Protein AF-A0A098EB00-F1 (afdb_monomer_lite)

Radius of gyration: 40.98 Å; chains: 1; bounding box: 110×112×112 Å

Foldseek 3Di:
DLLVLLVVQVPDDDPDPDPDDLDAQDPVLLVVLVVLLVVQFDPCSVVVNVVSLCVRSVSHHSVRSSVSVCVVVVNNPPVQDPLNLLLVLCLVQPLVVLVVVLLVVVQPDDDWDFQFFLQQCVHDGVVSVLCCCCVVVVPPVQPQWDWDADPVSQKIWTGPPVFIKIWGDDVVVQWIWIAGPVGDIDIWGWDQDPNTITTIRDDCLVVVVVVVVVVVVQDDDDDPVVVVVVVDDRGRPPVVVVCVVPDDPPDWDWDWQFWLVCPPVDCPSVLCCCCPVVVNVVQVPWDWDADPVSFWIWTDDPPWIWIWGQDPVVQWIWIDGVVDDIDIWHWDADPHTITTTDTDDDDPPVSVVSSCVCVDPDPSSVVSSVVSSVLLVLLCQQAVDSVVSSVQCNPPNSVSSVPDDHDFVGDGQAADADADDWDWQFLQQLFDDKDFLVPCDPPCVQVVLVVCCQFVVDPVSNPWDWDAPDPFWIWTDDPPFIKIWGHDPVVQWIWIDRPPPDTDIWGKDKDWAFQWWQPPPVSVQCCCCVPVVNPCQVVFDWDQDPVSQWIWTDDDPWIKIWGDDPVVQKIWIDTPPDDIDIWGWDDDPPIITTTDITMITTDRGPSSQVVLVVCCLPVVPVVSNVWDWDDPDSFKIWTGDPPFIKMWGDDPVVQWIFIDGPRHTDDIFGWDQAPNTTIGTDDSLLVLCSVQPWWKKFQQAPAWKWKWKAAALDIWIATSVGDTLCVLAVVVSVQCNVWFQANTWIWMWGKFFFQADDDDDLLNGLQGDDHVLVVVSRPDSPPSVVSCVVGPIAIATQFTQDGHHDGCQQAFSLVRRVVVVVRGDDDRRYHHTDMDTDSDSVVQVVVQVVSVSSLGFGIKIARRRDGGRRPDHDSRIYDHGDQQAWFWWWFFKFFQDDDPRNVFGQKTFTFFAAPVVRDTWTAEIERAADDPVRRVVVRVVFVVQFPDDDDGMTTGHTWWIFTWGADAWAQDPVIRLSIYGHHIHTSDTPPVDGSVPGHHSVNSVVSNVSSRD

Sequence (1013 aa):
MGNVAGKILSKRIQHSLFSSETENLTLKEVSECFQKISECAGGGSQDKKMQLMYKILSKATETEAKFFIRLLLGEMRIGIGEGVIKDAIAGAFFAEILWKDLLWQKVEEGEDKYLFSWDNVLGNDNRELLGFLRNNLKIEWVENAEIKKNNNNQIITITNGENSLRLKLNEEENKVMLELIDGKTYSYILKRDGGILNIYRKDDRILIQELLEKIKSKKILIDSELENTIKKDEKLFDYYTDFSKNNYIKIKKLEYLFNWEDIPENNAELIKFLKGDLKIEWIENAKIEKSDDGKVITITKGEKLLIFKLDEEEKKIILEVRGGEKQEYILKKDRVDLKIYKIEKIHTEDIESFNKILLSDTSLGKKLKTSITTNIEVAYNLTSDMGKIAKIAKLKGIKGLENIVPEIGIPIRVMLAQKLGPELFNWEDIPEHLFIWNEIREKDSKRFITFLEKNLELEWIKNAEIKRIDENTMVVKDNENSLTLILNKEKNIVDIDLGENKKYKYLLKENAEYLFSWGDVSGLLKHLKDDLKINWAENAEIKKGDNDETITFTKESNSLLFKINKLKNTANLEIGFGDTYEYILKEEGSNLNIYKYNWYVCILGKDGKKFLTFLEKNLELEWIKNAEIKRIYENKLLIKDNENSLAILLNEEKNIVDVELGGEKIYEYNLEKENGNLNISINPIENAIDEFGRCAFEVKYDGMRIQIQKNKDKIYLFTRRLENVTTQFPEIVRAVKENVQADSVIMEGETVAIQGIGQGDECERRKPRVFQELSRRIKRKYDIEEIANKIPIEINLFDILYLNGKSLMNEKFENRRKILENTVRTTDVFRLAEQTITDSVEEAEKFYNYALKLGHEGVMAKKLDSVYQAGSRVGHMYKIKQIMETLDVVIVGGTWGEGKRAQWLASFLLAVRDPVSNKFLTIGRLGTGFTDEQFKEMTEKLKELITQEEGKEVEIKPNIVVEVAYEEIQKSPSYTSGYALRFPRLVRFRDDKSTEEADTVERVVELSEQAVG

InterPro domains:
  IPR000977 DNA ligase, ATP-dependent [TIGR00574] (682-1007)
  IPR012308 DNA ligase, ATP-dependent, N-terminal [PF04675] (2-90)
  IPR012309 DNA ligase, ATP-dependent, C-terminal [PF04679] (901-993)
  IPR012310 DNA ligase, ATP-dependent, central [PF01068] (682-881)
  IPR012310 DNA ligase, ATP-dependent, central [PS50160] (786-914)
  IPR012340 Nucleic acid-binding, OB-fold [G3DSA:2.40.50.140] (882-1012)
  IPR012340 Nucleic acid-binding, OB-fold [SSF50249] (884-1009)
  IPR016059 DNA ligase, ATP-dependent, conserved site [PS00333] (857-881)
  IPR016059 DNA ligase, ATP-dependent, conserved site [PS00697] (698-706)
  IPR036599 DNA ligase, ATP-dependent, N-terminal domain superfamily [G3DSA:1.10.3260.10] (1-113)
  IPR036599 DNA ligase, ATP-dependent, N-terminal domain superfamily [SSF117018] (2-101)
  IPR050191 ATP-dependent DNA ligase [PTHR45674] (681-1010)

Secondary structure (DSSP, 8-state):
-HHHHHHHHTT-----S------PPPHHHHHHHHHHHHH--STTHHHHHHHHHHHHHHH--HHHHHHHHHHHTT-------HHHHHHHHHHHHHHHHHHHHHHHHHTT-----EEEESTTTTTTTHHHHHHHHHHTT--GGGGGPEEEE-TTSSEEEEE-SS-EEEEEEETTTTEEEEEETTS-EEEEEEEEETTEEEEEPPPTHHHHHHHHHHHHTT-----HHHHHHHTT-----HHHHHHHHHS------EEEEEESTTTTT--HHHHHHHHHTS--GGGTT-EEEE-TTS-EEEEEETTEEEEEEEETTTTEEEEEETTS--EEEEEEEETTEEEEEEEPPPPTHHHHHHHHHHTS--HHHHHHHHHHHHHHHHHHHHH--HHHHHHHHHHHHHHHHHT----TTSPPPPPEEEEE--EEEETTTTT-EEEEGGGTTSSSHHHHHHHHHHHH--GGGGGPEEEE-SSSEEEEE-SS-EEEEEEETTTTEEEEE-SSS-EEEEEEEEEEEEEEETT-HHHHHHHHHHTT--GGGGGSEEEE-TTSSEEEEEETTEEEEEEEEGGGTEEEEEETTTEEEEEEEEEETTEEEEEEEEEEEEE--HHHHHHHHHHHHHHT-GGGGGPEEEEEETTEEEEE-SS-EEEEEEETTTTEEEEEETTEEEEEEEEEEETTEEEEEEPHHHHHHHHHSSEEEEE--SSEEEEEEEETTEEEEEETT--B-GGG-HHHHHHHHHHB--SEEEEEEEEEEBS--SSS-HHHHHSBPPHHHHHHHHT--S-HHHHHHHS-EEEEEEEEEEETTEE-TTS-HHHHHHHHHHHB---SSEEEPPEEEES-HHHHHHHHHHHHHTT--EEEEEETTPPP-TT-EEEEEEEEE--PPPEEEEEEEEEE--GGGTTSEEEEEEEEE-TTT--EEEEEEE-SS--HHHHHHHHHHHHTTEEEEETTEEEE-S--EEEEE-SEEEE-TTSTTSEEEES-EEEEE-TT--GGGSPBHHHHHHHHHHTT-

pLDDT: mean 73.25, std 17.92, range [27.3, 98.5]

Organism: NCBI:txid717931

Structure (mmCIF, N/CA/C/O backbone):
data_AF-A0A098EB00-F1
#
_entry.id   AF-A0A098EB00-F1
#
loop_
_atom_site.group_PDB
_atom_site.id
_atom_site.type_symbol
_atom_site.label_atom_id
_atom_site.label_alt_id
_atom_site.label_comp_id
_atom_site.label_asym_id
_atom_site.label_entity_id
_atom_site.label_seq_id
_atom_site.pdbx_PDB_ins_code
_atom_site.Cartn_x
_atom_site.Cartn_y
_atom_site.Cartn_z
_atom_site.occupancy
_atom_site.B_iso_or_equiv
_atom_site.auth_seq_id
_atom_site.auth_comp_id
_atom_site.auth_asym_id
_atom_site.auth_atom_id
_atom_site.pdbx_PDB_model_num
ATOM 1 N N . MET A 1 1 ? 1.274 35.416 5.443 1.00 76.31 1 MET A N 1
ATOM 2 C CA . MET A 1 1 ? -0.010 36.018 5.004 1.00 76.31 1 MET A CA 1
ATOM 3 C C . MET A 1 1 ? -1.103 36.043 6.075 1.00 76.31 1 MET A C 1
ATOM 5 O O . MET A 1 1 ? -1.596 37.124 6.358 1.00 76.31 1 MET A O 1
ATOM 9 N N . GLY A 1 2 ? -1.468 34.935 6.739 1.00 81.94 2 GLY A N 1
ATOM 10 C CA . GLY A 1 2 ? -2.554 34.964 7.748 1.00 81.94 2 GLY A CA 1
ATOM 11 C C . GLY A 1 2 ? -2.360 35.976 8.892 1.00 81.94 2 GLY A C 1
ATOM 12 O O . GLY A 1 2 ? -3.276 36.715 9.228 1.00 81.94 2 GLY A O 1
ATOM 13 N N . ASN A 1 3 ? -1.140 36.100 9.431 1.00 83.94 3 ASN A N 1
ATOM 14 C CA . ASN A 1 3 ? -0.838 37.122 10.448 1.00 83.94 3 ASN A CA 1
ATOM 15 C C . ASN A 1 3 ? -0.997 38.559 9.911 1.00 83.94 3 ASN A C 1
ATOM 17 O O . ASN A 1 3 ? -1.300 39.465 10.677 1.00 83.94 3 ASN A O 1
ATOM 21 N N . VAL A 1 4 ? -0.778 38.769 8.609 1.00 86.31 4 VAL A N 1
ATOM 22 C CA . VAL A 1 4 ? -0.947 40.077 7.958 1.00 86.31 4 VAL A CA 1
ATOM 23 C C . VAL A 1 4 ? -2.433 40.415 7.866 1.00 86.31 4 VAL A C 1
ATOM 25 O O . VAL A 1 4 ? -2.821 41.512 8.246 1.00 86.31 4 VAL A O 1
ATOM 28 N N . ALA A 1 5 ? -3.270 39.459 7.451 1.00 84.50 5 ALA A N 1
ATOM 29 C CA . ALA A 1 5 ? -4.719 39.643 7.384 1.00 84.50 5 ALA A CA 1
ATOM 30 C C . ALA A 1 5 ? -5.332 39.978 8.753 1.00 84.50 5 ALA A C 1
ATOM 32 O O . ALA A 1 5 ? -6.091 40.939 8.856 1.00 84.50 5 ALA A O 1
ATOM 33 N N . GLY A 1 6 ? -4.934 39.254 9.807 1.00 82.12 6 GLY A N 1
ATOM 34 C CA . GLY A 1 6 ? -5.357 39.555 11.178 1.00 82.12 6 GLY A CA 1
ATOM 35 C C . GLY A 1 6 ? -4.975 40.975 11.613 1.00 82.12 6 GLY A C 1
ATOM 36 O O . GLY A 1 6 ? -5.837 41.739 12.036 1.00 82.12 6 GLY A O 1
ATOM 37 N N . LYS A 1 7 ? -3.714 41.378 11.393 1.00 84.50 7 LYS A N 1
ATOM 38 C CA . LYS A 1 7 ? -3.220 42.731 11.716 1.00 84.50 7 LYS A CA 1
ATOM 39 C C . LYS A 1 7 ? -3.901 43.856 10.931 1.00 84.50 7 LYS A C 1
ATOM 41 O O . LYS A 1 7 ? -3.959 44.984 11.410 1.00 84.50 7 LYS A O 1
ATOM 46 N N . ILE A 1 8 ? -4.345 43.595 9.702 1.00 83.50 8 ILE A N 1
ATOM 47 C CA . ILE A 1 8 ? -5.087 44.581 8.904 1.00 83.50 8 ILE A CA 1
ATOM 48 C C . ILE A 1 8 ? -6.494 44.757 9.481 1.00 83.50 8 ILE A C 1
ATOM 50 O O . ILE A 1 8 ? -6.964 45.885 9.612 1.00 83.50 8 ILE A O 1
ATOM 54 N N . LEU A 1 9 ? -7.149 43.660 9.865 1.00 79.56 9 LEU A N 1
ATOM 55 C CA . LEU A 1 9 ? -8.504 43.692 10.415 1.00 79.56 9 LEU A CA 1
ATOM 56 C C . LEU A 1 9 ? -8.559 44.202 11.859 1.00 79.56 9 LEU A C 1
ATOM 58 O O . LEU A 1 9 ? -9.547 44.832 12.222 1.00 79.56 9 LEU A O 1
ATOM 62 N N . SER A 1 10 ? -7.498 44.039 12.652 1.00 73.12 10 SER A N 1
ATOM 63 C CA . SER A 1 10 ? -7.424 44.616 14.003 1.00 73.12 10 SER A CA 1
ATOM 64 C C . SER A 1 10 ? -7.288 46.141 14.017 1.00 73.12 10 SER A C 1
ATOM 66 O O . SER A 1 10 ? -7.620 46.785 15.007 1.00 73.12 10 SER A O 1
ATOM 68 N N . LYS A 1 11 ? -6.869 46.747 12.898 1.00 73.25 11 LYS A N 1
ATOM 69 C CA . LYS A 1 11 ? -6.827 48.208 12.707 1.00 73.25 11 LYS A CA 1
ATOM 70 C C . LYS A 1 11 ? -8.151 48.801 12.219 1.00 73.25 11 LYS A C 1
ATOM 72 O O . LYS A 1 11 ? -8.230 50.003 11.967 1.00 73.25 11 LYS A O 1
ATOM 77 N N . ARG A 1 12 ? -9.183 47.976 12.035 1.00 66.75 12 ARG A N 1
ATOM 78 C CA . ARG A 1 12 ? -10.486 48.421 11.548 1.00 66.75 12 ARG A CA 1
ATOM 79 C C . ARG A 1 12 ? -11.216 49.123 12.693 1.00 66.75 12 ARG A C 1
ATOM 81 O O . ARG A 1 12 ? -11.673 48.482 13.631 1.00 66.75 12 ARG A O 1
ATOM 88 N N . ILE A 1 13 ? -11.314 50.448 12.621 1.00 52.44 13 ILE A N 1
ATOM 89 C CA . ILE A 1 13 ? -12.158 51.229 13.529 1.00 52.44 13 ILE A CA 1
ATOM 90 C C . ILE A 1 13 ? -13.605 50.803 13.253 1.00 52.44 13 ILE A C 1
ATOM 92 O O . ILE A 1 13 ? -14.104 50.995 12.142 1.00 52.44 13 ILE A O 1
ATOM 96 N N . GLN A 1 14 ? -14.260 50.166 14.225 1.00 48.41 14 GLN A N 1
ATOM 97 C CA . GLN A 1 14 ? -15.683 49.841 14.148 1.00 48.41 14 GLN A CA 1
ATOM 98 C C . GLN A 1 14 ? -16.480 51.147 14.027 1.00 48.41 14 GLN A C 1
ATOM 100 O O . GLN A 1 14 ? -16.741 51.824 15.014 1.00 48.41 14 GLN A O 1
ATOM 105 N N . HIS A 1 15 ? -16.892 51.500 12.812 1.00 44.84 15 HIS A N 1
ATOM 106 C CA . HIS A 1 15 ? -18.006 52.416 12.604 1.00 44.84 15 HIS A CA 1
ATOM 107 C C . HIS A 1 15 ? -19.227 51.591 12.202 1.00 44.84 15 HIS A C 1
ATOM 109 O O . HIS A 1 15 ? -19.459 51.328 11.026 1.00 44.84 15 HIS A O 1
ATOM 115 N N . SER A 1 16 ? -20.009 51.175 13.197 1.00 43.75 16 SER A N 1
ATOM 116 C CA . SER A 1 16 ? -21.417 50.827 13.012 1.00 43.75 16 SER A CA 1
ATOM 117 C C . SER A 1 16 ? -22.206 51.456 14.154 1.00 43.75 16 SER A C 1
ATOM 119 O O . SER A 1 16 ? -22.070 51.051 15.303 1.00 43.75 16 SER A O 1
ATOM 121 N N . LEU A 1 17 ? -23.025 52.457 13.828 1.00 41.09 17 LEU A N 1
ATOM 122 C CA . LEU A 1 17 ? -23.986 53.107 14.731 1.00 41.09 17 LEU A CA 1
ATOM 123 C C . LEU A 1 17 ? -25.215 52.226 15.035 1.00 41.09 17 LEU A C 1
ATOM 125 O O . LEU A 1 17 ? -26.168 52.690 15.650 1.00 41.09 17 LEU A O 1
ATOM 129 N N . PHE A 1 18 ? -25.181 50.952 14.642 1.00 42.84 18 PHE A N 1
ATOM 130 C CA . PHE A 1 18 ? -26.157 49.943 15.023 1.00 42.84 18 PHE A CA 1
ATOM 131 C C . PHE A 1 18 ? -25.404 48.714 15.525 1.00 42.84 18 PHE A C 1
ATOM 133 O O . PHE A 1 18 ? -24.914 47.885 14.758 1.00 42.84 18 PHE A O 1
ATOM 140 N N . SER A 1 19 ? -25.294 48.617 16.845 1.00 41.75 19 SER A N 1
ATOM 141 C CA . SER A 1 19 ? -24.998 47.380 17.556 1.00 41.75 19 SER A CA 1
ATOM 142 C C . SER A 1 19 ? -26.233 46.475 17.501 1.00 41.75 19 SER A C 1
ATOM 144 O O . SER A 1 19 ? -26.929 46.299 18.496 1.00 41.75 19 SER A O 1
ATOM 146 N N . SER A 1 20 ? -26.549 45.946 16.322 1.00 38.41 20 SER A N 1
ATOM 147 C CA . SER A 1 20 ? -27.352 44.732 16.210 1.00 38.41 20 SER A CA 1
ATOM 148 C C . SER A 1 20 ? -26.365 43.588 16.038 1.00 38.41 20 SER A C 1
ATOM 150 O O . SER A 1 20 ? -25.670 43.553 15.023 1.00 38.41 20 SER A O 1
ATOM 152 N N . GLU A 1 21 ? -26.251 42.749 17.068 1.00 46.69 21 GLU A N 1
ATOM 153 C CA . GLU A 1 21 ? -25.699 41.388 17.056 1.00 46.69 21 GLU A CA 1
ATOM 154 C C . GLU A 1 21 ? -25.055 40.981 15.720 1.00 46.69 21 GLU A C 1
ATOM 156 O O . GLU A 1 21 ? -25.698 40.417 14.836 1.00 46.69 21 GLU A O 1
ATOM 161 N N . THR A 1 22 ? -23.770 41.285 15.530 1.00 47.22 22 THR A N 1
ATOM 162 C CA . THR A 1 22 ? -23.012 40.644 14.455 1.00 47.22 22 THR A CA 1
ATOM 163 C C . THR A 1 22 ? -22.861 39.182 14.846 1.00 47.22 22 THR A C 1
ATOM 165 O O . THR A 1 22 ? -22.019 38.864 15.683 1.00 47.22 22 THR A O 1
ATOM 168 N N . GLU A 1 23 ? -23.713 38.316 14.293 1.00 58.53 23 GLU A N 1
ATOM 169 C CA . GLU A 1 23 ? -23.574 36.864 14.396 1.00 58.53 23 GLU A CA 1
ATOM 170 C C . GLU A 1 23 ? -22.111 36.480 14.140 1.00 58.53 23 GLU A C 1
ATOM 172 O O . GLU A 1 23 ? -21.532 36.843 13.109 1.00 58.53 23 GLU A O 1
ATOM 177 N N . ASN A 1 24 ? -21.503 35.788 15.106 1.00 66.88 24 ASN A N 1
ATOM 178 C CA . ASN A 1 24 ? -20.141 35.282 14.976 1.00 66.88 24 ASN A CA 1
ATOM 179 C C . ASN A 1 24 ? -20.032 34.416 13.716 1.00 66.88 24 ASN A C 1
ATOM 181 O O . ASN A 1 24 ? -20.943 33.644 13.408 1.00 66.88 24 ASN A O 1
ATOM 185 N N . LEU A 1 25 ? -18.906 34.524 13.007 1.00 81.69 25 LEU A N 1
ATOM 186 C CA . LEU A 1 25 ? -18.661 33.754 11.793 1.00 81.69 25 LEU A CA 1
ATOM 187 C C . LEU A 1 25 ? -18.769 32.254 12.096 1.00 81.69 25 LEU A C 1
ATOM 189 O O . LEU A 1 25 ? -18.004 31.702 12.887 1.00 81.69 25 LEU A O 1
ATOM 193 N N . THR A 1 26 ? -19.706 31.568 11.447 1.00 84.12 26 THR A N 1
ATOM 194 C CA . THR A 1 26 ? -19.915 30.140 11.709 1.00 84.12 26 THR A CA 1
ATOM 195 C C . THR A 1 26 ? -19.013 29.268 10.833 1.00 84.12 26 THR A C 1
ATOM 197 O O . THR A 1 26 ? -18.705 29.596 9.684 1.00 84.12 26 THR A O 1
ATOM 200 N N . LEU A 1 27 ? -18.645 28.078 11.326 1.00 81.06 27 LEU A N 1
ATOM 201 C CA . LEU A 1 27 ? -17.923 27.079 10.519 1.00 81.06 27 LEU A CA 1
ATOM 202 C C . LEU A 1 27 ? -18.696 26.687 9.249 1.00 81.06 27 LEU A C 1
ATOM 204 O O . LEU A 1 27 ? -18.088 26.399 8.218 1.00 81.06 27 LEU A O 1
ATOM 208 N N . LYS A 1 28 ? -20.034 26.710 9.313 1.00 80.38 28 LYS A N 1
ATOM 209 C CA . LYS A 1 28 ? -20.910 26.443 8.171 1.00 80.38 28 LYS A CA 1
ATOM 210 C C . LYS A 1 28 ? -20.741 27.503 7.079 1.00 80.38 28 LYS A C 1
ATOM 212 O O . LYS A 1 28 ? -20.510 27.138 5.933 1.00 80.38 28 LYS A O 1
ATOM 217 N N . GLU A 1 29 ? -20.778 28.793 7.422 1.00 83.44 29 GLU A N 1
ATOM 218 C CA . GLU A 1 29 ? -20.562 29.880 6.451 1.00 83.44 29 GLU A CA 1
ATOM 219 C C . GLU A 1 29 ? -19.176 29.804 5.795 1.00 83.44 29 GLU A C 1
ATOM 221 O O . GLU A 1 29 ? -19.043 30.021 4.588 1.00 83.44 29 GLU A O 1
ATOM 226 N N . VAL A 1 30 ? -18.142 29.470 6.576 1.00 87.00 30 VAL A N 1
ATOM 227 C CA . VAL A 1 30 ? -16.777 29.284 6.064 1.00 87.00 30 VAL A CA 1
ATOM 228 C C . VAL A 1 30 ? -16.719 28.111 5.082 1.00 87.00 30 VAL A C 1
ATOM 230 O O . VAL A 1 30 ? -16.195 28.267 3.978 1.00 87.00 30 VAL A O 1
ATOM 233 N N . SER A 1 31 ? -17.293 26.962 5.449 1.00 81.56 31 SER A N 1
ATOM 234 C CA . SER A 1 31 ? -17.354 25.765 4.600 1.00 81.56 31 SER A CA 1
ATOM 235 C C . SER A 1 31 ? -18.102 26.026 3.287 1.00 81.56 31 SER A C 1
ATOM 237 O O . SER A 1 31 ? -17.567 25.755 2.212 1.00 81.56 31 SER A O 1
ATOM 239 N N . GLU A 1 32 ? -19.284 26.645 3.348 1.00 84.00 32 GLU A N 1
ATOM 240 C CA . GLU A 1 32 ? -20.066 27.007 2.159 1.00 84.00 32 GLU A CA 1
ATOM 241 C C . GLU A 1 32 ? -19.331 28.005 1.255 1.00 84.00 32 GLU A C 1
ATOM 243 O O . GLU A 1 32 ? -19.455 27.953 0.030 1.00 84.00 32 GLU A O 1
ATOM 248 N N . CYS A 1 33 ? -18.558 28.928 1.837 1.00 88.00 33 CYS A N 1
ATOM 249 C CA . CYS A 1 33 ? -17.736 29.854 1.068 1.00 88.00 33 CYS A CA 1
ATOM 250 C C . CYS A 1 33 ? -16.637 29.116 0.294 1.00 88.00 33 CYS A C 1
ATOM 252 O O . CYS A 1 33 ? -16.501 29.326 -0.912 1.00 88.00 33 CYS A O 1
ATOM 254 N N . PHE A 1 34 ? -15.899 28.213 0.949 1.00 86.56 34 PHE A N 1
ATOM 255 C CA . PHE A 1 34 ? -14.884 27.392 0.286 1.00 86.56 34 PHE A CA 1
ATOM 256 C C . PHE A 1 34 ? -15.474 26.532 -0.831 1.00 86.56 34 PHE A C 1
ATOM 258 O O . PHE A 1 34 ? -14.901 26.480 -1.922 1.00 86.56 34 PHE A O 1
ATOM 265 N N . GLN A 1 35 ? -16.642 25.930 -0.599 1.00 80.00 35 GLN A N 1
ATOM 266 C CA . GLN A 1 35 ? -17.347 25.161 -1.618 1.00 80.00 35 GLN A CA 1
ATOM 267 C C . GLN A 1 35 ? -17.670 26.031 -2.844 1.00 80.00 35 GLN A C 1
ATOM 269 O O . GLN A 1 35 ? -17.263 25.701 -3.957 1.00 80.00 35 GLN A O 1
ATOM 274 N N . LYS A 1 36 ? -18.281 27.205 -2.649 1.00 84.88 36 LYS A N 1
ATOM 275 C CA . LYS A 1 36 ? -18.587 28.142 -3.747 1.00 84.88 36 LYS A CA 1
ATOM 276 C C . LYS A 1 36 ? -17.331 28.634 -4.472 1.00 84.88 36 LYS A C 1
ATOM 278 O O . LYS A 1 36 ? -17.340 28.779 -5.693 1.00 84.88 36 LYS A O 1
ATOM 283 N N . ILE A 1 37 ? -16.235 28.876 -3.746 1.00 84.81 37 ILE A N 1
ATOM 284 C CA . ILE A 1 37 ? -14.935 29.233 -4.338 1.00 84.81 37 ILE A CA 1
ATOM 285 C C . ILE A 1 37 ? -14.411 28.091 -5.220 1.00 84.81 37 ILE A C 1
ATOM 287 O O . ILE A 1 37 ? -13.876 28.361 -6.299 1.00 84.81 37 ILE A O 1
ATOM 291 N N . SER A 1 38 ? -14.564 26.836 -4.786 1.00 76.56 38 SER A N 1
ATOM 292 C CA . SER A 1 38 ? -14.121 25.656 -5.539 1.00 76.56 38 SER A CA 1
ATOM 293 C C . SER A 1 38 ? -14.922 25.439 -6.829 1.00 76.56 38 SER A C 1
ATOM 295 O O . SER A 1 38 ? -14.343 25.074 -7.848 1.00 76.56 38 SER A O 1
ATOM 297 N N . GLU A 1 39 ? -16.217 25.766 -6.819 1.00 77.12 39 GLU A N 1
ATOM 298 C CA . GLU A 1 39 ? -17.130 25.634 -7.964 1.00 77.12 39 GLU A CA 1
ATOM 299 C C . GLU A 1 39 ? -16.968 26.765 -9.000 1.00 77.12 39 GLU A C 1
ATOM 301 O O . GLU A 1 39 ? -17.376 26.634 -10.155 1.00 77.12 39 GLU A O 1
ATOM 306 N N . CYS A 1 40 ? -16.361 27.894 -8.619 1.00 80.62 40 CYS A N 1
ATOM 307 C CA . CYS A 1 40 ? -16.147 29.023 -9.522 1.00 80.62 40 CYS A CA 1
ATOM 308 C C . CYS A 1 40 ? -15.102 28.694 -10.612 1.00 80.62 40 CYS A C 1
ATOM 310 O O . CYS A 1 40 ? -13.900 28.590 -10.335 1.00 80.62 40 CYS A O 1
ATOM 312 N N . ALA A 1 41 ? -15.550 28.645 -11.870 1.00 67.44 41 ALA A N 1
ATOM 313 C CA . ALA A 1 41 ? -14.735 28.444 -13.072 1.00 67.44 41 ALA A CA 1
ATOM 314 C C . ALA A 1 41 ? -15.144 29.404 -14.212 1.00 67.44 41 ALA A C 1
ATOM 316 O O . ALA A 1 41 ? -16.187 30.054 -14.139 1.00 67.44 41 ALA A O 1
ATOM 317 N N . GLY A 1 42 ? -14.310 29.509 -15.255 1.00 69.44 42 GLY A N 1
ATOM 318 C CA . GLY A 1 42 ? -14.563 30.337 -16.445 1.00 69.44 42 GLY A CA 1
ATOM 319 C C . GLY A 1 42 ? -14.182 31.820 -16.318 1.00 69.44 42 GLY A C 1
ATOM 320 O O . GLY A 1 42 ? -13.543 32.240 -15.348 1.00 69.44 42 GLY A O 1
ATOM 321 N N . GLY A 1 43 ? -14.561 32.613 -17.327 1.00 64.12 43 GLY A N 1
ATOM 322 C CA . GLY A 1 43 ? -14.351 34.067 -17.369 1.00 64.12 43 GLY A CA 1
ATOM 323 C C . GLY A 1 43 ? -15.046 34.788 -16.205 1.00 64.12 43 GLY A C 1
ATOM 324 O O . GLY A 1 43 ? -16.184 34.470 -15.866 1.00 64.12 43 GLY A O 1
ATOM 325 N N . GLY A 1 44 ? -14.350 35.722 -15.548 1.00 77.06 44 GLY A N 1
ATOM 326 C CA . GLY A 1 44 ? -14.854 36.449 -14.367 1.00 77.06 44 GLY A CA 1
ATOM 327 C C . GLY A 1 44 ? -14.883 35.632 -13.062 1.00 77.06 44 GLY A C 1
ATOM 328 O O . GLY A 1 44 ? -15.352 36.108 -12.027 1.00 77.06 44 GLY A O 1
ATOM 329 N N . SER A 1 45 ? -14.376 34.392 -13.074 1.00 77.38 45 SER A N 1
ATOM 330 C CA . SER A 1 45 ? -14.292 33.539 -11.877 1.00 77.38 45 SER A CA 1
ATOM 331 C C . SER A 1 45 ? -13.387 34.114 -10.783 1.00 77.38 45 SER A C 1
ATOM 333 O O . SER A 1 45 ? -13.664 33.911 -9.602 1.00 77.38 45 SER A O 1
ATOM 335 N N . GLN A 1 46 ? -12.340 34.861 -11.151 1.00 78.81 46 GLN A N 1
ATOM 336 C CA . GLN A 1 46 ? -11.442 35.518 -10.196 1.00 78.81 46 GLN A CA 1
ATOM 337 C C . GLN A 1 46 ? -12.174 36.574 -9.362 1.00 78.81 46 GLN A C 1
ATOM 339 O O . GLN A 1 46 ? -12.087 36.530 -8.134 1.00 78.81 46 GLN A O 1
ATOM 344 N N . ASP A 1 47 ? -12.975 37.429 -9.998 1.00 85.12 47 ASP A N 1
ATOM 345 C CA . ASP A 1 47 ? -13.763 38.458 -9.312 1.00 85.12 47 ASP A CA 1
ATOM 346 C C . ASP A 1 47 ? -14.793 37.834 -8.365 1.00 85.12 47 ASP A C 1
ATOM 348 O O . ASP A 1 47 ? -14.918 38.247 -7.212 1.00 85.12 47 ASP A O 1
ATOM 352 N N . LYS A 1 48 ? -15.475 36.766 -8.801 1.00 86.50 48 LYS A N 1
ATOM 353 C CA . LYS A 1 48 ? -16.419 36.023 -7.948 1.00 86.50 48 LYS A CA 1
ATOM 354 C C . LYS A 1 48 ? -15.733 35.417 -6.723 1.00 86.50 48 LYS A C 1
ATOM 356 O O . LYS A 1 48 ? -16.245 35.539 -5.610 1.00 86.50 48 LYS A O 1
ATOM 361 N N . LYS A 1 49 ? -14.557 34.800 -6.896 1.00 88.81 49 LYS A N 1
ATOM 362 C CA . LYS A 1 49 ? -13.764 34.259 -5.776 1.00 88.81 49 LYS A CA 1
ATOM 363 C C . LYS A 1 49 ? -13.338 35.369 -4.819 1.00 88.81 49 LYS A C 1
ATOM 365 O O . LYS A 1 49 ? -13.456 35.199 -3.607 1.00 88.81 49 LYS A O 1
ATOM 370 N N . MET A 1 50 ? -12.899 36.512 -5.345 1.00 88.50 50 MET A N 1
ATOM 371 C CA . MET A 1 50 ? -12.553 37.683 -4.537 1.00 88.50 50 MET A CA 1
ATOM 372 C C . MET A 1 50 ? -13.741 38.206 -3.727 1.00 88.50 50 MET A C 1
ATOM 374 O O . MET A 1 50 ? -13.586 38.463 -2.535 1.00 88.50 50 MET A O 1
ATOM 378 N N . GLN A 1 51 ? -14.930 38.302 -4.324 1.00 88.81 51 GLN A N 1
ATOM 379 C CA . GLN A 1 51 ? -16.146 38.731 -3.624 1.00 88.81 51 GLN A CA 1
ATOM 380 C C . GLN A 1 51 ? -16.539 37.770 -2.492 1.00 88.81 51 GLN A C 1
ATOM 382 O O . GLN A 1 51 ? -16.877 38.216 -1.394 1.00 88.81 51 GLN A O 1
ATOM 387 N N . LEU A 1 52 ? -16.455 36.456 -2.727 1.00 90.44 52 LEU A N 1
ATOM 388 C CA . LEU A 1 52 ? -16.726 35.435 -1.709 1.00 90.44 52 LEU A CA 1
ATOM 389 C C . LEU A 1 52 ? -15.742 35.528 -0.531 1.00 90.44 52 LEU A C 1
ATOM 391 O O . LEU A 1 52 ? -16.162 35.518 0.628 1.00 90.44 52 LEU A O 1
ATOM 395 N N . MET A 1 53 ? -14.446 35.695 -0.817 1.00 89.50 53 MET A N 1
ATOM 396 C CA . MET A 1 53 ? -13.421 35.891 0.215 1.00 89.50 53 MET A CA 1
ATOM 397 C C . MET A 1 53 ? -13.632 37.194 0.992 1.00 89.50 53 MET A C 1
ATOM 399 O O . MET A 1 53 ? -13.564 37.189 2.222 1.00 89.50 53 MET A O 1
ATOM 403 N N . TYR A 1 54 ? -13.935 38.296 0.298 1.00 87.81 54 TYR A N 1
ATOM 404 C CA . TYR A 1 54 ? -14.224 39.586 0.923 1.00 87.81 54 TYR A CA 1
ATOM 405 C C . TYR A 1 54 ? -15.415 39.490 1.878 1.00 87.81 54 TYR A C 1
ATOM 407 O O . TYR A 1 54 ? -15.336 39.979 3.002 1.00 87.81 54 TYR A O 1
ATOM 415 N N . LYS A 1 55 ? -16.489 38.800 1.475 1.00 86.56 55 LYS A N 1
ATOM 416 C CA . LYS A 1 55 ? -17.680 38.606 2.311 1.00 86.56 55 LYS A CA 1
ATOM 417 C C . LYS A 1 55 ? -17.333 37.964 3.659 1.00 86.56 55 LYS A C 1
ATOM 419 O O . LYS A 1 55 ? -17.765 38.477 4.688 1.00 86.56 55 LYS A O 1
ATOM 424 N N . ILE A 1 56 ? -16.524 36.902 3.668 1.00 89.38 56 ILE A N 1
ATOM 425 C CA . ILE A 1 56 ? -16.089 36.242 4.912 1.00 89.38 56 ILE A CA 1
ATOM 426 C C . ILE A 1 56 ? -15.169 37.148 5.734 1.00 89.38 56 ILE A C 1
ATOM 428 O O . ILE A 1 56 ? -15.431 37.383 6.910 1.00 89.38 56 ILE A O 1
ATOM 432 N N . LEU A 1 57 ? -14.131 37.718 5.113 1.00 86.69 57 LEU A N 1
ATOM 433 C CA . LEU A 1 57 ? -13.174 38.591 5.804 1.00 86.69 57 LEU A CA 1
ATOM 434 C C . LEU A 1 57 ? -13.830 39.851 6.376 1.00 86.69 57 LEU A C 1
ATOM 436 O O . LEU A 1 57 ? -13.355 40.395 7.366 1.00 86.69 57 LEU A O 1
ATOM 440 N N . SER A 1 58 ? -14.926 40.314 5.769 1.00 83.44 58 SER A N 1
ATOM 441 C CA . SER A 1 58 ? -15.648 41.494 6.237 1.00 83.44 58 SER A CA 1
ATOM 442 C C . SER A 1 58 ? -16.348 41.279 7.581 1.00 83.44 58 SER A C 1
ATOM 444 O O . SER A 1 58 ? -16.497 42.260 8.310 1.00 83.44 58 SER A O 1
ATOM 446 N N . LYS A 1 59 ? -16.719 40.028 7.898 1.00 83.88 59 LYS A N 1
ATOM 447 C CA . LYS A 1 59 ? -17.355 39.598 9.153 1.00 83.88 59 LYS A CA 1
ATOM 448 C C . LYS A 1 59 ? -16.371 39.019 10.179 1.00 83.88 59 LYS A C 1
ATOM 450 O O . LYS A 1 59 ? -16.697 38.964 11.357 1.00 83.88 59 LYS A O 1
ATOM 455 N N . ALA A 1 60 ? -15.207 38.550 9.734 1.00 84.81 60 ALA A N 1
ATOM 456 C CA . ALA A 1 60 ? -14.251 37.839 10.576 1.00 84.81 60 ALA A CA 1
ATOM 457 C C . ALA A 1 60 ? -13.552 38.755 11.598 1.00 84.81 60 ALA A C 1
ATOM 459 O O . ALA A 1 60 ? -13.126 39.867 11.277 1.00 84.81 60 ALA A O 1
ATOM 460 N N . THR A 1 61 ? -13.345 38.239 12.807 1.00 85.38 61 THR A N 1
ATOM 461 C CA . THR A 1 61 ? -12.417 38.798 13.801 1.00 85.38 61 THR A CA 1
ATOM 462 C C . THR A 1 61 ? -10.955 38.661 13.347 1.00 85.38 61 THR A C 1
ATOM 464 O O . THR A 1 61 ? -10.637 37.930 12.404 1.00 85.38 61 THR A O 1
ATOM 467 N N . GLU A 1 62 ? -10.023 39.327 14.043 1.00 84.56 62 GLU A N 1
ATOM 468 C CA . GLU A 1 62 ? -8.576 39.211 13.780 1.00 84.56 62 GLU A CA 1
ATOM 469 C C . GLU A 1 62 ? -8.108 37.745 13.732 1.00 84.56 62 GLU A C 1
ATOM 471 O O . GLU A 1 62 ? -7.393 37.330 12.811 1.00 84.56 62 GLU A O 1
ATOM 476 N N . THR A 1 63 ? -8.533 36.952 14.718 1.00 83.81 63 THR A N 1
ATOM 477 C CA . THR A 1 63 ? -8.133 35.549 14.857 1.00 83.81 63 THR A CA 1
ATOM 478 C C . THR A 1 63 ? -8.753 34.685 13.764 1.00 83.81 63 THR A C 1
ATOM 480 O O . THR A 1 63 ? -8.045 33.902 13.126 1.00 83.81 63 THR A O 1
ATOM 483 N N . GLU A 1 64 ? -10.046 34.853 13.488 1.00 87.75 64 GLU A N 1
ATOM 484 C CA . GLU A 1 64 ? -10.748 34.102 12.442 1.00 87.75 64 GLU A CA 1
ATOM 485 C C . GLU A 1 64 ? -10.169 34.389 11.057 1.00 87.75 64 GLU A C 1
ATOM 487 O O . GLU A 1 64 ? -9.908 33.461 10.296 1.00 87.75 64 GLU A O 1
ATOM 492 N N . ALA A 1 65 ? -9.873 35.651 10.740 1.00 88.06 65 ALA A N 1
ATOM 493 C CA . ALA A 1 65 ? -9.286 36.020 9.457 1.00 88.06 65 ALA A CA 1
ATOM 494 C C . ALA A 1 65 ? -7.879 35.446 9.264 1.00 88.06 65 ALA A C 1
ATOM 496 O O . ALA A 1 65 ? -7.527 34.995 8.168 1.00 88.06 65 ALA A O 1
ATOM 497 N N . LYS A 1 66 ? -7.075 35.406 10.335 1.00 86.31 66 LYS A N 1
ATOM 498 C CA . LYS A 1 66 ? -5.767 34.743 10.322 1.00 86.31 66 LYS A CA 1
ATOM 499 C C . LYS A 1 66 ? -5.897 33.272 9.932 1.00 86.31 66 LYS A C 1
ATOM 501 O O . LYS A 1 66 ? -5.108 32.809 9.105 1.00 86.31 66 LYS A O 1
ATOM 506 N N . PHE A 1 67 ? -6.855 32.549 10.510 1.00 85.56 67 PHE A N 1
ATOM 507 C CA . PHE A 1 67 ? -7.066 31.131 10.212 1.00 85.56 67 PHE A CA 1
ATOM 508 C C . PHE A 1 67 ? -7.736 30.903 8.855 1.00 85.56 67 PHE A C 1
ATOM 510 O O . PHE A 1 67 ? -7.279 30.042 8.110 1.00 85.56 67 PHE A O 1
ATOM 517 N N . PHE A 1 68 ? -8.719 31.716 8.469 1.00 87.38 68 PHE A N 1
ATOM 518 C CA . PHE A 1 68 ? -9.366 31.641 7.157 1.00 87.38 68 PHE A CA 1
ATOM 519 C C . PHE A 1 68 ? -8.362 31.800 6.005 1.00 87.38 68 PHE A C 1
ATOM 521 O O . PHE A 1 68 ? -8.345 30.991 5.080 1.00 87.38 68 PHE A O 1
ATOM 528 N N . ILE A 1 69 ? -7.451 32.779 6.089 1.00 87.69 69 ILE A N 1
ATOM 529 C CA . ILE A 1 69 ? -6.397 32.965 5.079 1.00 87.69 69 ILE A CA 1
ATOM 530 C C . ILE A 1 69 ? -5.389 31.810 5.083 1.00 87.69 69 ILE A C 1
ATOM 532 O O . ILE A 1 69 ? -4.934 31.393 4.022 1.00 87.69 69 ILE A O 1
ATOM 536 N N . ARG A 1 70 ? -5.033 31.265 6.251 1.00 83.50 70 ARG A N 1
ATOM 537 C CA . ARG A 1 70 ? -4.151 30.086 6.322 1.00 83.50 70 ARG A CA 1
ATOM 538 C C . ARG A 1 70 ? -4.804 28.845 5.713 1.00 83.50 70 ARG A C 1
ATOM 540 O O . ARG A 1 70 ? -4.109 28.088 5.046 1.00 83.50 70 ARG A O 1
ATOM 547 N N . LEU A 1 71 ? -6.112 28.667 5.907 1.00 84.00 71 LEU A N 1
ATOM 548 C CA . LEU A 1 71 ? -6.898 27.607 5.273 1.00 84.00 71 LEU A CA 1
ATOM 549 C C . LEU A 1 71 ? -6.936 27.781 3.749 1.00 84.00 71 LEU A C 1
ATOM 551 O O . LEU A 1 71 ? -6.632 26.833 3.035 1.00 84.00 71 LEU A O 1
ATOM 555 N N . LEU A 1 72 ? -7.204 28.995 3.252 1.00 82.75 72 LEU A N 1
ATOM 556 C CA . LEU A 1 72 ? -7.175 29.317 1.815 1.00 82.75 72 LEU A CA 1
ATOM 557 C C . LEU A 1 72 ? -5.829 29.016 1.150 1.00 82.75 72 LEU A C 1
ATOM 559 O O . LEU A 1 72 ? -5.796 28.598 -0.003 1.00 82.75 72 LEU A O 1
ATOM 563 N N . LEU A 1 73 ? -4.729 29.241 1.866 1.00 79.81 73 LEU A N 1
ATOM 564 C CA . LEU A 1 73 ? -3.375 29.008 1.363 1.00 79.81 73 LEU A CA 1
ATOM 565 C C . LEU A 1 73 ? -2.879 27.571 1.596 1.00 79.81 73 LEU A C 1
ATOM 567 O O . LEU A 1 73 ? -1.801 27.225 1.125 1.00 79.81 73 LEU A O 1
ATOM 571 N N . GLY A 1 74 ? -3.625 26.740 2.335 1.00 68.56 74 GLY A N 1
ATOM 572 C CA . GLY A 1 74 ? -3.186 25.395 2.723 1.00 68.56 74 GLY A CA 1
ATOM 573 C C . GLY A 1 74 ? -2.014 25.377 3.719 1.00 68.56 74 GLY A C 1
ATOM 574 O O . GLY A 1 74 ? -1.373 24.349 3.911 1.00 68.56 74 GLY A O 1
ATOM 575 N N . GLU A 1 75 ? -1.719 26.498 4.381 1.00 65.25 75 GLU A N 1
ATOM 576 C CA . GLU A 1 75 ? -0.525 26.693 5.221 1.00 65.25 75 GLU A CA 1
ATOM 577 C C . GLU A 1 75 ? -0.792 26.503 6.721 1.00 65.25 75 GLU A C 1
ATOM 579 O O . GLU A 1 75 ? -0.048 27.015 7.559 1.00 65.25 75 GLU A O 1
ATOM 584 N N . MET A 1 76 ? -1.860 25.795 7.102 1.00 61.56 76 MET A N 1
ATOM 585 C CA . MET A 1 76 ? -2.252 25.680 8.512 1.00 61.56 76 MET A CA 1
ATOM 586 C C . MET A 1 76 ? -1.116 25.156 9.403 1.00 61.56 76 MET A C 1
ATOM 588 O O . MET A 1 76 ? -1.026 25.613 10.539 1.00 61.56 76 MET A O 1
ATOM 592 N N . ARG A 1 77 ? -0.235 24.278 8.877 1.00 54.50 77 ARG A N 1
ATOM 593 C CA . ARG A 1 77 ? 0.985 23.733 9.524 1.00 54.50 77 ARG A CA 1
ATOM 594 C C . ARG A 1 77 ? 0.827 23.509 11.040 1.00 54.50 77 ARG A C 1
ATOM 596 O O . ARG A 1 77 ? 1.746 23.759 11.809 1.00 54.50 77 ARG A O 1
ATOM 603 N N . ILE A 1 78 ? -0.341 23.027 11.472 1.00 52.19 78 ILE A N 1
ATOM 604 C CA . ILE A 1 78 ? -0.658 22.763 12.885 1.00 52.19 78 ILE A CA 1
ATOM 605 C C . ILE A 1 78 ? -0.020 21.461 13.393 1.00 52.19 78 ILE A C 1
ATOM 607 O O . ILE A 1 78 ? -0.239 21.084 14.535 1.00 52.19 78 ILE A O 1
ATOM 611 N N . GLY A 1 79 ? 0.750 20.757 12.553 1.00 44.09 79 GLY A N 1
ATOM 612 C CA . GLY A 1 79 ? 1.444 19.517 12.921 1.00 44.09 79 GLY A CA 1
ATOM 613 C C . GLY A 1 79 ? 0.527 18.310 13.148 1.00 44.09 79 GLY A C 1
ATOM 614 O O . GLY A 1 79 ? 1.016 17.234 13.467 1.00 44.09 79 GLY A O 1
ATOM 615 N N . ILE A 1 80 ? -0.788 18.465 12.967 1.00 53.75 80 ILE A N 1
ATOM 616 C CA . ILE A 1 80 ? -1.768 17.389 13.127 1.00 53.75 80 ILE A CA 1
ATOM 617 C C . ILE A 1 80 ? -1.832 16.595 11.816 1.00 53.75 80 ILE A C 1
ATOM 619 O O . ILE A 1 80 ? -2.313 17.099 10.802 1.00 53.75 80 ILE A O 1
ATOM 623 N N . GLY A 1 81 ? -1.313 15.366 11.834 1.00 60.94 81 GLY A N 1
ATOM 624 C CA . GLY A 1 81 ? -1.433 14.415 10.724 1.00 60.94 81 GLY A CA 1
ATOM 625 C C . GLY A 1 81 ? -2.800 13.720 10.688 1.00 60.94 81 GLY A C 1
ATOM 626 O O . GLY A 1 81 ? -3.510 13.691 11.692 1.00 60.94 81 GLY A O 1
ATOM 627 N N . GLU A 1 82 ? -3.153 13.111 9.548 1.00 67.88 82 GLU A N 1
ATOM 628 C CA . GLU A 1 82 ? -4.419 12.368 9.370 1.00 67.88 82 GLU A CA 1
ATOM 629 C C . GLU A 1 82 ? -4.638 11.319 10.474 1.00 67.88 82 GLU A C 1
ATOM 631 O O . GLU A 1 82 ? -5.748 11.190 10.983 1.00 67.88 82 GLU A O 1
ATOM 636 N N . GLY A 1 83 ? -3.576 10.621 10.898 1.00 67.88 83 GLY A N 1
ATOM 637 C CA . GLY A 1 83 ? -3.628 9.644 11.993 1.00 67.88 83 GLY A CA 1
ATOM 638 C C . GLY A 1 83 ? -4.120 10.235 13.316 1.00 67.88 83 GLY A C 1
ATOM 639 O O . GLY A 1 83 ? -4.986 9.655 13.956 1.00 67.88 83 GLY A O 1
ATOM 640 N N . VAL A 1 84 ? -3.667 11.442 13.666 1.00 71.31 84 VAL A N 1
ATOM 641 C CA . VAL A 1 84 ? -4.075 12.127 14.903 1.00 71.31 84 VAL A CA 1
ATOM 642 C C . VAL A 1 84 ? -5.558 12.511 14.859 1.00 71.31 84 VAL A C 1
ATOM 644 O O . VAL A 1 84 ? -6.245 12.442 15.873 1.00 71.31 84 VAL A O 1
ATOM 647 N N . ILE A 1 85 ? -6.080 12.883 13.685 1.00 77.81 85 ILE A N 1
ATOM 648 C CA . ILE A 1 85 ? -7.511 13.182 13.516 1.00 77.81 85 ILE A CA 1
ATOM 649 C C . ILE A 1 85 ? -8.347 11.907 13.644 1.00 77.81 85 ILE A C 1
ATOM 651 O O . ILE A 1 85 ? -9.377 11.934 14.315 1.00 77.81 85 ILE A O 1
ATOM 655 N N . LYS A 1 86 ? -7.906 10.790 13.047 1.00 78.38 86 LYS A N 1
ATOM 656 C CA . LYS A 1 86 ? -8.583 9.491 13.203 1.00 78.38 86 LYS A CA 1
ATOM 657 C C . LYS A 1 86 ? -8.651 9.085 14.675 1.00 78.38 86 LYS A C 1
ATOM 659 O O . LYS A 1 86 ? -9.729 8.759 15.164 1.00 78.38 86 LYS A O 1
ATOM 664 N N . ASP A 1 87 ? -7.532 9.211 15.383 1.00 72.19 87 ASP A N 1
ATOM 665 C CA . ASP A 1 87 ? -7.439 8.924 16.815 1.00 72.19 87 ASP A CA 1
ATOM 666 C C . ASP A 1 87 ? -8.364 9.824 17.646 1.00 72.19 87 ASP A C 1
ATOM 668 O O . ASP A 1 87 ? -9.038 9.353 18.559 1.00 72.19 87 ASP A O 1
ATOM 672 N N . ALA A 1 88 ? -8.446 11.113 17.305 1.00 76.12 88 ALA A N 1
ATOM 673 C CA . ALA A 1 88 ? -9.338 12.052 17.977 1.00 76.12 88 ALA A CA 1
ATOM 674 C C . ALA A 1 88 ? -10.819 11.712 17.748 1.00 76.12 88 ALA A C 1
ATOM 676 O O . ALA A 1 88 ? -11.607 11.778 18.687 1.00 76.12 88 ALA A O 1
ATOM 677 N N . ILE A 1 89 ? -11.208 11.319 16.529 1.00 79.06 89 ILE A N 1
ATOM 678 C CA . ILE A 1 89 ? -12.572 10.852 16.225 1.00 79.06 89 ILE A CA 1
ATOM 679 C C . ILE A 1 89 ? -12.873 9.568 17.012 1.00 79.06 89 ILE A C 1
ATOM 681 O O . ILE A 1 89 ? -13.951 9.458 17.599 1.00 79.06 89 ILE A O 1
ATOM 685 N N . ALA A 1 90 ? -11.918 8.632 17.067 1.00 72.31 90 ALA A N 1
ATOM 686 C CA . ALA A 1 90 ? -12.051 7.390 17.821 1.00 72.31 90 ALA A CA 1
ATOM 687 C C . ALA A 1 90 ? -12.275 7.649 19.317 1.00 72.31 90 ALA A C 1
ATOM 689 O O . ALA A 1 90 ? -13.254 7.170 19.888 1.00 72.31 90 ALA A O 1
ATOM 690 N N . GLY A 1 91 ? -11.420 8.471 19.930 1.00 63.34 91 GLY A N 1
ATOM 691 C CA . GLY A 1 91 ? -11.552 8.854 21.334 1.00 63.34 91 GLY A CA 1
ATOM 692 C C . GLY A 1 91 ? -12.829 9.648 21.620 1.00 63.34 91 GLY A C 1
ATOM 693 O O . GLY A 1 91 ? -13.492 9.405 22.621 1.00 63.34 91 GLY A O 1
ATOM 694 N N . ALA A 1 92 ? -13.229 10.557 20.727 1.00 70.62 92 ALA A N 1
ATOM 695 C CA . ALA A 1 92 ? -14.390 11.417 20.953 1.00 70.62 92 ALA A CA 1
ATOM 696 C C . ALA A 1 92 ? -15.737 10.680 20.878 1.00 70.62 92 ALA A C 1
ATOM 698 O O . ALA A 1 92 ? -16.655 11.036 21.615 1.00 70.62 92 ALA A O 1
ATOM 699 N N . PHE A 1 93 ? -15.885 9.702 19.977 1.00 72.69 93 PHE A N 1
ATOM 700 C CA . PHE A 1 93 ? -17.192 9.089 19.690 1.00 72.69 93 PHE A CA 1
ATOM 701 C C . PHE A 1 93 ? -17.294 7.608 20.041 1.00 72.69 93 PHE A C 1
ATOM 703 O O . PHE A 1 93 ? -18.406 7.092 20.128 1.00 72.69 93 PHE A O 1
ATOM 710 N N . PHE A 1 94 ? -16.171 6.922 20.253 1.00 62.59 94 PHE A N 1
ATOM 711 C CA . PHE A 1 94 ? -16.164 5.477 20.478 1.00 62.59 94 PHE A CA 1
ATOM 712 C C . PHE A 1 94 ? -15.510 5.056 21.792 1.00 62.59 94 PHE A C 1
ATOM 714 O O . PHE A 1 94 ? -15.452 3.861 22.064 1.00 62.59 94 PHE A O 1
ATOM 721 N N . ALA A 1 95 ? -15.099 6.000 22.646 1.00 54.53 95 ALA A N 1
ATOM 722 C CA . ALA A 1 95 ? -14.526 5.705 23.961 1.00 54.53 95 ALA A CA 1
ATOM 723 C C . ALA A 1 95 ? -15.395 4.757 24.811 1.00 54.53 95 ALA A C 1
ATOM 725 O O . ALA A 1 95 ? -14.875 3.820 25.407 1.00 54.53 95 ALA A O 1
ATOM 726 N N . GLU A 1 96 ? -16.721 4.932 24.811 1.00 46.34 96 GLU A N 1
ATOM 727 C CA . GLU A 1 96 ? -17.645 4.060 25.556 1.00 46.34 96 GLU A CA 1
ATOM 728 C C . GLU A 1 96 ? -17.778 2.643 24.961 1.00 46.34 96 GLU A C 1
ATOM 730 O O . GLU A 1 96 ? -18.016 1.686 25.696 1.00 46.34 96 GLU A O 1
ATOM 735 N N . ILE A 1 97 ? -17.628 2.489 23.639 1.00 47.56 97 ILE A N 1
ATOM 736 C CA . ILE A 1 97 ? -17.656 1.182 22.952 1.00 47.56 97 ILE A CA 1
ATOM 737 C C . ILE A 1 97 ? -16.324 0.455 23.170 1.00 47.56 97 ILE A C 1
ATOM 739 O O . ILE A 1 97 ? -16.318 -0.720 23.518 1.00 47.56 97 ILE A O 1
ATOM 743 N N . LEU A 1 98 ? -15.210 1.188 23.090 1.00 45.66 98 LEU A N 1
ATOM 744 C CA . LEU A 1 98 ? -13.865 0.713 23.427 1.00 45.66 98 LEU A CA 1
ATOM 745 C C . LEU A 1 98 ? -13.786 0.210 24.869 1.00 45.66 98 LEU A C 1
ATOM 747 O O . LEU A 1 98 ? -13.097 -0.769 25.136 1.00 45.66 98 LEU A O 1
ATOM 751 N N . TRP A 1 99 ? -14.511 0.852 25.789 1.00 43.88 99 TRP A N 1
ATOM 752 C CA . TRP A 1 99 ? -14.613 0.417 27.182 1.00 43.88 99 TRP A CA 1
ATOM 753 C C . TRP A 1 99 ? -15.311 -0.942 27.323 1.00 43.88 99 TRP A C 1
ATOM 755 O O . TRP A 1 99 ? -14.910 -1.748 28.158 1.00 43.88 99 TRP A O 1
ATOM 765 N N . LYS A 1 100 ? -16.310 -1.227 26.473 1.00 40.97 100 LYS A N 1
ATOM 766 C CA . LYS A 1 100 ? -16.950 -2.546 26.397 1.00 40.97 100 LYS A CA 1
ATOM 767 C C . LYS A 1 100 ? -15.972 -3.566 25.820 1.00 40.97 100 LYS A C 1
ATOM 769 O O . LYS A 1 100 ? -15.690 -4.530 26.511 1.00 40.97 100 LYS A O 1
ATOM 774 N N . ASP A 1 101 ? -15.395 -3.321 24.642 1.00 37.81 101 ASP A N 1
ATOM 775 C CA . ASP A 1 101 ? -14.447 -4.215 23.939 1.00 37.81 101 ASP A CA 1
ATOM 776 C C . ASP A 1 101 ? -13.209 -4.600 24.783 1.00 37.81 101 ASP A C 1
ATOM 778 O O . ASP A 1 101 ? -12.787 -5.758 24.780 1.00 37.81 101 ASP A O 1
ATOM 782 N N . LEU A 1 102 ? -12.686 -3.662 25.586 1.00 38.31 102 LEU A N 1
ATOM 783 C CA . LEU A 1 102 ? -11.601 -3.866 26.562 1.00 38.31 102 LEU A CA 1
ATOM 784 C C . LEU A 1 102 ? -11.955 -4.878 27.668 1.00 38.31 102 LEU A C 1
ATOM 786 O O . LEU A 1 102 ? -11.072 -5.601 28.133 1.00 38.31 102 LEU A O 1
ATOM 790 N N . LEU A 1 103 ? -13.222 -4.936 28.094 1.00 37.22 103 LEU A N 1
ATOM 791 C CA . LEU A 1 103 ? -13.683 -5.887 29.108 1.00 37.22 103 LEU A CA 1
ATOM 792 C C . LEU A 1 103 ? -13.705 -7.319 28.554 1.00 37.22 103 LEU A C 1
ATOM 794 O O . LEU A 1 103 ? -13.296 -8.227 29.261 1.00 37.22 103 LEU A O 1
ATOM 798 N N . TRP A 1 104 ? -14.094 -7.537 27.294 1.00 37.00 104 TRP A N 1
ATOM 799 C CA . TRP A 1 104 ? -14.290 -8.889 26.738 1.00 37.00 104 TRP A CA 1
ATOM 800 C C . TRP A 1 104 ? -12.998 -9.685 26.511 1.00 37.00 104 TRP A C 1
ATOM 802 O O . TRP A 1 104 ? -13.020 -10.903 26.638 1.00 37.00 104 TRP A O 1
ATOM 812 N N . GLN A 1 105 ? -11.863 -9.036 26.219 1.00 32.91 105 GLN A N 1
ATOM 813 C CA . GLN A 1 105 ? -10.603 -9.758 25.957 1.00 32.91 105 GLN A CA 1
ATOM 814 C C . GLN A 1 105 ? -9.873 -10.239 27.220 1.00 32.91 105 GLN A C 1
ATOM 816 O O . GLN A 1 105 ? -9.163 -11.234 27.164 1.00 32.91 105 GLN A O 1
ATOM 821 N N . LYS A 1 106 ? -10.032 -9.571 28.370 1.00 33.06 106 LYS A N 1
ATOM 822 C CA . LYS A 1 106 ? -9.438 -10.032 29.649 1.00 33.06 106 LYS A CA 1
ATOM 823 C C . LYS A 1 106 ? -10.252 -11.114 30.349 1.00 33.06 106 LYS A C 1
ATOM 825 O O . LYS A 1 106 ? -9.822 -11.694 31.337 1.00 33.06 106 LYS A O 1
ATOM 830 N N . VAL A 1 107 ? -11.447 -11.333 29.841 1.00 36.59 107 VAL A N 1
ATOM 831 C CA . VAL A 1 107 ? -12.448 -12.213 30.403 1.00 36.59 107 VAL A CA 1
ATOM 832 C C . VAL A 1 107 ? -12.183 -13.672 30.005 1.00 36.59 107 VAL A C 1
ATOM 834 O O . VAL A 1 107 ? -12.608 -14.582 30.698 1.00 36.59 107 VAL A O 1
ATOM 837 N N . GLU A 1 108 ? -11.380 -13.946 28.979 1.00 33.94 108 GLU A N 1
ATOM 838 C CA . GLU A 1 108 ? -11.169 -15.309 28.483 1.00 33.94 108 GLU A CA 1
ATOM 839 C C . GLU A 1 108 ? -10.323 -16.247 29.390 1.00 33.94 108 GLU A C 1
ATOM 841 O O . GLU A 1 108 ? -10.322 -17.448 29.122 1.00 33.94 108 GLU A O 1
ATOM 846 N N . GLU A 1 109 ? -9.743 -15.807 30.520 1.00 33.62 109 GLU A N 1
ATOM 847 C CA . GLU A 1 109 ? -8.710 -16.570 31.269 1.00 33.62 109 GLU A CA 1
ATOM 848 C C . GLU A 1 109 ? -8.940 -16.771 32.804 1.00 33.62 109 GLU A C 1
ATOM 850 O O . GLU A 1 109 ? -8.150 -16.280 33.606 1.00 33.62 109 GLU A O 1
ATOM 855 N N . GLY A 1 110 ? -9.945 -17.531 33.286 1.00 34.97 110 GLY A N 1
ATOM 856 C CA . GLY A 1 110 ? -10.058 -17.805 34.744 1.00 34.97 110 GLY A CA 1
ATOM 857 C C . GLY A 1 110 ? -10.798 -19.084 35.181 1.00 34.97 110 GLY A C 1
ATOM 858 O O . GLY A 1 110 ? -11.884 -19.370 34.681 1.00 34.97 110 GLY A O 1
ATOM 859 N N . GLU A 1 111 ? -10.217 -19.819 36.145 1.00 45.44 111 GLU A N 1
ATOM 860 C CA . GLU A 1 111 ? -10.773 -20.982 36.877 1.00 45.44 111 GLU A CA 1
ATOM 861 C C . GLU A 1 111 ? -10.892 -20.687 38.395 1.00 45.44 111 GLU A C 1
ATOM 863 O O . GLU A 1 111 ? -10.187 -19.824 38.925 1.00 45.44 111 GLU A O 1
ATOM 868 N N . ASP A 1 112 ? -11.752 -21.427 39.116 1.00 51.22 112 ASP A N 1
ATOM 869 C CA . ASP A 1 112 ? -11.954 -21.294 40.572 1.00 51.22 112 ASP A CA 1
ATOM 870 C C . ASP A 1 112 ? -10.651 -21.511 41.365 1.00 51.22 112 ASP A C 1
ATOM 872 O O . ASP A 1 112 ? -10.056 -22.590 41.341 1.00 51.22 112 ASP A O 1
ATOM 876 N N . LYS A 1 113 ? -10.233 -20.514 42.154 1.00 58.62 113 LYS A N 1
ATOM 877 C CA . LYS A 1 113 ? -8.978 -20.584 42.917 1.00 58.62 113 LYS A CA 1
ATOM 878 C C . LYS A 1 113 ? -9.174 -21.246 44.284 1.00 58.62 113 LYS A C 1
ATOM 880 O O . LYS A 1 113 ? -9.859 -20.708 45.161 1.00 58.62 113 LYS A O 1
ATOM 885 N N . TYR A 1 114 ? -8.533 -22.400 44.464 1.00 72.62 114 TYR A N 1
ATOM 886 C CA . TYR A 1 114 ? -8.388 -23.079 45.754 1.00 72.62 114 TYR A CA 1
ATOM 887 C C . TYR A 1 114 ? -7.757 -22.144 46.797 1.00 72.62 114 TYR A C 1
ATOM 889 O O . TYR A 1 114 ? -6.801 -21.430 46.483 1.00 72.62 114 TYR A O 1
ATOM 897 N N . LEU A 1 115 ? -8.294 -22.136 48.023 1.00 71.25 115 LEU A N 1
ATOM 898 C CA . LEU A 1 115 ? -7.718 -21.390 49.146 1.00 71.25 115 LEU A CA 1
ATOM 899 C C . LEU A 1 115 ? -7.028 -22.329 50.142 1.00 71.25 115 LEU A C 1
ATOM 901 O O . LEU A 1 115 ? -5.829 -22.204 50.345 1.00 71.25 115 LEU A O 1
ATOM 905 N N . PHE A 1 116 ? -7.774 -23.235 50.776 1.00 79.00 116 PHE A N 1
ATOM 906 C CA . PHE A 1 116 ? -7.249 -24.226 51.727 1.00 79.00 116 PHE A CA 1
ATOM 907 C C . PHE A 1 116 ? -8.312 -25.291 52.040 1.00 79.00 116 PHE A C 1
ATOM 909 O O . PHE A 1 116 ? -9.508 -25.066 51.838 1.00 79.00 116 PHE A O 1
ATOM 916 N N . SER A 1 117 ? -7.904 -26.441 52.575 1.00 81.75 117 SER A N 1
ATOM 917 C CA . SER A 1 117 ? -8.818 -27.523 52.937 1.00 81.75 117 SER A CA 1
ATOM 918 C C . SER A 1 117 ? -9.441 -27.301 54.314 1.00 81.75 117 SER A C 1
ATOM 920 O O . SER A 1 117 ? -8.717 -27.184 55.298 1.00 81.75 117 SER A O 1
ATOM 922 N N . TRP A 1 118 ? -10.775 -27.290 54.425 1.00 82.62 118 TRP A N 1
ATOM 923 C CA . TRP A 1 118 ? -11.462 -27.178 55.720 1.00 82.62 118 TRP A CA 1
ATOM 924 C C . TRP A 1 118 ? -11.166 -28.377 56.622 1.00 82.62 118 TRP A C 1
ATOM 926 O O . TRP A 1 118 ? -10.936 -28.214 57.826 1.00 82.62 118 TRP A O 1
ATOM 936 N N . ASP A 1 119 ? -11.178 -29.582 56.052 1.00 80.06 119 ASP A N 1
ATOM 937 C CA . ASP A 1 119 ? -10.996 -30.828 56.800 1.00 80.06 119 ASP A CA 1
ATOM 938 C C . ASP A 1 119 ? -9.567 -30.979 57.336 1.00 80.06 119 ASP A C 1
ATOM 940 O O . ASP A 1 119 ? -9.393 -31.513 58.430 1.00 80.06 119 ASP A O 1
ATOM 944 N N . ASN A 1 120 ? -8.570 -30.422 56.638 1.00 79.38 120 ASN A N 1
ATOM 945 C CA . ASN A 1 120 ? -7.156 -30.530 57.012 1.00 79.38 120 ASN A CA 1
ATOM 946 C C . ASN A 1 120 ? -6.622 -29.354 57.856 1.00 79.38 120 ASN A C 1
ATOM 948 O O . ASN A 1 120 ? -5.421 -29.310 58.148 1.00 79.38 120 ASN A O 1
ATOM 952 N N . VAL A 1 121 ? -7.469 -28.405 58.281 1.00 73.81 121 VAL A N 1
ATOM 953 C CA . VAL A 1 121 ? -7.073 -27.387 59.274 1.00 73.81 121 VAL A CA 1
ATOM 954 C C . VAL A 1 121 ? -6.852 -28.060 60.634 1.00 73.81 121 VAL A C 1
ATOM 956 O O . VAL A 1 121 ? -7.722 -28.789 61.106 1.00 73.81 121 VAL A O 1
ATOM 959 N N . LEU A 1 122 ? -5.709 -27.760 61.270 1.00 66.94 122 LEU A N 1
ATOM 960 C CA . LEU A 1 122 ? -5.016 -28.509 62.342 1.00 66.94 122 LEU A CA 1
ATOM 961 C C . LEU A 1 122 ? -4.120 -29.671 61.871 1.00 66.94 122 LEU A C 1
ATOM 963 O O . LEU A 1 122 ? -3.564 -30.383 62.704 1.00 66.94 122 LEU A O 1
ATOM 967 N N . GLY A 1 123 ? -3.925 -29.815 60.557 1.00 62.44 123 GLY A N 1
ATOM 968 C CA . GLY A 1 123 ? -2.987 -30.742 59.921 1.00 62.44 123 GLY A CA 1
ATOM 969 C C . GLY A 1 123 ? -2.075 -30.034 58.909 1.00 62.44 123 GLY A C 1
ATOM 970 O O . GLY A 1 123 ? -1.471 -29.005 59.215 1.00 62.44 123 GLY A O 1
ATOM 971 N N . ASN A 1 124 ? -1.970 -30.580 57.695 1.00 62.97 124 ASN A N 1
ATOM 972 C CA . ASN A 1 124 ? -1.007 -30.130 56.678 1.00 62.97 124 ASN A CA 1
ATOM 973 C C . ASN A 1 124 ? -1.312 -28.744 56.069 1.00 62.97 124 ASN A C 1
ATOM 975 O O . ASN A 1 124 ? -0.395 -28.101 55.562 1.00 62.97 124 ASN A O 1
ATOM 979 N N . ASP A 1 125 ? -2.547 -28.246 56.191 1.00 66.81 125 ASP A N 1
ATOM 980 C CA . ASP A 1 125 ? -3.015 -27.024 55.511 1.00 66.81 125 ASP A CA 1
ATOM 981 C C . ASP A 1 125 ? -3.033 -25.771 56.403 1.00 66.81 125 ASP A C 1
ATOM 983 O O . ASP A 1 125 ? -3.471 -24.698 55.985 1.00 66.81 125 ASP A O 1
ATOM 987 N N . ASN A 1 126 ? -2.508 -25.854 57.630 1.00 74.25 126 ASN A N 1
ATOM 988 C CA . ASN A 1 126 ? -2.412 -24.689 58.518 1.00 74.25 126 ASN A CA 1
ATOM 989 C C . ASN A 1 126 ? -1.614 -23.533 57.892 1.00 74.25 126 ASN A C 1
ATOM 991 O O . ASN A 1 126 ? -1.959 -22.371 58.097 1.00 74.25 126 ASN A O 1
ATOM 995 N N . ARG A 1 127 ? -0.568 -23.837 57.111 1.00 75.81 127 ARG A N 1
ATOM 996 C CA . ARG A 1 127 ? 0.223 -22.815 56.408 1.00 75.81 127 ARG A CA 1
ATOM 997 C C . ARG A 1 127 ? -0.591 -22.080 55.342 1.00 75.81 127 ARG A C 1
ATOM 999 O O . ARG A 1 127 ? -0.443 -20.868 55.227 1.00 75.81 127 ARG A O 1
ATOM 1006 N N . GLU A 1 128 ? -1.474 -22.777 54.632 1.00 76.50 128 GLU A N 1
ATOM 1007 C CA . GLU A 1 128 ? -2.323 -22.187 53.590 1.00 76.50 128 GLU A CA 1
ATOM 1008 C C . GLU A 1 128 ? -3.427 -21.308 54.188 1.00 76.50 128 GLU A C 1
ATOM 1010 O O . GLU A 1 128 ? -3.632 -20.180 53.742 1.00 76.50 128 GLU A O 1
ATOM 1015 N N . LEU A 1 129 ? -4.069 -21.752 55.277 1.00 80.69 129 LEU A N 1
ATOM 1016 C CA . LEU A 1 129 ? -5.027 -20.932 56.029 1.00 80.69 129 LEU A CA 1
ATOM 1017 C C . LEU A 1 129 ? -4.383 -19.633 56.546 1.00 80.69 129 LEU A C 1
ATOM 1019 O O . LEU A 1 129 ? -4.940 -18.548 56.370 1.00 80.69 129 LEU A O 1
ATOM 1023 N N . LEU A 1 130 ? -3.202 -19.720 57.167 1.00 80.56 130 LEU A N 1
ATOM 1024 C CA . LEU A 1 130 ? -2.487 -18.542 57.671 1.00 80.56 130 LEU A CA 1
ATOM 1025 C C . LEU A 1 130 ? -1.994 -17.638 56.531 1.00 80.56 130 LEU A C 1
ATOM 1027 O O . LEU A 1 130 ? -2.120 -16.415 56.616 1.00 80.56 130 LEU A O 1
ATOM 1031 N N . GLY A 1 131 ? -1.498 -18.233 55.442 1.00 73.75 131 GLY A N 1
ATOM 1032 C CA . GLY A 1 131 ? -1.101 -17.529 54.226 1.00 73.75 131 GLY A CA 1
ATOM 1033 C C . GLY A 1 131 ? -2.257 -16.747 53.607 1.00 73.75 131 GLY A C 1
ATOM 1034 O O . GLY A 1 131 ? -2.093 -15.571 53.288 1.00 73.75 131 GLY A O 1
ATOM 1035 N N . PHE A 1 132 ? -3.445 -17.347 53.522 1.00 78.75 132 PHE A N 1
ATOM 1036 C CA . PHE A 1 132 ? -4.668 -16.689 53.067 1.00 78.75 132 PHE A CA 1
ATOM 1037 C C . PHE A 1 132 ? -5.036 -15.478 53.942 1.00 78.75 132 PHE A C 1
ATOM 1039 O O . PHE A 1 132 ? -5.252 -14.375 53.434 1.00 78.75 132 PHE A O 1
ATOM 1046 N N . LEU A 1 133 ? -5.067 -15.642 55.267 1.00 76.19 133 LEU A N 1
ATOM 1047 C CA . LEU A 1 133 ? -5.439 -14.561 56.188 1.00 76.19 133 LEU A CA 1
ATOM 1048 C C . LEU A 1 133 ? -4.445 -13.389 56.139 1.00 76.19 133 LEU A C 1
ATOM 1050 O O . LEU A 1 133 ? -4.859 -12.226 56.152 1.00 76.19 133 LEU A O 1
ATOM 1054 N N . ARG A 1 134 ? -3.145 -13.678 56.011 1.00 75.94 134 ARG A N 1
ATOM 1055 C CA . ARG A 1 134 ? -2.096 -12.657 55.896 1.00 75.94 134 ARG A CA 1
ATOM 1056 C C . ARG A 1 134 ? -2.089 -11.989 54.524 1.00 75.94 134 ARG A C 1
ATOM 1058 O O . ARG A 1 134 ? -2.166 -10.768 54.423 1.00 75.94 134 ARG A O 1
ATOM 1065 N N . ASN A 1 135 ? -1.972 -12.767 53.455 1.00 61.66 135 ASN A N 1
ATOM 1066 C CA . ASN A 1 135 ? -1.695 -12.227 52.127 1.00 61.66 135 ASN A CA 1
ATOM 1067 C C . ASN A 1 135 ? -2.947 -11.623 51.489 1.00 61.66 135 ASN A C 1
ATOM 1069 O O . ASN A 1 135 ? -2.849 -10.554 50.875 1.00 61.66 135 ASN A O 1
ATOM 1073 N N . ASN A 1 136 ? -4.106 -12.270 51.673 1.00 63.16 136 ASN A N 1
ATOM 1074 C CA . ASN A 1 136 ? -5.361 -11.888 51.028 1.00 63.16 136 ASN A CA 1
ATOM 1075 C C . ASN A 1 136 ? -6.186 -10.929 51.888 1.00 63.16 136 ASN A C 1
ATOM 1077 O O . ASN A 1 136 ? -6.715 -9.957 51.357 1.00 63.16 136 ASN A O 1
ATOM 1081 N N . LEU A 1 137 ? -6.295 -11.182 53.197 1.00 62.78 137 LEU A N 1
ATOM 1082 C CA . LEU A 1 137 ? -7.091 -10.342 54.104 1.00 62.78 137 LEU A CA 1
ATOM 1083 C C . LEU A 1 137 ? -6.262 -9.322 54.896 1.00 62.78 137 LEU A C 1
ATOM 1085 O O . LEU A 1 137 ? -6.840 -8.523 55.630 1.00 62.78 137 LEU A O 1
ATOM 1089 N N . LYS A 1 138 ? -4.931 -9.307 54.715 1.00 69.19 138 LYS A N 1
ATOM 1090 C CA . LYS A 1 138 ? -3.999 -8.366 55.365 1.00 69.19 138 LYS A CA 1
ATOM 1091 C C . LYS A 1 138 ? -4.079 -8.392 56.896 1.00 69.19 138 LYS A C 1
ATOM 1093 O O . LYS A 1 138 ? -3.901 -7.370 57.552 1.00 69.19 138 LYS A O 1
ATOM 1098 N N . ILE A 1 139 ? -4.339 -9.566 57.474 1.00 72.19 139 ILE A N 1
ATOM 1099 C CA . ILE A 1 139 ? -4.422 -9.755 58.925 1.00 72.19 139 ILE A CA 1
ATOM 1100 C C . ILE A 1 139 ? -3.062 -10.246 59.430 1.00 72.19 139 ILE A C 1
ATOM 1102 O O . ILE A 1 139 ? -2.810 -11.442 59.496 1.00 72.19 139 ILE A O 1
ATOM 1106 N N . GLU A 1 140 ? -2.160 -9.322 59.753 1.00 73.62 140 GLU A N 1
ATOM 1107 C CA . GLU A 1 140 ? -0.750 -9.645 60.037 1.00 73.62 140 GLU A CA 1
ATOM 1108 C C . GLU A 1 140 ? -0.529 -10.409 61.353 1.00 73.62 140 GLU A C 1
ATOM 1110 O O . GLU A 1 140 ? 0.405 -11.196 61.463 1.00 73.62 140 GLU A O 1
ATOM 1115 N N . TRP A 1 141 ? -1.411 -10.244 62.343 1.00 80.56 141 TRP A N 1
ATOM 1116 C CA . TRP A 1 141 ? -1.236 -10.848 63.671 1.00 80.56 141 TRP A CA 1
ATOM 1117 C C . TRP A 1 141 ? -1.431 -12.376 63.710 1.00 80.56 141 TRP A C 1
ATOM 1119 O O . TRP A 1 141 ? -1.139 -13.001 64.730 1.00 80.56 141 TRP A O 1
ATOM 1129 N N . VAL A 1 142 ? -1.910 -12.990 62.622 1.00 80.00 142 VAL A N 1
ATOM 1130 C CA . VAL A 1 142 ? -2.225 -14.430 62.561 1.00 80.00 142 VAL A CA 1
ATOM 1131 C C . VAL A 1 142 ? -0.991 -15.334 62.514 1.00 80.00 142 VAL A C 1
ATOM 1133 O O . VAL A 1 142 ? -1.117 -16.518 62.805 1.00 80.00 142 VAL A O 1
ATOM 1136 N N . GLU A 1 143 ? 0.199 -14.807 62.200 1.00 72.44 143 GLU A N 1
ATOM 1137 C CA . GLU A 1 143 ? 1.430 -15.613 62.071 1.00 72.44 143 GLU A CA 1
ATOM 1138 C C . GLU A 1 143 ? 1.825 -16.347 63.358 1.00 72.44 143 GLU A C 1
ATOM 1140 O O . GLU A 1 143 ? 2.415 -17.421 63.296 1.00 72.44 143 GLU A O 1
ATOM 1145 N N . ASN A 1 144 ? 1.453 -15.787 64.511 1.00 73.00 144 ASN A N 1
ATOM 1146 C CA . ASN A 1 144 ? 1.723 -16.352 65.833 1.00 73.00 144 ASN A CA 1
ATOM 1147 C C . ASN A 1 144 ? 0.434 -16.775 66.562 1.00 73.00 144 ASN A C 1
ATOM 1149 O O . ASN A 1 144 ? 0.423 -16.880 67.788 1.00 73.00 144 ASN A O 1
ATOM 1153 N N . ALA A 1 145 ? -0.677 -16.949 65.840 1.00 78.31 145 ALA A N 1
ATOM 1154 C CA . ALA A 1 145 ? -1.974 -17.246 66.438 1.00 78.31 145 ALA A CA 1
ATOM 1155 C C . ALA A 1 145 ? -2.203 -18.755 66.634 1.00 78.31 145 ALA A C 1
ATOM 1157 O O . ALA A 1 145 ? -1.882 -19.578 65.777 1.00 78.31 145 ALA A O 1
ATOM 1158 N N . GLU A 1 146 ? -2.835 -19.120 67.748 1.00 80.56 146 GLU A N 1
ATOM 1159 C CA . GLU A 1 146 ? -3.349 -20.466 67.976 1.00 80.56 146 GLU A CA 1
ATOM 1160 C C . GLU A 1 146 ? -4.610 -20.702 67.139 1.00 80.56 146 GLU A C 1
ATOM 1162 O O . GLU A 1 146 ? -5.577 -19.940 67.219 1.00 80.56 146 GLU A O 1
ATOM 1167 N N . ILE A 1 147 ? -4.622 -21.802 66.386 1.00 86.19 147 ILE A N 1
ATOM 1168 C CA . ILE A 1 147 ? -5.783 -22.287 65.634 1.00 86.19 147 ILE A CA 1
ATOM 1169 C C . ILE A 1 147 ? -6.452 -23.385 66.464 1.00 86.19 147 ILE A C 1
ATOM 1171 O O . ILE A 1 147 ? -5.787 -24.300 66.947 1.00 86.19 147 ILE A O 1
ATOM 1175 N N . LYS A 1 148 ? -7.772 -23.313 66.640 1.00 82.62 148 LYS A N 1
ATOM 1176 C CA . LYS A 1 148 ? -8.587 -24.317 67.339 1.00 82.62 148 LYS A CA 1
ATOM 1177 C C . LYS A 1 148 ? -9.829 -24.620 66.520 1.00 82.62 148 LYS A C 1
ATOM 1179 O O . LYS A 1 148 ? -10.490 -23.703 66.047 1.00 82.62 148 LYS A O 1
ATOM 1184 N N . LYS A 1 149 ? -10.187 -25.892 66.389 1.00 83.62 149 LYS A N 1
ATOM 1185 C CA . LYS A 1 149 ? -11.433 -26.334 65.754 1.00 83.62 149 LYS A CA 1
ATOM 1186 C C . LYS A 1 149 ? -12.355 -26.873 66.847 1.00 83.62 149 LYS A C 1
ATOM 1188 O O . LYS A 1 149 ? -11.884 -27.534 67.770 1.00 83.62 149 LYS A O 1
ATOM 1193 N N . ASN A 1 150 ? -13.635 -26.511 66.826 1.00 82.38 150 ASN A N 1
ATOM 1194 C CA . ASN A 1 150 ? -14.583 -26.951 67.853 1.00 82.38 150 ASN A CA 1
ATOM 1195 C C . ASN A 1 150 ? -14.934 -28.446 67.697 1.00 82.38 150 ASN A C 1
ATOM 1197 O O . ASN A 1 150 ? -14.749 -29.017 66.628 1.00 82.38 150 ASN A O 1
ATOM 1201 N N . ASN A 1 151 ? -15.496 -29.070 68.741 1.00 69.62 151 ASN A N 1
ATOM 1202 C CA . ASN A 1 151 ? -15.761 -30.522 68.786 1.00 69.62 151 ASN A CA 1
ATOM 1203 C C . ASN A 1 151 ? -16.658 -31.057 67.654 1.00 69.62 151 ASN A C 1
ATOM 1205 O O . ASN A 1 151 ? -16.599 -32.241 67.341 1.00 69.62 151 ASN A O 1
ATOM 1209 N N . ASN A 1 152 ? -17.469 -30.196 67.034 1.00 71.31 152 ASN A N 1
ATOM 1210 C CA . ASN A 1 152 ? -18.351 -30.572 65.928 1.00 71.31 152 ASN A CA 1
ATOM 1211 C C . ASN A 1 152 ? -17.727 -30.274 64.552 1.00 71.31 152 ASN A C 1
ATOM 1213 O O . ASN A 1 152 ? -18.416 -30.374 63.546 1.00 71.31 152 ASN A O 1
ATOM 1217 N N . ASN A 1 153 ? -16.458 -29.851 64.494 1.00 71.75 153 ASN A N 1
ATOM 1218 C CA . ASN A 1 153 ? -15.730 -29.453 63.283 1.00 71.75 153 ASN A CA 1
ATOM 1219 C C . ASN A 1 153 ? -16.389 -28.355 62.428 1.00 71.75 153 ASN A C 1
ATOM 1221 O O . ASN A 1 153 ? -15.977 -28.119 61.292 1.00 71.75 153 ASN A O 1
ATOM 1225 N N . GLN A 1 154 ? -17.359 -27.638 62.990 1.00 77.56 154 GLN A N 1
ATOM 1226 C CA . GLN A 1 154 ? -18.126 -26.592 62.319 1.00 77.56 154 GLN A CA 1
ATOM 1227 C C . GLN A 1 154 ? -17.571 -25.188 62.561 1.00 77.56 154 GLN A C 1
ATOM 1229 O O . GLN A 1 154 ? -17.979 -24.257 61.881 1.00 77.56 154 GLN A O 1
ATOM 1234 N N . ILE A 1 155 ? -16.671 -24.992 63.527 1.00 82.19 155 ILE A N 1
ATOM 1235 C CA . ILE A 1 155 ? -16.092 -23.676 63.819 1.00 82.19 155 ILE A CA 1
ATOM 1236 C C . ILE A 1 155 ? -14.580 -23.797 63.964 1.00 82.19 155 ILE A C 1
ATOM 1238 O O . ILE A 1 155 ? -14.105 -24.578 64.785 1.00 82.19 155 ILE A O 1
ATOM 1242 N N . ILE A 1 156 ? -13.838 -22.977 63.221 1.00 85.69 156 ILE A N 1
ATOM 1243 C CA . ILE A 1 156 ? -12.400 -22.755 63.402 1.00 85.69 156 ILE A CA 1
ATOM 1244 C C . ILE A 1 156 ? -12.228 -21.387 64.057 1.00 85.69 156 ILE A C 1
ATOM 1246 O O . ILE A 1 156 ? -12.727 -20.387 63.558 1.00 85.69 156 ILE A O 1
ATOM 1250 N N . THR A 1 157 ? -11.538 -21.329 65.187 1.00 83.31 157 THR A N 1
ATOM 1251 C CA . THR A 1 157 ? -11.190 -20.100 65.903 1.00 83.31 157 THR A CA 1
ATOM 1252 C C . THR A 1 157 ? -9.688 -19.895 65.817 1.00 83.31 157 THR A C 1
ATOM 1254 O O . THR A 1 157 ? -8.934 -20.829 66.074 1.00 83.31 157 THR A O 1
ATOM 1257 N N . ILE A 1 158 ? -9.252 -18.685 65.479 1.00 86.88 158 ILE A N 1
ATOM 1258 C CA . ILE A 1 158 ? -7.833 -18.319 65.411 1.00 86.88 158 ILE A CA 1
ATOM 1259 C C . ILE A 1 158 ? -7.633 -17.128 66.338 1.00 86.88 158 ILE A C 1
ATOM 1261 O O . ILE A 1 158 ? -8.368 -16.148 66.233 1.00 86.88 158 ILE A O 1
ATOM 1265 N N . THR A 1 159 ? -6.707 -17.229 67.287 1.00 81.81 159 THR A N 1
ATOM 1266 C CA . THR A 1 159 ? -6.512 -16.212 68.328 1.00 81.81 159 THR A CA 1
ATOM 1267 C C . THR A 1 159 ? -5.052 -16.092 68.734 1.00 81.81 159 THR A C 1
ATOM 1269 O O . THR A 1 159 ? -4.358 -17.096 68.827 1.00 81.81 159 THR A O 1
ATOM 1272 N N . ASN A 1 160 ? -4.580 -14.879 69.007 1.00 81.00 160 ASN A N 1
ATOM 1273 C CA . ASN A 1 160 ? -3.253 -14.638 69.589 1.00 81.00 160 ASN A CA 1
ATOM 1274 C C . ASN A 1 160 ? -3.331 -14.142 71.049 1.00 81.00 160 ASN A C 1
ATOM 1276 O O . ASN A 1 160 ? -2.343 -13.657 71.591 1.00 81.00 160 ASN A O 1
ATOM 1280 N N . GLY A 1 161 ? -4.513 -14.228 71.670 1.00 74.06 161 GLY A N 1
ATOM 1281 C CA . GLY A 1 161 ? -4.788 -13.728 73.020 1.00 74.06 161 GLY A CA 1
ATOM 1282 C C . GLY A 1 161 ? -5.449 -12.346 73.042 1.00 74.06 161 GLY A C 1
ATOM 1283 O O . GLY A 1 161 ? -6.414 -12.167 73.779 1.00 74.06 161 GLY A O 1
ATOM 1284 N N . GLU A 1 162 ? -4.998 -11.405 72.206 1.00 71.81 162 GLU A N 1
ATOM 1285 C CA . GLU A 1 162 ? -5.565 -10.045 72.111 1.00 71.81 162 GLU A CA 1
ATOM 1286 C C . GLU A 1 162 ? -6.629 -9.927 71.010 1.00 71.81 162 GLU A C 1
ATOM 1288 O O . GLU A 1 162 ? -7.647 -9.258 71.184 1.00 71.81 162 GLU A O 1
ATOM 1293 N N . ASN A 1 163 ? -6.423 -10.623 69.891 1.00 76.50 163 ASN A N 1
ATOM 1294 C CA . ASN A 1 163 ? -7.320 -10.660 68.743 1.00 76.50 163 ASN A CA 1
ATOM 1295 C C . ASN A 1 163 ? -7.810 -12.089 68.497 1.00 76.50 163 ASN A C 1
ATOM 1297 O O . ASN A 1 163 ? -7.075 -13.056 68.689 1.00 76.50 163 ASN A O 1
ATOM 1301 N N . SER A 1 164 ? -9.052 -12.225 68.033 1.00 78.12 164 SER A N 1
ATOM 1302 C CA . SER A 1 164 ? -9.643 -13.501 67.629 1.00 78.12 164 SER A CA 1
ATOM 1303 C C . SER A 1 164 ? -10.461 -13.359 66.346 1.00 78.12 164 SER A C 1
ATOM 1305 O O . SER A 1 164 ? -11.055 -12.317 66.088 1.00 78.12 164 SER A O 1
ATOM 1307 N N . LEU A 1 165 ? -10.507 -14.406 65.533 1.00 81.19 165 LEU A N 1
ATOM 1308 C CA . LEU A 1 165 ? -11.388 -14.519 64.368 1.00 81.19 165 LEU A CA 1
ATOM 1309 C C . LEU A 1 165 ? -12.026 -15.909 64.366 1.00 81.19 165 LEU A C 1
ATOM 1311 O O . LEU A 1 165 ? -11.441 -16.867 64.884 1.00 81.19 165 LEU A O 1
ATOM 1315 N N . ARG A 1 166 ? -13.230 -16.026 63.799 1.00 81.06 166 ARG A N 1
ATOM 1316 C CA . ARG A 1 166 ? -13.947 -17.305 63.717 1.00 81.06 166 ARG A CA 1
ATOM 1317 C C . ARG A 1 166 ? -14.391 -17.579 62.290 1.00 81.06 166 ARG A C 1
ATOM 1319 O O . ARG A 1 166 ? -15.001 -16.725 61.662 1.00 81.06 166 ARG A O 1
ATOM 1326 N N . LEU A 1 167 ? -14.135 -18.784 61.800 1.00 78.50 167 LEU A N 1
ATOM 1327 C CA . LEU A 1 167 ? -14.781 -19.329 60.614 1.00 78.50 167 LEU A CA 1
ATOM 1328 C C . LEU A 1 167 ? -15.865 -20.302 61.053 1.00 78.50 167 LEU A C 1
ATOM 1330 O O . LEU A 1 167 ? -15.598 -21.173 61.877 1.00 78.50 167 LEU A O 1
ATOM 1334 N N . LYS A 1 168 ? -17.063 -20.180 60.493 1.00 79.88 168 LYS A N 1
ATOM 1335 C CA . LYS A 1 168 ? -18.212 -21.040 60.764 1.00 79.88 168 LYS A CA 1
ATOM 1336 C C . LYS A 1 168 ? -18.669 -21.725 59.480 1.00 79.88 168 LYS A C 1
ATOM 1338 O O . LYS A 1 168 ? -18.970 -21.066 58.487 1.00 79.88 168 LYS A O 1
ATOM 1343 N N . LEU A 1 169 ? -18.721 -23.047 59.526 1.00 76.50 169 LEU A N 1
ATOM 1344 C CA . LEU A 1 169 ? -19.209 -23.924 58.475 1.00 76.50 169 LEU A CA 1
ATOM 1345 C C . LEU A 1 169 ? -20.737 -23.918 58.453 1.00 76.50 169 LEU A C 1
ATOM 1347 O O . LEU A 1 169 ? -21.372 -24.128 59.489 1.00 76.50 169 LEU A O 1
ATOM 1351 N N . ASN A 1 170 ? -21.311 -23.719 57.271 1.00 71.75 170 ASN A N 1
ATOM 1352 C CA . ASN A 1 170 ? -22.717 -23.967 56.992 1.00 71.75 170 ASN A CA 1
ATOM 1353 C C . ASN A 1 170 ? -22.814 -24.967 55.830 1.00 71.75 170 ASN A C 1
ATOM 1355 O O . ASN A 1 170 ? -22.728 -24.589 54.659 1.00 71.75 170 ASN A O 1
ATOM 1359 N N . GLU A 1 171 ? -22.947 -26.251 56.169 1.00 62.09 171 GLU A N 1
ATOM 1360 C CA . GLU A 1 171 ? -23.004 -27.336 55.182 1.00 62.09 171 GLU A CA 1
ATOM 1361 C C . GLU A 1 171 ? -24.287 -27.294 54.337 1.00 62.09 171 GLU A C 1
ATOM 1363 O O . GLU A 1 171 ? -24.230 -27.608 53.154 1.00 62.09 171 GLU A O 1
ATOM 1368 N N . GLU A 1 172 ? -25.418 -26.837 54.890 1.00 57.03 172 GLU A N 1
ATOM 1369 C CA . GLU A 1 172 ? -26.695 -26.754 54.159 1.00 57.03 172 GLU A CA 1
ATOM 1370 C C . GLU A 1 172 ? -26.657 -25.714 53.026 1.00 57.03 172 GLU A C 1
ATOM 1372 O O . GLU A 1 172 ? -27.308 -25.885 51.997 1.00 57.03 172 GLU A O 1
ATOM 1377 N N . GLU A 1 173 ? -25.854 -24.656 53.178 1.00 50.69 173 GLU A N 1
ATOM 1378 C CA . GLU A 1 173 ? -25.693 -23.598 52.171 1.00 50.69 173 GLU A CA 1
ATOM 1379 C C . GLU A 1 173 ? -24.421 -23.738 51.313 1.00 50.69 173 GLU A C 1
ATOM 1381 O O . GLU A 1 173 ? -24.145 -22.858 50.490 1.00 50.69 173 GLU A O 1
ATOM 1386 N N . ASN A 1 174 ? -23.632 -24.808 51.498 1.00 64.69 174 ASN A N 1
ATOM 1387 C CA . ASN A 1 174 ? -22.308 -24.998 50.886 1.00 64.69 174 ASN A CA 1
ATOM 1388 C C . ASN A 1 174 ? -21.373 -23.781 51.055 1.00 64.69 174 ASN A C 1
ATOM 1390 O O . ASN A 1 174 ? -20.649 -23.396 50.128 1.00 64.69 174 ASN A O 1
ATOM 1394 N N . LYS A 1 175 ? -21.389 -23.155 52.240 1.00 66.94 175 LYS A N 1
ATOM 1395 C CA . LYS A 1 175 ? -20.619 -21.937 52.524 1.00 66.94 175 LYS A CA 1
ATOM 1396 C C . LYS A 1 175 ? -19.869 -21.981 53.848 1.00 66.94 175 LYS A C 1
ATOM 1398 O O . LYS A 1 175 ? -20.309 -22.584 54.824 1.00 66.94 175 LYS A O 1
ATOM 1403 N N . VAL A 1 176 ? -18.768 -21.235 53.903 1.00 69.56 176 VAL A N 1
ATOM 1404 C CA . VAL A 1 176 ? -18.084 -20.869 55.152 1.00 69.56 176 VAL A CA 1
ATOM 1405 C C . VAL A 1 176 ? -18.192 -19.372 55.362 1.00 69.56 176 VAL A C 1
ATOM 1407 O O . VAL A 1 176 ? -17.883 -18.592 54.463 1.00 69.56 176 VAL A O 1
ATOM 1410 N N . MET A 1 177 ? -18.602 -18.979 56.563 1.00 63.97 177 MET A N 1
ATOM 1411 C CA . MET A 1 177 ? -18.660 -17.590 57.000 1.00 63.97 177 MET A CA 1
ATOM 1412 C C . MET A 1 177 ? -17.464 -17.286 57.898 1.00 63.97 177 MET A C 1
ATOM 1414 O O . MET A 1 177 ? -17.311 -17.893 58.953 1.00 63.97 177 MET A O 1
ATOM 1418 N N . LEU A 1 178 ? -16.613 -16.353 57.488 1.00 63.78 178 LEU A N 1
ATOM 1419 C CA . LEU A 1 178 ? -15.560 -15.774 58.317 1.00 63.78 178 LEU A CA 1
ATOM 1420 C C . LEU A 1 178 ? -16.115 -14.529 59.009 1.00 63.78 178 LEU A C 1
ATOM 1422 O O . LEU A 1 178 ? -16.516 -13.591 58.328 1.00 63.78 178 LEU A O 1
ATOM 1426 N N . GLU A 1 179 ? -16.091 -14.504 60.335 1.00 65.88 179 GLU A N 1
ATOM 1427 C CA . GLU A 1 179 ? -16.504 -13.373 61.166 1.00 65.88 179 GLU A CA 1
ATOM 1428 C C . GLU A 1 179 ? -15.286 -12.782 61.895 1.00 65.88 179 GLU A C 1
ATOM 1430 O O . GLU A 1 179 ? -14.550 -13.490 62.596 1.00 65.88 179 GLU A O 1
ATOM 1435 N N . LEU A 1 180 ? -15.073 -11.474 61.720 1.00 59.41 180 LEU A N 1
ATOM 1436 C CA . LEU A 1 180 ? -14.040 -10.692 62.405 1.00 59.41 180 LEU A CA 1
ATOM 1437 C C . LEU A 1 180 ? -14.621 -9.953 63.625 1.00 59.41 180 LEU A C 1
ATOM 1439 O O . LEU A 1 180 ? -15.811 -9.641 63.668 1.00 59.41 180 LEU A O 1
ATOM 1443 N N . ILE A 1 181 ? -13.771 -9.621 64.607 1.00 52.44 181 ILE A N 1
ATOM 1444 C CA . ILE A 1 181 ? -14.170 -8.871 65.821 1.00 52.44 181 ILE A CA 1
ATOM 1445 C C . ILE A 1 181 ? -14.761 -7.489 65.501 1.00 52.44 181 ILE A C 1
ATOM 1447 O O . ILE A 1 181 ? -15.617 -7.013 66.241 1.00 52.44 181 ILE A O 1
ATOM 1451 N N . ASP A 1 182 ? -14.348 -6.852 64.402 1.00 50.53 182 ASP A N 1
ATOM 1452 C CA . ASP A 1 182 ? -14.854 -5.537 63.977 1.00 50.53 182 ASP A CA 1
ATOM 1453 C C . ASP A 1 182 ? -16.253 -5.594 63.328 1.00 50.53 182 ASP A C 1
ATOM 1455 O O . ASP A 1 182 ? -16.756 -4.581 62.841 1.00 50.53 182 ASP A O 1
ATOM 1459 N N . GLY A 1 183 ? -16.890 -6.772 63.318 1.00 50.69 183 GLY A N 1
ATOM 1460 C CA . GLY A 1 183 ? -18.220 -7.001 62.758 1.00 50.69 183 GLY A CA 1
ATOM 1461 C C . GLY A 1 183 ? -18.237 -7.268 61.251 1.00 50.69 183 GLY A C 1
ATOM 1462 O O . GLY A 1 183 ? -19.315 -7.471 60.691 1.00 50.69 183 GLY A O 1
ATOM 1463 N N . LYS A 1 184 ? -17.081 -7.296 60.569 1.00 47.38 184 LYS A N 1
ATOM 1464 C CA . LYS A 1 184 ? -17.014 -7.675 59.149 1.00 47.38 184 LYS A CA 1
ATOM 1465 C C . LYS A 1 184 ? -17.175 -9.181 58.978 1.00 47.38 184 LYS A C 1
ATOM 1467 O O . LYS A 1 184 ? -16.538 -9.972 59.674 1.00 47.38 184 LYS A O 1
ATOM 1472 N N . THR A 1 185 ? -17.987 -9.567 57.997 1.00 54.09 185 THR A N 1
ATOM 1473 C CA . THR A 1 185 ? -18.220 -10.967 57.639 1.00 54.09 185 THR A CA 1
ATOM 1474 C C . THR A 1 185 ? -17.903 -11.222 56.165 1.00 54.09 185 THR A C 1
ATOM 1476 O O . THR A 1 185 ? -18.167 -10.378 55.310 1.00 54.09 185 THR A O 1
ATOM 1479 N N . TYR A 1 186 ? -17.313 -12.379 55.861 1.00 55.34 186 TYR A N 1
ATOM 1480 C CA . TYR A 1 186 ? -16.961 -12.809 54.503 1.00 55.34 186 TYR A CA 1
ATOM 1481 C C . TYR A 1 186 ? -17.481 -14.226 54.251 1.00 55.34 186 TYR A C 1
ATOM 1483 O O . TYR A 1 186 ? -17.442 -15.055 55.155 1.00 55.34 186 TYR A O 1
ATOM 1491 N N . SER A 1 187 ? -17.944 -14.517 53.033 1.00 56.19 187 SER A N 1
ATOM 1492 C CA . SER A 1 187 ? -18.518 -15.818 52.662 1.00 56.19 187 SER A CA 1
ATOM 1493 C C . SER A 1 187 ? -17.691 -16.503 51.571 1.00 56.19 187 SER A C 1
ATOM 1495 O O . SER A 1 187 ? -17.314 -15.854 50.596 1.00 56.19 187 SER A O 1
ATOM 1497 N N . TYR A 1 188 ? -17.436 -17.805 51.714 1.00 68.81 188 TYR A N 1
ATOM 1498 C CA . TYR A 1 188 ? -16.605 -18.611 50.806 1.00 68.81 188 TYR A CA 1
ATOM 1499 C C . TYR A 1 188 ? -17.309 -19.914 50.404 1.00 68.81 188 TYR A C 1
ATOM 1501 O O . TYR A 1 188 ? -18.172 -20.384 51.143 1.00 68.81 188 TYR A O 1
ATOM 1509 N N . ILE A 1 189 ? -16.963 -20.485 49.241 1.00 72.19 189 ILE A N 1
ATOM 1510 C CA . ILE A 1 189 ? -17.566 -21.727 48.721 1.00 72.19 189 ILE A CA 1
ATOM 1511 C C . ILE A 1 189 ? -16.907 -22.945 49.359 1.00 72.19 189 ILE A C 1
ATOM 1513 O O . ILE A 1 189 ? -15.688 -22.990 49.513 1.00 72.19 189 ILE A O 1
ATOM 1517 N N . LEU A 1 190 ? -17.718 -23.965 49.627 1.00 67.06 190 LEU A N 1
ATOM 1518 C CA . LEU A 1 190 ? -17.271 -25.316 49.939 1.00 67.06 190 LEU A CA 1
ATOM 1519 C C . LEU A 1 190 ? -17.403 -26.242 48.723 1.00 67.06 190 LEU A C 1
ATOM 1521 O O . LEU A 1 190 ? -18.464 -26.292 48.100 1.00 67.06 190 LEU A O 1
ATOM 1525 N N . LYS A 1 191 ? -16.356 -27.016 48.420 1.00 74.31 191 LYS A N 1
ATOM 1526 C CA . LYS A 1 191 ? -16.412 -28.140 47.468 1.00 74.31 191 LYS A CA 1
ATOM 1527 C C . LYS A 1 191 ? -15.788 -29.386 48.084 1.00 74.31 191 LYS A C 1
ATOM 1529 O O . LYS A 1 191 ? -14.897 -29.280 48.921 1.00 74.31 191 LYS A O 1
ATOM 1534 N N . ARG A 1 192 ? -16.272 -30.567 47.693 1.00 73.25 192 ARG A N 1
ATOM 1535 C CA . ARG A 1 192 ? -15.651 -31.847 48.058 1.00 73.25 192 ARG A CA 1
ATOM 1536 C C . ARG A 1 192 ? -14.855 -32.379 46.877 1.00 73.25 192 ARG A C 1
ATOM 1538 O O . ARG A 1 192 ? -15.458 -32.870 45.927 1.00 73.25 192 ARG A O 1
ATOM 1545 N N . ASP A 1 193 ? -13.533 -32.365 46.985 1.00 68.62 193 ASP A N 1
ATOM 1546 C CA . ASP A 1 193 ? -12.635 -32.928 45.974 1.00 68.62 193 ASP A CA 1
ATOM 1547 C C . ASP A 1 193 ? -11.963 -34.168 46.556 1.00 68.62 193 ASP A C 1
ATOM 1549 O O . ASP A 1 193 ? -11.348 -34.122 47.622 1.00 68.62 193 ASP A O 1
ATOM 1553 N N . GLY A 1 194 ? -12.152 -35.321 45.909 1.00 64.25 194 GLY A N 1
ATOM 1554 C CA . GLY A 1 194 ? -11.619 -36.591 46.414 1.00 64.25 194 GLY A CA 1
ATOM 1555 C C . GLY A 1 194 ? -12.134 -36.990 47.809 1.00 64.25 194 GLY A C 1
ATOM 1556 O O . GLY A 1 194 ? -11.467 -37.741 48.511 1.00 64.25 194 GLY A O 1
ATOM 1557 N N . GLY A 1 195 ? -13.301 -36.484 48.230 1.00 69.00 195 GLY A N 1
ATOM 1558 C CA . GLY A 1 195 ? -13.904 -36.754 49.544 1.00 69.00 195 GLY A CA 1
ATOM 1559 C C . GLY A 1 195 ? -13.529 -35.761 50.650 1.00 69.00 195 GLY A C 1
ATOM 1560 O O . GLY A 1 195 ? -14.195 -35.750 51.686 1.00 69.00 195 GLY A O 1
ATOM 1561 N N . ILE A 1 196 ? -12.547 -34.888 50.412 1.00 72.62 196 ILE A N 1
ATOM 1562 C CA . ILE A 1 196 ? -12.060 -33.877 51.360 1.00 72.62 196 ILE A CA 1
ATOM 1563 C C . ILE A 1 196 ? -12.799 -32.558 51.126 1.00 72.62 196 ILE A C 1
ATOM 1565 O O . ILE A 1 196 ? -12.943 -32.119 49.985 1.00 72.62 196 ILE A O 1
ATOM 1569 N N . LEU A 1 197 ? -13.281 -31.925 52.196 1.00 77.00 197 LEU A N 1
ATOM 1570 C CA . LEU A 1 197 ? -13.960 -30.639 52.121 1.00 77.00 197 LEU A CA 1
ATOM 1571 C C . LEU A 1 197 ? -12.949 -29.487 52.015 1.00 77.00 197 LEU A C 1
ATOM 1573 O O . LEU A 1 197 ? -12.163 -29.238 52.931 1.00 77.00 197 LEU A O 1
ATOM 1577 N N . ASN A 1 198 ? -13.005 -28.762 50.903 1.00 78.19 198 ASN A N 1
ATOM 1578 C CA . ASN A 1 198 ? -12.098 -27.684 50.533 1.00 78.19 198 ASN A CA 1
ATOM 1579 C C . ASN A 1 198 ? -12.823 -26.343 50.434 1.00 78.19 198 ASN A C 1
ATOM 1581 O O . ASN A 1 198 ? -13.992 -26.280 50.042 1.00 78.19 198 ASN A O 1
ATOM 1585 N N . ILE A 1 199 ? -12.116 -25.265 50.775 1.00 71.50 199 ILE A N 1
ATOM 1586 C CA . ILE A 1 199 ? -12.616 -23.901 50.649 1.00 71.50 199 ILE A CA 1
ATOM 1587 C C . ILE A 1 199 ? -12.049 -23.263 49.392 1.00 71.50 199 ILE A C 1
ATOM 1589 O O . ILE A 1 199 ? -10.837 -23.177 49.181 1.00 71.50 199 ILE A O 1
ATOM 1593 N N . TYR A 1 200 ? -12.971 -22.740 48.602 1.00 65.81 200 TYR A N 1
ATOM 1594 C CA . TYR A 1 200 ? -12.709 -21.970 47.406 1.00 65.81 200 TYR A CA 1
ATOM 1595 C C . TYR A 1 200 ? -13.203 -20.549 47.618 1.00 65.81 200 TYR A C 1
ATOM 1597 O O . TYR A 1 200 ? -14.215 -20.298 48.287 1.00 65.81 200 TYR A O 1
ATOM 1605 N N . ARG A 1 201 ? -12.518 -19.586 47.008 1.00 62.00 201 ARG A N 1
ATOM 1606 C CA . ARG A 1 201 ? -13.117 -18.265 46.859 1.00 62.00 201 ARG A CA 1
ATOM 1607 C C . ARG A 1 201 ? -14.267 -18.382 45.863 1.00 62.00 201 ARG A C 1
ATOM 1609 O O . ARG A 1 201 ? -14.095 -18.980 44.807 1.00 62.00 201 ARG A O 1
ATOM 1616 N N . LYS A 1 202 ? -15.436 -17.842 46.226 1.00 45.72 202 LYS A N 1
ATOM 1617 C CA . LYS A 1 202 ? -16.578 -17.759 45.316 1.00 45.72 202 LYS A CA 1
ATOM 1618 C C . LYS A 1 202 ? -16.181 -16.908 44.124 1.00 45.72 202 LYS A C 1
ATOM 1620 O O . LYS A 1 202 ? -15.771 -15.769 44.321 1.00 45.72 202 LYS A O 1
ATOM 1625 N N . ASP A 1 203 ? -16.308 -17.482 42.942 1.00 44.56 203 ASP A N 1
ATOM 1626 C CA . ASP A 1 203 ? -16.281 -16.738 41.698 1.00 44.56 203 ASP A CA 1
ATOM 1627 C C . ASP A 1 203 ? -17.383 -15.667 41.724 1.00 44.56 203 ASP A C 1
ATOM 1629 O O . ASP A 1 203 ? -18.523 -15.955 42.131 1.00 44.56 203 ASP A O 1
ATOM 1633 N N . ASP A 1 204 ? -17.048 -14.425 41.364 1.00 37.69 204 ASP A N 1
ATOM 1634 C CA . ASP A 1 204 ? -17.968 -13.307 41.543 1.00 37.69 204 ASP A CA 1
ATOM 1635 C C . ASP A 1 204 ? -19.230 -13.483 40.652 1.00 37.69 204 ASP A C 1
ATOM 1637 O O . ASP A 1 204 ? -20.285 -12.915 40.966 1.00 37.69 204 ASP A O 1
ATOM 1641 N N . ARG A 1 205 ? -19.205 -14.357 39.6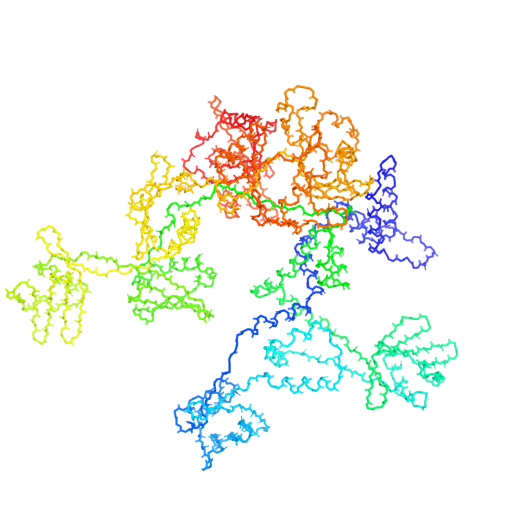24 1.00 36.59 205 ARG A N 1
ATOM 1642 C CA . ARG A 1 205 ? -20.305 -14.695 38.684 1.00 36.59 205 ARG A CA 1
ATOM 1643 C C . ARG A 1 205 ? -21.717 -14.854 39.295 1.00 36.59 205 ARG A C 1
ATOM 1645 O O . ARG A 1 205 ? -22.696 -14.424 38.684 1.00 36.59 205 ARG A O 1
ATOM 1652 N N . ILE A 1 206 ? -21.878 -15.422 40.498 1.00 33.72 206 ILE A N 1
ATOM 1653 C CA . ILE A 1 206 ? -23.210 -15.718 41.097 1.00 33.72 206 ILE A CA 1
ATOM 1654 C C . ILE A 1 206 ? -23.876 -14.483 41.745 1.00 33.72 206 ILE A C 1
ATOM 1656 O O . ILE A 1 206 ? -25.102 -14.383 41.784 1.00 33.72 206 ILE A O 1
ATOM 1660 N N . LEU A 1 207 ? -23.100 -13.505 42.223 1.00 33.34 207 LEU A N 1
ATOM 1661 C CA . LEU A 1 207 ? -23.640 -12.286 42.848 1.00 33.34 207 LEU A CA 1
ATOM 1662 C C . LEU A 1 207 ? -24.275 -11.350 41.800 1.00 33.34 207 LEU A C 1
ATOM 1664 O O . LEU A 1 207 ? -25.228 -10.620 42.091 1.00 33.34 207 LEU A O 1
ATOM 1668 N N . ILE A 1 208 ? -23.787 -11.411 40.555 1.00 32.66 208 ILE A N 1
ATOM 1669 C CA . ILE A 1 208 ? -24.361 -10.670 39.433 1.00 32.66 208 ILE A CA 1
ATOM 1670 C C . ILE A 1 208 ? -25.708 -11.237 38.986 1.00 32.66 208 ILE A C 1
ATOM 1672 O O . ILE A 1 208 ? -26.573 -10.474 38.562 1.00 32.66 208 ILE A O 1
ATOM 1676 N N . GLN A 1 209 ? -25.922 -12.549 39.118 1.00 34.59 209 GLN A N 1
ATOM 1677 C CA . GLN A 1 209 ? -27.175 -13.209 38.744 1.00 34.59 209 GLN A CA 1
ATOM 1678 C C . GLN A 1 209 ? -28.353 -12.683 39.582 1.00 34.59 209 GLN A C 1
ATOM 1680 O O . GLN A 1 209 ? -29.381 -12.297 39.026 1.00 34.59 209 GLN A O 1
ATOM 1685 N N . GLU A 1 210 ? -28.172 -12.530 40.897 1.00 36.38 210 GLU A N 1
ATOM 1686 C CA . GLU A 1 210 ? -29.178 -11.952 41.804 1.00 36.38 210 GLU A CA 1
ATOM 1687 C C . GLU A 1 210 ? -29.420 -10.449 41.549 1.00 36.38 210 GLU A C 1
ATOM 1689 O O . GLU A 1 210 ? -30.534 -9.934 41.707 1.00 36.38 210 GLU A O 1
ATOM 1694 N N . LEU A 1 211 ? -28.384 -9.717 41.125 1.00 35.31 211 LEU A N 1
ATOM 1695 C CA . LEU A 1 211 ? -28.474 -8.295 40.779 1.00 35.31 211 LEU A CA 1
ATOM 1696 C C . LEU A 1 211 ? -29.170 -8.081 39.425 1.00 35.31 211 LEU A C 1
ATOM 1698 O O . LEU A 1 211 ? -29.984 -7.166 39.285 1.00 35.31 211 LEU A O 1
ATOM 1702 N N . LEU A 1 212 ? -28.923 -8.962 38.455 1.00 34.56 212 LEU A N 1
ATOM 1703 C CA . LEU A 1 212 ? -29.601 -8.997 37.163 1.00 34.56 212 LEU A CA 1
ATOM 1704 C C . LEU A 1 212 ? -31.069 -9.413 37.298 1.00 34.56 212 LEU A C 1
ATOM 1706 O O . LEU A 1 212 ? -31.902 -8.870 36.580 1.00 34.56 212 LEU A O 1
ATOM 1710 N N . GLU A 1 213 ? -31.441 -10.276 38.247 1.00 37.91 213 GLU A N 1
ATOM 1711 C CA . GLU A 1 213 ? -32.854 -10.531 38.574 1.00 37.91 213 GLU A CA 1
ATOM 1712 C C . GLU A 1 213 ? -33.548 -9.306 39.202 1.00 37.91 213 GLU A C 1
ATOM 1714 O O . GLU A 1 213 ? -34.697 -8.977 38.872 1.00 37.91 213 GLU A O 1
ATOM 1719 N N . LYS A 1 214 ? -32.825 -8.529 40.019 1.00 35.81 214 LYS A N 1
ATOM 1720 C CA . LYS A 1 214 ? -33.284 -7.220 40.528 1.00 35.81 214 LYS A CA 1
ATOM 1721 C C . LYS A 1 214 ? -33.369 -6.129 39.447 1.00 35.81 214 LYS A C 1
ATOM 1723 O O . LYS A 1 214 ? -34.129 -5.172 39.608 1.00 35.81 214 LYS A O 1
ATOM 1728 N N . ILE A 1 215 ? -32.621 -6.258 38.348 1.00 33.97 215 ILE A N 1
ATOM 1729 C CA . ILE A 1 215 ? -32.701 -5.374 37.171 1.00 33.97 215 ILE A CA 1
ATOM 1730 C C . ILE A 1 215 ? -33.816 -5.832 36.212 1.00 33.97 215 ILE A C 1
ATOM 1732 O O . ILE A 1 215 ? -34.598 -4.997 35.755 1.00 33.97 215 ILE A O 1
ATOM 1736 N N . LYS A 1 216 ? -33.977 -7.145 35.983 1.00 32.25 216 LYS A N 1
ATOM 1737 C CA . LYS A 1 216 ? -35.099 -7.758 35.240 1.00 32.25 216 LYS A CA 1
ATOM 1738 C C . LYS A 1 216 ? -36.449 -7.357 35.837 1.00 32.25 216 LYS A C 1
ATOM 1740 O O . LYS A 1 216 ? -37.350 -6.956 35.102 1.00 32.25 216 LYS A O 1
ATOM 1745 N N . SER A 1 217 ? -36.565 -7.360 37.167 1.00 35.44 217 SER A N 1
ATOM 1746 C CA . SER A 1 217 ? -37.767 -6.893 37.882 1.00 35.44 217 SER A CA 1
ATOM 1747 C C . SER A 1 217 ? -38.036 -5.382 37.752 1.00 35.44 217 SER A C 1
ATOM 1749 O O . SER A 1 217 ? -39.106 -4.920 38.144 1.00 35.44 217 SER A O 1
ATOM 1751 N N . LYS A 1 218 ? -37.119 -4.608 37.147 1.00 32.00 218 LYS A N 1
ATOM 1752 C CA . LYS A 1 218 ? -37.252 -3.163 36.889 1.00 32.00 218 LYS A CA 1
ATOM 1753 C C . LYS A 1 218 ? -37.404 -2.781 35.399 1.00 32.00 218 LYS A C 1
ATOM 1755 O O . LYS A 1 218 ? -37.415 -1.585 35.122 1.00 32.00 218 LYS A O 1
ATOM 1760 N N . LYS A 1 219 ? -37.570 -3.750 34.474 1.00 30.02 219 LYS A N 1
ATOM 1761 C CA . LYS A 1 219 ? -37.898 -3.588 33.028 1.00 30.02 219 LYS A CA 1
ATOM 1762 C C . LYS A 1 219 ? -37.234 -2.374 32.339 1.00 30.02 219 LYS A C 1
ATOM 1764 O O . LYS A 1 219 ? -37.900 -1.396 32.001 1.00 30.02 219 LYS A O 1
ATOM 1769 N N . ILE A 1 220 ? -35.931 -2.466 32.075 1.00 31.95 220 ILE A N 1
ATOM 1770 C CA . ILE A 1 220 ? -35.212 -1.558 31.163 1.00 31.95 220 ILE A CA 1
ATOM 1771 C C . ILE A 1 220 ? -35.058 -2.277 29.816 1.00 31.95 220 ILE A C 1
ATOM 1773 O O . ILE A 1 220 ? -34.604 -3.419 29.794 1.00 31.95 220 ILE A O 1
ATOM 1777 N N . LEU A 1 221 ? -35.480 -1.638 28.716 1.00 28.09 221 LEU A N 1
ATOM 1778 C CA . LEU A 1 221 ? -35.330 -2.178 27.361 1.00 28.09 221 LEU A CA 1
ATOM 1779 C C . LEU A 1 221 ? -33.850 -2.221 26.975 1.00 28.09 221 LEU A C 1
ATOM 1781 O O . LEU A 1 221 ? -33.143 -1.219 27.066 1.00 28.09 221 LEU A O 1
ATOM 1785 N N . ILE A 1 222 ? -33.422 -3.384 26.507 1.00 31.70 222 ILE A N 1
ATOM 1786 C CA . ILE A 1 222 ? -32.138 -3.619 25.864 1.00 31.70 222 ILE A CA 1
ATOM 1787 C C . ILE A 1 222 ? -32.443 -4.132 24.452 1.00 31.70 222 ILE A C 1
ATOM 1789 O O . ILE A 1 222 ? -33.389 -4.893 24.261 1.00 31.70 222 ILE A O 1
ATOM 1793 N N . ASP A 1 223 ? -31.659 -3.661 23.486 1.00 31.27 223 ASP A N 1
ATOM 1794 C CA . ASP A 1 223 ? -31.718 -3.998 22.064 1.00 31.27 223 ASP A CA 1
ATOM 1795 C C . ASP A 1 223 ? -31.607 -5.519 21.816 1.00 31.27 223 ASP A C 1
ATOM 1797 O O . ASP A 1 223 ? -30.763 -6.203 22.402 1.00 31.27 223 ASP A O 1
ATOM 1801 N N . SER A 1 224 ? -32.466 -6.038 20.937 1.00 32.56 224 SER A N 1
ATOM 1802 C CA . SER A 1 224 ? -32.667 -7.465 20.621 1.00 32.56 224 SER A CA 1
ATOM 1803 C C . SER A 1 224 ? -31.420 -8.203 20.107 1.00 32.56 224 SER A C 1
ATOM 1805 O O . SER A 1 224 ? -31.319 -9.424 20.226 1.00 32.56 224 SER A O 1
ATOM 1807 N N . GLU A 1 225 ? -30.425 -7.480 19.591 1.00 33.03 225 GLU A N 1
ATOM 1808 C CA . GLU A 1 225 ? -29.135 -8.052 19.177 1.00 33.03 225 GLU A CA 1
ATOM 1809 C C . GLU A 1 225 ? -28.243 -8.413 20.378 1.00 33.03 225 GLU A C 1
ATOM 1811 O O . GLU A 1 225 ? -27.498 -9.393 20.333 1.00 33.03 225 GLU A O 1
ATOM 1816 N N . LEU A 1 226 ? -28.369 -7.681 21.493 1.00 35.53 226 LEU A N 1
ATOM 1817 C CA . LEU A 1 226 ? -27.675 -7.997 22.743 1.00 35.53 226 LEU A CA 1
ATOM 1818 C C . LEU A 1 226 ? -28.258 -9.270 23.375 1.00 35.53 226 LEU A C 1
ATOM 1820 O O . LEU A 1 226 ? -27.523 -10.056 23.960 1.00 35.53 226 LEU A O 1
ATOM 1824 N N . GLU A 1 227 ? -29.558 -9.520 23.208 1.00 32.66 227 GLU A N 1
ATOM 1825 C CA . GLU A 1 227 ? -30.275 -10.680 23.757 1.00 32.66 227 GLU A CA 1
ATOM 1826 C C . GLU A 1 227 ? -29.776 -12.027 23.193 1.00 32.66 227 GLU A C 1
ATOM 1828 O O . GLU A 1 227 ? -29.772 -13.039 23.899 1.00 32.66 227 GLU A O 1
ATOM 1833 N N . ASN A 1 228 ? -29.297 -12.036 21.946 1.00 34.50 228 ASN A N 1
ATOM 1834 C CA . ASN A 1 228 ? -28.727 -13.225 21.304 1.00 34.50 228 ASN A CA 1
ATOM 1835 C C . ASN A 1 228 ? -27.248 -13.445 21.647 1.00 34.50 228 ASN A C 1
ATOM 1837 O O . ASN A 1 228 ? -26.805 -14.592 21.721 1.00 34.50 228 ASN A O 1
ATOM 1841 N N . THR A 1 229 ? -26.507 -12.370 21.915 1.00 33.31 229 THR A N 1
ATOM 1842 C CA . THR A 1 229 ? -25.096 -12.427 22.326 1.00 33.31 229 THR A CA 1
ATOM 1843 C C . THR A 1 229 ? -24.956 -12.745 23.823 1.00 33.31 229 THR A C 1
ATOM 1845 O O . THR A 1 229 ? -24.079 -13.507 24.214 1.00 33.31 229 THR A O 1
ATOM 1848 N N . ILE A 1 230 ? -25.888 -12.266 24.660 1.00 34.09 230 ILE A N 1
ATOM 1849 C CA . ILE A 1 230 ? -25.939 -12.496 26.120 1.00 34.09 230 ILE A CA 1
ATOM 1850 C C . ILE A 1 230 ? -26.160 -13.970 26.489 1.00 34.09 230 ILE A C 1
ATOM 1852 O O . ILE A 1 230 ? -25.739 -14.408 27.555 1.00 34.09 230 ILE A O 1
ATOM 1856 N N . LYS A 1 231 ? -26.802 -14.766 25.628 1.00 34.66 231 LYS A N 1
ATOM 1857 C CA . LYS A 1 231 ? -27.081 -16.185 25.910 1.00 34.66 231 LYS A CA 1
ATOM 1858 C C . LYS A 1 231 ? -25.841 -17.091 25.890 1.00 34.66 231 LYS A C 1
ATOM 1860 O O . LYS A 1 231 ? -26.001 -18.286 26.123 1.00 34.66 231 LYS A O 1
ATOM 1865 N N . LYS A 1 232 ? -24.649 -16.568 25.576 1.00 32.72 232 LYS A N 1
ATOM 1866 C CA . LYS A 1 232 ? -23.483 -17.395 25.242 1.00 32.72 232 LYS A CA 1
ATOM 1867 C C . LYS A 1 232 ? -22.257 -17.287 26.148 1.00 32.72 232 LYS A C 1
ATOM 1869 O O . LYS A 1 232 ? -21.414 -18.160 25.988 1.00 32.72 232 LYS A O 1
ATOM 1874 N N . ASP A 1 233 ? -22.123 -16.323 27.067 1.00 32.88 233 ASP A N 1
ATOM 1875 C CA . ASP A 1 233 ? -20.837 -16.211 27.782 1.00 32.88 233 ASP A CA 1
ATOM 1876 C C . ASP A 1 233 ? -20.883 -15.589 29.191 1.00 32.88 233 ASP A C 1
ATOM 1878 O O . ASP A 1 233 ? -21.498 -14.549 29.425 1.00 32.88 233 ASP A O 1
ATOM 1882 N N . GLU A 1 234 ? -20.213 -16.259 30.134 1.00 33.06 234 GLU A N 1
ATOM 1883 C CA . GLU A 1 234 ? -20.406 -16.226 31.598 1.00 33.06 234 GLU A CA 1
ATOM 1884 C C . GLU A 1 234 ? -19.529 -15.212 32.349 1.00 33.06 234 GLU A C 1
ATOM 1886 O O . GLU A 1 234 ? -19.532 -15.142 33.574 1.00 33.06 234 GLU A O 1
ATOM 1891 N N . LYS A 1 235 ? -18.730 -14.434 31.636 1.00 35.38 235 LYS A N 1
ATOM 1892 C CA . LYS A 1 235 ? -17.357 -14.202 32.086 1.00 35.38 235 LYS A CA 1
ATOM 1893 C C . LYS A 1 235 ? -17.094 -12.704 32.425 1.00 35.38 235 LYS A C 1
ATOM 1895 O O . LYS A 1 235 ? -16.003 -12.291 32.780 1.00 35.38 235 LYS A O 1
ATOM 1900 N N . LEU A 1 236 ? -18.156 -11.887 32.425 1.00 32.78 236 LEU A N 1
ATOM 1901 C CA . LEU A 1 236 ? -18.154 -10.411 32.405 1.00 32.78 236 LEU A CA 1
ATOM 1902 C C . LEU A 1 236 ? -18.027 -9.648 33.749 1.00 32.78 236 LEU A C 1
ATOM 1904 O O . LEU A 1 236 ? -18.131 -8.420 33.731 1.00 32.78 236 LEU A O 1
ATOM 1908 N N . PHE A 1 237 ? -17.904 -10.293 34.915 1.00 33.78 237 PHE A N 1
ATOM 1909 C CA . PHE A 1 237 ? -18.226 -9.614 36.186 1.00 33.78 237 PHE A CA 1
ATOM 1910 C C . PHE A 1 237 ? -17.053 -9.189 37.085 1.00 33.78 237 PHE A C 1
ATOM 1912 O O . PHE A 1 237 ? -17.126 -8.114 37.682 1.00 33.78 237 PHE A O 1
ATOM 1919 N N . ASP A 1 238 ? -15.966 -9.952 37.160 1.00 32.31 238 ASP A N 1
ATOM 1920 C CA . ASP A 1 238 ? -14.964 -9.806 38.233 1.00 32.31 238 ASP A CA 1
ATOM 1921 C C . ASP A 1 238 ? -14.166 -8.486 38.176 1.00 32.31 238 ASP A C 1
ATOM 1923 O O . ASP A 1 238 ? -13.636 -8.011 39.181 1.00 32.31 238 ASP A O 1
ATOM 1927 N N . TYR A 1 239 ? -14.138 -7.809 37.023 1.00 33.53 239 TYR A N 1
ATOM 1928 C CA . TYR A 1 239 ? -13.470 -6.509 36.878 1.00 33.53 239 TYR A CA 1
ATOM 1929 C C . TYR A 1 239 ? -14.286 -5.326 37.440 1.00 33.53 239 TYR A C 1
ATOM 1931 O O . TYR A 1 239 ? -13.724 -4.290 37.805 1.00 33.53 239 TYR A O 1
ATOM 1939 N N . TYR A 1 240 ? -15.614 -5.452 37.547 1.00 32.19 240 TYR A N 1
ATOM 1940 C CA . TYR A 1 240 ? -16.473 -4.338 37.974 1.00 32.19 240 TYR A CA 1
ATOM 1941 C C . TYR A 1 240 ? -16.323 -4.030 39.478 1.00 32.19 240 TYR A C 1
ATOM 1943 O O . TYR A 1 240 ? -16.490 -2.890 39.920 1.00 32.19 240 TYR A O 1
ATOM 1951 N N . THR A 1 241 ? -15.958 -5.036 40.272 1.00 30.44 241 THR A N 1
ATOM 1952 C CA . THR A 1 241 ? -15.825 -4.962 41.732 1.00 30.44 241 THR A CA 1
ATOM 1953 C C . THR A 1 241 ? -14.521 -4.294 42.175 1.00 30.44 241 THR A C 1
ATOM 1955 O O . THR A 1 241 ? -14.557 -3.466 43.090 1.00 30.44 241 THR A O 1
ATOM 1958 N N . ASP A 1 242 ? -13.397 -4.557 41.502 1.00 30.41 242 ASP A N 1
ATOM 1959 C CA . ASP A 1 242 ? -12.093 -3.967 41.853 1.00 30.41 242 ASP A CA 1
ATOM 1960 C C . ASP A 1 242 ? -11.950 -2.503 41.406 1.00 30.41 242 ASP A C 1
ATOM 1962 O O . ASP A 1 242 ? -11.351 -1.695 42.120 1.00 30.41 242 ASP A O 1
ATOM 1966 N N . PHE A 1 243 ? -12.583 -2.103 40.296 1.00 31.25 243 PHE A N 1
ATOM 1967 C CA . PHE A 1 243 ? -12.592 -0.698 39.867 1.00 31.25 243 PHE A CA 1
ATOM 1968 C C . PHE A 1 243 ? -13.441 0.184 40.804 1.00 31.25 243 PHE A C 1
ATOM 1970 O O . PHE A 1 243 ? -13.040 1.297 41.141 1.00 31.25 243 PHE A O 1
ATOM 1977 N N . SER A 1 244 ? -14.566 -0.339 41.314 1.00 33.03 244 SER A N 1
ATOM 1978 C CA . SER A 1 244 ? -15.454 0.381 42.246 1.00 33.03 244 SER A CA 1
ATOM 1979 C C . SER A 1 244 ? -14.830 0.662 43.621 1.00 33.03 244 SER A C 1
ATOM 1981 O O . SER A 1 244 ? -15.253 1.590 44.310 1.00 33.03 244 SER A O 1
ATOM 1983 N N . LYS A 1 245 ? -13.820 -0.126 44.020 1.00 31.20 245 LYS A N 1
ATOM 1984 C CA . LYS A 1 245 ? -13.099 0.048 45.289 1.00 31.20 245 LYS A CA 1
ATOM 1985 C C . LYS A 1 245 ? -12.013 1.119 45.224 1.00 31.20 245 LYS A C 1
ATOM 1987 O O . LYS A 1 245 ? -11.700 1.687 46.265 1.00 31.20 245 LYS A O 1
ATOM 1992 N N . ASN A 1 246 ? -11.463 1.400 44.039 1.00 30.73 246 ASN A N 1
ATOM 1993 C CA . ASN A 1 246 ? -10.292 2.269 43.893 1.00 30.73 246 ASN A CA 1
ATOM 1994 C C . ASN A 1 246 ? -10.509 3.530 43.046 1.00 30.73 246 ASN A C 1
ATOM 1996 O O . ASN A 1 246 ? -9.609 4.360 43.041 1.00 30.73 246 ASN A O 1
ATOM 2000 N N . ASN A 1 247 ? -11.660 3.733 42.389 1.00 27.30 247 ASN A N 1
ATOM 2001 C CA . ASN A 1 247 ? -12.063 5.038 41.846 1.00 27.30 247 ASN A CA 1
ATOM 2002 C C . ASN A 1 247 ? -13.590 5.156 41.667 1.00 27.30 247 ASN A C 1
ATOM 2004 O O . ASN A 1 247 ? -14.299 4.184 41.414 1.00 27.30 247 ASN A O 1
ATOM 2008 N N . TYR A 1 248 ? -14.090 6.382 41.831 1.00 28.70 248 TYR A N 1
ATOM 2009 C CA . TYR A 1 248 ? -15.500 6.773 41.877 1.00 28.70 248 TYR A CA 1
ATOM 2010 C C . TYR A 1 248 ? -16.317 6.351 40.638 1.00 28.70 248 TYR A C 1
ATOM 2012 O O . TYR A 1 248 ? -16.453 7.118 39.694 1.00 28.70 248 TYR A O 1
ATOM 2020 N N . ILE A 1 249 ? -17.005 5.205 40.678 1.00 27.73 249 ILE A N 1
ATOM 2021 C CA . ILE A 1 249 ? -18.192 4.995 39.832 1.00 27.73 249 ILE A CA 1
ATOM 2022 C C . ILE A 1 249 ? -19.420 5.460 40.622 1.00 27.73 249 ILE A C 1
ATOM 2024 O O . ILE A 1 249 ? -20.037 4.697 41.369 1.00 27.73 249 ILE A O 1
ATOM 2028 N N . LYS A 1 250 ? -19.815 6.729 40.456 1.00 28.59 250 LYS A N 1
ATOM 2029 C CA . LYS A 1 250 ? -21.172 7.161 40.823 1.00 28.59 250 LYS A CA 1
ATOM 2030 C C . LYS A 1 250 ? -22.151 6.539 39.829 1.00 28.59 250 LYS A C 1
ATOM 2032 O O . LYS A 1 250 ? -22.309 7.003 38.704 1.00 28.59 250 LYS A O 1
ATOM 2037 N N . ILE A 1 251 ? -22.833 5.481 40.259 1.00 30.45 251 ILE A N 1
ATOM 2038 C CA . ILE A 1 251 ? -24.032 4.967 39.590 1.00 30.45 251 ILE A CA 1
ATOM 2039 C C . ILE A 1 251 ? -25.006 6.140 39.413 1.00 30.45 251 ILE A C 1
ATOM 2041 O O . ILE A 1 251 ? -25.269 6.851 40.384 1.00 30.45 251 ILE A O 1
ATOM 2045 N N . LYS A 1 252 ? -25.534 6.334 38.191 1.00 36.56 252 LYS A N 1
ATOM 2046 C CA . LYS A 1 252 ? -26.553 7.349 37.864 1.00 36.56 252 LYS A CA 1
ATOM 2047 C C . LYS A 1 252 ? -27.604 7.409 38.973 1.00 36.56 252 LYS A C 1
ATOM 2049 O O . LYS A 1 252 ? -28.424 6.497 39.105 1.00 36.56 252 LYS A O 1
ATOM 2054 N N . LYS A 1 253 ? -27.588 8.476 39.769 1.00 37.50 253 LYS A N 1
ATOM 2055 C CA . LYS A 1 253 ? -28.620 8.712 40.770 1.00 37.50 253 LYS A CA 1
ATOM 2056 C C . LYS A 1 253 ? -29.803 9.324 40.029 1.00 37.50 253 LYS A C 1
ATOM 2058 O O . LYS A 1 253 ? -29.722 10.443 39.539 1.00 37.50 253 LYS A O 1
ATOM 2063 N N . LEU A 1 254 ? -30.877 8.552 39.866 1.00 44.22 254 LEU A N 1
ATOM 2064 C CA . LEU A 1 254 ? -32.155 9.112 39.437 1.00 44.22 254 LEU A CA 1
ATOM 2065 C C . LEU A 1 254 ? -32.686 9.932 40.608 1.00 44.22 254 LEU A C 1
ATOM 2067 O O . LEU A 1 254 ? -33.077 9.369 41.632 1.00 44.22 254 LEU A O 1
ATOM 2071 N N . GLU A 1 255 ? -32.655 11.250 40.472 1.00 60.34 255 GLU A N 1
ATOM 2072 C CA . GLU A 1 255 ? -33.266 12.137 41.449 1.00 60.34 255 GLU A CA 1
ATOM 2073 C C . GLU A 1 255 ? -34.761 12.221 41.153 1.00 60.34 255 GLU A C 1
ATOM 2075 O O . GLU A 1 255 ? -35.164 12.576 40.043 1.00 60.34 255 GLU A O 1
ATOM 2080 N N . TYR A 1 256 ? -35.574 11.811 42.126 1.00 73.81 256 TYR A N 1
ATOM 2081 C CA . TYR A 1 256 ? -37.022 11.958 42.063 1.00 73.81 256 TYR A CA 1
ATOM 2082 C C . TYR A 1 256 ? -37.380 13.443 42.115 1.00 73.81 256 TYR A C 1
ATOM 2084 O O . TYR A 1 256 ? -36.902 14.153 42.998 1.00 73.81 256 TYR A O 1
ATOM 2092 N N . LEU A 1 257 ? -38.213 13.887 41.176 1.00 76.62 257 LEU A N 1
ATOM 2093 C CA . LEU A 1 257 ? -38.655 15.273 41.083 1.00 76.62 257 LEU A CA 1
ATOM 2094 C C . LEU A 1 257 ? -40.035 15.459 41.719 1.00 76.62 257 LEU A C 1
ATOM 2096 O O . LEU A 1 257 ? -40.154 16.184 42.700 1.00 76.62 257 LEU A O 1
ATOM 2100 N N . PHE A 1 258 ? -41.065 14.820 41.160 1.00 80.38 258 PHE A N 1
ATOM 2101 C CA . PHE A 1 258 ? -42.443 14.870 41.658 1.00 80.38 258 PHE A CA 1
ATOM 2102 C C . PHE A 1 258 ? -43.294 13.742 41.048 1.00 80.38 258 PHE A C 1
ATOM 2104 O O . PHE A 1 258 ? -42.896 13.097 40.069 1.00 80.38 258 PHE A O 1
ATOM 2111 N N . ASN A 1 259 ? -44.469 13.505 41.626 1.00 83.00 259 ASN A N 1
ATOM 2112 C CA . ASN A 1 259 ? -45.471 12.562 41.141 1.00 83.00 259 ASN A CA 1
ATOM 2113 C C . ASN A 1 259 ? -46.428 13.272 40.172 1.00 83.00 259 ASN A C 1
ATOM 2115 O O . ASN A 1 259 ? -46.977 14.324 40.487 1.00 83.00 259 ASN A O 1
ATOM 2119 N N . TRP A 1 260 ? -46.609 12.709 38.982 1.00 83.38 260 TRP A N 1
ATOM 2120 C CA . TRP A 1 260 ? -47.463 13.248 37.925 1.00 83.38 260 TRP A CA 1
ATOM 2121 C C . TRP A 1 260 ? -48.947 13.190 38.287 1.00 83.38 260 TRP A C 1
ATOM 2123 O O . TRP A 1 260 ? -49.705 14.079 37.895 1.00 83.38 260 TRP A O 1
ATOM 2133 N N . GLU A 1 261 ? -49.370 12.158 39.021 1.00 81.44 261 GLU A N 1
ATOM 2134 C CA . GLU A 1 261 ? -50.782 11.971 39.381 1.00 81.44 261 GLU A CA 1
ATOM 2135 C C . GLU A 1 261 ? -51.253 12.911 40.483 1.00 81.44 261 GLU A C 1
ATOM 2137 O O . GLU A 1 261 ? -52.437 13.209 40.560 1.00 81.44 261 GLU A O 1
ATOM 2142 N N . ASP A 1 262 ? -50.320 13.452 41.261 1.00 82.81 262 ASP A N 1
ATOM 2143 C CA . ASP A 1 262 ? -50.626 14.375 42.348 1.00 82.81 262 ASP A CA 1
ATOM 2144 C C . ASP A 1 262 ? -50.970 15.788 41.846 1.00 82.81 262 ASP A C 1
ATOM 2146 O O . ASP A 1 262 ? -51.359 16.639 42.636 1.00 82.81 262 ASP A O 1
ATOM 2150 N N . ILE A 1 263 ? -50.819 16.085 40.553 1.00 84.69 263 ILE A N 1
ATOM 2151 C CA . ILE A 1 263 ? -51.069 17.420 39.992 1.00 84.69 263 ILE A CA 1
ATOM 2152 C C . ILE A 1 263 ? -52.476 17.467 39.371 1.00 84.69 263 ILE A C 1
ATOM 2154 O O . ILE A 1 263 ? -52.777 16.583 38.567 1.00 84.69 263 ILE A O 1
ATOM 2158 N N . PRO A 1 264 ? -53.292 18.518 39.613 1.00 75.56 264 PRO A N 1
ATOM 2159 C CA . PRO A 1 264 ? -52.966 19.788 40.281 1.00 75.56 264 PRO A CA 1
ATOM 2160 C C . PRO A 1 264 ? -53.079 19.824 41.814 1.00 75.56 264 PRO A C 1
ATOM 2162 O O . PRO A 1 264 ? -52.598 20.792 42.411 1.00 75.56 264 PRO A O 1
ATOM 2165 N N . GLU A 1 265 ? -53.696 18.826 42.445 1.00 79.94 265 GLU A N 1
ATOM 2166 C CA . GLU A 1 265 ? -54.171 18.861 43.837 1.00 79.94 265 GLU A CA 1
ATOM 2167 C C . GLU A 1 265 ? -53.048 18.996 44.883 1.00 79.94 265 GLU A C 1
ATOM 2169 O O . GLU A 1 265 ? -53.204 19.708 45.876 1.00 79.94 265 GLU A O 1
ATOM 2174 N N . ASN A 1 266 ? -51.903 18.357 44.656 1.00 81.75 266 ASN A N 1
ATOM 2175 C CA . ASN A 1 266 ? -50.708 18.388 45.491 1.00 81.75 266 ASN A CA 1
ATOM 2176 C C . ASN A 1 266 ? -49.456 18.687 44.647 1.00 81.75 266 ASN A C 1
ATOM 2178 O O . ASN A 1 266 ? -48.770 17.813 44.126 1.00 81.75 266 ASN A O 1
ATOM 2182 N N . ASN A 1 267 ? -49.131 19.975 44.548 1.00 84.62 267 ASN A N 1
ATOM 2183 C CA . ASN A 1 267 ? -48.090 20.503 43.662 1.00 84.62 267 ASN A CA 1
ATOM 2184 C C . ASN A 1 267 ? -46.824 21.000 44.387 1.00 84.62 267 ASN A C 1
ATOM 2186 O O . ASN A 1 267 ? -45.970 21.636 43.767 1.00 84.62 267 ASN A O 1
ATOM 2190 N N . ALA A 1 268 ? -46.662 20.702 45.680 1.00 84.00 268 ALA A N 1
ATOM 2191 C CA . ALA A 1 268 ? -45.541 21.203 46.481 1.00 84.00 268 ALA A CA 1
ATOM 2192 C C . ALA A 1 268 ? -44.169 20.760 45.935 1.00 84.00 268 ALA A C 1
ATOM 2194 O O . ALA A 1 268 ? -43.233 21.560 45.863 1.00 84.00 268 ALA A O 1
ATOM 2195 N N . GLU A 1 269 ? -44.056 19.502 45.506 1.00 81.56 269 GLU A N 1
ATOM 2196 C CA . GLU A 1 269 ? -42.825 18.953 44.924 1.00 81.56 269 GLU A CA 1
ATOM 2197 C C . GLU A 1 269 ? -42.542 19.528 43.531 1.00 81.56 269 GLU A C 1
ATOM 2199 O O . GLU A 1 269 ? -41.406 19.903 43.241 1.00 81.56 269 GLU A O 1
ATOM 2204 N N . LEU A 1 270 ? -43.584 19.716 42.711 1.00 84.00 270 LEU A N 1
ATOM 2205 C CA . LEU A 1 270 ? -43.488 20.399 41.419 1.00 84.00 270 LEU A CA 1
ATOM 2206 C C . LEU A 1 270 ? -42.993 21.843 41.596 1.00 84.00 270 LEU A C 1
ATOM 2208 O O . LEU A 1 270 ? -42.066 22.268 40.911 1.00 84.00 270 LEU A O 1
ATOM 2212 N N . ILE A 1 271 ? -43.549 22.592 42.551 1.00 82.88 271 ILE A N 1
ATOM 2213 C CA . ILE A 1 271 ? -43.113 23.960 42.869 1.00 82.88 271 ILE A CA 1
ATOM 2214 C C . ILE A 1 271 ? -41.658 23.976 43.354 1.00 82.88 271 ILE A C 1
ATOM 2216 O O . ILE A 1 271 ? -40.881 24.841 42.940 1.00 82.88 271 ILE A O 1
ATOM 2220 N N . LYS A 1 272 ? -41.267 23.018 44.204 1.00 83.19 272 LYS A N 1
ATOM 2221 C CA . LYS A 1 272 ? -39.890 22.885 44.698 1.00 83.19 272 LYS A CA 1
ATOM 2222 C C . LYS A 1 272 ? -38.907 22.626 43.557 1.00 83.19 272 LYS A C 1
ATOM 2224 O O . LYS A 1 272 ? -37.882 23.301 43.499 1.00 83.19 272 LYS A O 1
ATOM 2229 N N . PHE A 1 273 ? -39.237 21.716 42.645 1.00 83.25 273 PHE A N 1
ATOM 2230 C CA . PHE A 1 273 ? -38.453 21.437 41.441 1.00 83.25 273 PHE A CA 1
ATOM 2231 C C . PHE A 1 273 ? -38.333 22.681 40.545 1.00 83.25 273 PHE A C 1
ATOM 2233 O O . PHE A 1 273 ? -37.231 23.097 40.188 1.00 83.25 273 PHE A O 1
ATOM 2240 N N . LEU A 1 274 ? -39.453 23.338 40.233 1.00 81.56 274 LEU A N 1
ATOM 2241 C CA . LEU A 1 274 ? -39.467 24.501 39.344 1.00 81.56 274 LEU A CA 1
ATOM 2242 C C . LEU A 1 274 ? -38.638 25.674 39.895 1.00 81.56 274 LEU A C 1
ATOM 2244 O O . LEU A 1 274 ? -37.947 26.342 39.126 1.00 81.56 274 LEU A O 1
ATOM 2248 N N . LYS A 1 275 ? -38.645 25.906 41.213 1.00 80.00 275 LYS A N 1
ATOM 2249 C CA . LYS A 1 275 ? -37.788 26.924 41.845 1.00 80.00 275 LYS A CA 1
ATOM 2250 C C . LYS A 1 275 ? -36.338 26.487 41.999 1.00 80.00 275 LYS A C 1
ATOM 2252 O O . LYS A 1 275 ? -35.431 27.260 41.712 1.00 80.00 275 LYS A O 1
ATOM 2257 N N . GLY A 1 276 ? -36.116 25.278 42.502 1.00 76.94 276 GLY A N 1
ATOM 2258 C CA . GLY A 1 276 ? -34.785 24.787 42.840 1.00 76.94 276 GLY A CA 1
ATOM 2259 C C . GLY A 1 276 ? -33.953 24.519 41.594 1.00 76.94 276 GLY A C 1
ATOM 2260 O O . GLY A 1 276 ? -32.917 25.154 41.386 1.00 76.94 276 GLY A O 1
ATOM 2261 N N . ASP A 1 277 ? -34.437 23.604 40.758 1.00 71.25 277 ASP A N 1
ATOM 2262 C CA . ASP A 1 277 ? -33.722 23.098 39.590 1.00 71.25 277 ASP A CA 1
ATOM 2263 C C . ASP A 1 277 ? -33.812 24.031 38.389 1.00 71.25 277 ASP A C 1
ATOM 2265 O O . ASP A 1 277 ? -32.812 24.240 37.703 1.00 71.25 277 ASP A O 1
ATOM 2269 N N . LEU A 1 278 ? -34.999 24.586 38.128 1.00 73.56 278 LEU A N 1
ATOM 2270 C CA . LEU A 1 278 ? -35.235 25.429 36.951 1.00 73.56 278 LEU A CA 1
ATOM 2271 C C . LEU A 1 278 ? -35.174 26.930 37.242 1.00 73.56 278 LEU A C 1
ATOM 2273 O O . LEU A 1 278 ? -35.281 27.726 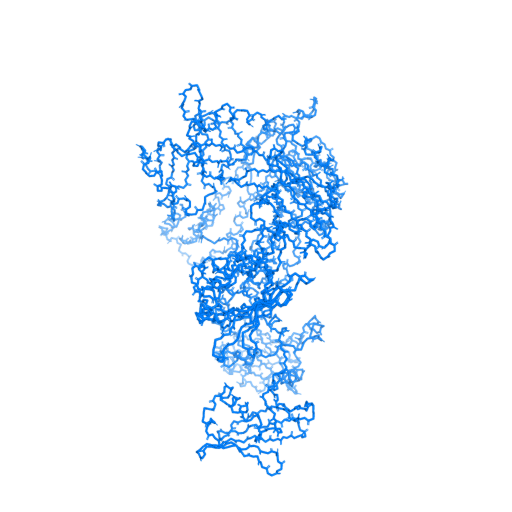36.309 1.00 73.56 278 LEU A O 1
ATOM 2277 N N . LYS A 1 279 ? -34.966 27.330 38.506 1.00 76.19 279 LYS A N 1
ATOM 2278 C CA . LYS A 1 279 ? -34.828 28.740 38.922 1.00 76.19 279 LYS A CA 1
ATOM 2279 C C . LYS A 1 279 ? -36.033 29.613 38.527 1.00 76.19 279 LYS A C 1
ATOM 2281 O O . LYS A 1 279 ? -35.898 30.808 38.267 1.00 76.19 279 LYS A O 1
ATOM 2286 N N . ILE A 1 280 ? -37.234 29.031 38.477 1.00 77.31 280 ILE A N 1
ATOM 2287 C CA . ILE A 1 280 ? -38.476 29.712 38.091 1.00 77.31 280 ILE A CA 1
ATOM 2288 C C . ILE A 1 280 ? -39.168 30.290 39.333 1.00 77.31 280 ILE A C 1
ATOM 2290 O O . ILE A 1 280 ? -40.107 29.721 39.884 1.00 77.31 280 ILE A O 1
ATOM 2294 N N . GLU A 1 281 ? -38.722 31.472 39.757 1.00 77.38 281 GLU A N 1
ATOM 2295 C CA . GLU A 1 281 ? -39.179 32.127 40.998 1.00 77.38 281 GLU A CA 1
ATOM 2296 C C . GLU A 1 281 ? -40.659 32.549 40.984 1.00 77.38 281 GLU A C 1
ATOM 2298 O O . GLU A 1 281 ? -41.320 32.609 42.019 1.00 77.38 281 GLU A O 1
ATOM 2303 N N . TRP A 1 282 ? -41.229 32.826 39.806 1.00 82.69 282 TRP A N 1
ATOM 2304 C CA . TRP A 1 282 ? -42.596 33.350 39.711 1.00 82.69 282 TRP A CA 1
ATOM 2305 C C . TRP A 1 282 ? -43.686 32.311 39.994 1.00 82.69 282 TRP A C 1
ATOM 2307 O O . TRP A 1 282 ? -44.854 32.691 40.049 1.00 82.69 282 TRP A O 1
ATOM 2317 N N . ILE A 1 283 ? -43.327 31.043 40.194 1.00 82.75 283 ILE A N 1
ATOM 2318 C CA . ILE A 1 283 ? -44.260 29.923 40.329 1.00 82.75 283 ILE A CA 1
ATOM 2319 C C . ILE A 1 283 ? -45.124 29.976 41.602 1.00 82.75 283 ILE A C 1
ATOM 2321 O O . ILE A 1 283 ? -46.175 29.343 41.660 1.00 82.75 283 ILE A O 1
ATOM 2325 N N . GLU A 1 284 ? -44.725 30.751 42.618 1.00 77.06 284 GLU A N 1
ATOM 2326 C CA . GLU A 1 284 ? -45.538 30.947 43.826 1.00 77.06 284 GLU A CA 1
ATOM 2327 C C . GLU A 1 284 ? -46.898 31.546 43.472 1.00 77.06 284 GLU A C 1
ATOM 2329 O O . GLU A 1 284 ? -46.963 32.612 42.860 1.00 77.06 284 GLU A O 1
ATOM 2334 N N . ASN A 1 285 ? -47.991 30.896 43.870 1.00 77.00 285 ASN A N 1
ATOM 2335 C CA . ASN A 1 285 ? -49.362 31.314 43.547 1.00 77.00 285 ASN A CA 1
ATOM 2336 C C . ASN A 1 285 ? -49.682 31.318 42.036 1.00 77.00 285 ASN A C 1
ATOM 2338 O O . ASN A 1 285 ? -50.595 32.023 41.604 1.00 77.00 285 ASN A O 1
ATOM 2342 N N . ALA A 1 286 ? -48.923 30.584 41.214 1.00 84.12 286 ALA A N 1
ATOM 2343 C CA . ALA A 1 286 ? -49.300 30.336 39.826 1.00 84.12 286 ALA A CA 1
ATOM 2344 C C . ALA A 1 286 ? -50.491 29.367 39.763 1.00 84.12 286 ALA A C 1
ATOM 2346 O O . ALA A 1 286 ? -50.611 28.455 40.581 1.00 84.12 286 ALA A O 1
ATOM 2347 N N . LYS A 1 287 ? -51.368 29.559 38.778 1.00 86.44 287 LYS A N 1
ATOM 2348 C CA . LYS A 1 287 ? -52.489 28.656 38.520 1.00 86.44 287 LYS A CA 1
ATOM 2349 C C . LYS A 1 287 ? -51.955 27.417 37.803 1.00 86.44 287 LYS A C 1
ATOM 2351 O O . LYS A 1 287 ? -51.383 27.552 36.721 1.00 86.44 287 LYS A O 1
ATOM 2356 N N . ILE A 1 288 ? -52.115 26.244 38.412 1.00 91.12 288 ILE A N 1
ATOM 2357 C CA . ILE A 1 288 ? -51.690 24.949 37.866 1.00 91.12 288 ILE A CA 1
ATOM 2358 C C . ILE A 1 288 ? -52.944 24.160 37.497 1.00 91.12 288 ILE A C 1
ATOM 2360 O O . ILE A 1 288 ? -53.811 23.955 38.341 1.00 91.12 288 ILE A O 1
ATOM 2364 N N . GLU A 1 289 ? -53.040 23.736 36.243 1.00 86.94 289 GLU A N 1
ATOM 2365 C CA . GLU A 1 289 ? -54.164 22.967 35.707 1.00 86.94 289 GLU A CA 1
ATOM 2366 C C . GLU A 1 289 ? -53.629 21.737 34.976 1.00 86.94 289 GLU A C 1
ATOM 2368 O O . GLU A 1 289 ? -52.599 21.816 34.307 1.00 86.94 289 GLU A O 1
ATOM 2373 N N . LYS A 1 290 ? -54.324 20.605 35.087 1.00 91.12 290 LYS A N 1
ATOM 2374 C CA . LYS A 1 290 ? -54.058 19.399 34.295 1.00 91.12 290 LYS A CA 1
ATOM 2375 C C . LYS A 1 290 ? -55.225 19.202 33.327 1.00 91.12 290 LYS A C 1
ATOM 2377 O O . LYS A 1 290 ? -56.364 19.479 33.690 1.00 91.12 290 LYS A O 1
ATOM 2382 N N . SER A 1 291 ? -54.937 18.819 32.087 1.00 89.94 291 SER A N 1
ATOM 2383 C CA . SER A 1 291 ? -55.951 18.584 31.055 1.00 89.94 291 SER A CA 1
ATOM 2384 C C . SER A 1 291 ? -56.863 17.409 31.412 1.00 89.94 291 SER A C 1
ATOM 2386 O O . SER A 1 291 ? -56.463 16.518 32.158 1.00 89.94 291 SER A O 1
ATOM 2388 N N . ASP A 1 292 ? -58.065 17.378 30.826 1.00 78.38 292 ASP A N 1
ATOM 2389 C CA . ASP A 1 292 ? -59.076 16.335 31.075 1.00 78.38 292 ASP A CA 1
ATOM 2390 C C . ASP A 1 292 ? -58.585 14.915 30.734 1.00 78.38 292 ASP A C 1
ATOM 2392 O O . ASP A 1 292 ? -59.032 13.936 31.326 1.00 78.38 292 ASP A O 1
ATOM 2396 N N . ASP A 1 293 ? -57.647 14.792 29.790 1.00 79.44 293 ASP A N 1
ATOM 2397 C CA . ASP A 1 293 ? -56.998 13.527 29.425 1.00 79.44 293 ASP A CA 1
ATOM 2398 C C . ASP A 1 293 ? -55.802 13.164 30.326 1.00 79.44 293 ASP A C 1
ATOM 2400 O O . ASP A 1 293 ? -55.194 12.109 30.152 1.00 79.44 293 ASP A O 1
ATOM 2404 N N . GLY A 1 294 ? -55.438 14.033 31.273 1.00 80.19 294 GLY A N 1
ATOM 2405 C CA . GLY A 1 294 ? -54.321 13.853 32.198 1.00 80.19 294 GLY A CA 1
ATOM 2406 C C . GLY A 1 294 ? -52.929 14.010 31.574 1.00 80.19 294 GLY A C 1
ATOM 2407 O O . GLY A 1 294 ? -51.929 13.819 32.273 1.00 80.19 294 GLY A O 1
ATOM 2408 N N . LYS A 1 295 ? -52.833 14.352 30.282 1.00 84.00 295 LYS A N 1
ATOM 2409 C CA . LYS A 1 295 ? -51.571 14.332 29.522 1.00 84.00 295 LYS A CA 1
ATOM 2410 C C . LYS A 1 295 ? -50.818 15.652 29.528 1.00 84.00 295 LYS A C 1
ATOM 2412 O O . LYS A 1 295 ? -49.635 15.674 29.192 1.00 84.00 295 LYS A O 1
ATOM 2417 N N . VAL A 1 296 ? -51.461 16.752 29.901 1.00 85.25 296 VAL A N 1
ATOM 2418 C CA . VAL A 1 296 ? -50.863 18.085 29.843 1.00 85.25 296 VAL A CA 1
ATOM 2419 C C . VAL A 1 296 ? -51.039 18.802 31.172 1.00 85.25 296 VAL A C 1
ATOM 2421 O O . VAL A 1 296 ? -52.161 18.992 31.624 1.00 85.25 296 VAL A O 1
ATOM 2424 N N . ILE A 1 297 ? -49.941 19.260 31.773 1.00 88.31 297 ILE A N 1
ATOM 2425 C CA . ILE A 1 297 ? -49.978 20.179 32.917 1.00 88.31 297 ILE A CA 1
ATOM 2426 C C . ILE A 1 297 ? -49.611 21.568 32.419 1.00 88.31 297 ILE A C 1
ATOM 2428 O O . ILE A 1 297 ? -48.545 21.772 31.840 1.00 88.31 297 ILE A O 1
ATOM 2432 N N . THR A 1 298 ? -50.485 22.531 32.674 1.00 87.25 298 THR A N 1
ATOM 2433 C CA . THR A 1 298 ? -50.317 23.930 32.300 1.00 87.25 298 THR A CA 1
ATOM 2434 C C . THR A 1 298 ? -50.172 24.781 33.551 1.00 87.25 298 THR A C 1
ATOM 2436 O O . THR A 1 298 ? -51.000 24.707 34.457 1.00 87.25 298 THR A O 1
ATOM 2439 N N . ILE A 1 299 ? -49.133 25.616 33.601 1.00 89.38 299 ILE A N 1
ATOM 2440 C CA . ILE A 1 299 ? -48.898 26.537 34.713 1.00 89.38 299 ILE A CA 1
ATOM 2441 C C . ILE A 1 299 ? -48.869 27.972 34.205 1.00 89.38 299 ILE A C 1
ATOM 2443 O O . ILE A 1 299 ? -48.075 28.311 33.323 1.00 89.38 299 ILE A O 1
ATOM 2447 N N . THR A 1 300 ? -49.728 28.818 34.772 1.00 86.75 300 THR A N 1
ATOM 2448 C CA . THR A 1 300 ? -49.935 30.198 34.320 1.00 86.75 300 THR A CA 1
ATOM 2449 C C . THR A 1 300 ? -49.860 31.209 35.454 1.00 86.75 300 THR A C 1
ATOM 2451 O O . THR A 1 300 ? -50.356 30.991 36.559 1.00 86.75 300 THR A O 1
ATOM 2454 N N . LYS A 1 301 ? -49.241 32.360 35.174 1.00 83.31 301 LYS A N 1
ATOM 2455 C CA . LYS A 1 301 ? -49.278 33.538 36.052 1.00 83.31 301 LYS A CA 1
ATOM 2456 C C . LYS A 1 301 ? -49.096 34.809 35.224 1.00 83.31 301 LYS A C 1
ATOM 2458 O O . LYS A 1 301 ? -47.993 35.098 34.756 1.00 83.31 301 LYS A O 1
ATOM 2463 N N . GLY A 1 302 ? -50.175 35.569 35.034 1.00 83.62 302 GLY A N 1
ATOM 2464 C CA . GLY A 1 302 ? -50.192 36.686 34.082 1.00 83.62 302 GLY A CA 1
ATOM 2465 C C . GLY A 1 302 ? -49.956 36.186 32.651 1.00 83.62 302 GLY A C 1
ATOM 2466 O O . GLY A 1 302 ? -50.626 35.260 32.210 1.00 83.62 302 GLY A O 1
ATOM 2467 N N . GLU A 1 303 ? -48.976 36.754 31.944 1.00 78.12 303 GLU A N 1
ATOM 2468 C CA . GLU A 1 303 ? -48.615 36.353 30.568 1.00 78.12 303 GLU A CA 1
ATOM 2469 C C . GLU A 1 303 ? -47.668 35.137 30.486 1.00 78.12 303 GLU A C 1
ATOM 2471 O O . GLU A 1 303 ? -47.377 34.637 29.391 1.00 78.12 303 GLU A O 1
ATOM 2476 N N . LYS A 1 304 ? -47.166 34.658 31.633 1.00 81.06 304 LYS A N 1
ATOM 2477 C CA . LYS A 1 304 ? -46.194 33.560 31.711 1.00 81.06 304 LYS A CA 1
ATOM 2478 C C . LYS A 1 304 ? -46.894 32.206 31.650 1.00 81.06 304 LYS A C 1
ATOM 2480 O O . LYS A 1 304 ? -47.905 32.005 32.322 1.00 81.06 304 LYS A O 1
ATOM 2485 N N . LEU A 1 305 ? -46.322 31.289 30.868 1.00 82.44 305 LEU A N 1
ATOM 2486 C CA . LEU A 1 305 ? -46.891 29.978 30.558 1.00 82.44 305 LEU A CA 1
ATOM 2487 C C . LEU A 1 305 ? -45.797 28.902 30.538 1.00 82.44 305 LEU A C 1
ATOM 2489 O O . LEU A 1 305 ? -44.796 29.046 29.829 1.00 82.44 305 LEU A O 1
ATOM 2493 N N . LEU A 1 306 ? -46.026 27.823 31.285 1.00 83.38 306 LEU A N 1
ATOM 2494 C CA . LEU A 1 306 ? -45.259 26.577 31.246 1.00 83.38 306 LEU A CA 1
ATOM 2495 C C . LEU A 1 306 ? -46.197 25.427 30.910 1.00 83.38 306 LEU A C 1
ATOM 2497 O O . LEU A 1 306 ? -47.300 25.363 31.452 1.00 83.38 306 LEU A O 1
ATOM 2501 N N . ILE A 1 307 ? -45.749 24.520 30.047 1.00 81.25 307 ILE A N 1
ATOM 2502 C CA . ILE A 1 307 ? -46.525 23.347 29.655 1.00 81.25 307 ILE A CA 1
ATOM 2503 C C . ILE A 1 307 ? -45.651 22.104 29.809 1.00 81.25 307 ILE A C 1
ATOM 2505 O O . ILE A 1 307 ? -44.606 22.008 29.176 1.00 81.25 307 ILE A O 1
ATOM 2509 N N . PHE A 1 308 ? -46.091 21.137 30.608 1.00 83.69 308 PHE A N 1
ATOM 2510 C CA . PHE A 1 308 ? -45.556 19.779 30.590 1.00 83.69 308 PHE A CA 1
ATOM 2511 C C . PHE A 1 308 ? -46.478 18.894 29.759 1.00 83.69 308 PHE A C 1
ATOM 2513 O O . PHE A 1 308 ? -47.683 18.881 29.998 1.00 83.69 308 PHE A O 1
ATOM 2520 N N . LYS A 1 309 ? -45.921 18.144 28.810 1.00 81.56 309 LYS A N 1
ATOM 2521 C CA . LYS A 1 309 ? -46.643 17.169 27.986 1.00 81.56 309 LYS A CA 1
ATOM 2522 C C . LYS A 1 309 ? -46.117 15.768 28.259 1.00 81.56 309 LYS A C 1
ATOM 2524 O O . LYS A 1 309 ? -44.910 15.542 28.183 1.00 81.56 309 LYS A O 1
ATOM 2529 N N . LEU A 1 310 ? -47.028 14.854 28.560 1.00 80.19 310 LEU A N 1
ATOM 2530 C CA . LEU A 1 310 ? -46.764 13.435 28.727 1.00 80.19 310 LEU A CA 1
ATOM 2531 C C . LEU A 1 310 ? -46.682 12.756 27.356 1.00 80.19 310 LEU A C 1
ATOM 2533 O O . LEU A 1 310 ? -47.642 12.790 26.587 1.00 80.19 310 LEU A O 1
ATOM 2537 N N . ASP A 1 311 ? -45.550 12.116 27.082 1.00 73.00 311 ASP A N 1
ATOM 2538 C CA . ASP A 1 311 ? -45.362 11.213 25.950 1.00 73.00 311 ASP A CA 1
ATOM 2539 C C . ASP A 1 311 ? -45.365 9.767 26.471 1.00 73.00 311 ASP A C 1
ATOM 2541 O O . ASP A 1 311 ? -44.401 9.294 27.085 1.00 73.00 311 ASP A O 1
ATOM 2545 N N . GLU A 1 312 ? -46.499 9.087 26.299 1.00 62.53 312 GLU A N 1
ATOM 2546 C CA . GLU A 1 312 ? -46.711 7.724 26.798 1.00 62.53 312 GLU A CA 1
ATOM 2547 C C . GLU A 1 312 ? -45.963 6.665 25.976 1.00 62.53 312 GLU A C 1
ATOM 2549 O O . GLU A 1 312 ? -45.582 5.635 26.540 1.00 62.53 312 GLU A O 1
ATOM 2554 N N . GLU A 1 313 ? -45.726 6.910 24.680 1.00 58.34 313 GLU A N 1
ATOM 2555 C CA . GLU A 1 313 ? -45.022 5.974 23.791 1.00 58.34 313 GLU A CA 1
ATOM 2556 C C . GLU A 1 313 ? -43.528 5.937 24.132 1.00 58.34 313 GLU A C 1
ATOM 2558 O O . GLU A 1 313 ? -42.958 4.864 24.338 1.00 58.34 313 GLU A O 1
ATOM 2563 N N . GLU A 1 314 ? -42.920 7.111 24.311 1.00 44.41 314 GLU A N 1
ATOM 2564 C CA . GLU A 1 314 ? -41.495 7.255 24.637 1.00 44.41 314 GLU A CA 1
ATOM 2565 C C . GLU A 1 314 ? -41.206 7.231 26.152 1.00 44.41 314 GLU A C 1
ATOM 2567 O O . GLU A 1 314 ? -40.045 7.253 26.570 1.00 44.41 314 GLU A O 1
ATOM 2572 N N . LYS A 1 315 ? -42.247 7.165 27.000 1.00 60.72 315 LYS A N 1
ATOM 2573 C CA . LYS A 1 315 ? -42.173 7.231 28.478 1.00 60.72 315 LYS A CA 1
ATOM 2574 C C . LYS A 1 315 ? -41.387 8.444 28.983 1.00 60.72 315 LYS A C 1
ATOM 2576 O O . LYS A 1 315 ? -40.514 8.335 29.856 1.00 60.72 315 LYS A O 1
ATOM 2581 N N . LYS A 1 316 ? -41.704 9.617 28.448 1.00 67.38 316 LYS A N 1
ATOM 2582 C CA . LYS A 1 316 ? -41.025 10.874 28.774 1.00 67.38 316 LYS A CA 1
ATOM 2583 C C . LYS A 1 316 ? -42.015 11.986 29.053 1.00 67.38 316 LYS A C 1
ATOM 2585 O O . LYS A 1 316 ? -43.185 11.914 28.691 1.00 67.38 316 LYS A O 1
ATOM 2590 N N . ILE A 1 317 ? -41.510 13.041 29.681 1.00 71.81 317 ILE A N 1
ATOM 2591 C CA . ILE A 1 317 ? -42.217 14.310 29.795 1.00 71.81 317 ILE A CA 1
ATOM 2592 C C . ILE A 1 317 ? -41.412 15.402 29.123 1.00 71.81 317 ILE A C 1
ATOM 2594 O O . ILE A 1 317 ? -40.223 15.568 29.396 1.00 71.81 317 ILE A O 1
ATOM 2598 N N . ILE A 1 318 ? -42.091 16.158 28.268 1.00 71.69 318 ILE A N 1
ATOM 2599 C CA . ILE A 1 318 ? -41.535 17.307 27.571 1.00 71.69 318 ILE A CA 1
ATOM 2600 C C . ILE A 1 318 ? -42.016 18.567 28.281 1.00 71.69 318 ILE A C 1
ATOM 2602 O O . ILE A 1 318 ? -43.216 18.835 28.344 1.00 71.69 318 ILE A O 1
ATOM 2606 N N . LEU A 1 319 ? -41.077 19.353 28.794 1.00 75.69 319 LEU A N 1
ATOM 2607 C CA . LEU A 1 319 ? -41.331 20.694 29.298 1.00 75.69 319 LEU A CA 1
ATOM 2608 C C . LEU A 1 319 ? -41.136 21.716 28.175 1.00 75.69 319 LEU A C 1
ATOM 2610 O O . LEU A 1 319 ? -40.051 21.832 27.602 1.00 75.69 319 LEU A O 1
ATOM 2614 N N . GLU A 1 320 ? -42.181 22.487 27.900 1.00 73.50 320 GLU A N 1
ATOM 2615 C CA . GLU A 1 320 ? -42.185 23.625 26.990 1.00 73.50 320 GLU A CA 1
ATOM 2616 C C . GLU A 1 320 ? -42.349 24.924 27.790 1.00 73.50 320 GLU A C 1
ATOM 2618 O O . GLU A 1 320 ? -43.377 25.175 28.426 1.00 73.50 320 GLU A O 1
ATOM 2623 N N . VAL A 1 321 ? -41.324 25.776 27.738 1.00 68.06 321 VAL A N 1
ATOM 2624 C CA . VAL A 1 321 ? -41.375 27.144 28.266 1.00 68.06 321 VAL A CA 1
ATOM 2625 C C . VAL A 1 321 ? -41.681 28.084 27.109 1.00 68.06 321 VAL A C 1
ATOM 2627 O O . VAL A 1 321 ? -41.015 28.023 26.075 1.00 68.06 321 VAL A O 1
ATOM 2630 N N . ARG A 1 322 ? -42.678 28.965 27.246 1.00 51.47 322 ARG A N 1
ATOM 2631 C CA . ARG A 1 322 ? -43.036 29.912 26.177 1.00 51.47 322 ARG A CA 1
ATOM 2632 C C . ARG A 1 322 ? -41.833 30.820 25.852 1.00 51.47 322 ARG A C 1
ATOM 2634 O O . ARG A 1 322 ? -41.504 31.700 26.640 1.00 51.47 322 ARG A O 1
ATOM 2641 N N . GLY A 1 323 ? -41.185 30.582 24.705 1.00 53.50 323 GLY A N 1
ATOM 2642 C CA . GLY A 1 323 ? -39.978 31.292 24.246 1.00 53.50 323 GLY A CA 1
ATOM 2643 C C . GLY A 1 323 ? -38.625 30.649 24.606 1.00 53.50 323 GLY A C 1
ATOM 2644 O O . GLY A 1 323 ? -37.603 31.280 24.359 1.00 53.50 323 GLY A O 1
ATOM 2645 N N . GLY A 1 324 ? -38.593 29.433 25.173 1.00 57.47 324 GLY A N 1
ATOM 2646 C CA . GLY A 1 324 ? -37.362 28.720 25.568 1.00 57.47 324 GLY A CA 1
ATOM 2647 C C . GLY A 1 324 ? -37.163 27.351 24.895 1.00 57.47 324 GLY A C 1
ATOM 2648 O O . GLY A 1 324 ? -38.038 26.862 24.181 1.00 57.47 324 GLY A O 1
ATOM 2649 N N . GLU A 1 325 ? -35.999 26.728 25.127 1.00 50.88 325 GLU A N 1
ATOM 2650 C CA . GLU A 1 325 ? -35.680 25.364 24.667 1.00 50.88 325 GLU A CA 1
ATOM 2651 C C . GLU A 1 325 ? -36.553 24.302 25.361 1.00 50.88 325 GLU A C 1
ATOM 2653 O O . GLU A 1 325 ? -36.893 24.432 26.540 1.00 50.88 325 GLU A O 1
ATOM 2658 N N . LYS A 1 326 ? -36.899 23.229 24.637 1.00 64.00 326 LYS A N 1
ATOM 2659 C CA . LYS A 1 326 ? -37.626 22.080 25.200 1.00 64.00 326 LYS A CA 1
ATOM 2660 C C . LYS A 1 326 ? -36.691 21.233 26.064 1.00 64.00 326 LYS A C 1
ATOM 2662 O O . LYS A 1 326 ? -35.568 20.955 25.650 1.00 64.00 326 LYS A O 1
ATOM 2667 N N . GLN A 1 327 ? -37.162 20.784 27.225 1.00 62.12 327 GLN A N 1
ATOM 2668 C CA . GLN A 1 327 ? -36.403 19.896 28.117 1.00 62.12 327 GLN A CA 1
ATOM 2669 C C . GLN A 1 327 ? -37.144 18.568 28.322 1.00 62.12 327 GLN A C 1
ATOM 2671 O O . GLN A 1 327 ? -38.361 18.565 28.497 1.00 62.12 327 GLN A O 1
ATOM 2676 N N . GLU A 1 328 ? -36.417 17.446 28.290 1.00 64.31 328 GLU A N 1
ATOM 2677 C CA . GLU A 1 328 ? -36.969 16.088 28.434 1.00 64.31 328 GLU A CA 1
ATOM 2678 C C . GLU A 1 328 ? -36.643 15.479 29.806 1.00 64.31 328 GLU A C 1
ATOM 2680 O O . GLU A 1 328 ? -35.503 15.551 30.273 1.00 64.31 328 GLU A O 1
ATOM 2685 N N . TYR A 1 329 ? -37.625 14.808 30.415 1.00 67.31 329 TYR A N 1
ATOM 2686 C CA . TYR A 1 329 ? -37.498 14.103 31.696 1.00 67.31 329 TYR A CA 1
ATOM 2687 C C . TYR A 1 329 ? -38.027 12.669 31.605 1.00 67.31 329 TYR A C 1
ATOM 2689 O O . TYR A 1 329 ? -38.890 12.371 30.779 1.00 67.31 329 TYR A O 1
ATOM 2697 N N . ILE A 1 330 ? -37.517 11.773 32.459 1.00 60.97 330 ILE A N 1
ATOM 2698 C CA . ILE A 1 330 ? -37.906 10.354 32.457 1.00 60.97 330 ILE A CA 1
ATOM 2699 C C . ILE A 1 330 ? -39.169 10.146 33.295 1.00 60.97 330 ILE A C 1
ATOM 2701 O O . ILE A 1 330 ? -39.234 10.585 34.445 1.00 60.97 330 ILE A O 1
ATOM 2705 N N . LEU A 1 331 ? -40.113 9.380 32.744 1.00 58.34 331 LEU A N 1
ATOM 2706 C CA . LEU A 1 331 ? -41.311 8.898 33.423 1.00 58.34 331 LEU A CA 1
ATOM 2707 C C . LEU A 1 331 ? -41.116 7.457 33.924 1.00 58.34 331 LEU A C 1
ATOM 2709 O O . LEU A 1 331 ? -40.687 6.578 33.171 1.00 58.34 331 LEU A O 1
ATOM 2713 N N . LYS A 1 332 ? -41.483 7.169 35.177 1.00 55.62 332 LYS A N 1
ATOM 2714 C CA . LYS A 1 332 ? -41.477 5.800 35.714 1.00 55.62 332 LYS A CA 1
ATOM 2715 C C . LYS A 1 332 ? -42.750 5.492 36.492 1.00 55.62 332 LYS A C 1
ATOM 2717 O O . LYS A 1 332 ? -43.111 6.223 37.405 1.00 55.62 332 LYS A O 1
ATOM 2722 N N . LYS A 1 333 ? -43.385 4.365 36.169 1.00 52.88 333 LYS A N 1
ATOM 2723 C CA . LYS A 1 333 ? -44.552 3.854 36.896 1.00 52.88 333 LYS A CA 1
ATOM 2724 C C . LYS A 1 333 ? -44.099 3.052 38.116 1.00 52.88 333 LYS A C 1
ATOM 2726 O O . LYS A 1 333 ? -43.400 2.051 37.951 1.00 52.88 333 LYS A O 1
ATOM 2731 N N . ASP A 1 334 ? -44.473 3.485 39.316 1.00 51.09 334 ASP A N 1
ATOM 2732 C CA . ASP A 1 334 ? -44.107 2.830 40.575 1.00 51.09 334 ASP A CA 1
ATOM 2733 C C . ASP A 1 334 ? -45.363 2.356 41.314 1.00 51.09 334 ASP A C 1
ATOM 2735 O O . ASP A 1 334 ? -46.089 3.151 41.899 1.00 51.09 334 ASP A O 1
ATOM 2739 N N . ARG A 1 335 ? -45.618 1.041 41.248 1.00 43.56 335 ARG A N 1
ATOM 2740 C CA . ARG A 1 335 ? -46.762 0.289 41.811 1.00 43.56 335 ARG A CA 1
ATOM 2741 C C . ARG A 1 335 ? -48.169 0.729 41.360 1.00 43.56 335 ARG A C 1
ATOM 2743 O O . ARG A 1 335 ? -48.950 -0.163 41.050 1.00 43.56 335 ARG A O 1
ATOM 2750 N N . VAL A 1 336 ? -48.471 2.023 41.228 1.00 50.06 336 VAL A N 1
ATOM 2751 C CA . VAL A 1 336 ? -49.714 2.572 40.644 1.00 50.06 336 VAL A CA 1
ATOM 2752 C C . VAL A 1 336 ? -49.476 3.942 39.976 1.00 50.06 336 VAL A C 1
ATOM 2754 O O . VAL A 1 336 ? -50.040 4.182 38.909 1.00 50.06 336 VAL A O 1
ATOM 2757 N N . ASP A 1 337 ? -48.557 4.762 40.502 1.00 60.59 337 ASP A N 1
ATOM 2758 C CA . ASP A 1 337 ? -48.407 6.181 40.132 1.00 60.59 337 ASP A CA 1
ATOM 2759 C C . ASP A 1 337 ? -47.257 6.454 39.149 1.00 60.59 337 ASP A C 1
ATOM 2761 O O . ASP A 1 337 ? -46.250 5.735 39.117 1.00 60.59 337 ASP A O 1
ATOM 2765 N N . LEU A 1 338 ? -47.387 7.518 38.353 1.00 69.62 338 LEU A N 1
ATOM 2766 C CA . LEU A 1 338 ? -46.365 7.983 37.413 1.00 69.62 338 LEU A CA 1
ATOM 2767 C C . LEU A 1 338 ? -45.444 9.021 38.069 1.00 69.62 338 LEU A C 1
ATOM 2769 O O . LEU A 1 338 ? -45.853 10.136 38.351 1.00 69.62 338 LEU A O 1
ATOM 2773 N N . LYS A 1 339 ? -44.166 8.690 38.272 1.00 73.44 339 LYS A N 1
ATOM 2774 C CA . LYS A 1 339 ? -43.168 9.566 38.911 1.00 73.44 339 LYS A CA 1
ATOM 2775 C C . LYS A 1 339 ? -42.130 10.089 37.919 1.00 73.44 339 LYS A C 1
ATOM 2777 O O . LYS A 1 339 ? -41.708 9.357 37.020 1.00 73.44 339 LYS A O 1
ATOM 2782 N N . ILE A 1 340 ? -41.688 11.333 38.117 1.00 71.12 340 ILE A N 1
ATOM 2783 C CA . ILE A 1 340 ? -40.731 12.035 37.247 1.00 71.12 340 ILE A CA 1
ATOM 2784 C C . ILE A 1 340 ? -39.332 12.036 37.853 1.00 71.12 340 ILE A C 1
ATOM 2786 O O . ILE A 1 340 ? -39.172 12.288 39.047 1.00 71.12 340 ILE A O 1
ATOM 2790 N N . TYR A 1 341 ? -38.316 11.783 37.023 1.00 64.56 341 TYR A N 1
ATOM 2791 C CA . TYR A 1 341 ? -36.913 11.736 37.441 1.00 64.56 341 TYR A CA 1
ATOM 2792 C C . TYR A 1 341 ? -35.987 12.551 36.526 1.00 64.56 341 TYR A C 1
ATOM 2794 O O . TYR A 1 341 ? -36.176 12.599 35.306 1.00 64.56 341 TYR A O 1
ATOM 2802 N N . LYS A 1 342 ? -34.933 13.126 37.118 1.00 57.31 342 LYS A N 1
ATOM 2803 C CA . LYS A 1 342 ? -33.817 13.791 36.421 1.00 57.31 342 LYS A CA 1
ATOM 2804 C C . LYS A 1 342 ? -32.616 12.850 36.298 1.00 57.31 342 LYS A C 1
ATOM 2806 O O . LYS A 1 342 ? -32.324 12.084 37.216 1.00 57.31 342 LYS A O 1
ATOM 2811 N N . ILE A 1 343 ? -31.903 12.921 35.172 1.00 47.47 343 ILE A N 1
ATOM 2812 C CA . ILE A 1 343 ? -30.618 12.232 34.978 1.00 47.47 343 ILE A CA 1
ATOM 2813 C C . ILE A 1 343 ? -29.492 13.227 35.281 1.00 47.47 343 ILE A C 1
ATOM 2815 O O . ILE A 1 343 ? -29.366 14.232 34.581 1.00 47.47 343 ILE A O 1
ATOM 2819 N N . GLU A 1 344 ? -28.638 12.949 36.267 1.00 41.09 344 GLU A N 1
ATOM 2820 C CA . GLU A 1 344 ? -27.347 13.643 36.371 1.00 41.09 344 GLU A CA 1
ATOM 2821 C C . GLU A 1 344 ? -26.450 13.241 35.182 1.00 41.09 344 GLU A C 1
ATOM 2823 O O . GLU A 1 344 ? -26.201 12.053 34.948 1.00 41.09 344 GLU A O 1
ATOM 2828 N N . LYS A 1 345 ? -25.978 14.223 34.399 1.00 35.81 345 LYS A N 1
ATOM 2829 C CA . LYS A 1 345 ? -24.931 14.004 33.387 1.00 35.81 345 LYS A CA 1
ATOM 2830 C C . LYS A 1 345 ? -23.588 13.768 34.087 1.00 35.81 345 LYS A C 1
ATOM 2832 O O . LYS A 1 345 ? -23.268 14.449 35.054 1.00 35.81 345 LYS A O 1
ATOM 2837 N N . ILE A 1 346 ? -22.816 12.820 33.561 1.00 33.56 346 ILE A N 1
ATOM 2838 C CA . ILE A 1 346 ? -21.460 12.480 34.014 1.00 33.56 346 ILE A CA 1
ATOM 2839 C C . ILE A 1 346 ? -20.542 13.709 33.869 1.00 33.56 346 ILE A C 1
ATOM 2841 O O . ILE A 1 346 ? -20.623 14.423 32.865 1.00 33.56 346 ILE A O 1
ATOM 2845 N N . HIS A 1 347 ? -19.686 13.955 34.866 1.00 30.48 347 HIS A N 1
ATOM 2846 C CA . HIS A 1 347 ? -18.661 15.000 34.823 1.00 30.48 347 HIS A CA 1
ATOM 2847 C C . HIS A 1 347 ? -17.480 14.592 33.925 1.00 30.48 347 HIS A C 1
ATOM 2849 O O . HIS A 1 347 ? -17.091 13.434 33.843 1.00 30.48 347 HIS A O 1
ATOM 2855 N N . THR A 1 348 ? -16.890 15.582 33.262 1.00 32.81 348 THR A N 1
ATOM 2856 C CA . THR A 1 348 ? -15.819 15.488 32.253 1.00 32.81 348 THR A CA 1
ATOM 2857 C C . THR A 1 348 ? -14.483 14.892 32.727 1.00 32.81 348 THR A C 1
ATOM 2859 O O . THR A 1 348 ? -13.635 14.603 31.887 1.00 32.81 348 THR A O 1
ATOM 2862 N N . GLU A 1 349 ? -14.284 14.672 34.028 1.00 33.47 349 GLU A N 1
ATOM 2863 C CA . GLU A 1 349 ? -13.011 14.198 34.607 1.00 33.47 349 GLU A CA 1
ATOM 2864 C C . GLU A 1 349 ? -12.745 12.693 34.358 1.00 33.47 349 GLU A C 1
ATOM 2866 O O . GLU A 1 349 ? -11.592 12.275 34.212 1.00 33.47 349 GLU A O 1
ATOM 2871 N N . ASP A 1 350 ? -13.794 11.879 34.188 1.00 35.91 350 ASP A N 1
ATOM 2872 C CA . ASP A 1 350 ? -13.661 10.438 33.902 1.00 35.91 350 ASP A CA 1
ATOM 2873 C C . ASP A 1 350 ? -13.237 10.161 32.442 1.00 35.91 350 ASP A C 1
ATOM 2875 O O . ASP A 1 350 ? -12.518 9.201 32.153 1.00 35.91 350 ASP A O 1
ATOM 2879 N N . ILE A 1 351 ? -13.611 11.050 31.512 1.00 35.25 351 ILE A N 1
ATOM 2880 C CA . ILE A 1 351 ? -13.242 10.971 30.086 1.00 35.25 351 ILE A CA 1
ATOM 2881 C C . ILE A 1 351 ? -11.752 11.298 29.885 1.00 35.25 351 ILE A C 1
ATOM 2883 O O . ILE A 1 351 ? -11.085 10.666 29.066 1.00 35.25 351 ILE A O 1
ATOM 2887 N N . GLU A 1 352 ? -11.195 12.249 30.643 1.00 36.97 352 GLU A N 1
ATOM 2888 C CA . GLU A 1 352 ? -9.761 12.584 30.596 1.00 36.97 352 GLU A CA 1
ATOM 2889 C C . GLU A 1 352 ? -8.873 11.429 31.071 1.00 36.97 352 GLU A C 1
ATOM 2891 O O . GLU A 1 352 ? -7.833 11.148 30.469 1.00 36.97 352 GLU A O 1
ATOM 2896 N N . SER A 1 353 ? -9.303 10.724 32.116 1.00 39.41 353 SER A N 1
ATOM 2897 C CA . SER A 1 353 ? -8.588 9.568 32.666 1.00 39.41 353 SER A CA 1
ATOM 2898 C C . SER A 1 353 ? -8.596 8.375 31.702 1.00 39.41 353 SER A C 1
ATOM 2900 O O . SER A 1 353 ? -7.586 7.688 31.550 1.00 39.41 353 SER A O 1
ATOM 2902 N N . PHE A 1 354 ? -9.696 8.171 30.973 1.00 41.94 354 PHE A N 1
ATOM 2903 C CA . PHE A 1 354 ? -9.795 7.141 29.937 1.00 41.94 354 PHE A CA 1
ATOM 2904 C C . PHE A 1 354 ? -9.032 7.501 28.654 1.00 41.94 354 PHE A C 1
ATOM 2906 O O . PHE A 1 354 ? -8.340 6.652 28.094 1.00 41.94 354 PHE A O 1
ATOM 2913 N N . ASN A 1 355 ? -9.068 8.768 28.225 1.00 42.03 355 ASN A N 1
ATOM 2914 C CA . ASN A 1 355 ? -8.241 9.247 27.116 1.00 42.03 355 ASN A CA 1
ATOM 2915 C C . ASN A 1 355 ? -6.748 9.030 27.399 1.00 42.03 355 ASN A C 1
ATOM 2917 O O . ASN A 1 355 ? -6.015 8.667 26.486 1.00 42.03 355 ASN A O 1
ATOM 2921 N N . LYS A 1 356 ? -6.295 9.151 28.656 1.00 45.59 356 LYS A N 1
ATOM 2922 C CA . LYS A 1 356 ? -4.918 8.794 29.042 1.00 45.59 356 LYS A CA 1
ATOM 2923 C C . LYS A 1 356 ? -4.597 7.307 28.848 1.00 45.59 356 LYS A C 1
ATOM 2925 O O . LYS A 1 356 ? -3.472 7.004 28.476 1.00 45.59 356 LYS A O 1
ATOM 2930 N N . ILE A 1 357 ? -5.550 6.394 29.061 1.00 41.06 357 ILE A N 1
ATOM 2931 C CA . ILE A 1 357 ? -5.366 4.943 28.849 1.00 41.06 357 ILE A CA 1
ATOM 2932 C C . ILE A 1 357 ? -5.437 4.587 27.357 1.00 41.06 357 ILE A C 1
ATOM 2934 O O . ILE A 1 357 ? -4.598 3.833 26.872 1.00 41.06 357 ILE A O 1
ATOM 2938 N N . LEU A 1 358 ? -6.380 5.160 26.605 1.00 43.31 358 LEU A N 1
ATOM 2939 C CA . LEU A 1 358 ? -6.487 4.981 25.150 1.00 43.31 358 LEU A CA 1
ATOM 2940 C C . LEU A 1 358 ? -5.251 5.518 24.405 1.00 43.31 358 LEU A C 1
ATOM 2942 O O . LEU A 1 358 ? -4.858 4.987 23.367 1.00 43.31 358 LEU A O 1
ATOM 2946 N N . LEU A 1 359 ? -4.638 6.571 24.951 1.00 45.28 359 LEU A N 1
ATOM 2947 C CA . LEU A 1 359 ? -3.378 7.151 24.486 1.00 45.28 359 LEU A CA 1
ATOM 2948 C C . LEU A 1 359 ? -2.145 6.547 25.181 1.00 45.28 359 LEU A C 1
ATOM 2950 O O . LEU A 1 359 ? -1.032 6.977 24.888 1.00 45.28 359 LEU A O 1
ATOM 2954 N N . SER A 1 360 ? -2.316 5.576 26.087 1.00 43.31 360 SER A N 1
ATOM 2955 C CA . SER A 1 360 ? -1.195 4.899 26.749 1.00 43.31 360 SER A CA 1
ATOM 2956 C C . SER A 1 360 ? -0.545 3.873 25.820 1.00 43.31 360 SER A C 1
ATOM 2958 O O . SER A 1 360 ? -1.216 3.220 25.022 1.00 43.31 360 SER A O 1
ATOM 2960 N N . ASP A 1 361 ? 0.764 3.675 25.966 1.00 40.44 361 ASP A N 1
ATOM 2961 C CA . ASP A 1 361 ? 1.568 2.778 25.123 1.00 40.44 361 ASP A CA 1
ATOM 2962 C C . ASP A 1 361 ? 1.371 1.272 25.391 1.00 40.44 361 ASP A C 1
ATOM 2964 O O . ASP A 1 361 ? 2.125 0.436 24.883 1.00 40.44 361 ASP A O 1
ATOM 2968 N N . THR A 1 362 ? 0.342 0.907 26.156 1.00 43.12 362 THR A N 1
ATOM 2969 C CA . THR A 1 362 ? 0.040 -0.485 26.504 1.00 43.12 362 THR A CA 1
ATOM 2970 C C . THR A 1 362 ? -0.353 -1.310 25.269 1.00 43.12 362 THR A C 1
ATOM 2972 O O . THR A 1 362 ? -1.025 -0.829 24.354 1.00 43.12 362 THR A O 1
ATOM 2975 N N . SER A 1 363 ? 0.038 -2.591 25.243 1.00 38.91 363 SER A N 1
ATOM 2976 C CA . SER A 1 363 ? -0.266 -3.535 24.145 1.00 38.91 363 SER A CA 1
ATOM 2977 C C . SER A 1 363 ? -1.769 -3.613 23.820 1.00 38.91 363 SER A C 1
ATOM 2979 O O . SER A 1 363 ? -2.176 -3.641 22.657 1.00 38.91 363 SER A O 1
ATOM 2981 N N . LEU A 1 364 ? -2.612 -3.558 24.854 1.00 37.84 364 LEU A N 1
ATOM 2982 C CA . LEU A 1 364 ? -4.069 -3.591 24.732 1.00 37.84 364 LEU A CA 1
ATOM 2983 C C . LEU A 1 364 ? -4.652 -2.267 24.203 1.00 37.84 364 LEU A C 1
ATOM 2985 O O . LEU A 1 364 ? -5.494 -2.290 23.304 1.00 37.84 364 LEU A O 1
ATOM 2989 N N . GLY A 1 365 ? -4.161 -1.120 24.695 1.00 45.09 365 GLY A N 1
ATOM 2990 C CA . GLY A 1 365 ? -4.528 0.201 24.171 1.00 45.09 365 GLY A CA 1
ATOM 2991 C C . GLY A 1 365 ? -4.221 0.325 22.676 1.00 45.09 365 GLY A C 1
ATOM 2992 O O . GLY A 1 365 ? -5.060 0.790 21.905 1.00 45.09 365 GLY A O 1
ATOM 2993 N N . LYS A 1 366 ? -3.074 -0.211 22.237 1.00 49.94 366 LYS A N 1
ATOM 2994 C CA . LYS A 1 366 ? -2.674 -0.270 20.821 1.00 49.94 366 LYS A CA 1
ATOM 2995 C C . LYS A 1 366 ? -3.624 -1.118 19.965 1.00 49.94 366 LYS A C 1
ATOM 2997 O O . LYS A 1 366 ? -4.042 -0.658 18.902 1.00 49.94 366 LYS A O 1
ATOM 3002 N N . LYS A 1 367 ? -4.020 -2.318 20.409 1.00 48.19 367 LYS A N 1
ATOM 3003 C CA . LYS A 1 367 ? -4.923 -3.210 19.647 1.00 48.19 367 LYS A CA 1
ATOM 3004 C C . LYS A 1 367 ? -6.329 -2.631 19.451 1.00 48.19 367 LYS A C 1
ATOM 3006 O O . LYS A 1 367 ? -6.851 -2.646 18.339 1.00 48.19 367 LYS A O 1
ATOM 3011 N N . LEU A 1 368 ? -6.932 -2.084 20.503 1.00 48.22 368 LEU A N 1
ATOM 3012 C CA . LEU A 1 368 ? -8.297 -1.541 20.447 1.00 48.22 368 LEU A CA 1
ATOM 3013 C C . LEU A 1 368 ? -8.382 -0.254 19.635 1.00 48.22 368 LEU A C 1
ATOM 3015 O O . LEU A 1 368 ? -9.276 -0.088 18.804 1.00 48.22 368 LEU A O 1
ATOM 3019 N N . LYS A 1 369 ? -7.394 0.625 19.827 1.00 57.72 369 LYS A N 1
ATOM 3020 C CA . LYS A 1 369 ? -7.203 1.800 18.984 1.00 57.72 369 LYS A CA 1
ATOM 3021 C C . LYS A 1 369 ? -7.101 1.395 17.514 1.00 57.72 369 LYS A C 1
ATOM 3023 O O . LYS A 1 369 ? -7.743 2.014 16.678 1.00 57.72 369 LYS A O 1
ATOM 3028 N N . THR A 1 370 ? -6.373 0.318 17.212 1.00 59.59 370 THR A N 1
ATOM 3029 C CA . THR A 1 370 ? -6.237 -0.190 15.842 1.00 59.59 370 THR A CA 1
ATOM 3030 C C . THR A 1 370 ? -7.592 -0.575 15.244 1.00 59.59 370 THR A C 1
ATOM 3032 O O . THR A 1 370 ? -7.923 -0.047 14.194 1.00 59.59 370 THR A O 1
ATOM 3035 N N . SER A 1 371 ? -8.417 -1.383 15.921 1.00 57.50 371 SER A N 1
ATOM 3036 C CA . SER A 1 371 ? -9.710 -1.860 15.383 1.00 57.50 371 SER A CA 1
ATOM 3037 C C . SER A 1 371 ? -10.672 -0.729 14.968 1.00 57.50 371 SER A C 1
ATOM 3039 O O . SER A 1 371 ? -11.199 -0.706 13.855 1.00 57.50 371 SER A O 1
ATOM 3041 N N . ILE A 1 372 ? -10.863 0.279 15.824 1.00 64.88 372 ILE A N 1
ATOM 3042 C CA . ILE A 1 372 ? -11.779 1.391 15.516 1.00 64.88 372 ILE A CA 1
ATOM 3043 C C . ILE A 1 372 ? -11.162 2.378 14.535 1.00 64.88 372 ILE A C 1
ATOM 3045 O O . ILE A 1 372 ? -11.848 2.864 13.629 1.00 64.88 372 ILE A O 1
ATOM 3049 N N . THR A 1 373 ? -9.867 2.660 14.681 1.00 72.12 373 THR A N 1
ATOM 3050 C CA . THR A 1 373 ? -9.149 3.471 13.701 1.00 72.12 373 THR A CA 1
ATOM 3051 C C . THR A 1 373 ? -9.195 2.807 12.326 1.00 72.12 373 THR A C 1
ATOM 3053 O O . THR A 1 373 ? -9.315 3.533 11.345 1.00 72.12 373 THR A O 1
ATOM 3056 N N . THR A 1 374 ? -9.234 1.471 12.232 1.00 74.62 374 THR A N 1
ATOM 3057 C CA . THR A 1 374 ? -9.473 0.745 10.976 1.00 74.62 374 THR A CA 1
ATOM 3058 C C . THR A 1 374 ? -10.850 1.056 10.391 1.00 74.62 374 THR A C 1
ATOM 3060 O O . THR A 1 374 ? -10.919 1.405 9.219 1.00 74.62 374 THR A O 1
ATOM 3063 N N . ASN A 1 375 ? -11.939 1.029 11.166 1.00 78.69 375 ASN A N 1
ATOM 3064 C CA . ASN A 1 375 ? -13.273 1.381 10.649 1.00 78.69 375 ASN A CA 1
ATOM 3065 C C . ASN A 1 375 ? -13.360 2.840 10.175 1.00 78.69 375 ASN A C 1
ATOM 3067 O O . ASN A 1 375 ? -13.909 3.127 9.109 1.00 78.69 375 ASN A O 1
ATOM 3071 N N . ILE A 1 376 ? -12.777 3.767 10.939 1.00 83.44 376 ILE A N 1
ATOM 3072 C CA . ILE A 1 376 ? -12.657 5.181 10.553 1.00 83.44 376 ILE A CA 1
ATOM 3073 C C . ILE A 1 376 ? -11.817 5.316 9.280 1.00 83.44 376 ILE A C 1
ATOM 3075 O O . ILE A 1 376 ? -12.149 6.107 8.401 1.00 83.44 376 ILE A O 1
ATOM 3079 N N . GLU A 1 377 ? -10.738 4.549 9.165 1.00 84.19 377 GLU A N 1
ATOM 3080 C CA . GLU A 1 377 ? -9.841 4.554 8.017 1.00 84.19 377 GLU A CA 1
ATOM 3081 C C . GLU A 1 377 ? -10.494 3.988 6.762 1.00 84.19 377 GLU A C 1
ATOM 3083 O O . GLU A 1 377 ? -10.416 4.631 5.722 1.00 84.19 377 GLU A O 1
ATOM 3088 N N . VAL A 1 378 ? -11.201 2.862 6.848 1.00 83.62 378 VAL A N 1
ATOM 3089 C CA . VAL A 1 378 ? -11.966 2.290 5.731 1.00 83.62 378 VAL A CA 1
ATOM 3090 C C . VAL A 1 378 ? -13.007 3.297 5.244 1.00 83.62 378 VAL A C 1
ATOM 3092 O O . VAL A 1 378 ? -13.045 3.637 4.062 1.00 83.62 378 VAL A O 1
ATOM 3095 N N . ALA A 1 379 ? -13.791 3.856 6.164 1.00 87.00 379 ALA A N 1
ATOM 3096 C CA . ALA A 1 379 ? -14.776 4.891 5.878 1.00 87.00 379 ALA A CA 1
ATOM 3097 C C . ALA A 1 379 ? -14.149 6.137 5.220 1.00 87.00 379 ALA A C 1
ATOM 3099 O O . ALA A 1 379 ? -14.667 6.685 4.237 1.00 87.00 379 ALA A O 1
ATOM 3100 N N . TYR A 1 380 ? -13.006 6.580 5.742 1.00 87.94 380 TYR A N 1
ATOM 3101 C CA . TYR A 1 380 ? -12.250 7.694 5.189 1.00 87.94 380 TYR A CA 1
ATOM 3102 C C . TYR A 1 380 ? -11.673 7.369 3.810 1.00 87.94 380 TYR A C 1
ATOM 3104 O O . TYR A 1 380 ? -11.687 8.225 2.934 1.00 87.94 380 TYR A O 1
ATOM 3112 N N . ASN A 1 381 ? -11.234 6.140 3.562 1.00 86.88 381 ASN A N 1
ATOM 3113 C CA . ASN A 1 381 ? -10.731 5.725 2.258 1.00 86.88 381 ASN A CA 1
ATOM 3114 C C . ASN A 1 381 ? -11.833 5.730 1.186 1.00 86.88 381 ASN A C 1
ATOM 3116 O O . ASN A 1 381 ? -11.529 5.950 0.018 1.00 86.88 381 ASN A O 1
ATOM 3120 N N . LEU A 1 382 ? -13.105 5.573 1.562 1.00 88.31 382 LEU A N 1
ATOM 3121 C CA . LEU A 1 382 ? -14.243 5.639 0.635 1.00 88.31 382 LEU A CA 1
ATOM 3122 C C . LEU A 1 382 ? -14.746 7.057 0.345 1.00 88.31 382 LEU A C 1
ATOM 3124 O O . LEU A 1 382 ? -15.384 7.279 -0.680 1.00 88.31 382 LEU A O 1
ATOM 3128 N N . THR A 1 383 ? -14.499 8.009 1.247 1.00 85.69 383 THR A N 1
ATOM 3129 C CA . THR A 1 383 ? -15.108 9.352 1.182 1.00 85.69 383 THR A CA 1
ATOM 3130 C C . THR A 1 383 ? -14.102 10.492 1.119 1.00 85.69 383 THR A C 1
ATOM 3132 O O . THR A 1 383 ? -14.438 11.590 0.686 1.00 85.69 383 THR A O 1
ATOM 3135 N N . SER A 1 384 ? -12.877 10.250 1.574 1.00 82.31 384 SER A N 1
ATOM 3136 C CA . SER A 1 384 ? -11.772 11.205 1.665 1.00 82.31 384 SER A CA 1
ATOM 3137 C C . SER A 1 384 ? -12.103 12.495 2.430 1.00 82.31 384 SER A C 1
ATOM 3139 O O . SER A 1 384 ? -11.403 13.497 2.289 1.00 82.31 384 SER A O 1
ATOM 3141 N N . ASP A 1 385 ? -13.122 12.461 3.299 1.00 83.06 385 ASP A N 1
ATOM 3142 C CA . ASP A 1 385 ? -13.612 13.601 4.080 1.00 83.06 385 ASP A CA 1
ATOM 3143 C C . ASP A 1 385 ? -13.761 13.241 5.569 1.00 83.06 385 ASP A C 1
ATOM 3145 O O . ASP A 1 385 ? -14.760 12.666 6.007 1.00 83.06 385 ASP A O 1
ATOM 3149 N N . MET A 1 386 ? -12.771 13.636 6.377 1.00 81.94 386 MET A N 1
ATOM 3150 C CA . MET A 1 386 ? -12.777 13.406 7.828 1.00 81.94 386 MET A CA 1
ATOM 3151 C C . MET A 1 386 ? -13.939 14.102 8.548 1.00 81.94 386 MET A C 1
ATOM 3153 O O . MET A 1 386 ? -14.397 13.613 9.578 1.00 81.94 386 MET A O 1
ATOM 3157 N N . GLY A 1 387 ? -14.436 15.229 8.029 1.00 80.62 387 GLY A N 1
ATOM 3158 C CA . GLY A 1 387 ? -15.577 15.935 8.608 1.00 80.62 387 GLY A CA 1
ATOM 3159 C C . GLY A 1 387 ? -16.869 15.139 8.436 1.00 80.62 387 GLY A C 1
ATOM 3160 O O . GLY A 1 387 ? -17.639 14.988 9.391 1.00 80.62 387 GLY A O 1
ATOM 3161 N N . LYS A 1 388 ? -17.077 14.560 7.245 1.00 83.12 388 LYS A N 1
ATOM 3162 C CA . LYS A 1 388 ? -18.179 13.619 6.984 1.00 83.12 388 LYS A CA 1
ATOM 3163 C C . LYS A 1 388 ? -18.068 12.391 7.893 1.00 83.12 388 LYS A C 1
ATOM 3165 O O . LYS A 1 388 ? -19.071 12.011 8.498 1.00 83.12 388 LYS A O 1
ATOM 3170 N N . ILE A 1 389 ? -16.865 11.836 8.064 1.00 86.62 389 ILE A N 1
ATOM 3171 C CA . ILE A 1 389 ? -16.626 10.696 8.964 1.00 86.62 389 ILE A CA 1
ATOM 3172 C C . ILE A 1 389 ? -16.950 11.035 10.418 1.00 86.62 389 ILE A C 1
ATOM 3174 O O . ILE A 1 389 ? -17.728 10.317 11.042 1.00 86.62 389 ILE A O 1
ATOM 3178 N N . ALA A 1 390 ? -16.461 12.160 10.941 1.00 81.19 390 ALA A N 1
ATOM 3179 C CA . ALA A 1 390 ? -16.772 12.604 12.299 1.00 81.19 390 ALA A CA 1
ATOM 3180 C C . ALA A 1 390 ? -18.284 12.802 12.514 1.00 81.19 390 ALA A C 1
ATOM 3182 O O . ALA A 1 390 ? -18.833 12.411 13.544 1.00 81.19 390 ALA A O 1
ATOM 3183 N N . LYS A 1 391 ? -18.986 13.368 11.522 1.00 79.62 391 LYS A N 1
ATOM 3184 C CA . LYS A 1 391 ? -20.445 13.538 11.566 1.00 79.62 391 LYS A CA 1
ATOM 3185 C C . LYS A 1 391 ? -21.177 12.195 11.610 1.00 79.62 391 LYS A C 1
ATOM 3187 O O . LYS A 1 391 ? -22.115 12.050 12.391 1.00 79.62 391 LYS A O 1
ATOM 3192 N N . ILE A 1 392 ? -20.778 11.231 10.779 1.00 77.62 392 ILE A N 1
ATOM 3193 C CA . ILE A 1 392 ? -21.391 9.896 10.746 1.00 77.62 392 ILE A CA 1
ATOM 3194 C C . ILE A 1 392 ? -21.101 9.149 12.047 1.00 77.62 392 ILE A C 1
ATOM 3196 O O . ILE A 1 392 ? -22.040 8.641 12.651 1.00 77.62 392 ILE A O 1
ATOM 3200 N N . ALA A 1 393 ? -19.853 9.163 12.518 1.00 78.38 393 ALA A N 1
ATOM 3201 C CA . ALA A 1 393 ? -19.458 8.569 13.792 1.00 78.38 393 ALA A CA 1
ATOM 3202 C C . ALA A 1 393 ? -20.321 9.095 14.950 1.00 78.38 393 ALA A C 1
ATOM 3204 O O . ALA A 1 393 ? -20.890 8.308 15.701 1.00 78.38 393 ALA A O 1
ATOM 3205 N N . LYS A 1 394 ? -20.516 10.418 15.030 1.00 77.31 394 LYS A N 1
ATOM 3206 C CA . LYS A 1 394 ? -21.354 11.052 16.057 1.00 77.31 394 LYS A CA 1
ATOM 3207 C C . LYS A 1 394 ? -22.833 10.662 15.976 1.00 77.31 394 LYS A C 1
ATOM 3209 O O . LYS A 1 394 ? -23.470 10.485 17.007 1.00 77.31 394 LYS A O 1
ATOM 3214 N N . LEU A 1 395 ? -23.405 10.628 14.771 1.00 69.19 395 LEU A N 1
ATOM 3215 C CA . LEU A 1 395 ? -24.855 10.468 14.587 1.00 69.19 395 LEU A CA 1
ATOM 3216 C C . LEU A 1 395 ? -25.304 9.008 14.495 1.00 69.19 395 LEU A C 1
ATOM 3218 O O . LEU A 1 395 ? -26.437 8.700 14.844 1.00 69.19 395 LEU A O 1
ATOM 3222 N N . LYS A 1 396 ? -24.454 8.135 13.955 1.00 71.38 396 LYS A N 1
ATOM 3223 C CA . LYS A 1 396 ? -24.799 6.761 13.564 1.00 71.38 396 LYS A CA 1
ATOM 3224 C C . LYS A 1 396 ? -23.848 5.708 14.141 1.00 71.38 396 LYS A C 1
ATOM 3226 O O . LYS A 1 396 ? -24.044 4.520 13.897 1.00 71.38 396 LYS A O 1
ATOM 3231 N N . GLY A 1 397 ? -22.824 6.119 14.886 1.00 68.06 397 GLY A N 1
ATOM 3232 C CA . GLY A 1 397 ? -21.870 5.206 15.501 1.00 68.06 397 GLY A CA 1
ATOM 3233 C C . GLY A 1 397 ? -21.048 4.397 14.485 1.00 68.06 397 GLY A C 1
ATOM 3234 O O . GLY A 1 397 ? -20.933 4.771 13.316 1.00 68.06 397 GLY A O 1
ATOM 3235 N N . ILE A 1 398 ? -20.495 3.264 14.936 1.00 71.75 398 ILE A N 1
ATOM 3236 C CA . ILE A 1 398 ? -19.652 2.365 14.124 1.00 71.75 398 ILE A CA 1
ATOM 3237 C C . ILE A 1 398 ? -20.447 1.755 12.964 1.00 71.75 398 ILE A C 1
ATOM 3239 O O . ILE A 1 398 ? -19.994 1.831 11.827 1.00 71.75 398 ILE A O 1
ATOM 3243 N N . LYS A 1 399 ? -21.679 1.282 13.213 1.00 69.81 399 LYS A N 1
ATOM 3244 C CA . LYS A 1 399 ? -22.584 0.786 12.157 1.00 69.81 399 LYS A CA 1
ATOM 3245 C C . LYS A 1 399 ? -22.800 1.828 11.054 1.00 69.81 399 LYS A C 1
ATOM 3247 O O . LYS A 1 399 ? -22.956 1.494 9.885 1.00 69.81 399 LYS A O 1
ATOM 3252 N N . GLY A 1 400 ? -22.810 3.114 11.406 1.00 76.44 400 GLY A N 1
ATOM 3253 C CA . GLY A 1 400 ? -22.867 4.203 10.436 1.00 76.44 400 GLY A CA 1
ATOM 3254 C C . GLY A 1 400 ? -21.652 4.272 9.515 1.00 76.44 400 GLY A C 1
ATOM 3255 O O . GLY A 1 400 ? -21.824 4.565 8.335 1.00 76.44 400 GLY A O 1
ATOM 3256 N N . LEU A 1 401 ? -20.456 4.019 10.052 1.00 82.75 401 LEU A N 1
ATOM 3257 C CA . LEU A 1 401 ? -19.198 3.986 9.303 1.00 82.75 401 LEU A CA 1
ATOM 3258 C C . LEU A 1 401 ? -19.103 2.742 8.411 1.00 82.75 401 LEU A C 1
ATOM 3260 O O . LEU A 1 401 ? -18.703 2.862 7.258 1.00 82.75 401 LEU A O 1
ATOM 3264 N N . GLU A 1 402 ? -19.531 1.583 8.915 1.00 78.88 402 GLU A N 1
ATOM 3265 C CA . GLU A 1 402 ? -19.542 0.307 8.178 1.00 78.88 402 GLU A CA 1
ATOM 3266 C C . GLU A 1 402 ? -20.482 0.330 6.964 1.00 78.88 402 GLU A C 1
ATOM 3268 O O . GLU A 1 402 ? -20.207 -0.297 5.947 1.00 78.88 402 GLU A O 1
ATOM 3273 N N . ASN A 1 403 ? -21.574 1.097 7.042 1.00 80.19 403 ASN A N 1
ATOM 3274 C CA . ASN A 1 403 ? -22.556 1.229 5.962 1.00 80.19 403 ASN A CA 1
ATOM 3275 C C . ASN A 1 403 ? -22.206 2.308 4.923 1.00 80.19 403 ASN A C 1
ATOM 3277 O O . ASN A 1 403 ? -23.032 2.631 4.064 1.00 80.19 403 ASN A O 1
ATOM 3281 N N . ILE A 1 404 ? -21.019 2.915 4.998 1.00 84.69 404 ILE A N 1
ATOM 3282 C CA . ILE A 1 404 ? -20.586 3.878 3.984 1.00 84.69 404 ILE A CA 1
ATOM 3283 C C . ILE A 1 404 ? -20.291 3.135 2.685 1.00 84.69 404 ILE A C 1
ATOM 3285 O O . ILE A 1 404 ? -19.485 2.211 2.638 1.00 84.69 404 ILE A O 1
ATOM 3289 N N . VAL A 1 405 ? -20.926 3.593 1.610 1.00 83.94 405 VAL A N 1
ATOM 3290 C CA . VAL A 1 405 ? -20.718 3.088 0.253 1.00 83.94 405 VAL A CA 1
ATOM 3291 C C . VAL A 1 405 ? -20.135 4.187 -0.638 1.00 83.94 405 VAL A C 1
ATOM 3293 O O . VAL A 1 405 ? -20.319 5.371 -0.342 1.00 83.94 405 VAL A O 1
ATOM 3296 N N . PRO A 1 406 ? -19.447 3.825 -1.735 1.00 87.69 406 PRO A N 1
ATOM 3297 C CA . PRO A 1 406 ? -18.997 4.787 -2.732 1.00 87.69 406 PRO A CA 1
ATOM 3298 C C . PRO A 1 406 ? -20.121 5.686 -3.262 1.00 87.69 406 PRO A C 1
ATOM 3300 O O . PRO A 1 406 ? -21.191 5.207 -3.638 1.00 87.69 406 PRO A O 1
ATOM 3303 N N . GLU A 1 407 ? -19.846 6.987 -3.354 1.00 87.25 407 GLU A N 1
ATOM 3304 C CA . GLU A 1 407 ? -20.753 7.996 -3.908 1.00 87.25 407 GLU A CA 1
ATOM 3305 C C . GLU A 1 407 ? -20.088 8.689 -5.108 1.00 87.25 407 GLU A C 1
ATOM 3307 O O . GLU A 1 407 ? -18.946 9.136 -5.027 1.00 87.25 407 GLU A O 1
ATOM 3312 N N . ILE A 1 408 ? -20.804 8.820 -6.228 1.00 88.62 408 ILE A N 1
ATOM 3313 C CA . ILE A 1 408 ? -20.262 9.490 -7.419 1.00 88.62 408 ILE A CA 1
ATOM 3314 C C . ILE A 1 408 ? -20.152 11.000 -7.193 1.00 88.62 408 ILE A C 1
ATOM 3316 O O . ILE A 1 408 ? -21.079 11.647 -6.710 1.00 88.62 408 ILE A O 1
ATOM 3320 N N . GLY A 1 409 ? -19.019 11.560 -7.604 1.00 85.38 409 GLY A N 1
ATOM 3321 C CA . GLY A 1 409 ? -18.572 12.913 -7.300 1.00 85.38 409 GLY A CA 1
ATOM 3322 C C . GLY A 1 409 ? -17.652 12.974 -6.078 1.00 85.38 409 GLY A C 1
ATOM 3323 O O . GLY A 1 409 ? -17.040 14.018 -5.859 1.00 85.38 409 GLY A O 1
ATOM 3324 N N . ILE A 1 410 ? -17.520 11.880 -5.314 1.00 88.38 410 ILE A N 1
ATOM 3325 C CA . ILE A 1 410 ? -16.631 11.776 -4.153 1.00 88.38 410 ILE A CA 1
ATOM 3326 C C . ILE A 1 410 ? -15.510 10.774 -4.473 1.00 88.38 410 ILE A C 1
ATOM 3328 O O . ILE A 1 410 ? -15.793 9.602 -4.728 1.00 88.38 410 ILE A O 1
ATOM 3332 N N . PRO A 1 411 ? -14.235 11.198 -4.493 1.00 87.94 411 PRO A N 1
ATOM 3333 C CA . PRO A 1 411 ? -13.133 10.322 -4.866 1.00 87.94 411 PRO A CA 1
ATOM 3334 C C . PRO A 1 411 ? -12.804 9.290 -3.779 1.00 87.94 411 PRO A C 1
ATOM 3336 O O . PRO A 1 411 ? -12.668 9.619 -2.596 1.00 87.94 411 PRO A O 1
ATOM 3339 N N . ILE A 1 412 ? -12.599 8.046 -4.212 1.00 90.75 412 ILE A N 1
ATOM 3340 C CA . ILE A 1 412 ? -12.162 6.928 -3.368 1.00 90.75 412 ILE A CA 1
ATOM 3341 C C . ILE A 1 412 ? -10.631 6.902 -3.350 1.00 90.75 412 ILE A C 1
ATOM 3343 O O . ILE A 1 412 ? -9.994 7.021 -4.400 1.00 90.75 412 ILE A O 1
ATOM 3347 N N . ARG A 1 413 ? -10.017 6.704 -2.182 1.00 86.50 413 ARG A N 1
ATOM 3348 C CA . ARG A 1 413 ? -8.572 6.480 -2.072 1.00 86.50 413 ARG A CA 1
ATOM 3349 C C . ARG A 1 413 ? -8.184 5.207 -2.809 1.00 86.50 413 ARG A C 1
ATOM 3351 O O . ARG A 1 413 ? -8.679 4.121 -2.520 1.00 86.50 413 ARG A O 1
ATOM 3358 N N . VAL A 1 414 ? -7.249 5.346 -3.737 1.00 83.56 414 VAL A N 1
ATOM 3359 C CA . VAL A 1 414 ? -6.823 4.240 -4.592 1.00 83.56 414 VAL A CA 1
ATOM 3360 C C . VAL A 1 414 ? -6.156 3.122 -3.784 1.00 83.56 414 VAL A C 1
ATOM 3362 O O . VAL A 1 414 ? -5.385 3.388 -2.859 1.00 83.56 414 VAL A O 1
ATOM 3365 N N . MET A 1 415 ? -6.415 1.869 -4.151 1.00 85.62 415 MET A N 1
ATOM 3366 C CA . MET A 1 415 ? -5.707 0.712 -3.596 1.00 85.62 415 MET A CA 1
ATOM 3367 C C . MET A 1 415 ? -4.228 0.734 -4.011 1.00 85.62 415 MET A C 1
ATOM 3369 O O . MET A 1 415 ? -3.895 1.060 -5.158 1.00 85.62 415 MET A O 1
ATOM 3373 N N . LEU A 1 416 ? -3.326 0.402 -3.086 1.00 77.94 416 LEU A N 1
ATOM 3374 C CA . LEU A 1 416 ? -1.881 0.479 -3.288 1.00 77.94 416 LEU A CA 1
ATOM 3375 C C . LEU A 1 416 ? -1.268 -0.910 -3.499 1.00 77.94 416 LEU A C 1
ATOM 3377 O O . LEU A 1 416 ? -1.528 -1.840 -2.742 1.00 77.94 416 LEU A O 1
ATOM 3381 N N . ALA A 1 417 ? -0.368 -1.014 -4.475 1.00 76.75 417 ALA A N 1
ATOM 3382 C CA . ALA A 1 417 ? 0.421 -2.219 -4.711 1.00 76.75 417 ALA A CA 1
ATOM 3383 C C . ALA A 1 417 ? 1.661 -2.293 -3.814 1.00 76.75 417 ALA A C 1
ATOM 3385 O O . ALA A 1 417 ? 2.283 -1.263 -3.503 1.00 76.75 417 ALA A O 1
ATOM 3386 N N . GLN A 1 418 ? 2.047 -3.513 -3.444 1.00 75.69 418 GLN A N 1
ATOM 3387 C CA . GLN A 1 418 ? 3.345 -3.788 -2.832 1.00 75.69 418 GLN A CA 1
ATOM 3388 C C . GLN A 1 418 ? 4.418 -3.847 -3.923 1.00 75.69 418 GLN A C 1
ATOM 3390 O O . GLN A 1 418 ? 4.157 -4.320 -5.026 1.00 75.69 418 GLN A O 1
ATOM 3395 N N . LYS A 1 419 ? 5.607 -3.293 -3.651 1.00 65.75 419 LYS A N 1
ATOM 3396 C CA . LYS A 1 419 ? 6.760 -3.504 -4.536 1.00 65.75 419 LYS A CA 1
ATOM 3397 C C . LYS A 1 419 ? 7.288 -4.894 -4.220 1.00 65.75 419 LYS A C 1
ATOM 3399 O O . LYS A 1 419 ? 7.673 -5.095 -3.074 1.00 65.75 419 LYS A O 1
ATOM 3404 N N . LEU A 1 420 ? 7.320 -5.774 -5.209 1.00 65.12 420 LEU A N 1
ATOM 3405 C CA . LEU A 1 420 ? 8.099 -6.995 -5.103 1.00 65.12 420 LEU A CA 1
ATOM 3406 C C . LEU A 1 420 ? 9.452 -6.693 -5.752 1.00 65.12 420 LEU A C 1
ATOM 3408 O O . LEU A 1 420 ? 9.517 -6.318 -6.924 1.00 65.12 420 LEU A O 1
ATOM 3412 N N . GLY A 1 421 ? 10.495 -6.665 -4.928 1.00 54.16 421 GLY A N 1
ATOM 3413 C CA . GLY A 1 421 ? 11.868 -6.827 -5.404 1.00 54.16 421 GLY A CA 1
ATOM 3414 C C . GLY A 1 421 ? 12.231 -8.310 -5.351 1.00 54.16 421 GLY A C 1
ATOM 3415 O O . GLY A 1 421 ? 11.384 -9.100 -4.925 1.00 54.16 421 GLY A O 1
ATOM 3416 N N . PRO A 1 422 ? 13.452 -8.688 -5.747 1.00 54.28 422 PRO A N 1
ATOM 3417 C CA . PRO A 1 422 ? 13.939 -10.020 -5.433 1.00 54.28 422 PRO A CA 1
ATOM 3418 C C . PRO A 1 422 ? 13.860 -10.212 -3.915 1.00 54.28 422 PRO A C 1
ATOM 3420 O O . PRO A 1 422 ? 14.221 -9.314 -3.144 1.00 54.28 422 PRO A O 1
ATOM 3423 N N . GLU A 1 423 ? 13.294 -11.334 -3.475 1.00 58.62 423 GLU A N 1
ATOM 3424 C CA . GLU A 1 423 ? 13.447 -11.736 -2.081 1.00 58.62 423 GLU A CA 1
ATOM 3425 C C . GLU A 1 423 ? 14.875 -12.225 -1.917 1.00 58.62 423 GLU A C 1
ATOM 3427 O O . GLU A 1 423 ? 15.285 -13.163 -2.593 1.00 58.62 423 GLU A O 1
ATOM 3432 N N . LEU A 1 424 ? 15.623 -11.534 -1.060 1.00 60.56 424 LEU A N 1
ATOM 3433 C CA . LEU A 1 424 ? 17.026 -11.807 -0.808 1.00 60.56 424 LEU A CA 1
ATOM 3434 C C . LEU A 1 424 ? 17.154 -12.540 0.522 1.00 60.56 424 LEU A C 1
ATOM 3436 O O . LEU A 1 424 ? 16.825 -12.001 1.583 1.00 60.56 424 LEU A O 1
ATOM 3440 N N . PHE A 1 425 ? 17.624 -13.782 0.459 1.00 63.44 425 PHE A N 1
ATOM 3441 C CA . PHE A 1 425 ? 18.037 -14.539 1.635 1.00 63.44 425 PHE A CA 1
ATOM 3442 C C . PHE A 1 425 ? 19.550 -14.488 1.736 1.00 63.44 425 PHE A C 1
ATOM 3444 O O . PHE A 1 425 ? 20.228 -15.077 0.893 1.00 63.44 425 PHE A O 1
ATOM 3451 N N . ASN A 1 426 ? 20.078 -13.824 2.764 1.00 67.94 426 ASN A N 1
ATOM 3452 C CA . ASN A 1 426 ? 21.515 -13.822 2.994 1.00 67.94 426 ASN A CA 1
ATOM 3453 C C . ASN A 1 426 ? 21.980 -15.251 3.306 1.00 67.94 426 ASN A C 1
ATOM 3455 O O . ASN A 1 426 ? 21.642 -15.810 4.353 1.00 67.94 426 ASN A O 1
ATOM 3459 N N . TRP A 1 427 ? 22.758 -15.825 2.389 1.00 67.75 427 TRP A N 1
ATOM 3460 C CA . TRP A 1 427 ? 23.343 -17.153 2.487 1.00 67.75 427 TRP A CA 1
ATOM 3461 C C . TRP A 1 427 ? 24.090 -17.336 3.804 1.00 67.75 427 TRP A C 1
ATOM 3463 O O . TRP A 1 427 ? 24.004 -18.408 4.401 1.00 67.75 427 TRP A O 1
ATOM 3473 N N . GLU A 1 428 ? 24.793 -16.306 4.273 1.00 62.78 428 GLU A N 1
ATOM 3474 C CA . GLU A 1 428 ? 25.627 -16.345 5.476 1.00 62.78 428 GLU A CA 1
ATOM 3475 C C . GLU A 1 428 ? 24.779 -16.400 6.762 1.00 62.78 428 GLU A C 1
ATOM 3477 O O . GLU A 1 428 ? 25.073 -17.200 7.652 1.00 62.78 428 GLU A O 1
ATOM 3482 N N . ASP A 1 429 ? 23.650 -15.683 6.809 1.00 60.06 429 ASP A N 1
ATOM 3483 C CA . ASP A 1 429 ? 22.777 -15.561 7.992 1.00 60.06 429 ASP A CA 1
ATOM 3484 C C . ASP A 1 429 ? 21.855 -16.777 8.238 1.00 60.06 429 ASP A C 1
ATOM 3486 O O . ASP A 1 429 ? 21.203 -16.872 9.287 1.00 60.06 429 ASP A O 1
ATOM 3490 N N . ILE A 1 430 ? 21.759 -17.720 7.291 1.00 61.88 430 ILE A N 1
ATOM 3491 C CA . ILE A 1 430 ? 20.814 -18.849 7.375 1.00 61.88 430 ILE A CA 1
ATOM 3492 C C . ILE A 1 430 ? 21.092 -19.770 8.596 1.00 61.88 430 ILE A C 1
ATOM 3494 O O . ILE A 1 430 ? 20.124 -20.303 9.151 1.00 61.88 430 ILE A O 1
ATOM 3498 N N . PRO A 1 431 ? 22.344 -19.933 9.092 1.00 54.66 431 PRO A N 1
ATOM 3499 C CA . PRO A 1 431 ? 22.579 -20.600 10.380 1.00 54.66 431 PRO A CA 1
ATOM 3500 C C . PRO A 1 431 ? 23.799 -20.067 11.180 1.00 54.66 431 PRO A C 1
ATOM 3502 O O . PRO A 1 431 ? 24.845 -20.714 11.159 1.00 54.66 431 PRO A O 1
ATOM 3505 N N . GLU A 1 432 ? 23.711 -18.949 11.921 1.00 49.34 432 GLU A N 1
ATOM 3506 C CA . GLU A 1 432 ? 24.943 -18.352 12.501 1.00 49.34 432 GLU A CA 1
ATOM 3507 C C . GLU A 1 432 ? 25.093 -18.205 14.028 1.00 49.34 432 GLU A C 1
ATOM 3509 O O . GLU A 1 432 ? 26.139 -17.739 14.484 1.00 49.34 432 GLU A O 1
ATOM 3514 N N . HIS A 1 433 ? 24.151 -18.614 14.884 1.00 51.84 433 HIS A N 1
ATOM 3515 C CA . HIS A 1 433 ? 24.354 -18.431 16.335 1.00 51.84 433 HIS A CA 1
ATOM 3516 C C . HIS A 1 433 ? 24.401 -19.754 17.110 1.00 51.84 433 HIS A C 1
ATOM 3518 O O . HIS A 1 433 ? 23.377 -20.325 17.491 1.00 51.84 433 HIS A O 1
ATOM 3524 N N . LEU A 1 434 ? 25.637 -20.222 17.339 1.00 50.31 434 LEU A N 1
ATOM 3525 C CA . LEU A 1 434 ? 26.006 -21.304 18.256 1.00 50.31 434 LEU A CA 1
ATOM 3526 C C . LEU A 1 434 ? 26.490 -20.694 19.583 1.00 50.31 434 LEU A C 1
ATOM 3528 O O . LEU A 1 434 ? 27.500 -19.994 19.601 1.00 50.31 434 LEU A O 1
ATOM 3532 N N . PHE A 1 435 ? 25.810 -20.981 20.694 1.00 53.78 435 PHE A N 1
ATOM 3533 C CA . PHE A 1 435 ? 26.288 -20.638 22.043 1.00 53.78 435 PHE A CA 1
ATOM 3534 C C . PHE A 1 435 ? 26.654 -21.911 22.806 1.00 53.78 435 PHE A C 1
ATOM 3536 O O . PHE A 1 435 ? 25.846 -22.830 22.868 1.00 53.78 435 PHE A O 1
ATOM 3543 N N . ILE A 1 436 ? 27.834 -21.995 23.423 1.00 55.59 436 ILE A N 1
ATOM 3544 C CA . ILE A 1 436 ? 28.192 -23.159 24.251 1.00 55.59 436 ILE A CA 1
ATOM 3545 C C . ILE A 1 436 ? 27.455 -23.036 25.586 1.00 55.59 436 ILE A C 1
ATOM 3547 O O . ILE A 1 436 ? 27.732 -22.116 26.356 1.00 55.59 436 ILE A O 1
ATOM 3551 N N . TRP A 1 437 ? 26.524 -23.955 25.885 1.00 61.31 437 TRP A N 1
ATOM 3552 C CA . TRP A 1 437 ? 25.653 -23.852 27.072 1.00 61.31 437 TRP A CA 1
ATOM 3553 C C . TRP A 1 437 ? 26.460 -23.654 28.356 1.00 61.31 437 TRP A C 1
ATOM 3555 O O . TRP A 1 437 ? 26.068 -22.877 29.221 1.00 61.31 437 TRP A O 1
ATOM 3565 N N . ASN A 1 438 ? 27.613 -24.312 28.472 1.00 56.97 438 ASN A N 1
ATOM 3566 C CA . ASN A 1 438 ? 28.447 -24.273 29.670 1.00 56.97 438 ASN A CA 1
ATOM 3567 C C . ASN A 1 438 ? 29.249 -22.969 29.841 1.00 56.97 438 ASN A C 1
ATOM 3569 O O . ASN A 1 438 ? 29.618 -22.646 30.971 1.00 56.97 438 ASN A O 1
ATOM 3573 N N . GLU A 1 439 ? 29.458 -22.196 28.772 1.00 58.34 439 GLU A N 1
ATOM 3574 C CA . GLU A 1 439 ? 30.300 -20.986 28.762 1.00 58.34 439 GLU A CA 1
ATOM 3575 C C . GLU A 1 439 ? 29.507 -19.682 28.961 1.00 58.34 439 GLU A C 1
ATOM 3577 O O . GLU A 1 439 ? 30.089 -18.617 29.186 1.00 58.34 439 GLU A O 1
ATOM 3582 N N . ILE A 1 440 ? 28.169 -19.755 28.980 1.00 64.56 440 ILE A N 1
ATOM 3583 C CA . ILE A 1 440 ? 27.282 -18.614 29.255 1.00 64.56 440 ILE A CA 1
ATOM 3584 C C . ILE A 1 440 ? 27.341 -18.261 30.749 1.00 64.56 440 ILE A C 1
ATOM 3586 O O . ILE A 1 440 ? 26.447 -18.623 31.521 1.00 64.56 440 ILE A O 1
ATOM 3590 N N . ARG A 1 441 ? 28.435 -17.626 31.192 1.00 56.62 441 ARG A N 1
ATOM 3591 C CA . ARG A 1 441 ? 28.610 -17.185 32.589 1.00 56.62 441 ARG A CA 1
ATOM 3592 C C . ARG A 1 441 ? 29.280 -15.821 32.765 1.00 56.62 441 ARG A C 1
ATOM 3594 O O . ARG A 1 441 ? 28.983 -15.189 33.764 1.00 56.62 441 ARG A O 1
ATOM 3601 N N . GLU A 1 442 ? 30.081 -15.314 31.817 1.00 53.47 442 GLU A N 1
ATOM 3602 C CA . GLU A 1 442 ? 30.673 -13.963 31.966 1.00 53.47 442 GLU A CA 1
ATOM 3603 C C . GLU A 1 442 ? 31.186 -13.320 30.662 1.00 53.47 442 GLU A C 1
ATOM 3605 O O . GLU A 1 442 ? 30.925 -12.141 30.429 1.00 53.47 442 GLU A O 1
ATOM 3610 N N . LYS A 1 443 ? 31.852 -14.072 29.772 1.00 43.16 443 LYS A N 1
ATOM 3611 C CA . LYS A 1 443 ? 32.497 -13.517 28.560 1.00 43.16 443 LYS A CA 1
ATOM 3612 C C . LYS A 1 443 ? 31.523 -13.244 27.400 1.00 43.16 443 LYS A C 1
ATOM 3614 O O . LYS A 1 443 ? 31.688 -12.260 26.686 1.00 43.16 443 LYS A O 1
ATOM 3619 N N . ASP A 1 444 ? 30.469 -14.056 27.286 1.00 47.97 444 ASP A N 1
ATOM 3620 C CA . ASP A 1 444 ? 29.454 -13.984 26.220 1.00 47.97 444 ASP A CA 1
ATOM 3621 C C . ASP A 1 444 ? 28.097 -13.427 26.680 1.00 47.97 444 ASP A C 1
ATOM 3623 O O . ASP A 1 444 ? 27.150 -13.381 25.898 1.00 47.97 444 ASP A O 1
ATOM 3627 N N . SER A 1 445 ? 27.980 -12.968 27.932 1.00 62.75 445 SER A N 1
ATOM 3628 C CA . SER A 1 445 ? 26.715 -12.490 28.519 1.00 62.75 445 SER A CA 1
ATOM 3629 C C . SER A 1 445 ? 26.080 -11.353 27.710 1.00 62.75 445 SER A C 1
ATOM 3631 O O . SER A 1 445 ? 24.893 -11.408 27.405 1.00 62.75 445 SER A O 1
ATOM 3633 N N . LYS A 1 446 ? 26.877 -10.370 27.270 1.00 64.06 446 LYS A N 1
ATOM 3634 C CA . LYS A 1 446 ? 26.410 -9.273 26.404 1.00 64.06 446 LYS A CA 1
ATOM 3635 C C . LYS A 1 446 ? 25.972 -9.767 25.028 1.00 64.06 446 LYS A C 1
ATOM 3637 O O . LYS A 1 446 ? 24.921 -9.360 24.554 1.00 64.06 446 LYS A O 1
ATOM 3642 N N . ARG A 1 447 ? 26.740 -10.669 24.406 1.00 60.06 447 ARG A N 1
ATOM 3643 C CA . ARG A 1 447 ? 26.421 -11.231 23.083 1.00 60.06 447 ARG A CA 1
ATOM 3644 C C . ARG A 1 447 ? 25.137 -12.060 23.131 1.00 60.06 447 ARG A C 1
ATOM 3646 O O . ARG A 1 447 ? 24.303 -11.937 22.241 1.00 60.06 447 ARG A O 1
ATOM 3653 N N . PHE A 1 448 ? 24.957 -12.846 24.190 1.00 66.50 448 PHE A N 1
ATOM 3654 C CA . PHE A 1 448 ? 23.751 -13.630 24.437 1.00 66.50 448 PHE A CA 1
ATOM 3655 C C . PHE A 1 448 ? 22.538 -12.739 24.759 1.00 66.50 448 PHE A C 1
ATOM 3657 O O . PHE A 1 448 ? 21.456 -12.984 24.238 1.00 66.50 448 PHE A O 1
ATOM 3664 N N . ILE A 1 449 ? 22.714 -11.658 25.529 1.00 71.06 449 ILE A N 1
ATOM 3665 C CA . ILE A 1 449 ? 21.656 -10.671 25.812 1.00 71.06 449 ILE A CA 1
ATOM 3666 C C . ILE A 1 449 ? 21.226 -9.914 24.557 1.00 71.06 449 ILE A C 1
ATOM 3668 O O . ILE A 1 449 ? 20.035 -9.868 24.266 1.00 71.06 449 ILE A O 1
ATOM 3672 N N . THR A 1 450 ? 22.167 -9.387 23.770 1.00 63.75 450 THR A N 1
ATOM 3673 C CA . THR A 1 450 ? 21.865 -8.725 22.490 1.00 63.75 450 THR A CA 1
ATOM 3674 C C . THR A 1 450 ? 21.186 -9.687 21.515 1.00 63.75 450 THR A C 1
ATOM 3676 O O . THR A 1 450 ? 20.278 -9.307 20.777 1.00 63.75 450 THR A O 1
ATOM 3679 N N . PHE A 1 451 ? 21.586 -10.958 21.535 1.00 63.69 451 PHE A N 1
ATOM 3680 C CA . PHE A 1 451 ? 20.934 -12.003 20.763 1.00 63.69 451 PHE A CA 1
ATOM 3681 C C . PHE A 1 451 ? 19.475 -12.231 21.211 1.00 63.69 451 PHE A C 1
ATOM 3683 O O . PHE A 1 451 ? 18.577 -12.225 20.364 1.00 63.69 451 PHE A O 1
ATOM 3690 N N . LEU A 1 452 ? 19.220 -12.406 22.514 1.00 67.62 452 LEU A N 1
ATOM 3691 C CA . LEU A 1 452 ? 17.870 -12.597 23.058 1.00 67.62 452 LEU A CA 1
ATOM 3692 C C . LEU A 1 452 ? 16.986 -11.372 22.797 1.00 67.62 452 LEU A C 1
ATOM 3694 O O . LEU A 1 452 ? 15.838 -11.528 22.397 1.00 67.62 452 LEU A O 1
ATOM 3698 N N . GLU A 1 453 ? 17.529 -10.165 22.943 1.00 66.19 453 GLU A N 1
ATOM 3699 C CA . GLU A 1 453 ? 16.854 -8.906 22.621 1.00 66.19 453 GLU A CA 1
ATOM 3700 C C . GLU A 1 453 ? 16.393 -8.875 21.154 1.00 66.19 453 GLU A C 1
ATOM 3702 O O . GLU A 1 453 ? 15.208 -8.679 20.880 1.00 66.19 453 GLU A O 1
ATOM 3707 N N . LYS A 1 454 ? 17.312 -9.127 20.210 1.00 56.44 454 LYS A N 1
ATOM 3708 C CA . LYS A 1 454 ? 17.038 -9.061 18.764 1.00 56.44 454 LYS A CA 1
ATOM 3709 C C . LYS A 1 454 ? 16.029 -10.117 18.304 1.00 56.44 454 LYS A C 1
ATOM 3711 O O . LYS A 1 454 ? 15.291 -9.873 17.353 1.00 56.44 454 LYS A O 1
ATOM 3716 N N . ASN A 1 455 ? 16.015 -11.290 18.939 1.00 53.00 455 ASN A N 1
ATOM 3717 C CA . ASN A 1 455 ? 15.236 -12.443 18.471 1.00 53.00 455 ASN A CA 1
ATOM 3718 C C . ASN A 1 455 ? 13.937 -12.691 19.249 1.00 53.00 455 ASN A C 1
ATOM 3720 O O . ASN A 1 455 ? 13.020 -13.286 18.687 1.00 53.00 455 ASN A O 1
ATOM 3724 N N . LEU A 1 456 ? 13.846 -12.266 20.513 1.00 59.12 456 LEU A N 1
ATOM 3725 C CA . LEU A 1 456 ? 12.624 -12.373 21.321 1.00 59.12 456 LEU A CA 1
ATOM 3726 C C . LEU A 1 456 ? 11.825 -11.062 21.375 1.00 59.12 456 LEU A C 1
ATOM 3728 O O . LEU A 1 456 ? 10.708 -11.074 21.888 1.00 59.12 456 LEU A O 1
ATOM 3732 N N . GLU A 1 457 ? 12.376 -9.960 20.848 1.00 59.84 457 GLU A N 1
ATOM 3733 C CA . GLU A 1 457 ? 11.771 -8.616 20.856 1.00 59.84 457 GLU A CA 1
ATOM 3734 C C . GLU A 1 457 ? 11.448 -8.113 22.279 1.00 59.84 457 GLU A C 1
ATOM 3736 O O . GLU A 1 457 ? 10.450 -7.436 22.522 1.00 59.84 457 GLU A O 1
ATOM 3741 N N . LEU A 1 458 ? 12.300 -8.456 23.251 1.00 66.44 458 LEU A N 1
ATOM 3742 C CA . LEU A 1 458 ? 12.134 -8.092 24.660 1.00 66.44 458 LEU A CA 1
ATOM 3743 C C . LEU A 1 458 ? 13.093 -6.954 25.022 1.00 66.44 458 LEU A C 1
ATOM 3745 O O . LEU A 1 458 ? 14.250 -7.194 25.359 1.00 66.44 458 LEU A O 1
ATOM 3749 N N . GLU A 1 459 ? 12.614 -5.708 24.971 1.00 61.94 459 GLU A N 1
ATOM 3750 C CA . GLU A 1 459 ? 13.451 -4.522 25.234 1.00 61.94 459 GLU A CA 1
ATOM 3751 C C . GLU A 1 459 ? 14.080 -4.513 26.636 1.00 61.94 459 GLU A C 1
ATOM 3753 O O . GLU A 1 459 ? 15.191 -4.010 26.812 1.00 61.94 459 GLU A O 1
ATOM 3758 N N . TRP A 1 460 ? 13.398 -5.101 27.625 1.00 74.69 460 TRP A N 1
ATOM 3759 C CA . TRP A 1 460 ? 13.853 -5.146 29.017 1.00 74.69 460 TRP A CA 1
ATOM 3760 C C . TRP A 1 460 ? 15.119 -5.999 29.211 1.00 74.69 460 TRP A C 1
ATOM 3762 O O . TRP A 1 460 ? 15.919 -5.734 30.110 1.00 74.69 460 TRP A O 1
ATOM 3772 N N . ILE A 1 461 ? 15.372 -6.964 28.314 1.00 77.19 461 ILE A N 1
ATOM 3773 C CA . ILE A 1 461 ? 16.522 -7.876 28.401 1.00 77.19 461 ILE A CA 1
ATOM 3774 C C . ILE A 1 461 ? 17.864 -7.132 28.305 1.00 77.19 461 ILE A C 1
ATOM 3776 O O . ILE A 1 461 ? 18.849 -7.605 28.869 1.00 77.19 461 ILE A O 1
ATOM 3780 N N . LYS A 1 462 ? 17.907 -5.934 27.698 1.00 70.12 462 LYS A N 1
ATOM 3781 C CA . LYS A 1 462 ? 19.118 -5.091 27.577 1.00 70.12 462 LYS A CA 1
ATOM 3782 C C . LYS A 1 462 ? 19.875 -4.890 28.886 1.00 70.12 462 LYS A C 1
ATOM 3784 O O . LYS A 1 462 ? 21.101 -4.816 28.877 1.00 70.12 462 LYS A O 1
ATOM 3789 N N . ASN A 1 463 ? 19.133 -4.777 29.986 1.00 71.69 463 ASN A N 1
ATOM 3790 C CA . ASN A 1 463 ? 19.669 -4.471 31.310 1.00 71.69 463 ASN A CA 1
ATOM 3791 C C . ASN A 1 463 ? 19.520 -5.645 32.290 1.00 71.69 463 ASN A C 1
ATOM 3793 O O . ASN A 1 463 ? 19.713 -5.463 33.490 1.00 71.69 463 ASN A O 1
ATOM 3797 N N . ALA A 1 464 ? 19.145 -6.828 31.800 1.00 74.62 464 ALA A N 1
ATOM 3798 C CA . ALA A 1 464 ? 18.889 -7.987 32.639 1.00 74.62 464 ALA A CA 1
ATOM 3799 C C . ALA A 1 464 ? 20.189 -8.674 33.090 1.00 74.62 464 ALA A C 1
ATOM 3801 O O . ALA A 1 464 ? 21.182 -8.729 32.367 1.00 74.62 464 ALA A O 1
ATOM 3802 N N . GLU A 1 465 ? 20.172 -9.254 34.286 1.00 77.06 465 GLU A N 1
ATOM 3803 C CA . GLU A 1 465 ? 21.237 -10.116 34.790 1.00 77.06 465 GLU A CA 1
ATOM 3804 C C . GLU A 1 465 ? 20.955 -11.578 34.432 1.00 77.06 465 GLU A C 1
ATOM 3806 O O . GLU A 1 465 ? 19.835 -12.066 34.601 1.00 77.06 465 GLU A O 1
ATOM 3811 N N . ILE A 1 466 ? 21.992 -12.307 34.012 1.00 80.31 466 ILE A N 1
ATOM 3812 C CA . ILE A 1 466 ? 21.940 -13.762 33.836 1.00 80.31 466 ILE A CA 1
ATOM 3813 C C . ILE A 1 466 ? 22.423 -14.427 35.127 1.00 80.31 466 ILE A C 1
ATOM 3815 O O . ILE A 1 466 ? 23.553 -14.206 35.559 1.00 80.31 466 ILE A O 1
ATOM 3819 N N . LYS A 1 467 ? 21.600 -15.288 35.727 1.00 78.38 467 LYS A N 1
ATOM 3820 C CA . LYS A 1 467 ? 21.968 -16.130 36.871 1.00 78.38 467 LYS A CA 1
ATOM 3821 C C . LYS A 1 467 ? 21.740 -17.591 36.542 1.00 78.38 467 LYS A C 1
ATOM 3823 O O . LYS A 1 467 ? 20.642 -17.992 36.174 1.00 78.38 467 LYS A O 1
ATOM 3828 N N . ARG A 1 468 ? 22.775 -18.407 36.706 1.00 76.94 468 ARG A N 1
ATOM 3829 C CA . ARG A 1 468 ? 22.637 -19.859 36.613 1.00 76.94 468 ARG A CA 1
ATOM 3830 C C . ARG A 1 468 ? 22.112 -20.407 37.935 1.00 76.94 468 ARG A C 1
ATOM 3832 O O . ARG A 1 468 ? 22.681 -20.104 38.979 1.00 76.94 468 ARG A O 1
ATOM 3839 N N . ILE A 1 469 ? 21.031 -21.175 37.869 1.00 79.44 469 ILE A N 1
ATOM 3840 C CA . ILE A 1 469 ? 20.390 -21.788 39.036 1.00 79.44 469 ILE A CA 1
ATOM 3841 C C . ILE A 1 469 ? 20.987 -23.177 39.284 1.00 79.44 469 ILE A C 1
ATOM 3843 O O . ILE A 1 469 ? 21.343 -23.488 40.417 1.00 79.44 469 ILE A O 1
ATOM 3847 N N . ASP A 1 470 ? 21.182 -23.967 38.223 1.00 72.62 470 ASP A N 1
ATOM 3848 C CA . ASP A 1 470 ? 21.818 -25.289 38.271 1.00 72.62 470 ASP A CA 1
ATOM 3849 C C . ASP A 1 470 ? 22.474 -25.655 36.915 1.00 72.62 470 ASP A C 1
ATOM 3851 O O . ASP A 1 470 ? 22.650 -24.802 36.036 1.00 72.62 470 ASP A O 1
ATOM 3855 N N . GLU A 1 471 ? 22.915 -26.906 36.739 1.00 60.09 471 GLU A N 1
ATOM 3856 C CA . GLU A 1 471 ? 23.544 -27.367 35.489 1.00 60.09 471 GLU A CA 1
ATOM 3857 C C . GLU A 1 471 ? 22.632 -27.252 34.255 1.00 60.09 471 GLU A C 1
ATOM 3859 O O . GLU A 1 471 ? 23.118 -27.007 33.144 1.00 60.09 471 GLU A O 1
ATOM 3864 N N . ASN A 1 472 ? 21.320 -27.331 34.463 1.00 70.44 472 ASN A N 1
ATOM 3865 C CA . ASN A 1 472 ? 20.297 -27.359 33.433 1.00 70.44 472 ASN A CA 1
ATOM 3866 C C . ASN A 1 472 ? 19.454 -26.076 33.405 1.00 70.44 472 ASN A C 1
ATOM 3868 O O . ASN A 1 472 ? 18.790 -25.831 32.412 1.00 70.44 472 ASN A O 1
ATOM 3872 N N . THR A 1 473 ? 19.511 -25.211 34.418 1.00 77.56 473 THR A N 1
ATOM 3873 C CA . THR A 1 473 ? 18.608 -24.054 34.525 1.00 77.56 473 THR A CA 1
ATOM 3874 C C . THR A 1 473 ? 19.358 -22.724 34.619 1.00 77.56 473 THR A C 1
ATOM 3876 O O . THR A 1 473 ? 20.233 -22.530 35.469 1.00 77.56 473 THR A O 1
ATOM 3879 N N . MET A 1 474 ? 18.971 -21.755 33.787 1.00 81.88 474 MET A N 1
ATOM 3880 C CA . MET A 1 474 ? 19.412 -20.356 33.833 1.00 81.88 474 MET A CA 1
ATOM 3881 C C . MET A 1 474 ? 18.216 -19.411 33.932 1.00 81.88 474 MET A C 1
ATOM 3883 O O . MET A 1 474 ? 17.183 -19.656 33.332 1.00 81.88 474 MET A O 1
ATOM 3887 N N . VAL A 1 475 ? 18.367 -18.295 34.636 1.00 82.69 475 VAL A N 1
ATOM 3888 C CA . VAL A 1 475 ? 17.357 -17.238 34.743 1.00 82.69 475 VAL A CA 1
ATOM 3889 C C . VAL A 1 475 ? 17.959 -15.923 34.268 1.00 82.69 475 VAL A C 1
ATOM 3891 O O . VAL A 1 475 ? 19.016 -15.517 34.745 1.00 82.69 475 VAL A O 1
ATOM 3894 N N . VAL A 1 476 ? 17.283 -15.249 33.344 1.00 81.81 476 VAL A N 1
ATOM 3895 C CA . VAL A 1 476 ? 17.581 -13.882 32.906 1.00 81.81 476 VAL A CA 1
ATOM 3896 C C . VAL A 1 476 ? 16.524 -12.975 33.518 1.00 81.81 476 VAL A C 1
ATOM 3898 O O . VAL A 1 476 ? 15.338 -13.199 33.300 1.00 81.81 476 VAL A O 1
ATOM 3901 N N . LYS A 1 477 ? 16.912 -11.987 34.322 1.00 81.94 477 LYS A N 1
ATOM 3902 C CA . LYS A 1 477 ? 15.941 -11.146 35.038 1.00 81.94 477 LYS A CA 1
ATOM 3903 C C . LYS A 1 477 ? 16.392 -9.703 35.190 1.00 81.94 477 LYS A C 1
ATOM 3905 O O . LYS A 1 477 ? 17.585 -9.448 35.325 1.00 81.94 477 LYS A O 1
ATOM 3910 N N . ASP A 1 478 ? 15.435 -8.789 35.238 1.00 80.56 478 ASP A N 1
ATOM 3911 C CA . ASP A 1 478 ? 15.630 -7.427 35.737 1.00 80.56 478 ASP A CA 1
ATOM 3912 C C . ASP A 1 478 ? 14.821 -7.219 37.039 1.00 80.56 478 ASP A C 1
ATOM 3914 O O . ASP A 1 478 ? 14.525 -8.185 37.750 1.00 80.56 478 ASP A O 1
ATOM 3918 N N . ASN A 1 479 ? 14.516 -5.970 37.402 1.00 66.94 479 ASN A N 1
ATOM 3919 C CA . ASN A 1 479 ? 13.773 -5.649 38.626 1.00 66.94 479 ASN A CA 1
ATOM 3920 C C . ASN A 1 479 ? 12.277 -6.014 38.569 1.00 66.94 479 ASN A C 1
ATOM 3922 O O . ASN A 1 479 ? 11.654 -6.118 39.624 1.00 66.94 479 ASN A O 1
ATOM 3926 N N . GLU A 1 480 ? 11.700 -6.185 37.378 1.00 63.84 480 GLU A N 1
ATOM 3927 C CA . GLU A 1 480 ? 10.253 -6.351 37.168 1.00 63.84 480 GLU A CA 1
ATOM 3928 C C . GLU A 1 480 ? 9.897 -7.620 36.369 1.00 63.84 480 GLU A C 1
ATOM 3930 O O . GLU A 1 480 ? 8.776 -8.112 36.477 1.00 63.84 480 GLU A O 1
ATOM 3935 N N . ASN A 1 481 ? 10.843 -8.189 35.615 1.00 74.75 481 ASN A N 1
ATOM 3936 C CA . ASN A 1 481 ? 10.637 -9.273 34.658 1.00 74.75 481 ASN A CA 1
ATOM 3937 C C . ASN A 1 481 ? 11.663 -10.400 34.842 1.00 74.75 481 ASN A C 1
ATOM 3939 O O . ASN A 1 481 ? 12.820 -10.175 35.209 1.00 74.75 481 ASN A O 1
ATOM 3943 N N . SER A 1 482 ? 11.260 -11.635 34.531 1.00 79.69 482 SER A N 1
ATOM 3944 C CA . SER A 1 482 ? 12.157 -12.793 34.537 1.00 79.69 482 SER A CA 1
ATOM 3945 C C . SER A 1 482 ? 11.835 -13.787 33.428 1.00 79.69 482 SER A C 1
ATOM 3947 O O . SER A 1 482 ? 10.674 -14.042 33.127 1.00 79.69 482 SER A O 1
ATOM 3949 N N . LEU A 1 483 ? 12.881 -14.393 32.886 1.00 80.75 483 LEU A N 1
ATOM 3950 C CA . LEU A 1 483 ? 12.887 -15.421 31.855 1.00 80.75 483 LEU A CA 1
ATOM 3951 C C . LEU A 1 483 ? 13.696 -16.610 32.374 1.00 80.75 483 LEU A C 1
ATOM 3953 O O . LEU A 1 483 ? 14.811 -16.413 32.851 1.00 80.75 483 LEU A O 1
ATOM 3957 N N . THR A 1 484 ? 13.196 -17.832 32.235 1.00 79.69 484 THR A N 1
ATOM 3958 C CA . THR A 1 484 ? 13.929 -19.049 32.620 1.00 79.69 484 THR A CA 1
ATOM 3959 C C . THR A 1 484 ? 14.291 -19.860 31.381 1.00 79.69 484 THR A C 1
ATOM 3961 O O . THR A 1 484 ? 13.447 -20.079 30.527 1.00 79.69 484 THR A O 1
ATOM 3964 N N . LEU A 1 485 ? 15.532 -20.322 31.267 1.00 76.19 485 LEU A N 1
ATOM 3965 C CA . LEU A 1 485 ? 15.992 -21.269 30.255 1.00 76.19 485 LEU A CA 1
ATOM 3966 C C . LEU A 1 485 ? 16.290 -22.612 30.927 1.00 76.19 485 LEU A C 1
ATOM 3968 O O . LEU A 1 485 ? 17.045 -22.647 31.898 1.00 76.19 485 LEU A O 1
ATOM 3972 N N . ILE A 1 486 ? 15.735 -23.700 30.399 1.00 75.19 486 ILE A N 1
ATOM 3973 C CA . ILE A 1 486 ? 15.833 -25.059 30.936 1.00 75.19 486 ILE A CA 1
ATOM 3974 C C . ILE A 1 486 ? 16.395 -25.988 29.855 1.00 75.19 486 ILE A C 1
ATOM 3976 O O . ILE A 1 486 ? 15.759 -26.243 28.837 1.00 75.19 486 ILE A O 1
ATOM 3980 N N . LEU A 1 487 ? 17.589 -26.516 30.089 1.00 66.81 487 LEU A N 1
ATOM 3981 C CA . LEU A 1 487 ? 18.252 -27.548 29.308 1.00 66.81 487 LEU A CA 1
ATOM 3982 C C . LEU A 1 487 ? 17.571 -28.900 29.544 1.00 66.81 487 LEU A C 1
ATOM 3984 O O . LEU A 1 487 ? 17.624 -29.458 30.640 1.00 66.81 487 LEU A O 1
ATOM 3988 N N . ASN A 1 488 ? 16.998 -29.468 28.493 1.00 62.84 488 ASN A N 1
ATOM 3989 C CA . ASN A 1 488 ? 16.533 -30.843 28.468 1.00 62.84 488 ASN A CA 1
ATOM 3990 C C . ASN A 1 488 ? 17.518 -31.701 27.659 1.00 62.84 488 ASN A C 1
ATOM 3992 O O . ASN A 1 488 ? 17.439 -31.765 26.429 1.00 62.84 488 ASN A O 1
ATOM 3996 N N . LYS A 1 489 ? 18.446 -32.355 28.373 1.00 55.62 489 LYS A N 1
ATOM 3997 C CA . LYS A 1 489 ? 19.490 -33.224 27.799 1.00 55.62 489 LYS A CA 1
ATOM 3998 C C . LYS A 1 489 ? 18.903 -34.417 27.027 1.00 55.62 489 LYS A C 1
ATOM 4000 O O . LYS A 1 489 ? 19.411 -34.756 25.971 1.00 55.62 489 LYS A O 1
ATOM 4005 N N . GLU A 1 490 ? 17.805 -35.013 27.501 1.00 48.38 490 GLU A N 1
ATOM 4006 C CA . GLU A 1 490 ? 17.169 -36.177 26.849 1.00 48.38 490 GLU A CA 1
ATOM 4007 C C . GLU A 1 490 ? 16.490 -35.824 25.522 1.00 48.38 490 GLU A C 1
ATOM 4009 O O . GLU A 1 490 ? 16.421 -36.642 24.608 1.00 48.38 490 GLU A O 1
ATOM 4014 N N . LYS A 1 491 ? 15.961 -34.602 25.417 1.00 46.59 491 LYS A N 1
ATOM 4015 C CA . LYS A 1 491 ? 15.232 -34.127 24.235 1.00 46.59 491 LYS A CA 1
ATOM 4016 C C . LYS A 1 491 ? 16.085 -33.270 23.306 1.00 46.59 491 LYS A C 1
ATOM 4018 O O . LYS A 1 491 ? 15.556 -32.785 22.312 1.00 46.59 491 LYS A O 1
ATOM 4023 N N . ASN A 1 492 ? 17.365 -33.063 23.626 1.00 51.03 492 ASN A N 1
ATOM 4024 C CA . ASN A 1 492 ? 18.259 -32.147 22.920 1.00 51.03 492 ASN A CA 1
ATOM 4025 C C . ASN A 1 492 ? 17.638 -30.756 22.698 1.00 51.03 492 ASN A C 1
ATOM 4027 O O . ASN A 1 492 ? 17.749 -30.195 21.609 1.00 51.03 492 ASN A O 1
ATOM 4031 N N . ILE A 1 493 ? 16.980 -30.188 23.716 1.00 53.47 493 ILE A N 1
ATOM 4032 C CA . ILE A 1 493 ? 16.388 -28.845 23.626 1.00 53.47 493 ILE A CA 1
ATOM 4033 C C . ILE A 1 493 ? 16.714 -27.957 24.827 1.00 53.47 493 ILE A C 1
ATOM 4035 O O . ILE A 1 493 ? 16.937 -28.441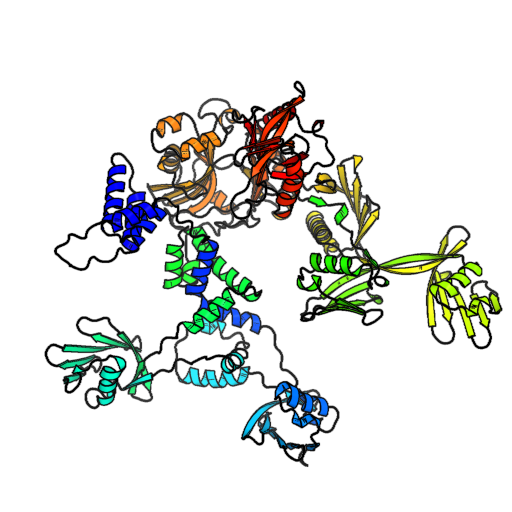 25.930 1.00 53.47 493 ILE A O 1
ATOM 4039 N N . VAL A 1 494 ? 16.678 -26.644 24.618 1.00 61.16 494 VAL A N 1
ATOM 4040 C CA . VAL A 1 494 ? 16.539 -25.625 25.661 1.00 61.16 494 VAL A CA 1
ATOM 4041 C C . VAL A 1 494 ? 15.123 -25.064 25.580 1.00 61.16 494 VAL A C 1
ATOM 4043 O O . VAL A 1 494 ? 14.758 -24.446 24.576 1.00 61.16 494 VAL A O 1
ATOM 4046 N N . ASP A 1 495 ? 14.336 -25.279 26.630 1.00 64.69 495 ASP A N 1
ATOM 4047 C CA . ASP A 1 495 ? 13.033 -24.652 26.829 1.00 64.69 495 ASP A CA 1
ATOM 4048 C C . ASP A 1 495 ? 13.237 -23.256 27.429 1.00 64.69 495 ASP A C 1
ATOM 4050 O O . ASP A 1 495 ? 13.905 -23.107 28.447 1.00 64.69 495 ASP A O 1
ATOM 4054 N N . ILE A 1 496 ? 12.658 -22.224 26.824 1.00 68.25 496 ILE A N 1
ATOM 4055 C CA . ILE A 1 496 ? 12.623 -20.877 27.397 1.00 68.25 496 ILE A CA 1
ATOM 4056 C C . ILE A 1 496 ? 11.212 -20.589 27.900 1.00 68.25 496 ILE A C 1
ATOM 4058 O O . ILE A 1 496 ? 10.278 -20.543 27.102 1.00 68.25 496 ILE A O 1
ATOM 4062 N N . ASP A 1 497 ? 11.076 -20.370 29.203 1.00 71.50 497 ASP A N 1
ATOM 4063 C CA . ASP A 1 497 ? 9.844 -20.041 29.908 1.00 71.50 497 ASP A CA 1
ATOM 4064 C C . ASP A 1 497 ? 9.795 -18.549 30.272 1.00 71.50 497 ASP A C 1
ATOM 4066 O O . ASP A 1 497 ? 10.654 -18.026 30.988 1.00 71.50 497 ASP A O 1
ATOM 4070 N N . LEU A 1 498 ? 8.776 -17.866 29.754 1.00 62.28 498 LEU A N 1
ATOM 4071 C CA . LEU A 1 498 ? 8.491 -16.447 29.977 1.00 62.28 498 LEU A CA 1
ATOM 4072 C C . LEU A 1 498 ? 7.455 -16.186 31.084 1.00 62.28 498 LEU A C 1
ATOM 4074 O O . LEU A 1 498 ? 7.101 -15.033 31.301 1.00 62.28 498 LEU A O 1
ATOM 4078 N N . GLY A 1 499 ? 6.925 -17.219 31.748 1.00 50.97 499 GLY A N 1
ATOM 4079 C CA . GLY A 1 499 ? 5.929 -17.067 32.818 1.00 50.97 499 GLY A CA 1
ATOM 4080 C C . GLY A 1 499 ? 4.484 -16.808 32.359 1.00 50.97 499 GLY A C 1
ATOM 4081 O O . GLY A 1 499 ? 3.593 -16.749 33.199 1.00 50.97 499 GLY A O 1
ATOM 4082 N N . GLU A 1 500 ? 4.222 -16.715 31.049 1.00 43.41 500 GLU A N 1
ATOM 4083 C CA . GLU A 1 500 ? 2.899 -16.402 30.466 1.00 43.41 500 GLU A CA 1
ATOM 4084 C C . GLU A 1 500 ? 2.594 -17.242 29.200 1.00 43.41 500 GLU A C 1
ATOM 4086 O O . GLU A 1 500 ? 2.278 -16.716 28.134 1.00 43.41 500 GLU A O 1
ATOM 4091 N N . ASN A 1 501 ? 2.751 -18.571 29.260 1.00 39.09 501 ASN A N 1
ATOM 4092 C CA . ASN A 1 501 ? 2.459 -19.509 28.150 1.00 39.09 501 ASN A CA 1
ATOM 4093 C C . ASN A 1 501 ? 3.245 -19.320 26.831 1.00 39.09 501 ASN A C 1
ATOM 4095 O O . ASN A 1 501 ? 2.989 -20.028 25.855 1.00 39.09 501 ASN A O 1
ATOM 4099 N N . LYS A 1 502 ? 4.263 -18.456 26.782 1.00 37.97 502 LYS A N 1
ATOM 4100 C CA . LYS A 1 502 ? 5.232 -18.430 25.676 1.00 37.97 502 LYS A CA 1
ATOM 4101 C C . LYS A 1 502 ? 6.415 -19.334 26.003 1.00 37.97 502 LYS A C 1
ATOM 4103 O O . LYS A 1 502 ? 7.277 -18.960 26.793 1.00 37.97 502 LYS A O 1
ATOM 4108 N N . LYS A 1 503 ? 6.442 -20.513 25.376 1.00 44.41 503 LYS A N 1
ATOM 4109 C CA . LYS A 1 503 ? 7.571 -21.448 25.426 1.00 44.41 503 LYS A CA 1
ATOM 4110 C C . LYS A 1 503 ? 8.304 -21.445 24.092 1.00 44.41 503 LYS A C 1
ATOM 4112 O O . LYS A 1 503 ? 7.717 -21.812 23.076 1.00 44.41 503 LYS A O 1
ATOM 4117 N N . TYR A 1 504 ? 9.573 -21.053 24.089 1.00 47.22 504 TYR A N 1
ATOM 4118 C CA . TYR A 1 504 ? 10.440 -21.242 22.922 1.00 47.22 504 TYR A CA 1
ATOM 4119 C C . TYR A 1 504 ? 11.280 -22.503 23.110 1.00 47.22 504 TYR A C 1
ATOM 4121 O O . TYR A 1 504 ? 11.718 -22.781 24.221 1.00 47.22 504 TYR A O 1
ATOM 4129 N N . LYS A 1 505 ? 11.501 -23.259 22.032 1.00 44.78 505 LYS A N 1
ATOM 4130 C CA . LYS A 1 505 ? 12.348 -24.458 22.028 1.00 44.78 505 LYS A CA 1
ATOM 4131 C C . LYS A 1 505 ? 13.517 -24.241 21.081 1.00 44.78 505 LYS A C 1
ATOM 4133 O O . LYS A 1 505 ? 13.298 -23.883 19.924 1.00 44.78 505 LYS A O 1
ATOM 4138 N N . TYR A 1 506 ? 14.730 -24.469 21.563 1.00 52.97 506 TYR A N 1
ATOM 4139 C CA . TYR A 1 506 ? 15.961 -24.368 20.774 1.00 52.97 506 TYR A CA 1
ATOM 4140 C C . TYR A 1 506 ? 16.736 -25.673 20.846 1.00 52.97 506 TYR A C 1
ATOM 4142 O O . TYR A 1 506 ? 16.714 -26.313 21.886 1.00 52.97 506 TYR A O 1
ATOM 4150 N N . LEU A 1 507 ? 17.401 -26.080 19.768 1.00 44.16 507 LEU A N 1
ATOM 4151 C CA . LEU A 1 507 ? 18.072 -27.380 19.687 1.00 44.16 507 LEU A CA 1
ATOM 4152 C C . LEU A 1 507 ? 19.465 -27.340 20.326 1.00 44.16 507 LEU A C 1
ATOM 4154 O O . LEU A 1 507 ? 20.212 -26.372 20.164 1.00 44.16 507 LEU A O 1
ATOM 4158 N N . LEU A 1 508 ? 19.822 -28.419 21.019 1.00 42.75 508 LEU A N 1
ATOM 4159 C CA . LEU A 1 508 ? 21.171 -28.700 21.495 1.00 42.75 508 LEU A CA 1
ATOM 4160 C C . LEU A 1 508 ? 21.922 -29.552 20.476 1.00 42.75 508 LEU A C 1
ATOM 4162 O O . LEU A 1 508 ? 21.376 -30.510 19.935 1.00 42.75 508 LEU A O 1
ATOM 4166 N N . LYS A 1 509 ? 23.198 -29.243 20.259 1.00 45.78 509 LYS A N 1
ATOM 4167 C CA . LYS A 1 509 ? 24.128 -30.083 19.508 1.00 45.78 509 LYS A CA 1
ATOM 4168 C C . LYS A 1 509 ? 25.236 -30.591 20.420 1.00 45.78 509 LYS A C 1
ATOM 4170 O O . LYS A 1 509 ? 25.804 -29.829 21.193 1.00 45.78 509 LYS A O 1
ATOM 4175 N N . GLU A 1 510 ? 25.575 -31.857 20.247 1.00 46.72 510 GLU A N 1
ATOM 4176 C CA . GLU A 1 510 ? 26.721 -32.541 20.834 1.00 46.72 510 GLU A CA 1
ATOM 4177 C C . GLU A 1 510 ? 27.890 -32.531 19.830 1.00 46.72 510 GLU A C 1
ATOM 4179 O O . GLU A 1 510 ? 27.701 -32.789 18.637 1.00 46.72 510 GLU A O 1
ATOM 4184 N N . ASN A 1 511 ? 29.100 -32.190 20.272 1.00 46.91 511 ASN A N 1
ATOM 4185 C CA . ASN A 1 511 ? 30.322 -32.329 19.473 1.00 46.91 511 ASN A CA 1
ATOM 4186 C C . ASN A 1 511 ? 31.413 -32.977 20.335 1.00 46.91 511 ASN A C 1
ATOM 4188 O O . ASN A 1 511 ? 31.500 -32.696 21.529 1.00 46.91 511 ASN A O 1
ATOM 4192 N N . ALA A 1 512 ? 32.214 -33.857 19.734 1.00 53.41 512 ALA A N 1
ATOM 4193 C CA . ALA A 1 512 ? 33.184 -34.691 20.439 1.00 53.41 512 ALA A CA 1
ATOM 4194 C C . ALA A 1 512 ? 34.603 -34.109 20.299 1.00 53.41 512 ALA A C 1
ATOM 4196 O O . ALA A 1 512 ? 35.134 -34.057 19.190 1.00 53.41 512 ALA A O 1
ATOM 4197 N N . GLU A 1 513 ? 35.211 -33.668 21.398 1.00 65.56 513 GLU A N 1
ATOM 4198 C CA . GLU A 1 513 ? 36.583 -33.142 21.434 1.00 65.56 513 GLU A CA 1
ATOM 4199 C C . GLU A 1 513 ? 37.576 -34.262 21.754 1.00 65.56 513 GLU A C 1
ATOM 4201 O O . GLU A 1 513 ? 37.368 -35.003 22.714 1.00 65.56 513 GLU A O 1
ATOM 4206 N N . TYR A 1 514 ? 38.634 -34.411 20.950 1.00 78.75 514 TYR A N 1
ATOM 4207 C CA . TYR A 1 514 ? 39.662 -35.433 21.172 1.00 78.75 514 TYR A CA 1
ATOM 4208 C C . TYR A 1 514 ? 40.391 -35.186 22.494 1.00 78.75 514 TYR A C 1
ATOM 4210 O O . TYR A 1 514 ? 40.867 -34.080 22.739 1.00 78.75 514 TYR A O 1
ATOM 4218 N N . LEU A 1 515 ? 40.526 -36.231 23.311 1.00 77.81 515 LEU A N 1
ATOM 4219 C CA . LEU A 1 515 ? 41.291 -36.180 24.553 1.00 77.81 515 LEU A CA 1
ATOM 4220 C C . LEU A 1 515 ? 42.641 -36.891 24.406 1.00 77.81 515 LEU A C 1
ATOM 4222 O O . LEU A 1 515 ? 43.694 -36.262 24.499 1.00 77.81 515 LEU A O 1
ATOM 4226 N N . PHE A 1 516 ? 42.616 -38.209 24.202 1.00 81.38 516 PHE A N 1
ATOM 4227 C CA . PHE A 1 516 ? 43.808 -39.059 24.120 1.00 81.38 516 PHE A CA 1
ATOM 4228 C C . PHE A 1 516 ? 43.482 -40.402 23.447 1.00 81.38 516 PHE A C 1
ATOM 4230 O O . PHE A 1 516 ? 42.320 -40.806 23.360 1.00 81.38 516 PHE A O 1
ATOM 4237 N N . SER A 1 517 ? 44.507 -41.126 22.996 1.00 86.81 517 SER A N 1
ATOM 4238 C CA . SER A 1 517 ? 44.365 -42.494 22.485 1.00 86.81 517 SER A CA 1
ATOM 4239 C C . SER A 1 517 ? 44.309 -43.518 23.625 1.00 86.81 517 SER A C 1
ATOM 4241 O O . SER A 1 517 ? 45.057 -43.440 24.598 1.00 86.81 517 SER A O 1
ATOM 4243 N N . TRP A 1 518 ? 43.449 -44.524 23.502 1.00 86.25 518 TRP A N 1
ATOM 4244 C CA . TRP A 1 518 ? 43.363 -45.661 24.410 1.00 86.25 518 TRP A CA 1
ATOM 4245 C C . TRP A 1 518 ? 44.717 -46.361 24.536 1.00 86.25 518 TRP A C 1
ATOM 4247 O O . TRP A 1 518 ? 45.363 -46.696 23.544 1.00 86.25 518 TRP A O 1
ATOM 4257 N N . GLY A 1 519 ? 45.147 -46.568 25.780 1.00 75.50 519 GLY A N 1
ATOM 4258 C CA . GLY A 1 519 ? 46.470 -47.094 26.106 1.00 75.50 519 GLY A CA 1
ATOM 4259 C C . GLY A 1 519 ? 47.527 -46.025 26.406 1.00 75.50 519 GLY A C 1
ATOM 4260 O O . GLY A 1 519 ? 48.527 -46.381 27.037 1.00 75.50 519 GLY A O 1
ATOM 4261 N N . ASP A 1 520 ? 47.296 -44.748 26.060 1.00 85.75 520 ASP A N 1
ATOM 4262 C CA . ASP A 1 520 ? 48.126 -43.613 26.486 1.00 85.75 520 ASP A CA 1
ATOM 4263 C C . ASP A 1 520 ? 47.804 -43.215 27.934 1.00 85.75 520 ASP A C 1
ATOM 4265 O O . ASP A 1 520 ? 46.944 -42.380 28.227 1.00 85.75 520 ASP A O 1
ATOM 4269 N N . VAL A 1 521 ? 48.528 -43.834 28.864 1.00 83.94 521 VAL A N 1
ATOM 4270 C CA . VAL A 1 521 ? 48.381 -43.576 30.302 1.00 83.94 521 VAL A CA 1
ATOM 4271 C C . VAL A 1 521 ? 48.754 -42.131 30.656 1.00 83.94 521 VAL A C 1
ATOM 4273 O O . VAL A 1 521 ? 48.173 -41.572 31.582 1.00 83.94 521 VAL A O 1
ATOM 4276 N N . SER A 1 522 ? 49.670 -41.499 29.915 1.00 84.81 522 SER A N 1
ATOM 4277 C CA . SER A 1 522 ? 50.082 -40.113 30.173 1.00 84.81 522 SER A CA 1
ATOM 4278 C C . SER A 1 522 ? 48.979 -39.128 29.788 1.00 84.81 522 SER A C 1
ATOM 4280 O O . SER A 1 522 ? 48.668 -38.223 30.563 1.00 84.81 522 SER A O 1
ATOM 4282 N N . GLY A 1 523 ? 48.350 -39.331 28.626 1.00 84.31 523 GLY A N 1
ATOM 4283 C CA . GLY A 1 523 ? 47.180 -38.568 28.189 1.00 84.31 523 GLY A CA 1
ATOM 4284 C C . GLY A 1 523 ? 45.991 -38.724 29.140 1.00 84.31 523 GLY A C 1
ATOM 4285 O O . GLY A 1 523 ? 45.387 -37.727 29.539 1.00 84.31 523 GLY A O 1
ATOM 4286 N N . LEU A 1 524 ? 45.719 -39.953 29.596 1.00 87.19 524 LEU A N 1
ATOM 4287 C CA . LEU A 1 524 ? 44.678 -40.219 30.592 1.00 87.19 524 LEU A CA 1
ATOM 4288 C C . LEU A 1 524 ? 44.976 -39.532 31.935 1.00 87.19 524 LEU A C 1
ATOM 4290 O O . LEU A 1 524 ? 44.102 -38.869 32.484 1.00 87.19 524 LEU A O 1
ATOM 4294 N N . LEU A 1 525 ? 46.205 -39.625 32.455 1.00 85.25 525 LEU A N 1
ATOM 4295 C CA . LEU A 1 525 ? 46.605 -38.942 33.694 1.00 85.25 525 LEU A CA 1
ATOM 4296 C C . LEU A 1 525 ? 46.466 -37.421 33.587 1.00 85.25 525 LEU A C 1
ATOM 4298 O O . LEU A 1 525 ? 45.984 -36.781 34.524 1.00 85.25 525 LEU A O 1
ATOM 4302 N N . LYS A 1 526 ? 46.836 -36.849 32.435 1.00 83.31 526 LYS A N 1
ATOM 4303 C CA . LYS A 1 526 ? 46.651 -35.425 32.160 1.00 83.31 526 LYS A CA 1
ATOM 4304 C C . LYS A 1 526 ? 45.172 -35.045 32.187 1.00 83.31 526 LYS A C 1
ATOM 4306 O O . LYS A 1 526 ? 44.831 -34.081 32.856 1.00 83.31 526 LYS A O 1
ATOM 4311 N N . HIS A 1 527 ? 44.295 -35.821 31.550 1.00 82.50 527 HIS A N 1
ATOM 4312 C CA . HIS A 1 527 ? 42.847 -35.594 31.603 1.00 82.50 527 HIS A CA 1
ATOM 4313 C C . HIS A 1 527 ? 42.299 -35.678 33.041 1.00 82.50 527 HIS A C 1
ATOM 4315 O O . HIS A 1 527 ? 41.600 -34.775 33.505 1.00 82.50 527 HIS A O 1
ATOM 4321 N N . LEU A 1 528 ? 42.673 -36.723 33.792 1.00 81.38 528 LEU A N 1
ATOM 4322 C CA . LEU A 1 528 ? 42.259 -36.891 35.190 1.00 81.38 528 LEU A CA 1
ATOM 4323 C C . LEU A 1 528 ? 42.673 -35.690 36.054 1.00 81.38 528 LEU A C 1
ATOM 4325 O O . LEU A 1 528 ? 41.907 -35.261 36.914 1.00 81.38 528 LEU A O 1
ATOM 4329 N N . LYS A 1 529 ? 43.852 -35.114 35.809 1.00 78.75 529 LYS A N 1
ATOM 4330 C CA . LYS A 1 529 ? 44.379 -33.950 36.531 1.00 78.75 529 LYS A CA 1
ATOM 4331 C C . LYS A 1 529 ? 43.796 -32.621 36.064 1.00 78.75 529 LYS A C 1
ATOM 4333 O O . LYS A 1 529 ? 43.293 -31.849 36.878 1.00 78.75 529 LYS A O 1
ATOM 4338 N N . ASP A 1 530 ? 43.897 -32.327 34.777 1.00 73.94 530 ASP A N 1
ATOM 4339 C CA . ASP A 1 530 ? 43.600 -31.008 34.228 1.00 73.94 530 ASP A CA 1
ATOM 4340 C C . ASP A 1 530 ? 42.089 -30.792 34.123 1.00 73.94 530 ASP A C 1
ATOM 4342 O O . ASP A 1 530 ? 41.611 -29.721 34.509 1.00 73.94 530 ASP A O 1
ATOM 4346 N N . ASP A 1 531 ? 41.335 -31.813 33.710 1.00 64.38 531 ASP A N 1
ATOM 4347 C CA . ASP A 1 531 ? 39.892 -31.711 33.491 1.00 64.38 531 ASP A CA 1
ATOM 4348 C C . ASP A 1 531 ? 39.074 -32.145 34.710 1.00 64.38 531 ASP A C 1
ATOM 4350 O O . ASP A 1 531 ? 38.133 -31.447 35.087 1.00 64.38 531 ASP A O 1
ATOM 4354 N N . LEU A 1 532 ? 39.431 -33.267 35.351 1.00 69.69 532 LEU A N 1
ATOM 4355 C CA . LEU A 1 532 ? 38.660 -33.825 36.477 1.00 69.69 532 LEU A CA 1
ATOM 4356 C C . LEU A 1 532 ? 39.230 -33.486 37.864 1.00 69.69 532 LEU A C 1
ATOM 4358 O O . LEU A 1 532 ? 38.597 -33.778 38.876 1.00 69.69 532 LEU A O 1
ATOM 4362 N N . LYS A 1 533 ? 40.403 -32.841 37.935 1.00 77.31 533 LYS A N 1
ATOM 4363 C CA . LYS A 1 533 ? 41.068 -32.419 39.187 1.00 77.31 533 LYS A CA 1
ATOM 4364 C C . LYS A 1 533 ? 41.403 -33.570 40.154 1.00 77.31 533 LYS A C 1
ATOM 4366 O O . LYS A 1 533 ? 41.555 -33.361 41.359 1.00 77.31 533 LYS A O 1
ATOM 4371 N N . ILE A 1 534 ? 41.602 -34.782 39.635 1.00 75.31 534 ILE A N 1
ATOM 4372 C CA . ILE A 1 534 ? 41.945 -36.008 40.373 1.00 75.31 534 ILE A CA 1
ATOM 4373 C C . ILE A 1 534 ? 43.471 -36.164 40.447 1.00 75.31 534 ILE A C 1
ATOM 4375 O O . ILE A 1 534 ? 44.085 -37.035 39.833 1.00 75.31 534 ILE A O 1
ATOM 4379 N N . ASN A 1 535 ? 44.108 -35.305 41.241 1.00 81.56 535 ASN A N 1
ATOM 4380 C CA . ASN A 1 535 ? 45.575 -35.224 41.319 1.00 81.56 535 ASN A CA 1
ATOM 4381 C C . ASN A 1 535 ? 46.238 -36.469 41.936 1.00 81.56 535 ASN A C 1
ATOM 4383 O O . ASN A 1 535 ? 47.425 -36.717 41.729 1.00 81.56 535 ASN A O 1
ATOM 4387 N N . TRP A 1 536 ? 45.503 -37.258 42.727 1.00 83.62 536 TRP A N 1
ATOM 4388 C CA . TRP A 1 536 ? 46.075 -38.432 43.390 1.00 83.62 536 TRP A CA 1
ATOM 4389 C C . TRP A 1 536 ? 46.395 -39.573 42.413 1.00 83.62 536 TRP A C 1
ATOM 4391 O O . TRP A 1 536 ? 47.263 -40.390 42.732 1.00 83.62 536 TRP A O 1
ATOM 4401 N N . ALA A 1 537 ? 45.757 -39.594 41.234 1.00 83.06 537 ALA A N 1
ATOM 4402 C CA . ALA A 1 537 ? 45.933 -40.625 40.213 1.00 83.06 537 ALA A CA 1
ATOM 4403 C C . ALA A 1 537 ? 47.368 -40.683 39.656 1.00 83.06 537 ALA A C 1
ATOM 4405 O O . ALA A 1 537 ? 47.839 -41.770 39.335 1.00 83.06 537 ALA A O 1
ATOM 4406 N N . GLU A 1 538 ? 48.104 -39.560 39.634 1.00 84.50 538 GLU A N 1
ATOM 4407 C CA . GLU A 1 538 ? 49.518 -39.509 39.199 1.00 84.50 538 GLU A CA 1
ATOM 4408 C C . GLU A 1 538 ? 50.442 -40.395 40.048 1.00 84.50 538 GLU A C 1
ATOM 4410 O O . GLU A 1 538 ? 51.498 -40.818 39.593 1.00 84.50 538 GLU A O 1
ATOM 4415 N N . ASN A 1 539 ? 50.044 -40.671 41.291 1.00 83.75 539 ASN A N 1
ATOM 4416 C CA . ASN A 1 539 ? 50.824 -41.431 42.265 1.00 83.75 539 ASN A CA 1
ATOM 4417 C C . ASN A 1 539 ? 50.125 -42.746 42.662 1.00 83.75 539 ASN A C 1
ATOM 4419 O O . ASN A 1 539 ? 50.376 -43.262 43.753 1.00 83.75 539 ASN A O 1
ATOM 4423 N N . ALA A 1 540 ? 49.179 -43.222 41.849 1.00 86.56 540 ALA A N 1
ATOM 4424 C CA . ALA A 1 540 ? 48.433 -44.454 42.085 1.00 86.56 540 ALA A CA 1
ATOM 4425 C C . ALA A 1 540 ? 49.127 -45.668 41.448 1.00 86.56 540 ALA A C 1
ATOM 4427 O O . ALA A 1 540 ? 49.863 -45.537 40.472 1.00 86.56 540 ALA A O 1
ATOM 4428 N N . GLU A 1 541 ? 48.866 -46.863 41.977 1.00 86.12 541 GLU A N 1
ATOM 4429 C CA . GLU A 1 541 ? 49.225 -48.109 41.299 1.00 86.12 541 GLU A CA 1
ATOM 4430 C C . GLU A 1 541 ? 48.276 -48.308 40.108 1.00 86.12 541 GLU A C 1
ATOM 4432 O O . GLU A 1 541 ? 47.055 -48.294 40.281 1.00 86.12 541 GLU A O 1
ATOM 4437 N N . ILE A 1 542 ? 48.833 -48.465 38.902 1.00 89.19 542 ILE A N 1
ATOM 4438 C CA . ILE A 1 542 ? 48.072 -48.580 37.651 1.00 89.19 542 ILE A CA 1
ATOM 4439 C C . ILE A 1 542 ? 48.125 -50.028 37.166 1.00 89.19 542 ILE A C 1
ATOM 4441 O O . ILE A 1 542 ? 49.206 -50.562 36.915 1.00 89.19 542 ILE A O 1
ATOM 4445 N N . LYS A 1 543 ? 46.961 -50.658 36.991 1.00 86.19 543 LYS A N 1
ATOM 4446 C CA . LYS A 1 543 ? 46.827 -52.015 36.440 1.00 86.19 543 LYS A CA 1
ATOM 4447 C C . LYS A 1 543 ? 45.972 -51.998 35.185 1.00 86.19 543 LYS A C 1
ATOM 4449 O O . LYS A 1 543 ? 44.853 -51.492 35.209 1.00 86.19 543 LYS A O 1
ATOM 4454 N N . LYS A 1 544 ? 46.482 -52.583 34.102 1.00 82.81 544 LYS A N 1
ATOM 4455 C CA . LYS A 1 544 ? 45.680 -52.900 32.915 1.00 82.81 544 LYS A CA 1
ATOM 4456 C C . LYS A 1 544 ? 45.048 -54.278 33.104 1.00 82.81 544 LYS A C 1
ATOM 4458 O O . LYS A 1 544 ? 45.726 -55.183 33.584 1.00 82.81 544 LYS A O 1
ATOM 4463 N N . GLY A 1 545 ? 43.763 -54.418 32.792 1.00 78.50 545 GLY A N 1
ATOM 4464 C CA . GLY A 1 545 ? 43.074 -55.709 32.866 1.00 78.50 545 GLY A CA 1
ATOM 4465 C C . GLY A 1 545 ? 43.535 -56.677 31.775 1.00 78.50 545 GLY A C 1
ATOM 4466 O O . GLY A 1 545 ? 44.035 -56.248 30.737 1.00 78.50 545 GLY A O 1
ATOM 4467 N N . ASP A 1 546 ? 43.311 -57.976 31.986 1.00 70.56 546 ASP A N 1
ATOM 4468 C CA . ASP A 1 546 ? 43.830 -59.061 31.130 1.00 70.56 546 ASP A CA 1
ATOM 4469 C C . ASP A 1 546 ? 43.377 -58.985 29.658 1.00 70.56 546 ASP A C 1
ATOM 4471 O O . ASP A 1 546 ? 44.047 -59.513 28.773 1.00 70.56 546 ASP A O 1
ATOM 4475 N N . ASN A 1 547 ? 42.270 -58.287 29.383 1.00 73.75 547 ASN A N 1
ATOM 4476 C CA . ASN A 1 547 ? 41.712 -58.120 28.037 1.00 73.75 547 ASN A CA 1
ATOM 4477 C C . ASN A 1 547 ? 42.077 -56.770 27.377 1.00 73.75 547 ASN A C 1
ATOM 4479 O O . ASN A 1 547 ? 41.560 -56.466 26.307 1.00 73.75 547 ASN A O 1
ATOM 4483 N N . ASP A 1 548 ? 42.915 -55.941 28.017 1.00 74.25 548 ASP A N 1
ATOM 4484 C CA . ASP A 1 548 ? 43.306 -54.579 27.582 1.00 74.25 548 ASP A CA 1
ATOM 4485 C C . ASP A 1 548 ? 42.116 -53.612 27.352 1.00 74.25 548 ASP A C 1
ATOM 4487 O O . ASP A 1 548 ? 42.209 -52.601 26.653 1.00 74.25 548 ASP A O 1
ATOM 4491 N N . GLU A 1 549 ? 40.970 -53.922 27.969 1.00 84.06 549 GLU A N 1
ATOM 4492 C CA . GLU A 1 549 ? 39.732 -53.129 27.925 1.00 84.06 549 GLU A CA 1
ATOM 4493 C C . GLU A 1 549 ? 39.490 -52.316 29.203 1.00 84.06 549 GLU A C 1
ATOM 4495 O O . GLU A 1 549 ? 38.535 -51.542 29.277 1.00 84.06 549 GLU A O 1
ATOM 4500 N N . THR A 1 550 ? 40.342 -52.470 30.218 1.00 89.06 550 THR A N 1
ATOM 4501 C CA . THR A 1 550 ? 40.233 -51.739 31.482 1.00 89.06 550 THR A CA 1
ATOM 4502 C C . THR A 1 550 ? 41.583 -51.239 31.973 1.00 89.06 550 THR A C 1
ATOM 4504 O O . THR A 1 550 ? 42.605 -51.914 31.845 1.00 89.06 550 THR A O 1
ATOM 4507 N N . ILE A 1 551 ? 41.577 -50.061 32.592 1.00 89.44 551 ILE A N 1
ATOM 4508 C CA . ILE A 1 551 ? 42.705 -49.482 33.318 1.00 89.44 551 ILE A CA 1
ATOM 4509 C C . ILE A 1 551 ? 42.199 -49.095 34.704 1.00 89.44 551 ILE A C 1
ATOM 4511 O O . ILE A 1 551 ? 41.269 -48.306 34.834 1.00 89.44 551 ILE A O 1
ATOM 4515 N N . THR A 1 552 ? 42.804 -49.661 35.742 1.00 88.38 552 THR A N 1
ATOM 4516 C CA . THR A 1 552 ? 42.448 -49.391 37.137 1.00 88.38 552 THR A CA 1
ATOM 4517 C C . THR A 1 552 ? 43.567 -48.618 37.816 1.00 88.38 552 THR A C 1
ATOM 4519 O O . THR A 1 552 ? 44.733 -48.987 37.690 1.00 88.38 552 THR A O 1
ATOM 4522 N N . PHE A 1 553 ? 43.206 -47.580 38.561 1.00 89.62 553 PHE A N 1
ATOM 4523 C CA . PHE A 1 553 ? 44.099 -46.793 39.401 1.00 89.62 553 PHE A CA 1
ATOM 4524 C C . PHE A 1 553 ? 43.709 -47.029 40.855 1.00 89.62 553 PHE A C 1
ATOM 4526 O O . PHE A 1 553 ? 42.566 -46.778 41.237 1.00 89.62 553 PHE A O 1
ATOM 4533 N N . THR A 1 554 ? 44.647 -47.493 41.675 1.00 85.25 554 THR A N 1
ATOM 4534 C CA . THR A 1 554 ? 44.417 -47.737 43.105 1.00 85.25 554 THR A CA 1
ATOM 4535 C C . THR A 1 554 ? 45.443 -47.008 43.953 1.00 85.25 554 THR A C 1
ATOM 4537 O O . THR A 1 554 ? 46.648 -47.162 43.754 1.00 85.25 554 THR A O 1
ATOM 4540 N N . LYS A 1 555 ? 44.974 -46.224 44.925 1.00 84.19 555 LYS A N 1
ATOM 4541 C CA . LYS A 1 555 ? 45.826 -45.580 45.926 1.00 84.19 555 LYS A CA 1
ATOM 4542 C C . LYS A 1 555 ? 45.096 -45.528 47.263 1.00 84.19 555 LYS A C 1
ATOM 4544 O O . LYS A 1 555 ? 44.094 -44.829 47.391 1.00 84.19 555 LYS A O 1
ATOM 4549 N N . GLU A 1 556 ? 45.623 -46.243 48.254 1.00 82.94 556 GLU A N 1
ATOM 4550 C CA . GLU A 1 556 ? 44.999 -46.391 49.578 1.00 82.94 556 GLU A CA 1
ATOM 4551 C C . GLU A 1 556 ? 43.545 -46.896 49.462 1.00 82.94 556 GLU A C 1
ATOM 4553 O O . GLU A 1 556 ? 43.326 -47.973 48.912 1.00 82.94 556 GLU A O 1
ATOM 4558 N N . SER A 1 557 ? 42.556 -46.145 49.960 1.00 75.56 557 SER A N 1
ATOM 4559 C CA . SER A 1 557 ? 41.126 -46.472 49.863 1.00 75.56 557 SER A CA 1
ATOM 4560 C C . SER A 1 557 ? 40.455 -45.986 48.572 1.00 75.56 557 SER A C 1
ATOM 4562 O O . SER A 1 557 ? 39.275 -46.270 48.366 1.00 75.56 557 SER A O 1
ATOM 4564 N N . ASN A 1 558 ? 41.169 -45.260 47.705 1.00 78.19 558 ASN A N 1
ATOM 4565 C CA . ASN A 1 558 ? 40.616 -44.737 46.460 1.00 78.19 558 ASN A CA 1
ATOM 4566 C C . ASN A 1 558 ? 40.877 -45.699 45.301 1.00 78.19 558 ASN A C 1
ATOM 4568 O O . ASN A 1 558 ? 41.999 -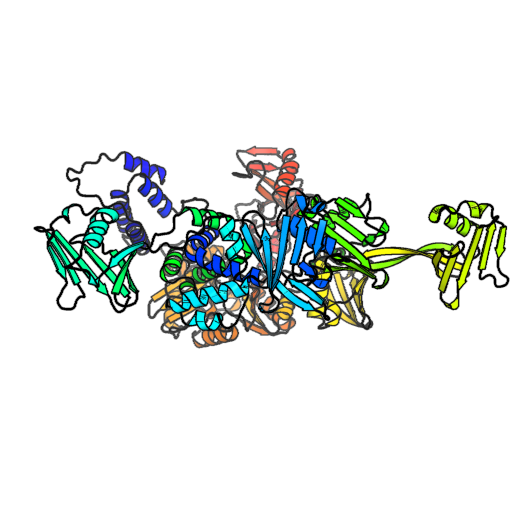46.176 45.100 1.00 78.19 558 ASN A O 1
ATOM 4572 N N . SER A 1 559 ? 39.833 -45.938 44.511 1.00 81.06 559 SER A N 1
ATOM 4573 C CA . SER A 1 559 ? 39.921 -46.698 43.271 1.00 81.06 559 SER A CA 1
ATOM 4574 C C . SER A 1 559 ? 39.183 -45.977 42.153 1.00 81.06 559 SER A C 1
ATOM 4576 O O . SER A 1 559 ? 38.162 -45.322 42.380 1.00 81.06 559 SER A O 1
ATOM 4578 N N . LEU A 1 560 ? 39.742 -46.078 40.957 1.00 85.69 560 LEU A N 1
ATOM 4579 C CA . LEU A 1 560 ? 39.183 -45.535 39.734 1.00 85.69 560 LEU A CA 1
ATOM 4580 C C . LEU A 1 560 ? 39.345 -46.591 38.643 1.00 85.69 560 LEU A C 1
ATOM 4582 O O . LEU A 1 560 ? 40.428 -47.157 38.487 1.00 85.69 560 LEU A O 1
ATOM 4586 N N . LEU A 1 561 ? 38.272 -46.864 37.910 1.00 85.25 561 LEU A N 1
ATOM 4587 C CA . LEU A 1 561 ? 38.227 -47.847 36.836 1.00 85.25 561 LEU A CA 1
ATOM 4588 C C . LEU A 1 561 ? 37.825 -47.152 35.539 1.00 85.25 561 LEU A C 1
ATOM 4590 O O . LEU A 1 561 ? 36.706 -46.679 35.399 1.00 85.25 561 LEU A O 1
ATOM 4594 N N . PHE A 1 562 ? 38.730 -47.123 34.569 1.00 88.31 562 PHE A N 1
ATOM 4595 C CA . PHE A 1 562 ? 38.429 -46.685 33.214 1.00 88.31 562 PHE A CA 1
ATOM 4596 C C . PHE A 1 562 ? 38.229 -47.921 32.337 1.00 88.31 562 PHE A C 1
ATOM 4598 O O . PHE A 1 562 ? 39.122 -48.762 32.244 1.00 88.31 562 PHE A O 1
ATOM 4605 N N . LYS A 1 563 ? 37.068 -48.055 31.700 1.00 87.50 563 LYS A N 1
ATOM 4606 C CA . LYS A 1 563 ? 36.677 -49.224 30.908 1.00 87.50 563 LYS A CA 1
ATOM 4607 C C . LYS A 1 563 ? 36.207 -48.812 29.522 1.00 87.50 563 LYS A C 1
ATOM 4609 O O . LYS A 1 563 ? 35.373 -47.925 29.400 1.00 87.50 563 LYS A O 1
ATOM 4614 N N . ILE A 1 564 ? 36.667 -49.502 28.487 1.00 84.81 564 ILE A N 1
ATOM 4615 C CA . ILE A 1 564 ? 36.141 -49.342 27.127 1.00 84.81 564 ILE A CA 1
ATOM 4616 C C . ILE A 1 564 ? 35.133 -50.439 26.787 1.00 84.81 564 ILE A C 1
ATOM 4618 O O . ILE A 1 564 ? 35.187 -51.555 27.302 1.00 84.81 564 ILE A O 1
ATOM 4622 N N . ASN A 1 565 ? 34.215 -50.120 25.882 1.00 79.88 565 ASN A N 1
ATOM 4623 C CA . ASN A 1 565 ? 33.315 -51.062 25.244 1.00 79.88 565 ASN A CA 1
ATOM 4624 C C . ASN A 1 565 ? 33.365 -50.847 23.730 1.00 79.88 565 ASN A C 1
ATOM 4626 O O . ASN A 1 565 ? 32.657 -50.001 23.181 1.00 79.88 565 ASN A O 1
ATOM 4630 N N . LYS A 1 566 ? 34.195 -51.643 23.051 1.00 77.88 566 LYS A N 1
ATOM 4631 C CA . LYS A 1 566 ? 34.400 -51.540 21.599 1.00 77.88 566 LYS A CA 1
ATOM 4632 C C . LYS A 1 566 ? 33.125 -51.818 20.802 1.00 77.88 566 LYS A C 1
ATOM 4634 O O . LYS A 1 566 ? 32.881 -51.162 19.804 1.00 77.88 566 LYS A O 1
ATOM 4639 N N . LEU A 1 567 ? 32.269 -52.733 21.267 1.00 69.75 567 LEU A N 1
ATOM 4640 C CA . LEU A 1 567 ? 31.001 -53.047 20.591 1.00 69.75 567 LEU A CA 1
ATOM 4641 C C . LEU A 1 567 ? 30.005 -51.884 20.635 1.00 69.75 567 LEU A C 1
ATOM 4643 O O . LEU A 1 567 ? 29.183 -51.745 19.734 1.00 69.75 567 LEU A O 1
ATOM 4647 N N . LYS A 1 568 ? 30.057 -51.071 21.693 1.00 61.09 568 LYS A N 1
ATOM 4648 C CA . LYS A 1 568 ? 29.179 -49.909 21.865 1.00 61.09 568 LYS A CA 1
ATOM 4649 C C . LYS A 1 568 ? 29.832 -48.591 21.454 1.00 61.09 568 LYS A C 1
ATOM 4651 O O . LYS A 1 568 ? 29.154 -47.573 21.496 1.00 61.09 568 LYS A O 1
ATOM 4656 N N . ASN A 1 569 ? 31.105 -48.601 21.051 1.00 70.81 569 ASN A N 1
ATOM 4657 C CA . ASN A 1 569 ? 31.902 -47.399 20.787 1.00 70.81 569 ASN A CA 1
ATOM 4658 C C . ASN A 1 569 ? 31.879 -46.386 21.947 1.00 70.81 569 ASN A C 1
ATOM 4660 O O . ASN A 1 569 ? 31.901 -45.174 21.735 1.00 70.81 569 ASN A O 1
ATOM 4664 N N . THR A 1 570 ? 31.857 -46.882 23.185 1.00 72.75 570 THR A N 1
ATOM 4665 C CA . THR A 1 570 ? 31.859 -46.043 24.389 1.00 72.75 570 THR A CA 1
ATOM 4666 C C . THR A 1 570 ? 33.018 -46.384 25.308 1.00 72.75 570 THR A C 1
ATOM 4668 O O . THR A 1 570 ? 33.580 -47.482 25.263 1.00 72.75 570 THR A O 1
ATOM 4671 N N . ALA A 1 571 ? 33.376 -45.437 26.164 1.00 78.88 571 ALA A N 1
ATOM 4672 C CA . ALA A 1 571 ? 34.270 -45.668 27.280 1.00 78.88 571 ALA A CA 1
ATOM 4673 C C . ALA A 1 571 ? 33.734 -44.978 28.526 1.00 78.88 571 ALA A C 1
ATOM 4675 O O . ALA A 1 571 ? 33.217 -43.874 28.435 1.00 78.88 571 ALA A O 1
ATOM 4676 N N . ASN A 1 572 ? 33.874 -45.620 29.678 1.00 79.50 572 ASN A N 1
ATOM 4677 C CA . ASN A 1 572 ? 33.327 -45.147 30.934 1.00 79.50 572 ASN A CA 1
ATOM 4678 C C . ASN A 1 572 ? 34.427 -45.078 31.987 1.00 79.50 572 ASN A C 1
ATOM 4680 O O . ASN A 1 572 ? 35.270 -45.970 32.083 1.00 79.50 572 ASN A O 1
ATOM 4684 N N . LEU A 1 573 ? 34.393 -44.028 32.791 1.00 78.94 573 LEU A N 1
ATOM 4685 C CA . LEU A 1 573 ? 35.267 -43.825 33.929 1.00 78.94 573 LEU A CA 1
ATOM 4686 C C . LEU A 1 573 ? 34.447 -43.862 35.206 1.00 78.94 573 LEU A C 1
ATOM 4688 O O . LEU A 1 573 ? 33.662 -42.954 35.450 1.00 78.94 573 LEU A O 1
ATOM 4692 N N . GLU A 1 574 ? 34.669 -44.875 36.024 1.00 76.62 574 GLU A N 1
ATOM 4693 C CA . GLU A 1 574 ? 34.048 -45.041 37.331 1.00 76.62 574 GLU A CA 1
ATOM 4694 C C . GLU A 1 574 ? 35.023 -44.582 38.421 1.00 76.62 574 GLU A C 1
ATOM 4696 O O . GLU A 1 574 ? 36.177 -45.019 38.468 1.00 76.62 574 GLU A O 1
ATOM 4701 N N . ILE A 1 575 ? 34.572 -43.694 39.306 1.00 71.88 575 ILE A N 1
ATOM 4702 C CA . ILE A 1 575 ? 35.352 -43.183 40.437 1.00 71.88 575 ILE A CA 1
ATOM 4703 C C . ILE A 1 575 ? 34.628 -43.569 41.729 1.00 71.88 575 ILE A C 1
ATOM 4705 O O . ILE A 1 575 ? 33.537 -43.080 42.021 1.00 71.88 575 ILE A O 1
ATOM 4709 N N . GLY A 1 576 ? 35.238 -44.449 42.527 1.00 62.69 576 GLY A N 1
ATOM 4710 C CA . GLY A 1 576 ? 34.642 -44.923 43.779 1.00 62.69 576 GLY A CA 1
ATOM 4711 C C . GLY A 1 576 ? 33.281 -45.617 43.596 1.00 62.69 576 GLY A C 1
ATOM 4712 O O . GLY A 1 576 ? 33.078 -46.372 42.652 1.00 62.69 576 GLY A O 1
ATOM 4713 N N . PHE A 1 577 ? 32.349 -45.387 44.529 1.00 41.66 577 PHE A N 1
ATOM 4714 C CA . PHE A 1 577 ? 31.024 -46.028 44.572 1.00 41.66 577 PHE A CA 1
ATOM 4715 C C . PHE A 1 577 ? 29.903 -45.129 44.011 1.00 41.66 577 PHE A C 1
ATOM 4717 O O . PHE A 1 577 ? 28.914 -44.889 44.705 1.00 41.66 577 PHE A O 1
ATOM 4724 N N . GLY A 1 578 ? 30.027 -44.631 42.773 1.00 48.25 578 GLY A N 1
ATOM 4725 C CA . GLY A 1 578 ? 28.851 -44.082 42.075 1.00 48.25 578 GLY A CA 1
ATOM 4726 C C . GLY A 1 578 ? 29.069 -43.066 40.954 1.00 48.25 578 GLY A C 1
ATOM 4727 O O . GLY A 1 578 ? 28.174 -42.929 40.123 1.00 48.25 578 GLY A O 1
ATOM 4728 N N . ASP A 1 579 ? 30.213 -42.385 40.870 1.00 47.00 579 ASP A N 1
ATOM 4729 C CA . ASP A 1 579 ? 30.412 -41.364 39.834 1.00 47.00 579 ASP A CA 1
ATOM 4730 C C . ASP A 1 579 ? 30.948 -42.005 38.551 1.00 47.00 579 ASP A C 1
ATOM 4732 O O . ASP A 1 579 ? 32.062 -42.532 38.534 1.00 47.00 579 ASP A O 1
ATOM 4736 N N . THR A 1 580 ? 30.149 -41.973 37.478 1.00 55.31 580 THR A N 1
ATOM 4737 C CA . THR A 1 580 ? 30.526 -42.506 36.158 1.00 55.31 580 THR A CA 1
ATOM 4738 C C . THR A 1 580 ? 30.541 -41.393 35.114 1.00 55.31 580 THR A C 1
ATOM 4740 O O . THR A 1 580 ? 29.549 -40.687 34.950 1.00 55.31 580 THR A O 1
ATOM 4743 N N . TYR A 1 581 ? 31.647 -41.253 34.386 1.00 62.72 581 TYR A N 1
ATOM 4744 C CA . TYR A 1 581 ? 31.771 -40.350 33.240 1.00 62.72 581 TYR A CA 1
ATOM 4745 C C . TYR A 1 581 ? 31.798 -41.168 31.954 1.00 62.72 581 TYR A C 1
ATOM 4747 O O . TYR A 1 581 ? 32.576 -42.114 31.857 1.00 62.72 581 TYR A O 1
ATOM 4755 N N . GLU A 1 582 ? 30.976 -40.806 30.972 1.00 61.53 582 GLU A N 1
ATOM 4756 C CA . GLU A 1 582 ? 30.937 -41.475 29.668 1.00 61.53 582 GLU A CA 1
ATOM 4757 C C . GLU A 1 582 ? 31.685 -40.674 28.597 1.00 61.53 582 GLU A C 1
ATOM 4759 O O . GLU A 1 582 ? 31.663 -39.441 28.570 1.00 61.53 582 GLU A O 1
ATOM 4764 N N . TYR A 1 583 ? 32.318 -41.401 27.684 1.00 73.00 583 TYR A N 1
ATOM 4765 C CA . TYR A 1 583 ? 33.143 -40.894 26.597 1.00 73.00 583 TYR A CA 1
ATOM 4766 C C . TYR A 1 583 ? 32.862 -41.669 25.310 1.00 73.00 583 TYR A C 1
ATOM 4768 O O . TYR A 1 583 ? 32.432 -42.827 25.339 1.00 73.00 583 TYR A O 1
ATOM 4776 N N . ILE A 1 584 ? 33.178 -41.054 24.170 1.00 73.00 584 ILE A N 1
ATOM 4777 C CA . ILE A 1 584 ? 33.074 -41.710 22.862 1.00 73.00 584 ILE A CA 1
ATOM 4778 C C . ILE A 1 584 ? 34.408 -42.358 22.508 1.00 73.00 584 ILE A C 1
ATOM 4780 O O . ILE A 1 584 ? 35.464 -41.736 22.629 1.00 73.00 584 ILE A O 1
ATOM 4784 N N . LEU A 1 585 ? 34.333 -43.584 22.003 1.00 73.88 585 LEU A N 1
ATOM 4785 C CA . LEU A 1 585 ? 35.451 -44.346 21.471 1.00 73.88 585 LEU A CA 1
ATOM 4786 C C . LEU A 1 585 ? 35.372 -44.350 19.936 1.00 73.88 585 LEU A C 1
ATOM 4788 O O . LEU A 1 585 ? 34.358 -44.771 19.379 1.00 73.88 585 LEU A O 1
ATOM 4792 N N . LYS A 1 586 ? 36.415 -43.891 19.236 1.00 74.69 586 LYS A N 1
ATOM 4793 C CA . LYS A 1 586 ? 36.488 -43.956 17.763 1.00 74.69 586 LYS A CA 1
ATOM 4794 C C . LYS A 1 586 ? 37.775 -44.621 17.306 1.00 74.69 586 LYS A C 1
ATOM 4796 O O . LYS A 1 586 ? 38.849 -44.264 17.776 1.00 74.69 586 LYS A O 1
ATOM 4801 N N . GLU A 1 587 ? 37.674 -45.552 16.365 1.00 77.94 587 GLU A N 1
ATOM 4802 C CA . GLU A 1 587 ? 38.843 -46.080 15.658 1.00 77.94 587 GLU A CA 1
ATOM 4803 C C . GLU A 1 587 ? 39.229 -45.128 14.524 1.00 77.94 587 GLU A C 1
ATOM 4805 O O . GLU A 1 587 ? 38.453 -44.901 13.596 1.00 77.94 587 GLU A O 1
ATOM 4810 N N . GLU A 1 588 ? 40.432 -44.562 14.601 1.00 70.50 588 GLU A N 1
ATOM 4811 C CA . GLU A 1 588 ? 41.005 -43.707 13.563 1.00 70.50 588 GLU A CA 1
ATOM 4812 C C . GLU A 1 588 ? 42.391 -44.249 13.188 1.00 70.50 588 GLU A C 1
ATOM 4814 O O . GLU A 1 588 ? 43.373 -44.123 13.925 1.00 70.50 588 GLU A O 1
ATOM 4819 N N . GLY A 1 589 ? 42.468 -44.907 12.028 1.00 74.81 589 GLY A N 1
ATOM 4820 C CA . GLY A 1 589 ? 43.664 -45.638 11.610 1.00 74.81 589 GLY A CA 1
ATOM 4821 C C . GLY A 1 589 ? 43.889 -46.892 12.461 1.00 74.81 589 GLY A C 1
ATOM 4822 O O . GLY A 1 589 ? 42.989 -47.712 12.601 1.00 74.81 589 GLY A O 1
ATOM 4823 N N . SER A 1 590 ? 45.095 -47.059 13.014 1.00 67.88 590 SER A N 1
ATOM 4824 C CA . SER A 1 590 ? 45.435 -48.168 13.924 1.00 67.88 590 SER A CA 1
ATOM 4825 C C . SER A 1 590 ? 45.200 -47.848 15.405 1.00 67.88 590 SER A C 1
ATOM 4827 O O . SER A 1 590 ? 45.526 -48.674 16.256 1.00 67.88 590 SER A O 1
ATOM 4829 N N . ASN A 1 591 ? 44.692 -46.651 15.721 1.00 74.88 591 ASN A N 1
ATOM 4830 C CA . ASN A 1 591 ? 44.540 -46.162 17.087 1.00 74.88 591 ASN A CA 1
ATOM 4831 C C . ASN A 1 591 ? 43.064 -46.055 17.470 1.00 74.88 591 ASN A C 1
ATOM 4833 O O . ASN A 1 591 ? 42.210 -45.677 16.670 1.00 74.88 591 ASN A O 1
ATOM 4837 N N . LEU A 1 592 ? 42.786 -46.353 18.733 1.00 84.12 592 LEU A N 1
ATOM 4838 C CA . LEU A 1 592 ? 41.468 -46.233 19.335 1.00 84.12 592 LEU A CA 1
ATOM 4839 C C . LEU A 1 592 ? 41.464 -44.957 20.181 1.00 84.12 592 LEU A C 1
ATOM 4841 O O . LEU A 1 592 ? 42.197 -44.886 21.156 1.00 84.12 592 LEU A O 1
ATOM 4845 N N . ASN A 1 593 ? 40.704 -43.935 19.805 1.00 84.12 593 ASN A N 1
ATOM 4846 C CA . ASN A 1 593 ? 40.761 -42.588 20.379 1.00 84.12 593 ASN A CA 1
ATOM 4847 C C . ASN A 1 593 ? 39.551 -42.290 21.279 1.00 84.12 593 ASN A C 1
ATOM 4849 O O . ASN A 1 593 ? 38.436 -42.722 20.981 1.00 84.12 593 ASN A O 1
ATOM 4853 N N . ILE A 1 594 ? 39.768 -41.541 22.366 1.00 80.38 594 ILE A N 1
ATOM 4854 C CA . ILE A 1 594 ? 38.742 -41.145 23.343 1.00 80.38 594 ILE A CA 1
ATOM 4855 C C . ILE A 1 594 ? 38.400 -39.660 23.198 1.00 80.38 594 ILE A C 1
ATOM 4857 O O . ILE A 1 594 ? 39.297 -38.817 23.147 1.00 80.38 594 ILE A O 1
ATOM 4861 N N . TYR A 1 595 ? 37.100 -39.344 23.172 1.00 74.94 595 TYR A N 1
ATOM 4862 C CA . TYR A 1 595 ? 36.573 -37.985 23.004 1.00 74.94 595 TYR A CA 1
ATOM 4863 C C . TYR A 1 595 ? 35.586 -37.592 24.119 1.00 74.94 595 TYR A C 1
ATOM 4865 O O . TYR A 1 595 ? 34.843 -38.440 24.619 1.00 74.94 595 TYR A O 1
ATOM 4873 N N . LYS A 1 596 ? 35.539 -36.296 24.467 1.00 65.38 596 LYS A N 1
ATOM 4874 C CA . LYS A 1 596 ? 34.612 -35.672 25.438 1.00 65.38 596 LYS A CA 1
ATOM 4875 C C . LYS A 1 596 ? 33.431 -34.980 24.749 1.00 65.38 596 LYS A C 1
ATOM 4877 O O . LYS A 1 596 ? 33.611 -34.390 23.688 1.00 65.38 596 LYS A O 1
ATOM 4882 N N . TYR A 1 597 ? 32.256 -34.977 25.379 1.00 58.41 597 TYR A N 1
ATOM 4883 C CA . TYR A 1 597 ? 31.056 -34.274 24.904 1.00 58.41 597 TYR A CA 1
ATOM 4884 C C . TYR A 1 597 ? 31.070 -32.753 25.189 1.00 58.41 597 TYR A C 1
ATOM 4886 O O . TYR A 1 597 ? 31.236 -32.347 26.340 1.00 58.41 597 TYR A O 1
ATOM 4894 N N . ASN A 1 598 ? 30.799 -31.918 24.173 1.00 47.94 598 ASN A N 1
ATOM 4895 C CA . ASN A 1 598 ? 30.528 -30.472 24.284 1.00 47.94 598 ASN A CA 1
ATOM 4896 C C . ASN A 1 598 ? 29.108 -30.130 23.771 1.00 47.94 598 ASN A C 1
ATOM 4898 O O . ASN A 1 598 ? 28.736 -30.556 22.678 1.00 47.94 598 ASN A O 1
ATOM 4902 N N . TRP A 1 599 ? 28.337 -29.332 24.533 1.00 46.34 599 TRP A N 1
ATOM 4903 C CA . TRP A 1 599 ? 26.934 -28.971 24.240 1.00 46.34 599 TRP A CA 1
ATOM 4904 C C . TRP A 1 599 ? 26.792 -27.535 23.695 1.00 46.34 599 TRP A C 1
ATOM 4906 O O . TRP A 1 599 ? 27.110 -26.565 24.391 1.00 46.34 599 TRP A O 1
ATOM 4916 N N . TYR A 1 600 ? 26.254 -27.388 22.482 1.00 47.16 600 TYR A N 1
ATOM 4917 C CA . TYR A 1 600 ? 25.981 -26.111 21.809 1.00 47.16 600 TYR A CA 1
ATOM 4918 C C . TYR A 1 600 ? 24.476 -25.860 21.719 1.00 47.16 600 TYR A C 1
ATOM 4920 O O . TYR A 1 600 ? 23.732 -26.753 21.343 1.00 47.16 600 TYR A O 1
ATOM 4928 N N . VAL A 1 601 ? 24.021 -24.642 21.978 1.00 47.31 601 VAL A N 1
ATOM 4929 C CA . VAL A 1 601 ? 22.669 -24.167 21.675 1.00 47.31 601 VAL A CA 1
ATOM 4930 C C . VAL A 1 601 ? 22.682 -23.601 20.259 1.00 47.31 601 VAL A C 1
ATOM 4932 O O . VAL A 1 601 ? 23.403 -22.638 19.997 1.00 47.31 601 VAL A O 1
ATOM 4935 N N . CYS A 1 602 ? 21.907 -24.192 19.349 1.00 46.78 602 CYS A N 1
ATOM 4936 C CA . CYS A 1 602 ? 21.703 -23.674 17.999 1.00 46.78 602 CYS A CA 1
ATOM 4937 C C . CYS A 1 602 ? 20.363 -22.945 17.939 1.00 46.78 602 CYS A C 1
ATOM 4939 O O . CYS A 1 602 ? 19.308 -23.528 18.214 1.00 46.78 602 CYS A O 1
ATOM 4941 N N . ILE A 1 603 ? 20.403 -21.661 17.585 1.00 49.06 603 ILE A N 1
ATOM 4942 C CA . ILE A 1 603 ? 19.194 -20.859 17.456 1.00 49.06 603 ILE A CA 1
ATOM 4943 C C . ILE A 1 603 ? 19.030 -20.393 16.011 1.00 49.06 603 ILE A C 1
ATOM 4945 O O . ILE A 1 603 ? 19.803 -19.569 15.529 1.00 49.06 603 ILE A O 1
ATOM 4949 N N . LEU A 1 604 ? 17.990 -20.900 15.337 1.00 49.06 604 LEU A N 1
ATOM 4950 C CA . LEU A 1 604 ? 17.580 -20.416 14.018 1.00 49.06 604 LEU A CA 1
ATOM 4951 C C . LEU A 1 604 ? 17.129 -18.954 14.133 1.00 49.06 604 LEU A C 1
ATOM 4953 O O . LEU A 1 604 ? 16.126 -18.652 14.791 1.00 49.06 604 LEU A O 1
ATOM 4957 N N . GLY A 1 605 ? 17.880 -18.060 13.489 1.00 49.34 605 GLY A N 1
ATOM 4958 C CA . GLY A 1 605 ? 17.522 -16.652 13.345 1.00 49.34 605 GLY A CA 1
ATOM 4959 C C . GLY A 1 605 ? 16.277 -16.447 12.473 1.00 49.34 605 GLY A C 1
ATOM 4960 O O . GLY A 1 605 ? 15.729 -17.382 11.880 1.00 49.34 605 GLY A O 1
ATOM 4961 N N . LYS A 1 606 ? 15.823 -15.192 12.383 1.00 50.94 606 LYS A N 1
ATOM 4962 C CA . LYS A 1 606 ? 14.636 -14.787 11.610 1.00 50.94 606 LYS A CA 1
ATOM 4963 C C . LYS A 1 606 ? 14.699 -15.228 10.141 1.00 50.94 606 LYS A C 1
ATOM 4965 O O . LYS A 1 606 ? 13.682 -15.674 9.617 1.00 50.94 606 LYS A O 1
ATOM 4970 N N . ASP A 1 607 ? 15.865 -15.152 9.505 1.00 54.25 607 ASP A N 1
ATOM 4971 C CA . ASP A 1 607 ? 16.009 -15.459 8.077 1.00 54.25 607 ASP A CA 1
ATOM 4972 C C . ASP A 1 607 ? 16.138 -16.962 7.792 1.00 54.25 607 ASP A C 1
ATOM 4974 O O . ASP A 1 607 ? 15.559 -17.425 6.817 1.00 54.25 607 ASP A O 1
ATOM 4978 N N . GLY A 1 608 ? 16.708 -17.762 8.702 1.00 60.09 608 GLY A N 1
ATOM 4979 C CA . GLY A 1 608 ? 16.653 -19.230 8.613 1.00 60.09 608 GLY A CA 1
ATOM 4980 C C . GLY A 1 608 ? 15.221 -19.789 8.691 1.00 60.09 608 GLY A C 1
ATOM 4981 O O . GLY A 1 608 ? 14.862 -20.697 7.946 1.00 60.09 608 GLY A O 1
ATOM 4982 N N . LYS A 1 609 ? 14.351 -19.202 9.531 1.00 61.91 609 LYS A N 1
ATOM 4983 C CA . LYS A 1 609 ? 12.920 -19.575 9.583 1.00 61.91 609 LYS A CA 1
ATOM 4984 C C . LYS A 1 609 ? 12.155 -19.168 8.327 1.00 61.91 609 LYS A C 1
ATOM 4986 O O . LYS A 1 609 ? 11.333 -19.942 7.838 1.00 61.91 609 LYS A O 1
ATOM 4991 N N . LYS A 1 610 ? 12.409 -17.960 7.811 1.00 62.28 610 LYS A N 1
ATOM 4992 C CA . LYS A 1 610 ? 11.828 -17.532 6.533 1.00 62.28 610 LYS A CA 1
ATOM 4993 C C . LYS A 1 610 ? 12.298 -18.434 5.396 1.00 62.28 610 LYS A C 1
ATOM 4995 O O . LYS A 1 610 ? 11.477 -18.790 4.571 1.00 62.28 610 LYS A O 1
ATOM 5000 N N . PHE A 1 611 ? 13.567 -18.842 5.396 1.00 69.31 611 PHE A N 1
ATOM 5001 C CA . PHE A 1 611 ? 14.133 -19.731 4.387 1.00 69.31 611 PHE A CA 1
ATOM 5002 C C . PHE A 1 611 ? 13.497 -21.130 4.418 1.00 69.31 611 PHE A C 1
ATOM 5004 O O . PHE A 1 611 ? 13.137 -21.650 3.371 1.00 69.31 611 PHE A O 1
ATOM 5011 N N . LEU A 1 612 ? 13.240 -21.711 5.600 1.00 68.88 612 LEU A N 1
ATOM 5012 C CA . LEU A 1 612 ? 12.456 -22.956 5.707 1.00 68.88 612 LEU A CA 1
ATOM 5013 C C . LEU A 1 612 ? 11.021 -22.794 5.214 1.00 68.88 612 LEU A C 1
ATOM 5015 O O . LEU A 1 612 ? 10.531 -23.644 4.485 1.00 68.88 612 LEU A O 1
ATOM 5019 N N . THR A 1 613 ? 10.358 -21.704 5.605 1.00 65.88 613 THR A N 1
ATOM 5020 C CA . THR A 1 613 ? 8.980 -21.416 5.169 1.00 65.88 613 THR A CA 1
ATOM 5021 C C . THR A 1 613 ? 8.922 -21.220 3.652 1.00 65.88 613 THR A C 1
ATOM 5023 O O . THR A 1 613 ? 7.986 -21.663 2.994 1.00 65.88 613 THR A O 1
ATOM 5026 N N . PHE A 1 614 ? 9.947 -20.577 3.093 1.00 70.56 614 PHE A N 1
ATOM 5027 C CA . PHE A 1 614 ? 10.142 -20.414 1.662 1.00 70.56 614 PHE A CA 1
ATOM 5028 C C . PHE A 1 614 ? 10.296 -21.778 0.978 1.00 70.56 614 PHE A C 1
ATOM 5030 O O . PHE A 1 614 ? 9.536 -22.077 0.064 1.00 70.56 614 PHE A O 1
ATOM 5037 N N . LEU A 1 615 ? 11.196 -22.642 1.452 1.00 73.25 615 LEU A N 1
ATOM 5038 C CA . LEU A 1 615 ? 11.403 -23.969 0.866 1.00 73.25 615 LEU A CA 1
ATOM 5039 C C . LEU A 1 615 ? 10.183 -24.888 1.019 1.00 73.25 615 LEU A C 1
ATOM 5041 O O . LEU A 1 615 ? 9.855 -25.598 0.080 1.00 73.25 615 LEU A O 1
ATOM 5045 N N . GLU A 1 616 ? 9.481 -24.856 2.156 1.00 76.12 616 GLU A N 1
ATOM 5046 C CA . GLU A 1 616 ? 8.208 -25.571 2.362 1.00 76.12 616 GLU A CA 1
ATOM 5047 C C . GLU A 1 616 ? 7.184 -25.168 1.293 1.00 76.12 616 GLU A C 1
ATOM 5049 O O . GLU A 1 616 ? 6.583 -26.031 0.657 1.00 76.12 616 GLU A O 1
ATOM 5054 N N . LYS A 1 617 ? 7.018 -23.856 1.073 1.00 65.44 617 LYS A N 1
ATOM 5055 C CA . LYS A 1 617 ? 6.057 -23.304 0.111 1.00 65.44 617 LYS A CA 1
ATOM 5056 C C . LYS A 1 617 ? 6.421 -23.646 -1.336 1.00 65.44 617 LYS A C 1
ATOM 5058 O O . LYS A 1 617 ? 5.531 -23.981 -2.103 1.00 65.44 617 LYS A O 1
ATOM 5063 N N . ASN A 1 618 ? 7.701 -23.550 -1.693 1.00 63.72 618 ASN A N 1
ATOM 5064 C CA . ASN A 1 618 ? 8.165 -23.703 -3.077 1.00 63.72 618 ASN A CA 1
ATOM 5065 C C . ASN A 1 618 ? 8.358 -25.163 -3.492 1.00 63.72 618 ASN A C 1
ATOM 5067 O O . ASN A 1 618 ? 8.175 -25.500 -4.654 1.00 63.72 618 ASN A O 1
ATOM 5071 N N . LEU A 1 619 ? 8.740 -26.031 -2.552 1.00 72.06 619 LEU A N 1
ATOM 5072 C CA . LEU A 1 619 ? 8.974 -27.449 -2.828 1.00 72.06 619 LEU A CA 1
ATOM 5073 C C . LEU A 1 619 ? 7.742 -28.318 -2.534 1.00 72.06 619 LEU A C 1
ATOM 5075 O O . LEU A 1 619 ? 7.779 -29.514 -2.802 1.00 72.06 619 LEU A O 1
ATOM 5079 N N . GLU A 1 620 ? 6.682 -27.745 -1.949 1.00 71.94 620 GLU A N 1
ATOM 5080 C CA . GLU A 1 620 ? 5.486 -28.456 -1.464 1.00 71.94 620 GLU A CA 1
ATOM 5081 C C . GLU A 1 620 ? 5.813 -29.604 -0.481 1.00 71.94 620 GLU A C 1
ATOM 5083 O O . GLU A 1 620 ? 5.114 -30.614 -0.389 1.00 71.94 620 GLU A O 1
ATOM 5088 N N . LEU A 1 621 ? 6.895 -29.457 0.289 1.00 75.94 621 LEU A N 1
ATOM 5089 C CA . LEU A 1 621 ? 7.371 -30.457 1.245 1.00 75.94 621 LEU A CA 1
ATOM 5090 C C . LEU A 1 621 ? 7.009 -30.037 2.677 1.00 75.94 621 LEU A C 1
ATOM 5092 O O . LEU A 1 621 ? 7.797 -29.380 3.357 1.00 75.94 621 LEU A O 1
ATOM 5096 N N . GLU A 1 622 ? 5.832 -30.453 3.162 1.00 70.94 622 GLU A N 1
ATOM 5097 C CA . GLU A 1 622 ? 5.306 -30.076 4.493 1.00 70.94 622 GLU A CA 1
ATOM 5098 C C . GLU A 1 622 ? 6.275 -30.379 5.653 1.00 70.94 622 GLU A C 1
ATOM 5100 O O . GLU A 1 622 ? 6.298 -29.676 6.668 1.00 70.94 622 GLU A O 1
ATOM 5105 N N . TRP A 1 623 ? 7.110 -31.412 5.509 1.00 74.94 623 TRP A N 1
ATOM 5106 C CA . TRP A 1 623 ? 8.073 -31.815 6.533 1.00 74.94 623 TRP A CA 1
ATOM 5107 C C . TRP A 1 623 ? 9.186 -30.777 6.764 1.00 74.94 623 TRP A C 1
ATOM 5109 O O . TRP A 1 623 ? 9.722 -30.691 7.871 1.00 74.94 623 TRP A O 1
ATOM 5119 N N . ILE A 1 624 ? 9.483 -29.925 5.770 1.00 76.31 624 ILE A N 1
ATOM 5120 C CA . ILE A 1 624 ? 10.547 -28.907 5.834 1.00 76.31 624 ILE A CA 1
ATOM 5121 C C . ILE A 1 624 ? 10.297 -27.883 6.944 1.00 76.31 624 ILE A C 1
ATOM 5123 O O . ILE A 1 624 ? 11.243 -27.421 7.581 1.00 76.31 624 ILE A O 1
ATOM 5127 N N . LYS A 1 625 ? 9.034 -27.567 7.243 1.00 62.25 625 LYS A N 1
ATOM 5128 C CA . LYS A 1 625 ? 8.656 -26.579 8.265 1.00 62.25 625 LYS A CA 1
ATOM 5129 C C . LYS A 1 625 ? 9.275 -26.841 9.633 1.00 62.25 625 LYS A C 1
ATOM 5131 O O . LYS A 1 625 ? 9.603 -25.913 10.373 1.00 62.25 625 LYS A O 1
ATOM 5136 N N . ASN A 1 626 ? 9.387 -28.123 9.967 1.00 60.72 626 ASN A N 1
ATOM 5137 C CA . ASN A 1 626 ? 9.916 -28.606 11.235 1.00 60.72 626 ASN A CA 1
ATOM 5138 C C . ASN A 1 626 ? 11.272 -29.306 11.056 1.00 60.72 626 ASN A C 1
ATOM 5140 O O . ASN A 1 626 ? 11.773 -29.901 12.011 1.00 60.72 626 ASN A O 1
ATOM 5144 N N . ALA A 1 627 ? 11.851 -29.252 9.853 1.00 58.59 627 ALA A N 1
ATOM 5145 C CA . ALA A 1 627 ? 13.113 -29.892 9.533 1.00 58.59 627 ALA A CA 1
ATOM 5146 C C . ALA A 1 627 ? 14.310 -29.135 10.118 1.00 58.59 627 ALA A C 1
ATOM 5148 O O . ALA A 1 627 ? 14.333 -27.910 10.255 1.00 58.59 627 ALA A O 1
ATOM 5149 N N . GLU A 1 628 ? 15.348 -29.893 10.439 1.00 56.19 628 GLU A N 1
ATOM 5150 C CA . GLU A 1 628 ? 16.648 -29.407 10.871 1.00 56.19 628 GLU A CA 1
ATOM 5151 C C . GLU A 1 628 ? 17.428 -28.874 9.660 1.00 56.19 628 GLU A C 1
ATOM 5153 O O . GLU A 1 628 ? 17.755 -29.655 8.771 1.00 56.19 628 GLU A O 1
ATOM 5158 N N . ILE A 1 629 ? 17.789 -27.581 9.636 1.00 64.19 629 ILE A N 1
ATOM 5159 C CA . ILE A 1 629 ? 18.803 -27.053 8.703 1.00 64.19 629 ILE A CA 1
ATOM 5160 C C . ILE A 1 629 ? 20.187 -27.191 9.332 1.00 64.19 629 ILE A C 1
ATOM 5162 O O . ILE A 1 629 ? 20.437 -26.715 10.439 1.00 64.19 629 ILE A O 1
ATOM 5166 N N . LYS A 1 630 ? 21.126 -27.757 8.583 1.00 55.12 630 LYS A N 1
ATOM 5167 C CA . LYS A 1 630 ? 22.520 -27.935 8.970 1.00 55.12 630 LYS A CA 1
ATOM 5168 C C . LYS A 1 630 ? 23.437 -27.425 7.869 1.00 55.12 630 LYS A C 1
ATOM 5170 O O . LYS A 1 630 ? 23.430 -27.961 6.768 1.00 55.12 630 LYS A O 1
ATOM 5175 N N . ARG A 1 631 ? 24.313 -26.468 8.175 1.00 58.47 631 ARG A N 1
ATOM 5176 C CA . ARG A 1 631 ? 25.462 -26.180 7.306 1.00 58.47 631 ARG A CA 1
ATOM 5177 C C . ARG A 1 631 ? 26.471 -27.323 7.423 1.00 58.47 631 ARG A C 1
ATOM 5179 O O . ARG A 1 631 ? 26.984 -27.591 8.509 1.00 58.47 631 ARG A O 1
ATOM 5186 N N . ILE A 1 632 ? 26.684 -28.045 6.325 1.00 51.34 632 ILE A N 1
ATOM 5187 C CA . ILE A 1 632 ? 27.654 -29.144 6.225 1.00 51.34 632 ILE A CA 1
ATOM 5188 C C . ILE A 1 632 ? 29.026 -28.591 5.829 1.00 51.34 632 ILE A C 1
ATOM 5190 O O . ILE A 1 632 ? 30.024 -28.981 6.426 1.00 51.34 632 ILE A O 1
ATOM 5194 N N . TYR A 1 633 ? 29.049 -27.658 4.874 1.00 52.69 633 TYR A N 1
ATOM 5195 C CA . TYR A 1 633 ? 30.232 -26.937 4.393 1.00 52.69 633 TYR A CA 1
ATOM 5196 C C . TYR A 1 633 ? 29.866 -25.471 4.141 1.00 52.69 633 TYR A C 1
ATOM 5198 O O . TYR A 1 633 ? 28.679 -25.140 4.100 1.00 52.69 633 TYR A O 1
ATOM 5206 N N . GLU A 1 634 ? 30.853 -24.596 3.931 1.00 52.44 634 GLU A N 1
ATOM 5207 C CA . GLU A 1 634 ? 30.614 -23.185 3.565 1.00 52.44 634 GLU A CA 1
ATOM 5208 C C . GLU A 1 634 ? 29.609 -23.062 2.411 1.00 52.44 634 GLU A C 1
ATOM 5210 O O . GLU A 1 634 ? 28.683 -22.251 2.470 1.00 52.44 634 GLU A O 1
ATOM 5215 N N . ASN A 1 635 ? 29.694 -23.982 1.450 1.00 56.50 635 ASN A N 1
ATOM 5216 C CA . ASN A 1 635 ? 28.864 -24.040 0.260 1.00 56.50 635 ASN A CA 1
ATOM 5217 C C . ASN A 1 635 ? 27.744 -25.104 0.289 1.00 56.50 635 ASN A C 1
ATOM 5219 O O . ASN A 1 635 ? 27.172 -25.401 -0.754 1.00 56.50 635 ASN A O 1
ATOM 5223 N N . LYS A 1 636 ? 27.427 -25.726 1.435 1.00 64.81 636 LYS A N 1
ATOM 5224 C CA . LYS A 1 636 ? 26.392 -26.776 1.501 1.00 64.81 636 LYS A CA 1
ATOM 5225 C C . LYS A 1 636 ? 25.548 -26.704 2.766 1.00 64.81 636 LYS A C 1
ATOM 5227 O O . LYS A 1 636 ? 26.075 -26.859 3.869 1.00 64.81 636 LYS A O 1
ATOM 5232 N N . LEU A 1 637 ? 24.231 -26.601 2.604 1.00 66.50 637 LEU A N 1
ATOM 5233 C CA . LEU A 1 637 ? 23.241 -26.844 3.652 1.00 66.50 637 LEU A CA 1
ATOM 5234 C C . LEU A 1 637 ? 22.575 -28.214 3.447 1.00 66.50 637 LEU A C 1
ATOM 5236 O O . LEU A 1 637 ? 22.479 -28.725 2.335 1.00 66.50 637 LEU A O 1
ATOM 5240 N N . LEU A 1 638 ? 22.124 -28.818 4.537 1.00 67.19 638 LEU A N 1
ATOM 5241 C CA . LEU A 1 638 ? 21.338 -30.042 4.576 1.00 67.19 638 LEU A CA 1
ATOM 5242 C C . LEU A 1 638 ? 20.116 -29.789 5.450 1.00 67.19 638 LEU A C 1
ATOM 5244 O O . LEU A 1 638 ? 20.262 -29.404 6.603 1.00 67.19 638 LEU A O 1
ATOM 5248 N N . ILE A 1 639 ? 18.934 -30.026 4.910 1.00 73.38 639 ILE A N 1
ATOM 5249 C CA . ILE A 1 639 ? 17.645 -29.921 5.577 1.00 73.38 639 ILE A CA 1
ATOM 5250 C C . ILE A 1 639 ? 17.125 -31.337 5.772 1.00 73.38 639 ILE A C 1
ATOM 5252 O O . ILE A 1 639 ? 17.007 -32.074 4.801 1.00 73.38 639 ILE A O 1
ATOM 5256 N N . LYS A 1 640 ? 16.865 -31.762 7.004 1.00 66.12 640 LYS A N 1
ATOM 5257 C CA . LYS A 1 640 ? 16.442 -33.141 7.288 1.00 66.12 640 LYS A CA 1
ATOM 5258 C C . LYS A 1 640 ? 15.435 -33.216 8.424 1.00 66.12 640 LYS A C 1
ATOM 5260 O O . LYS A 1 640 ? 15.486 -32.407 9.343 1.00 66.12 640 LYS A O 1
ATOM 5265 N N . ASP A 1 641 ? 14.568 -34.212 8.400 1.00 65.19 641 ASP A N 1
ATOM 5266 C CA . ASP A 1 641 ? 13.818 -34.653 9.577 1.00 65.19 641 ASP A CA 1
ATOM 5267 C C . ASP A 1 641 ? 14.237 -36.093 9.942 1.00 65.19 641 ASP A C 1
ATOM 5269 O O . ASP A 1 641 ? 15.352 -36.517 9.622 1.00 65.19 641 ASP A O 1
ATOM 5273 N N . ASN A 1 642 ? 13.392 -36.838 10.659 1.00 54.47 642 ASN A N 1
ATOM 5274 C CA . ASN A 1 642 ? 13.695 -38.221 11.034 1.00 54.47 642 ASN A CA 1
ATOM 5275 C C . ASN A 1 642 ? 13.697 -39.200 9.841 1.00 54.47 642 ASN A C 1
ATOM 5277 O O . ASN A 1 642 ? 14.253 -40.288 9.972 1.00 54.47 642 ASN A O 1
ATOM 5281 N N . GLU A 1 643 ? 13.082 -38.845 8.709 1.00 58.69 643 GLU A N 1
ATOM 5282 C CA . GLU A 1 643 ? 12.808 -39.755 7.586 1.00 58.69 643 GLU A CA 1
ATOM 5283 C C . GLU A 1 643 ? 13.295 -39.220 6.223 1.00 58.69 643 GLU A C 1
ATOM 5285 O O . GLU A 1 643 ? 13.535 -40.003 5.306 1.00 58.69 643 GLU A O 1
ATOM 5290 N N . ASN A 1 644 ? 13.500 -37.910 6.089 1.00 66.94 644 ASN A N 1
ATOM 5291 C CA . ASN A 1 644 ? 13.731 -37.198 4.837 1.00 66.94 644 ASN A CA 1
ATOM 5292 C C . ASN A 1 644 ? 14.991 -36.325 4.907 1.00 66.94 644 ASN A C 1
ATOM 5294 O O . ASN A 1 644 ? 15.374 -35.822 5.965 1.00 66.94 644 ASN A O 1
ATOM 5298 N N . SER A 1 645 ? 15.631 -36.104 3.755 1.00 75.75 645 SER A N 1
ATOM 5299 C CA . SER A 1 645 ? 16.788 -35.210 3.636 1.00 75.75 645 SER A CA 1
ATOM 5300 C C . SER A 1 645 ? 16.833 -34.494 2.288 1.00 75.75 645 SER A C 1
ATOM 5302 O O . SER A 1 645 ? 16.671 -35.130 1.249 1.00 75.75 645 SER A O 1
ATOM 5304 N N . LEU A 1 646 ? 17.149 -33.204 2.316 1.00 76.88 646 LEU A N 1
ATOM 5305 C CA . LEU A 1 646 ? 17.250 -32.277 1.195 1.00 76.88 646 LEU A CA 1
ATOM 5306 C C . LEU A 1 646 ? 18.579 -31.516 1.311 1.00 76.88 646 LEU A C 1
ATOM 5308 O O . LEU A 1 646 ? 18.909 -31.018 2.382 1.00 76.88 646 LEU A O 1
ATOM 5312 N N . ALA A 1 647 ? 19.367 -31.421 0.247 1.00 73.81 647 ALA A N 1
ATOM 5313 C CA . ALA A 1 647 ? 20.617 -30.667 0.231 1.00 73.81 647 ALA A CA 1
ATOM 5314 C C . ALA A 1 647 ? 20.463 -29.360 -0.553 1.00 73.81 647 ALA A C 1
ATOM 5316 O O . ALA A 1 647 ? 19.714 -29.291 -1.517 1.00 73.81 647 ALA A O 1
ATOM 5317 N N . ILE A 1 648 ? 21.190 -28.325 -0.140 1.00 75.44 648 ILE A N 1
ATOM 5318 C CA . ILE A 1 648 ? 21.252 -27.033 -0.828 1.00 75.44 648 ILE A CA 1
ATOM 5319 C C . ILE A 1 648 ? 22.722 -26.701 -1.053 1.00 75.44 648 ILE A C 1
ATOM 5321 O O . ILE A 1 648 ? 23.493 -26.659 -0.093 1.00 75.44 648 ILE A O 1
ATOM 5325 N N . LEU A 1 649 ? 23.120 -26.501 -2.303 1.00 72.38 649 LEU A N 1
ATOM 5326 C CA . LEU A 1 649 ? 24.506 -26.349 -2.731 1.00 72.38 649 LEU A CA 1
ATOM 5327 C C . LEU A 1 649 ? 24.728 -24.963 -3.329 1.00 72.38 649 LEU A C 1
ATOM 5329 O O . LEU A 1 649 ? 24.121 -24.614 -4.331 1.00 72.38 649 LEU A O 1
ATOM 5333 N N . LEU A 1 650 ? 25.636 -24.195 -2.743 1.00 74.75 650 LEU A N 1
ATOM 5334 C CA . LEU A 1 650 ? 26.102 -22.920 -3.271 1.00 74.75 650 LEU A CA 1
ATOM 5335 C C . LEU A 1 650 ? 27.190 -23.158 -4.324 1.00 74.75 650 LEU A C 1
ATOM 5337 O O . LEU A 1 650 ? 28.191 -23.830 -4.061 1.00 74.75 650 LEU A O 1
ATOM 5341 N N . ASN A 1 651 ? 27.028 -22.545 -5.491 1.00 74.44 651 ASN A N 1
ATOM 5342 C CA . ASN A 1 651 ? 28.052 -22.467 -6.520 1.00 74.44 651 ASN A CA 1
ATOM 5343 C C . ASN A 1 651 ? 28.351 -20.999 -6.845 1.00 74.44 651 ASN A C 1
ATOM 5345 O O . ASN A 1 651 ? 27.701 -20.385 -7.692 1.00 74.44 651 ASN A O 1
ATOM 5349 N N . GLU A 1 652 ? 29.356 -20.442 -6.168 1.00 69.50 652 GLU A N 1
ATOM 5350 C CA . GLU A 1 652 ? 29.763 -19.045 -6.353 1.00 69.50 652 GLU A CA 1
ATOM 5351 C C . GLU A 1 652 ? 30.307 -18.756 -7.755 1.00 69.50 652 GLU A C 1
ATOM 5353 O O . GLU A 1 652 ? 30.077 -17.673 -8.280 1.00 69.50 652 GLU A O 1
ATOM 5358 N N . GLU A 1 653 ? 30.993 -19.710 -8.392 1.00 67.62 653 GLU A N 1
ATOM 5359 C CA . GLU A 1 653 ? 31.553 -19.511 -9.738 1.00 67.62 653 GLU A CA 1
ATOM 5360 C C . GLU A 1 653 ? 30.458 -19.336 -10.793 1.00 67.62 653 GLU A C 1
ATOM 5362 O O . GLU A 1 653 ? 30.621 -18.583 -11.753 1.00 67.62 653 GLU A O 1
ATOM 5367 N N . LYS A 1 654 ? 29.339 -20.042 -10.614 1.00 59.59 654 LYS A N 1
ATOM 5368 C CA . LYS A 1 654 ? 28.182 -19.984 -11.511 1.00 59.59 654 LYS A CA 1
ATOM 5369 C C . LYS A 1 654 ? 27.111 -18.991 -11.062 1.00 59.59 654 LYS A C 1
ATOM 5371 O O . LYS A 1 654 ? 26.154 -18.801 -11.801 1.00 59.59 654 LYS A O 1
ATOM 5376 N N . ASN A 1 655 ? 27.271 -18.361 -9.896 1.00 68.00 655 ASN A N 1
ATOM 5377 C CA . ASN A 1 655 ? 26.262 -17.518 -9.250 1.00 68.00 655 ASN A CA 1
ATOM 5378 C C . ASN A 1 655 ? 24.895 -18.216 -9.089 1.00 68.00 655 ASN A C 1
ATOM 5380 O O . ASN A 1 655 ? 23.860 -17.604 -9.342 1.00 68.00 655 ASN A O 1
ATOM 5384 N N . ILE A 1 656 ? 24.884 -19.483 -8.659 1.00 69.19 656 ILE A N 1
ATOM 5385 C CA . ILE A 1 656 ? 23.643 -20.247 -8.442 1.00 69.19 656 ILE A CA 1
ATOM 5386 C C . ILE A 1 656 ? 23.641 -21.014 -7.116 1.00 69.19 656 ILE A C 1
ATOM 5388 O O . ILE A 1 656 ? 24.693 -21.315 -6.545 1.00 69.19 656 ILE A O 1
ATOM 5392 N N . VAL A 1 657 ? 22.445 -21.375 -6.658 1.00 74.62 657 VAL A N 1
ATOM 5393 C CA . VAL A 1 657 ? 22.188 -22.318 -5.569 1.00 74.62 657 VAL A CA 1
ATOM 5394 C C . VAL A 1 657 ? 21.329 -23.467 -6.080 1.00 74.62 657 VAL A C 1
ATOM 5396 O O . VAL A 1 657 ? 20.193 -23.252 -6.494 1.00 74.62 657 VAL A O 1
ATOM 5399 N N . ASP A 1 658 ? 21.844 -24.688 -5.990 1.00 77.00 658 ASP A N 1
ATOM 5400 C CA . ASP A 1 658 ? 21.117 -25.900 -6.360 1.00 77.00 658 ASP A CA 1
ATOM 5401 C C . ASP A 1 658 ? 20.398 -26.486 -5.145 1.00 77.00 658 ASP A C 1
ATOM 5403 O O . ASP A 1 658 ? 20.966 -26.568 -4.056 1.00 77.00 658 ASP A O 1
ATOM 5407 N N . VAL A 1 659 ? 19.164 -26.947 -5.334 1.00 77.69 659 VAL A N 1
ATOM 5408 C CA . VAL A 1 659 ? 18.441 -27.751 -4.343 1.00 77.69 659 VAL A CA 1
ATOM 5409 C C . VAL A 1 659 ? 18.369 -29.185 -4.842 1.00 77.69 659 VAL A C 1
ATOM 5411 O O . VAL A 1 659 ? 17.879 -29.437 -5.941 1.00 77.69 659 VAL A O 1
ATOM 5414 N N . GLU A 1 660 ? 18.832 -30.128 -4.028 1.00 76.06 660 GLU A N 1
ATOM 5415 C CA . GLU A 1 660 ? 18.871 -31.554 -4.341 1.00 76.06 660 GLU A CA 1
ATOM 5416 C C . GLU A 1 660 ? 18.031 -32.374 -3.355 1.00 76.06 660 GLU A C 1
ATOM 5418 O O . GLU A 1 660 ? 18.175 -32.243 -2.137 1.00 76.06 660 GLU A O 1
ATOM 5423 N N . LEU A 1 661 ? 17.216 -33.294 -3.867 1.00 75.62 661 LEU A N 1
ATOM 5424 C CA . LEU A 1 661 ? 16.478 -34.281 -3.076 1.00 75.62 661 LEU A CA 1
ATOM 5425 C C . LEU A 1 661 ? 16.944 -35.682 -3.485 1.00 75.62 661 LEU A C 1
ATOM 5427 O O . LEU A 1 661 ? 16.934 -36.024 -4.662 1.00 75.62 661 LEU A O 1
ATOM 5431 N N . GLY A 1 662 ? 17.418 -36.491 -2.531 1.00 62.41 662 GLY A N 1
ATOM 5432 C CA . GLY A 1 662 ? 17.928 -37.839 -2.835 1.00 62.41 662 GLY A CA 1
ATOM 5433 C C . GLY A 1 662 ? 19.171 -37.882 -3.744 1.00 62.41 662 GLY A C 1
ATOM 5434 O O . GLY A 1 662 ? 19.499 -38.943 -4.264 1.00 62.41 662 GLY A O 1
ATOM 5435 N N . GLY A 1 663 ? 19.869 -36.753 -3.920 1.00 59.78 663 GLY A N 1
ATOM 5436 C CA . GLY A 1 663 ? 21.033 -36.621 -4.806 1.00 59.78 663 GLY A CA 1
ATOM 5437 C C . GLY A 1 663 ? 20.704 -36.193 -6.240 1.00 59.78 663 GLY A C 1
ATOM 5438 O O . GLY A 1 663 ? 21.621 -36.080 -7.049 1.00 59.78 663 GLY A O 1
ATOM 5439 N N . GLU A 1 664 ? 19.433 -35.932 -6.558 1.00 59.62 664 GLU A N 1
ATOM 5440 C CA . GLU A 1 664 ? 19.020 -35.328 -7.827 1.00 59.62 664 GLU A CA 1
ATOM 5441 C C . GLU A 1 664 ? 18.671 -33.852 -7.629 1.00 59.62 664 GLU A C 1
ATOM 5443 O O . GLU A 1 664 ? 17.971 -33.492 -6.680 1.00 59.62 664 GLU A O 1
ATOM 5448 N N . LYS A 1 665 ? 19.151 -32.994 -8.534 1.00 75.00 665 LYS A N 1
ATOM 5449 C CA . LYS A 1 665 ? 18.823 -31.566 -8.553 1.00 75.00 665 LYS A CA 1
ATOM 5450 C C . LYS A 1 665 ? 17.367 -31.366 -8.965 1.00 75.00 665 LYS A C 1
ATOM 5452 O O . LYS A 1 665 ? 16.971 -31.787 -10.049 1.00 75.00 665 LYS A O 1
ATOM 5457 N N . ILE A 1 666 ? 16.611 -30.680 -8.115 1.00 71.38 666 ILE A N 1
ATOM 5458 C CA . ILE A 1 666 ? 15.188 -30.394 -8.314 1.00 71.38 666 ILE A CA 1
ATOM 5459 C C . ILE A 1 666 ? 14.904 -28.910 -8.585 1.00 71.38 666 ILE A C 1
ATOM 5461 O O . ILE A 1 666 ? 13.965 -28.622 -9.315 1.00 71.38 666 ILE A O 1
ATOM 5465 N N . TYR A 1 667 ? 15.721 -27.984 -8.064 1.00 70.12 667 TYR A N 1
ATOM 5466 C CA . TYR A 1 667 ? 15.586 -26.535 -8.291 1.00 70.12 667 TYR A CA 1
ATOM 5467 C C . TYR A 1 667 ? 16.955 -25.839 -8.392 1.00 70.12 667 TYR A C 1
ATOM 5469 O O . TYR A 1 667 ? 17.962 -26.359 -7.904 1.00 70.12 667 TYR A O 1
ATOM 5477 N N . GLU A 1 668 ? 16.982 -24.662 -9.023 1.00 74.75 668 GLU A N 1
ATOM 5478 C CA . GLU A 1 668 ? 18.135 -23.757 -9.141 1.00 74.75 668 GLU A CA 1
ATOM 5479 C C . GLU A 1 668 ? 17.676 -22.325 -8.835 1.00 74.75 668 GLU A C 1
ATOM 5481 O O . GLU A 1 668 ? 16.695 -21.865 -9.412 1.00 74.75 668 GLU A O 1
ATOM 5486 N N . TYR A 1 669 ? 18.385 -21.618 -7.956 1.00 70.88 669 TYR A N 1
ATOM 5487 C CA . TYR A 1 669 ? 18.154 -20.201 -7.660 1.00 70.88 669 TYR A CA 1
ATOM 5488 C C . TYR A 1 669 ? 19.379 -19.367 -8.027 1.00 70.88 669 TYR A C 1
ATOM 5490 O O . TYR A 1 669 ? 20.507 -19.834 -7.881 1.00 70.88 669 TYR A O 1
ATOM 5498 N N . ASN A 1 670 ? 19.183 -18.116 -8.443 1.00 64.75 670 ASN A N 1
ATOM 5499 C CA . ASN A 1 670 ? 20.293 -17.208 -8.735 1.00 64.75 670 ASN A CA 1
ATOM 5500 C C . ASN A 1 670 ? 20.887 -16.615 -7.449 1.00 64.75 670 ASN A C 1
ATOM 5502 O O . ASN A 1 670 ? 20.185 -16.388 -6.462 1.00 64.75 670 ASN A O 1
ATOM 5506 N N . LEU A 1 671 ? 22.185 -16.317 -7.480 1.00 66.12 671 LEU A N 1
ATOM 5507 C CA . LEU A 1 671 ? 22.882 -15.563 -6.442 1.00 66.12 671 LEU A CA 1
ATOM 5508 C C . LEU A 1 671 ? 23.089 -14.113 -6.868 1.00 66.12 671 LEU A C 1
ATOM 5510 O O . LEU A 1 671 ? 23.606 -13.833 -7.948 1.00 66.12 671 LEU A O 1
ATOM 5514 N N . GLU A 1 672 ? 22.779 -13.194 -5.963 1.00 63.25 672 GLU A N 1
ATOM 5515 C CA . GLU A 1 672 ? 23.100 -11.776 -6.076 1.00 63.25 672 GLU A CA 1
ATOM 5516 C C . GLU A 1 672 ? 24.021 -11.362 -4.927 1.00 63.25 672 GLU A C 1
ATOM 5518 O O . GLU A 1 672 ? 23.791 -11.705 -3.767 1.00 63.25 672 GLU A O 1
ATOM 5523 N N . LYS A 1 673 ? 25.078 -10.601 -5.226 1.00 55.84 673 LYS A N 1
ATOM 5524 C CA . LYS A 1 673 ? 25.926 -9.996 -4.192 1.00 55.84 673 LYS A CA 1
ATOM 5525 C C . LYS A 1 673 ? 25.386 -8.613 -3.852 1.00 55.84 673 LYS A C 1
ATOM 5527 O O . LYS A 1 673 ? 25.552 -7.685 -4.637 1.00 55.84 673 LYS A O 1
ATOM 5532 N N . GLU A 1 674 ? 24.802 -8.459 -2.667 1.00 48.22 674 GLU A N 1
ATOM 5533 C CA . GLU A 1 674 ? 24.352 -7.159 -2.149 1.00 48.22 674 GLU A CA 1
ATOM 5534 C C . GLU A 1 674 ? 25.088 -6.870 -0.838 1.00 48.22 674 GLU A C 1
ATOM 5536 O O . GLU A 1 674 ? 25.148 -7.711 0.056 1.00 48.22 674 GLU A O 1
ATOM 5541 N N . ASN A 1 675 ? 25.692 -5.685 -0.717 1.00 45.03 675 ASN A N 1
ATOM 5542 C CA . ASN A 1 675 ? 26.445 -5.266 0.473 1.00 45.03 675 ASN A CA 1
ATOM 5543 C C . ASN A 1 675 ? 27.626 -6.171 0.883 1.00 45.03 675 ASN A C 1
ATOM 5545 O O . ASN A 1 675 ? 28.096 -6.079 2.011 1.00 45.03 675 ASN A O 1
ATOM 5549 N N . GLY A 1 676 ? 28.151 -6.984 -0.040 1.00 47.66 676 GLY A N 1
ATOM 5550 C CA . GLY A 1 676 ? 29.224 -7.949 0.239 1.00 47.66 676 GLY A CA 1
ATOM 5551 C C . GLY A 1 676 ? 28.716 -9.330 0.655 1.00 47.66 676 GLY A C 1
ATOM 5552 O O . GLY A 1 676 ? 29.501 -10.270 0.644 1.00 47.66 676 GLY A O 1
ATOM 5553 N N . ASN A 1 677 ? 27.412 -9.464 0.905 1.00 50.72 677 ASN A N 1
ATOM 5554 C CA . ASN A 1 677 ? 26.776 -10.716 1.286 1.00 50.72 677 ASN A CA 1
ATOM 5555 C C . ASN A 1 677 ? 26.254 -11.442 0.042 1.00 50.72 677 ASN A C 1
ATOM 5557 O O . ASN A 1 677 ? 25.725 -10.821 -0.887 1.00 50.72 677 ASN A O 1
ATOM 5561 N N . LEU A 1 678 ? 26.382 -12.767 0.035 1.00 60.94 678 LEU A N 1
ATOM 5562 C CA . LEU A 1 678 ? 25.756 -13.631 -0.963 1.00 60.94 678 LEU A CA 1
ATOM 5563 C C . LEU A 1 678 ? 24.272 -13.770 -0.641 1.00 60.94 678 LEU A C 1
ATOM 5565 O O . LEU A 1 678 ? 23.918 -14.325 0.393 1.00 60.94 678 LEU A O 1
ATOM 5569 N N . ASN A 1 679 ? 23.398 -13.302 -1.522 1.00 60.91 679 ASN A N 1
ATOM 5570 C CA . ASN A 1 679 ? 21.960 -13.440 -1.364 1.00 60.91 679 ASN A CA 1
ATOM 5571 C C . ASN A 1 679 ? 21.394 -14.391 -2.408 1.00 60.91 679 ASN A C 1
ATOM 5573 O O . ASN A 1 679 ? 21.721 -14.296 -3.587 1.00 60.91 679 ASN A O 1
ATOM 5577 N N . ILE A 1 680 ? 20.504 -15.278 -1.982 1.00 63.88 680 ILE A N 1
ATOM 5578 C CA . ILE A 1 680 ? 19.661 -16.040 -2.902 1.00 63.88 680 ILE A CA 1
ATOM 5579 C C . ILE A 1 680 ? 18.581 -15.084 -3.398 1.00 63.88 680 ILE A C 1
ATOM 5581 O O . ILE A 1 680 ? 17.827 -14.572 -2.572 1.00 63.88 680 ILE A O 1
ATOM 5585 N N . SER A 1 681 ? 18.543 -14.832 -4.706 1.00 63.06 681 SER A N 1
ATOM 5586 C CA . SER A 1 681 ? 17.565 -13.971 -5.372 1.00 63.06 681 SER A CA 1
ATOM 5587 C C . SER A 1 681 ? 16.492 -14.819 -6.034 1.00 63.06 681 SER A C 1
ATOM 5589 O O . SER A 1 681 ? 16.782 -15.683 -6.866 1.00 63.06 681 SER A O 1
ATOM 5591 N N . ILE A 1 682 ? 15.242 -14.568 -5.654 1.00 63.38 682 ILE A N 1
ATOM 5592 C CA . ILE A 1 682 ? 14.081 -15.206 -6.275 1.00 63.38 682 ILE A CA 1
ATOM 5593 C C . ILE A 1 682 ? 13.480 -14.259 -7.296 1.00 63.38 682 ILE A C 1
ATOM 5595 O O . ILE A 1 682 ? 13.261 -13.073 -7.020 1.00 63.38 682 ILE A O 1
ATOM 5599 N N . ASN A 1 683 ? 13.170 -14.811 -8.466 1.00 69.88 683 ASN A N 1
ATOM 5600 C CA . ASN A 1 683 ? 12.500 -14.091 -9.528 1.00 69.88 683 ASN A CA 1
ATOM 5601 C C . ASN A 1 683 ? 11.169 -13.513 -9.003 1.00 69.88 683 ASN A C 1
ATOM 5603 O O . ASN A 1 683 ? 10.303 -14.262 -8.549 1.00 69.88 683 ASN A O 1
ATOM 5607 N N . PRO A 1 684 ? 10.951 -12.186 -9.065 1.00 75.31 684 PRO A N 1
ATOM 5608 C CA . PRO A 1 684 ? 9.715 -11.587 -8.567 1.00 75.31 684 PRO A CA 1
ATOM 5609 C C . PRO A 1 684 ? 8.444 -12.110 -9.258 1.00 75.31 684 PRO A C 1
ATOM 5611 O O . PRO A 1 684 ? 7.357 -12.024 -8.689 1.00 75.31 684 PRO A O 1
ATOM 5614 N N . ILE A 1 685 ? 8.553 -12.616 -10.490 1.00 82.00 685 ILE A N 1
ATOM 5615 C CA . ILE A 1 685 ? 7.433 -13.236 -11.212 1.00 82.00 685 ILE A CA 1
ATOM 5616 C C . ILE A 1 685 ? 7.093 -14.599 -10.609 1.00 82.00 685 ILE A C 1
ATOM 5618 O O . ILE A 1 685 ? 5.918 -14.869 -10.369 1.00 82.00 685 ILE A O 1
ATOM 5622 N N . GLU A 1 686 ? 8.112 -15.409 -10.330 1.00 77.62 686 GLU A N 1
ATOM 5623 C CA . GLU A 1 686 ? 7.982 -16.710 -9.671 1.00 77.62 686 GLU A CA 1
ATOM 5624 C C . GLU A 1 686 ? 7.346 -16.542 -8.291 1.00 77.62 686 GLU A C 1
ATOM 5626 O O . GLU A 1 686 ? 6.256 -17.052 -8.070 1.00 77.62 686 GLU A O 1
ATOM 5631 N N . ASN A 1 687 ? 7.881 -15.650 -7.450 1.00 75.94 687 ASN A N 1
ATOM 5632 C CA . ASN A 1 687 ? 7.313 -15.386 -6.123 1.00 75.94 687 ASN A CA 1
ATOM 5633 C C . ASN A 1 687 ? 5.833 -14.939 -6.184 1.00 75.94 687 ASN A C 1
ATOM 5635 O O . ASN A 1 687 ? 4.994 -15.371 -5.387 1.00 75.94 687 ASN A O 1
ATOM 5639 N N . ALA A 1 688 ? 5.472 -14.098 -7.163 1.00 83.38 688 ALA A N 1
ATOM 5640 C CA . ALA A 1 688 ? 4.080 -13.699 -7.356 1.00 83.38 688 ALA A CA 1
ATOM 5641 C C . ALA A 1 688 ? 3.172 -14.890 -7.716 1.00 83.38 688 ALA A C 1
ATOM 5643 O O . ALA A 1 688 ? 2.042 -14.953 -7.226 1.00 83.38 688 ALA A O 1
ATOM 5644 N N . ILE A 1 689 ? 3.653 -15.824 -8.541 1.00 85.31 689 ILE A N 1
ATOM 5645 C CA . ILE A 1 689 ? 2.942 -17.058 -8.894 1.00 85.31 689 ILE A CA 1
ATOM 5646 C C . ILE A 1 689 ? 2.879 -18.000 -7.690 1.00 85.31 689 ILE A C 1
ATOM 5648 O O . ILE A 1 689 ? 1.800 -18.496 -7.388 1.00 85.31 689 ILE A O 1
ATOM 5652 N N . ASP A 1 690 ? 3.956 -18.174 -6.930 1.00 77.25 690 ASP A N 1
ATOM 5653 C CA . ASP A 1 690 ? 3.954 -19.042 -5.748 1.00 77.25 690 ASP A CA 1
ATOM 5654 C C . ASP A 1 690 ? 2.966 -18.550 -4.689 1.00 77.25 690 ASP A C 1
ATOM 5656 O O . ASP A 1 690 ? 2.357 -19.325 -3.955 1.00 77.25 690 ASP A O 1
ATOM 5660 N N . GLU A 1 691 ? 2.818 -17.230 -4.538 1.00 80.44 691 GLU A N 1
ATOM 5661 C CA . GLU A 1 691 ? 1.880 -16.658 -3.573 1.00 80.44 691 GLU A CA 1
ATOM 5662 C C . GLU A 1 691 ? 0.432 -16.631 -4.062 1.00 80.44 691 GLU A C 1
ATOM 5664 O O . GLU A 1 691 ? -0.497 -16.860 -3.278 1.00 80.44 691 GLU A O 1
ATOM 5669 N N . PHE A 1 692 ? 0.206 -16.300 -5.331 1.00 88.69 692 PHE A N 1
ATOM 5670 C CA . PHE A 1 692 ? -1.147 -16.107 -5.853 1.00 88.69 692 PHE A CA 1
ATOM 5671 C C . PHE A 1 692 ? -1.695 -17.333 -6.581 1.00 88.69 692 PHE A C 1
ATOM 5673 O O . PHE A 1 692 ? -2.892 -17.359 -6.880 1.00 88.69 692 PHE A O 1
ATOM 5680 N N . GLY A 1 693 ? -0.853 -18.329 -6.850 1.00 88.75 693 GLY A N 1
ATOM 5681 C CA . GLY A 1 693 ? -1.096 -19.356 -7.851 1.00 88.75 693 GLY A CA 1
ATOM 5682 C C . GLY A 1 693 ? -1.318 -18.714 -9.219 1.00 88.75 693 GLY A C 1
ATOM 5683 O O . GLY A 1 693 ? -0.688 -17.723 -9.600 1.00 88.75 693 GLY A O 1
ATOM 5684 N N . ARG A 1 694 ? -2.321 -19.225 -9.933 1.00 94.31 694 ARG A N 1
ATOM 5685 C CA . ARG A 1 694 ? -2.808 -18.622 -11.174 1.00 94.31 694 ARG A CA 1
ATOM 5686 C C . ARG A 1 694 ? -3.283 -17.187 -10.936 1.00 94.31 694 ARG A C 1
ATOM 5688 O O . ARG A 1 694 ? -4.309 -16.954 -10.290 1.00 94.31 694 ARG A O 1
ATOM 5695 N N . CYS A 1 695 ? -2.572 -16.222 -11.510 1.00 95.44 695 CYS A N 1
ATOM 5696 C CA . CYS A 1 695 ? -2.814 -14.802 -11.282 1.00 95.44 695 CYS A CA 1
ATOM 5697 C C . CYS A 1 695 ? -2.861 -13.996 -12.585 1.00 95.44 695 CYS A C 1
ATOM 5699 O O . CYS A 1 695 ? -2.534 -14.487 -13.664 1.00 95.44 695 CYS A O 1
ATOM 5701 N N . ALA A 1 696 ? -3.363 -12.764 -12.498 1.00 97.94 696 ALA A N 1
ATOM 5702 C CA . ALA A 1 696 ? -3.407 -11.852 -13.632 1.00 97.94 696 ALA A CA 1
ATOM 5703 C C . ALA A 1 696 ? -2.155 -10.974 -13.650 1.00 97.94 696 ALA A C 1
ATOM 5705 O O . ALA A 1 696 ? -1.894 -10.263 -12.681 1.00 97.94 696 ALA A O 1
ATOM 5706 N N . PHE A 1 697 ? -1.441 -10.961 -14.767 1.00 97.94 697 PHE A N 1
ATOM 5707 C CA . PHE A 1 697 ? -0.379 -10.006 -15.048 1.00 97.94 697 PHE A CA 1
ATOM 5708 C C . PHE A 1 697 ? -0.908 -8.938 -15.997 1.00 97.94 697 PHE A C 1
ATOM 5710 O O . PHE A 1 697 ? -1.376 -9.254 -17.085 1.00 97.94 697 PHE A O 1
ATOM 5717 N N . GLU A 1 698 ? -0.834 -7.675 -15.594 1.00 98.31 698 GLU A N 1
ATOM 5718 C CA . GLU A 1 698 ? -1.159 -6.521 -16.435 1.00 98.31 698 GLU A CA 1
ATOM 5719 C C . GLU A 1 698 ? 0.074 -5.672 -16.710 1.00 98.31 698 GLU A C 1
ATOM 5721 O O . GLU A 1 698 ? 0.986 -5.620 -15.887 1.00 98.31 698 GLU A O 1
ATOM 5726 N N . VAL A 1 699 ? 0.098 -4.954 -17.832 1.00 96.25 699 VAL A N 1
ATOM 5727 C CA . VAL A 1 699 ? 1.166 -3.980 -18.096 1.00 96.25 699 VAL A CA 1
ATOM 5728 C C . VAL A 1 699 ? 1.186 -2.921 -16.991 1.00 96.25 699 VAL A C 1
ATOM 5730 O O . VAL A 1 699 ? 0.168 -2.309 -16.653 1.00 96.25 699 VAL A O 1
ATOM 5733 N N . LYS A 1 700 ? 2.369 -2.664 -16.430 1.00 92.25 700 LYS A N 1
ATOM 5734 C CA . LYS A 1 700 ? 2.592 -1.559 -15.504 1.00 92.25 700 LYS A CA 1
ATOM 5735 C C . LYS A 1 700 ? 2.927 -0.291 -16.286 1.00 92.25 700 LYS A C 1
ATOM 5737 O O . LYS A 1 700 ? 4.086 0.092 -16.421 1.00 92.25 700 LYS A O 1
ATOM 5742 N N . TYR A 1 701 ? 1.885 0.370 -16.765 1.00 91.00 701 TYR A N 1
ATOM 5743 C CA . TYR A 1 701 ? 1.988 1.620 -17.511 1.00 91.00 701 TYR A CA 1
ATOM 5744 C C . TYR A 1 701 ? 2.745 2.719 -16.732 1.00 91.00 701 TYR A C 1
ATOM 5746 O O . TYR A 1 701 ? 2.496 2.922 -15.540 1.00 91.00 701 TYR A O 1
ATOM 5754 N N . ASP A 1 702 ? 3.642 3.435 -17.421 1.00 81.62 702 ASP A N 1
ATOM 5755 C CA . ASP A 1 702 ? 4.305 4.649 -16.914 1.00 81.62 702 ASP A CA 1
ATOM 5756 C C . ASP A 1 702 ? 3.415 5.864 -17.189 1.00 81.62 702 ASP A C 1
ATOM 5758 O O . ASP A 1 702 ? 3.413 6.446 -18.276 1.00 81.62 702 ASP A O 1
ATOM 5762 N N . GLY A 1 703 ? 2.567 6.205 -16.225 1.00 84.25 703 GLY A N 1
ATOM 5763 C CA . GLY A 1 703 ? 1.547 7.215 -16.437 1.00 84.25 703 GLY A CA 1
ATOM 5764 C C . GLY A 1 703 ? 0.994 7.815 -15.158 1.00 84.25 703 GLY A C 1
ATOM 5765 O O . GLY A 1 703 ? 1.630 7.864 -14.103 1.00 84.25 703 GLY A O 1
ATOM 5766 N N . MET A 1 704 ? -0.211 8.359 -15.288 1.00 86.00 704 MET A N 1
ATOM 5767 C CA . MET A 1 704 ? -0.981 8.899 -14.185 1.00 86.00 704 MET A CA 1
ATOM 5768 C C . MET A 1 704 ? -2.263 8.101 -13.997 1.00 86.00 704 MET A C 1
ATOM 5770 O O . MET A 1 704 ? -3.183 8.180 -14.811 1.00 86.00 704 MET A O 1
ATOM 5774 N N . ARG A 1 705 ? -2.374 7.437 -12.849 1.00 90.56 705 ARG A N 1
ATOM 5775 C CA . ARG A 1 705 ? -3.630 6.833 -12.407 1.00 90.56 705 ARG A CA 1
ATOM 5776 C C . ARG A 1 705 ? -4.751 7.863 -12.318 1.00 90.56 705 ARG A C 1
ATOM 5778 O O . ARG A 1 705 ? -4.640 8.849 -11.574 1.00 90.56 705 ARG A O 1
ATOM 5785 N N . ILE A 1 706 ? -5.840 7.584 -13.026 1.00 94.00 706 ILE A N 1
ATOM 5786 C CA . ILE A 1 706 ? -7.093 8.332 -12.991 1.00 94.00 706 ILE A CA 1
ATOM 5787 C C . ILE A 1 706 ? -8.220 7.410 -12.528 1.00 94.00 706 ILE A C 1
ATOM 5789 O O . ILE A 1 706 ? -8.430 6.325 -13.067 1.00 94.00 706 ILE A O 1
ATOM 5793 N N . GLN A 1 707 ? -8.983 7.887 -11.549 1.00 97.00 707 GLN A N 1
ATOM 5794 C CA . GLN A 1 707 ? -10.288 7.348 -11.198 1.00 97.00 707 GLN A CA 1
ATOM 5795 C C . GLN A 1 707 ? -11.365 8.121 -11.961 1.00 97.00 707 GLN A C 1
ATOM 5797 O O . GLN A 1 707 ? -11.483 9.342 -11.833 1.00 97.00 707 GLN A O 1
ATOM 5802 N N . ILE A 1 708 ? -12.142 7.400 -12.762 1.00 98.19 708 ILE A N 1
ATOM 5803 C CA . ILE A 1 708 ? -13.228 7.918 -13.589 1.00 98.19 708 ILE A CA 1
ATOM 5804 C C . ILE A 1 708 ? -14.540 7.639 -12.876 1.00 98.19 708 ILE A C 1
ATOM 5806 O O . ILE A 1 708 ? -14.842 6.490 -12.563 1.00 98.19 708 ILE A O 1
ATOM 5810 N N . GLN A 1 709 ? -15.352 8.669 -12.675 1.00 97.88 709 GLN A N 1
ATOM 5811 C CA . GLN A 1 709 ? -16.698 8.516 -12.143 1.00 97.88 709 GLN A CA 1
ATOM 5812 C C . GLN A 1 709 ? -17.712 9.125 -13.104 1.00 97.88 709 GLN A C 1
ATOM 5814 O O . GLN A 1 709 ? -17.588 10.289 -13.481 1.00 97.88 709 GLN A O 1
ATOM 5819 N N . LYS A 1 710 ? -18.728 8.355 -13.487 1.00 97.12 710 LYS A N 1
ATOM 5820 C CA . LYS A 1 710 ? -19.818 8.786 -14.369 1.00 97.12 710 LYS A CA 1
ATOM 5821 C C . LYS A 1 710 ? -21.139 8.670 -13.624 1.00 97.12 710 LYS A C 1
ATOM 5823 O O . LYS A 1 710 ? -21.393 7.648 -12.998 1.00 97.12 710 LYS A O 1
ATOM 5828 N N . ASN A 1 711 ? -21.983 9.691 -13.726 1.00 95.38 711 ASN A N 1
ATOM 5829 C CA . ASN A 1 711 ? -23.391 9.659 -13.345 1.00 95.38 711 ASN A CA 1
ATOM 5830 C C . ASN A 1 711 ? -24.208 10.385 -14.419 1.00 95.38 711 ASN A C 1
ATOM 5832 O O . ASN A 1 711 ? -24.225 11.619 -14.473 1.00 95.38 711 ASN A O 1
ATOM 5836 N N . LYS A 1 712 ? -24.865 9.609 -15.280 1.00 92.44 712 LYS A N 1
ATOM 5837 C CA . LYS A 1 712 ? -25.522 10.055 -16.510 1.00 92.44 712 LYS A CA 1
ATOM 5838 C C . LYS A 1 712 ? -24.539 10.882 -17.346 1.00 92.44 712 LYS A C 1
ATOM 5840 O O . LYS A 1 712 ? -23.500 10.368 -17.757 1.00 92.44 712 LYS A O 1
ATOM 5845 N N . ASP A 1 713 ? -24.818 12.170 -17.521 1.00 89.38 713 ASP A N 1
ATOM 5846 C CA . ASP A 1 713 ? -23.990 13.096 -18.301 1.00 89.38 713 ASP A CA 1
ATOM 5847 C C . ASP A 1 713 ? -22.829 13.720 -17.513 1.00 89.38 713 ASP A C 1
ATOM 5849 O O . ASP A 1 713 ? -21.951 14.361 -18.104 1.00 89.38 713 ASP A O 1
ATOM 5853 N N . LYS A 1 714 ? -22.825 13.577 -16.181 1.00 94.00 714 LYS A N 1
ATOM 5854 C CA . LYS A 1 714 ? -21.786 14.138 -15.312 1.00 94.00 714 LYS A CA 1
ATOM 5855 C C . LYS A 1 714 ? -20.625 13.164 -15.200 1.00 94.00 714 LYS A C 1
ATOM 5857 O O . LYS A 1 714 ? -20.817 12.014 -14.814 1.00 94.00 714 LYS A O 1
ATOM 5862 N N . ILE A 1 715 ? -19.426 13.646 -15.502 1.00 96.81 715 ILE A N 1
ATOM 5863 C CA . ILE A 1 715 ? -18.189 12.870 -15.427 1.00 96.81 715 ILE A CA 1
ATOM 5864 C C . ILE A 1 715 ? -17.201 13.617 -14.544 1.00 96.81 715 ILE A C 1
ATOM 5866 O O . ILE A 1 715 ? -17.099 14.840 -14.626 1.00 96.81 715 ILE A O 1
ATOM 5870 N N . TYR A 1 716 ? -16.483 12.863 -13.722 1.00 96.56 716 TYR A N 1
ATOM 5871 C CA . TYR A 1 716 ? -15.422 13.344 -12.859 1.00 96.56 716 TYR A CA 1
ATOM 5872 C C . TYR A 1 716 ? -14.174 12.492 -13.069 1.00 96.56 716 TYR A C 1
ATOM 5874 O O . TYR A 1 716 ? -14.261 11.265 -13.110 1.00 96.56 716 TYR A O 1
ATOM 5882 N N . LEU A 1 717 ? -13.024 13.146 -13.189 1.00 96.06 717 LEU A N 1
ATOM 5883 C CA . LEU A 1 717 ? -11.713 12.511 -13.271 1.00 96.06 717 LEU A CA 1
ATOM 5884 C C . LEU A 1 717 ? -10.894 12.938 -12.059 1.00 96.06 717 LEU A C 1
ATOM 5886 O O . LEU A 1 717 ? -10.677 14.135 -11.856 1.00 96.06 717 LEU A O 1
ATOM 5890 N N . PHE A 1 718 ? -10.431 11.973 -11.273 1.00 92.19 718 PHE A N 1
ATOM 5891 C CA . PHE A 1 718 ? -9.626 12.219 -10.082 1.00 92.19 718 PHE A CA 1
ATOM 5892 C C . PHE A 1 718 ? -8.254 11.571 -10.212 1.00 92.19 718 PHE A C 1
ATOM 5894 O O . PHE A 1 718 ? -8.149 10.402 -10.574 1.00 92.19 718 PHE A O 1
ATOM 5901 N N . THR A 1 719 ? -7.194 12.315 -9.904 1.00 86.81 719 THR A N 1
ATOM 5902 C CA . THR A 1 719 ? -5.835 11.756 -9.868 1.00 86.81 719 THR A CA 1
ATOM 5903 C C . THR A 1 719 ? -5.649 10.836 -8.661 1.00 86.81 719 THR A C 1
ATOM 5905 O O . THR A 1 719 ? -6.464 10.809 -7.740 1.00 86.81 719 THR A O 1
ATOM 5908 N N . ARG A 1 720 ? -4.500 10.159 -8.577 1.00 79.69 720 ARG A N 1
ATOM 5909 C CA . ARG A 1 720 ? -4.067 9.438 -7.365 1.00 79.69 720 ARG A CA 1
ATOM 5910 C C . ARG A 1 720 ? -4.115 10.272 -6.074 1.00 79.69 720 ARG A C 1
ATOM 5912 O O . ARG A 1 720 ? -4.306 9.712 -4.999 1.00 79.69 720 ARG A O 1
ATOM 5919 N N . ARG A 1 721 ? -3.905 11.591 -6.165 1.00 74.62 721 ARG A N 1
ATOM 5920 C CA . ARG A 1 721 ? -3.993 12.528 -5.025 1.00 74.62 721 ARG A CA 1
ATOM 5921 C C . ARG A 1 721 ? -5.401 13.092 -4.830 1.00 74.62 721 ARG A C 1
ATOM 5923 O O . ARG A 1 721 ? -5.584 14.009 -4.039 1.00 74.62 721 ARG A O 1
ATOM 5930 N N . LEU A 1 722 ? -6.375 12.533 -5.545 1.00 81.19 722 LEU A N 1
ATOM 5931 C CA . LEU A 1 722 ? -7.787 12.899 -5.530 1.00 81.19 722 LEU A CA 1
ATOM 5932 C C . LEU A 1 722 ? -8.055 14.325 -6.035 1.00 81.19 722 LEU A C 1
ATOM 5934 O O . LEU A 1 722 ? -9.102 14.908 -5.765 1.00 81.19 722 LEU A O 1
ATOM 5938 N N . GLU A 1 723 ? -7.117 14.886 -6.803 1.00 81.94 723 GLU A N 1
ATOM 5939 C CA . GLU A 1 723 ? -7.308 16.171 -7.473 1.00 81.94 723 GLU A CA 1
ATOM 5940 C C . GLU A 1 723 ? -8.259 15.986 -8.655 1.00 81.94 723 GLU A C 1
ATOM 5942 O O . GLU A 1 723 ? -8.054 15.098 -9.485 1.00 81.94 723 GLU A O 1
ATOM 5947 N N . ASN A 1 724 ? -9.287 16.831 -8.748 1.00 87.88 724 ASN A N 1
ATOM 5948 C CA . ASN A 1 724 ? -10.205 16.816 -9.878 1.00 87.88 724 ASN A CA 1
ATOM 5949 C C . ASN A 1 724 ? -9.533 17.439 -11.113 1.00 87.88 724 ASN A C 1
ATOM 5951 O O . ASN A 1 724 ? -9.266 18.641 -11.138 1.00 87.88 724 ASN A O 1
ATOM 5955 N N . VAL A 1 725 ? -9.299 16.613 -12.132 1.00 89.88 725 VAL A N 1
ATOM 5956 C CA . VAL A 1 725 ? -8.647 16.977 -13.401 1.00 89.88 725 VAL A CA 1
ATOM 5957 C C . VAL A 1 725 ? -9.586 16.867 -14.603 1.00 89.88 725 VAL A C 1
ATOM 5959 O O . VAL A 1 725 ? -9.147 16.821 -15.749 1.00 89.88 725 VAL A O 1
ATOM 5962 N N . THR A 1 726 ? -10.899 16.830 -14.363 1.00 92.44 726 THR A N 1
ATOM 5963 C CA . THR A 1 726 ? -11.919 16.619 -15.407 1.00 92.44 726 THR A CA 1
ATOM 5964 C C . THR A 1 726 ? -11.765 17.589 -16.575 1.00 92.44 726 THR A C 1
ATOM 5966 O O . THR A 1 726 ? -11.866 17.195 -17.731 1.00 92.44 726 THR A O 1
ATOM 5969 N N . THR A 1 727 ? -11.488 18.861 -16.283 1.00 90.00 727 THR A N 1
ATOM 5970 C CA . THR A 1 727 ? -11.348 19.887 -17.321 1.00 90.00 727 THR A CA 1
ATOM 5971 C C . THR A 1 727 ? -10.086 19.730 -18.160 1.00 90.00 727 THR A C 1
ATOM 5973 O O . THR A 1 727 ? -10.091 20.157 -19.303 1.00 90.00 727 THR A O 1
ATOM 5976 N N . GLN A 1 728 ? -9.023 19.139 -17.612 1.00 89.19 728 GLN A N 1
ATOM 5977 C CA . GLN A 1 728 ? -7.698 19.040 -18.228 1.00 89.19 728 GLN A CA 1
ATOM 5978 C C . GLN A 1 728 ? -7.595 17.902 -19.249 1.00 89.19 728 GLN A C 1
ATOM 5980 O O . GLN A 1 728 ? -6.655 17.899 -20.039 1.00 89.19 728 GLN A O 1
ATOM 5985 N N . PHE A 1 729 ? -8.539 16.957 -19.226 1.00 93.06 729 PHE A N 1
ATOM 5986 C CA . PHE A 1 729 ? -8.559 15.775 -20.093 1.00 93.06 729 PHE A CA 1
ATOM 5987 C C . PHE A 1 729 ? -9.920 15.631 -20.805 1.00 93.06 729 PHE A C 1
ATOM 5989 O O . PHE A 1 729 ? -10.646 14.655 -20.572 1.00 93.06 729 PHE A O 1
ATOM 5996 N N . PRO A 1 730 ? -10.318 16.612 -21.642 1.00 92.38 730 PRO A N 1
ATOM 5997 C CA . PRO A 1 730 ? -11.602 16.596 -22.347 1.00 92.38 730 PRO A CA 1
ATOM 5998 C C . PRO A 1 730 ? -11.791 15.365 -23.248 1.00 92.38 730 PRO A C 1
ATOM 6000 O O . PRO A 1 730 ? -12.914 14.892 -23.418 1.00 92.38 730 PRO A O 1
ATOM 6003 N N . GLU A 1 731 ? -10.714 14.808 -23.796 1.00 92.44 731 GLU A N 1
ATOM 6004 C CA . GLU A 1 731 ? -10.721 13.595 -24.610 1.00 92.44 731 GLU A CA 1
ATOM 6005 C C . GLU A 1 731 ? -11.150 12.349 -23.821 1.00 92.44 731 GLU A C 1
ATOM 6007 O O . GLU A 1 731 ? -11.942 11.561 -24.335 1.00 92.44 731 GLU A O 1
ATOM 6012 N N . ILE A 1 732 ? -10.740 12.217 -22.552 1.00 95.12 732 ILE A N 1
ATOM 6013 C CA . ILE A 1 732 ? -11.188 11.124 -21.674 1.00 95.12 732 ILE A CA 1
ATOM 6014 C C . ILE A 1 732 ? -12.675 11.304 -21.366 1.00 95.12 732 ILE A C 1
ATOM 6016 O O . ILE A 1 732 ? -13.442 10.345 -21.412 1.00 95.12 732 ILE A O 1
ATOM 6020 N N . VAL A 1 733 ? -13.114 12.540 -21.105 1.00 95.88 733 VAL A N 1
ATOM 6021 C CA . VAL A 1 733 ? -14.532 12.842 -20.859 1.00 95.88 733 VAL A CA 1
ATOM 6022 C C . VAL A 1 733 ? -15.392 12.462 -22.068 1.00 95.88 733 VAL A C 1
ATOM 6024 O O . VAL A 1 733 ? -16.432 11.828 -21.885 1.00 95.88 733 VAL A O 1
ATOM 6027 N N . ARG A 1 734 ? -14.971 12.810 -23.293 1.00 95.06 734 ARG A N 1
ATOM 6028 C CA . ARG A 1 734 ? -15.666 12.408 -24.531 1.00 95.06 734 ARG A CA 1
ATOM 6029 C C . ARG A 1 734 ? -15.715 10.887 -24.669 1.00 95.06 734 ARG A C 1
ATOM 6031 O O . ARG A 1 734 ? -16.803 10.331 -24.802 1.00 95.06 734 ARG A O 1
ATOM 6038 N N . ALA A 1 735 ? -14.572 10.219 -24.518 1.00 95.06 735 ALA A N 1
ATOM 6039 C CA . ALA A 1 735 ? -14.491 8.769 -24.632 1.00 95.06 735 ALA A CA 1
ATOM 6040 C C . ALA A 1 735 ? -15.399 8.046 -23.625 1.00 95.06 735 ALA A C 1
ATOM 6042 O O . ALA A 1 735 ? -16.085 7.097 -23.996 1.00 95.06 735 ALA A O 1
ATOM 6043 N N . VAL A 1 736 ? -15.476 8.525 -22.380 1.00 97.00 736 VAL A N 1
ATOM 6044 C CA . VAL A 1 736 ? -16.365 7.961 -21.352 1.00 97.00 736 VAL A CA 1
ATOM 6045 C C . VAL A 1 736 ? -17.841 8.136 -21.720 1.00 97.00 736 VAL A C 1
ATOM 6047 O O . VAL A 1 736 ? -18.637 7.227 -21.484 1.00 97.00 736 VAL A O 1
ATOM 6050 N N . LYS A 1 737 ? -18.240 9.274 -22.304 1.00 95.31 737 LYS A N 1
ATOM 6051 C CA . LYS A 1 737 ? -19.634 9.482 -22.744 1.00 95.31 737 LYS A CA 1
ATOM 6052 C C . LYS A 1 737 ? -20.033 8.519 -23.854 1.00 95.31 737 LYS A C 1
ATOM 6054 O O . LYS A 1 737 ? -21.129 7.971 -23.806 1.00 95.31 737 LYS A O 1
ATOM 6059 N N . GLU A 1 738 ? -19.150 8.330 -24.825 1.00 95.44 738 GLU A N 1
ATOM 6060 C CA . GLU A 1 738 ? -19.432 7.577 -26.049 1.00 95.44 738 GLU A CA 1
ATOM 6061 C C . GLU A 1 738 ? -19.297 6.062 -25.859 1.00 95.44 738 GLU A C 1
ATOM 6063 O O . GLU A 1 738 ? -20.041 5.296 -26.470 1.00 95.44 738 GLU A O 1
ATOM 6068 N N . ASN A 1 739 ? -18.380 5.620 -24.993 1.00 96.75 739 ASN A N 1
ATOM 6069 C CA . ASN A 1 739 ? -17.942 4.223 -24.961 1.00 96.75 739 ASN A CA 1
ATOM 6070 C C . ASN A 1 739 ? -18.283 3.458 -23.674 1.00 96.75 739 ASN A C 1
ATOM 6072 O O . ASN A 1 739 ? -18.034 2.255 -23.603 1.00 96.75 739 ASN A O 1
ATOM 6076 N N . VAL A 1 740 ? -18.866 4.110 -22.662 1.00 96.88 740 VAL A N 1
ATOM 6077 C CA . VAL A 1 740 ? -19.252 3.462 -21.395 1.00 96.88 740 VAL A CA 1
ATOM 6078 C C . VAL A 1 740 ? -20.758 3.237 -21.344 1.00 96.88 740 VAL A C 1
ATOM 6080 O O . VAL A 1 740 ? -21.537 4.184 -21.184 1.00 96.88 740 VAL A O 1
ATOM 6083 N N . GLN A 1 741 ? -21.163 1.968 -21.408 1.00 92.25 741 GLN A N 1
ATOM 6084 C CA . GLN A 1 741 ? -22.558 1.515 -21.452 1.00 92.25 741 GLN A CA 1
ATOM 6085 C C . GLN A 1 741 ? -23.167 1.376 -20.044 1.00 92.25 741 GLN A C 1
ATOM 6087 O O . GLN A 1 741 ? -23.631 0.311 -19.647 1.00 92.25 741 GLN A O 1
ATOM 6092 N N . ALA A 1 742 ? -23.143 2.457 -19.266 1.00 94.44 742 ALA A N 1
ATOM 6093 C CA . ALA A 1 742 ? -23.708 2.494 -17.917 1.00 94.44 742 ALA A CA 1
ATOM 6094 C C . ALA A 1 742 ? -24.246 3.884 -17.563 1.00 94.44 742 ALA A C 1
ATOM 6096 O O . ALA A 1 742 ? -23.661 4.895 -17.970 1.00 94.44 742 ALA A O 1
ATOM 6097 N N . ASP A 1 743 ? -25.314 3.927 -16.766 1.00 93.88 743 ASP A N 1
ATOM 6098 C CA . ASP A 1 743 ? -25.849 5.172 -16.210 1.00 93.88 743 ASP A CA 1
ATOM 6099 C C . ASP A 1 743 ? -24.936 5.699 -15.113 1.00 93.88 743 ASP A C 1
ATOM 6101 O O . ASP A 1 743 ? -24.696 6.901 -15.026 1.00 93.88 743 ASP A O 1
ATOM 6105 N N . SER A 1 744 ? -24.396 4.816 -14.276 1.00 96.50 744 SER A N 1
ATOM 6106 C CA . SER A 1 744 ? -23.485 5.217 -13.216 1.00 96.50 744 SER A CA 1
ATOM 6107 C C . SER A 1 744 ? -22.343 4.221 -13.047 1.00 96.50 744 SER A C 1
ATOM 6109 O O . SER A 1 744 ? -22.563 3.014 -13.018 1.00 96.50 744 SER A O 1
ATOM 6111 N N . VAL A 1 745 ? -21.100 4.706 -12.991 1.00 97.81 745 VAL A N 1
ATOM 6112 C CA . VAL A 1 745 ? -19.918 3.836 -12.893 1.00 97.81 745 VAL A CA 1
ATOM 6113 C C . VAL A 1 745 ? -18.759 4.526 -12.175 1.00 97.81 745 VAL A C 1
ATOM 6115 O O . VAL A 1 745 ? -18.599 5.742 -12.289 1.00 97.81 745 VAL A O 1
ATOM 6118 N N . ILE A 1 746 ? -17.942 3.748 -11.461 1.00 98.12 746 ILE A N 1
ATOM 6119 C CA . ILE A 1 746 ? -16.611 4.154 -10.987 1.00 98.12 746 ILE A CA 1
ATOM 6120 C C . ILE A 1 746 ? -15.595 3.156 -11.540 1.00 98.12 746 ILE A C 1
ATOM 6122 O O . ILE A 1 746 ? -15.686 1.968 -11.241 1.00 98.12 746 ILE A O 1
ATOM 6126 N N . MET A 1 747 ? -14.643 3.632 -12.340 1.00 97.69 747 MET A N 1
ATOM 6127 C CA . MET A 1 747 ? -13.583 2.829 -12.959 1.00 97.69 747 MET A CA 1
ATOM 6128 C C . MET A 1 747 ? -12.219 3.443 -12.682 1.00 97.69 747 MET A C 1
ATOM 6130 O O . MET A 1 747 ? -12.110 4.637 -12.399 1.00 97.69 747 MET A O 1
ATOM 6134 N N . GLU A 1 748 ? -11.172 2.642 -12.807 1.00 97.19 748 GLU A N 1
ATOM 6135 C CA . GLU A 1 748 ? -9.795 3.102 -12.675 1.00 97.19 748 GLU A CA 1
ATOM 6136 C C . GLU A 1 748 ? -8.962 2.689 -13.882 1.00 97.19 748 GLU A C 1
ATOM 6138 O O . GLU A 1 748 ? -9.138 1.604 -14.440 1.00 97.19 748 GLU A O 1
ATOM 6143 N N . GLY A 1 749 ? -8.049 3.572 -14.276 1.00 96.94 749 GLY A N 1
ATOM 6144 C CA . GLY A 1 749 ? -7.104 3.323 -15.352 1.00 96.94 749 GLY A CA 1
ATOM 6145 C C . GLY A 1 749 ? -5.844 4.163 -15.221 1.00 96.94 749 GLY A C 1
ATOM 6146 O O . GLY A 1 749 ? -5.801 5.130 -14.456 1.00 96.94 749 GLY A O 1
ATOM 6147 N N . GLU A 1 750 ? -4.822 3.800 -15.985 1.00 95.62 750 GLU A N 1
ATOM 6148 C CA . GLU A 1 750 ? -3.594 4.580 -16.099 1.00 95.62 750 GLU A CA 1
ATOM 6149 C C . GLU A 1 750 ? -3.649 5.423 -17.372 1.00 95.62 750 GLU A C 1
ATOM 6151 O O . GLU A 1 750 ? -3.877 4.901 -18.461 1.00 95.62 750 GLU A O 1
ATOM 6156 N N . THR A 1 751 ? -3.478 6.737 -17.238 1.00 94.62 751 THR A N 1
ATOM 6157 C CA . THR A 1 751 ? -3.381 7.659 -18.376 1.00 94.62 751 THR A CA 1
ATOM 6158 C C . THR A 1 751 ? -1.926 7.846 -18.757 1.00 94.62 751 THR A C 1
ATOM 6160 O O . THR A 1 751 ? -1.129 8.274 -17.925 1.00 94.62 751 THR A O 1
ATOM 6163 N N . VAL A 1 752 ? -1.588 7.577 -20.010 1.00 92.25 752 VAL A N 1
ATOM 6164 C CA . VAL A 1 752 ? -0.223 7.611 -20.533 1.00 92.25 752 VAL A CA 1
ATOM 6165 C C . VAL A 1 752 ? -0.150 8.663 -21.632 1.00 92.25 752 VAL A C 1
ATOM 6167 O O . VAL A 1 752 ? -1.032 8.725 -22.484 1.00 92.25 752 VAL A O 1
ATOM 6170 N N . ALA A 1 753 ? 0.881 9.510 -21.612 1.00 90.50 753 ALA A N 1
ATOM 6171 C CA . ALA A 1 753 ? 1.198 10.345 -22.769 1.00 90.50 753 ALA A CA 1
ATOM 6172 C C . ALA A 1 753 ? 1.914 9.479 -23.804 1.00 90.50 753 ALA A C 1
ATOM 6174 O O . ALA A 1 753 ? 2.866 8.798 -23.449 1.00 90.50 753 ALA A O 1
ATOM 6175 N N . ILE A 1 754 ? 1.479 9.508 -25.058 1.00 91.81 754 ILE A N 1
ATOM 6176 C CA . ILE A 1 754 ? 1.961 8.610 -26.116 1.00 91.81 754 ILE A CA 1
ATOM 6177 C C . ILE A 1 754 ? 2.557 9.390 -27.282 1.00 91.81 754 ILE A C 1
ATOM 6179 O O . ILE A 1 754 ? 2.356 10.602 -27.404 1.00 91.81 754 ILE A O 1
ATOM 6183 N N . GLN A 1 755 ? 3.312 8.718 -28.151 1.00 88.38 755 GLN A N 1
ATOM 6184 C CA . GLN A 1 755 ? 3.933 9.375 -29.300 1.00 88.38 755 GLN A CA 1
ATOM 6185 C C . GLN A 1 755 ? 2.904 9.929 -30.288 1.00 88.38 755 GLN A C 1
ATOM 6187 O O . GLN A 1 755 ? 3.071 11.060 -30.759 1.00 88.38 755 GLN A O 1
ATOM 6192 N N . GLY A 1 756 ? 1.813 9.203 -30.545 1.00 86.62 756 GLY A N 1
ATOM 6193 C CA . GLY A 1 756 ? 0.744 9.666 -31.430 1.00 86.62 756 GLY A CA 1
ATOM 6194 C C . GLY A 1 756 ? -0.472 8.739 -31.504 1.00 86.62 756 GLY A C 1
ATOM 6195 O O . GLY A 1 756 ? -0.472 7.638 -30.971 1.00 86.62 756 GLY A O 1
ATOM 6196 N N . ILE A 1 757 ? -1.513 9.185 -32.209 1.00 79.69 757 ILE A N 1
ATOM 6197 C CA . ILE A 1 757 ? -2.759 8.440 -32.471 1.00 79.69 757 ILE A CA 1
ATOM 6198 C C . ILE A 1 757 ? -2.994 8.321 -33.987 1.00 79.69 757 ILE A C 1
ATOM 6200 O O . ILE A 1 757 ? -2.551 9.191 -34.736 1.00 79.69 757 ILE A O 1
ATOM 6204 N N . GLY A 1 758 ? -3.694 7.279 -34.454 1.00 77.06 758 GLY A N 1
ATOM 6205 C CA . GLY A 1 758 ? -4.073 7.122 -35.869 1.00 77.06 758 GLY A CA 1
ATOM 6206 C C . GLY A 1 758 ? -3.225 6.124 -36.675 1.00 77.06 758 GLY A C 1
ATOM 6207 O O . GLY A 1 758 ? -2.931 5.036 -36.196 1.00 77.06 758 GLY A O 1
ATOM 6208 N N . GLN A 1 759 ? -2.888 6.448 -37.932 1.00 69.75 759 GLN A N 1
ATOM 6209 C CA . GLN A 1 759 ? -2.206 5.526 -38.862 1.00 69.75 759 GLN A CA 1
ATOM 6210 C C . GLN A 1 759 ? -0.692 5.417 -38.600 1.00 69.75 759 GLN A C 1
ATOM 6212 O O . GLN A 1 759 ? -0.049 6.399 -38.238 1.00 69.75 759 GLN A O 1
ATOM 6217 N N . GLY A 1 760 ? -0.119 4.231 -38.830 1.00 77.56 760 GLY A N 1
ATOM 6218 C CA . GLY A 1 760 ? 1.295 3.905 -38.592 1.00 77.56 760 GLY A CA 1
ATOM 6219 C C . GLY A 1 760 ? 1.459 2.718 -37.639 1.00 77.56 760 GLY A C 1
ATOM 6220 O O . GLY A 1 760 ? 0.459 2.206 -37.126 1.00 77.56 760 GLY A O 1
ATOM 6221 N N . ASP A 1 761 ? 2.705 2.304 -37.395 1.00 82.44 761 ASP A N 1
ATOM 6222 C CA . ASP A 1 761 ? 3.027 1.209 -36.470 1.00 82.44 761 ASP A CA 1
ATOM 6223 C C . ASP A 1 761 ? 2.436 1.479 -35.073 1.00 82.44 761 ASP A C 1
ATOM 6225 O O . ASP A 1 761 ? 2.625 2.553 -34.494 1.00 82.44 761 ASP A O 1
ATOM 6229 N N . GLU A 1 762 ? 1.633 0.538 -34.572 1.00 80.44 762 GLU A N 1
ATOM 6230 C CA . GLU A 1 762 ? 0.905 0.707 -33.314 1.00 80.44 762 GLU A CA 1
ATOM 6231 C C . GLU A 1 762 ? 1.839 0.702 -32.102 1.00 80.44 762 GLU A C 1
ATOM 6233 O O . GLU A 1 762 ? 1.629 1.505 -31.193 1.00 80.44 762 GLU A O 1
ATOM 6238 N N . CYS A 1 763 ? 2.891 -0.121 -32.112 1.00 76.12 763 CYS A N 1
ATOM 6239 C CA . CYS A 1 763 ? 3.871 -0.161 -31.032 1.00 76.12 763 CYS A CA 1
ATOM 6240 C C . CYS A 1 763 ? 4.607 1.179 -30.930 1.00 76.12 763 CYS A C 1
ATOM 6242 O O . CYS A 1 763 ? 4.665 1.758 -29.850 1.00 76.12 763 CYS A O 1
ATOM 6244 N N . GLU A 1 764 ? 5.086 1.732 -32.048 1.00 81.69 764 GLU A N 1
ATOM 6245 C CA . GLU A 1 764 ? 5.786 3.027 -32.043 1.00 81.69 764 GLU A CA 1
ATOM 6246 C C . GLU A 1 764 ? 4.893 4.188 -31.596 1.00 81.69 764 GLU A C 1
ATOM 6248 O O . GLU A 1 764 ? 5.325 5.065 -30.848 1.00 81.69 764 GLU A O 1
ATOM 6253 N N . ARG A 1 765 ? 3.625 4.206 -32.021 1.00 86.75 765 ARG A N 1
ATOM 6254 C CA . ARG A 1 765 ? 2.681 5.263 -31.628 1.00 86.75 765 ARG A CA 1
ATOM 6255 C C . ARG A 1 765 ? 2.322 5.218 -30.147 1.00 86.75 765 ARG A C 1
ATOM 6257 O O . ARG A 1 765 ? 2.156 6.282 -29.549 1.00 86.75 765 ARG A O 1
ATOM 6264 N N . ARG A 1 766 ? 2.187 4.014 -29.585 1.00 87.19 766 ARG A N 1
ATOM 6265 C CA . ARG A 1 766 ? 1.779 3.778 -28.192 1.00 87.19 766 ARG A CA 1
ATOM 6266 C C . ARG A 1 766 ? 2.934 3.837 -27.197 1.00 87.19 766 ARG A C 1
ATOM 6268 O O . ARG A 1 766 ? 2.669 3.886 -25.999 1.00 87.19 766 ARG A O 1
ATOM 6275 N N . LYS A 1 767 ? 4.187 3.906 -27.666 1.00 85.00 767 LYS A N 1
ATOM 6276 C CA . LYS A 1 767 ? 5.338 4.142 -26.787 1.00 85.00 767 LYS A CA 1
ATOM 6277 C C . LYS A 1 767 ? 5.082 5.353 -25.882 1.00 85.00 767 LYS A C 1
ATOM 6279 O O . LYS A 1 767 ? 4.667 6.412 -26.380 1.00 85.00 767 LYS A O 1
ATOM 6284 N N . PRO A 1 768 ? 5.319 5.224 -24.567 1.00 85.69 768 PRO A N 1
ATOM 6285 C CA . PRO A 1 768 ? 5.093 6.311 -23.641 1.00 85.69 768 PRO A CA 1
ATOM 6286 C C . PRO A 1 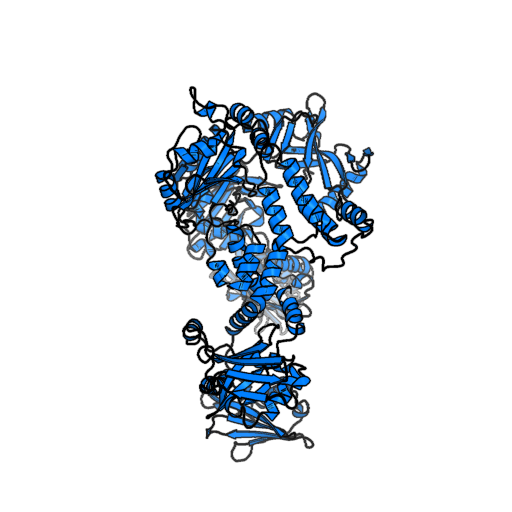768 ? 6.087 7.445 -23.892 1.00 85.69 768 PRO A C 1
ATOM 6288 O O . PRO A 1 768 ? 7.265 7.243 -24.190 1.00 85.69 768 PRO A O 1
ATOM 6291 N N . ARG A 1 769 ? 5.602 8.672 -23.741 1.00 83.19 769 ARG A N 1
ATOM 6292 C CA . ARG A 1 769 ? 6.436 9.854 -23.540 1.00 83.19 769 ARG A CA 1
ATOM 6293 C C . ARG A 1 769 ? 6.765 9.980 -22.061 1.00 83.19 769 ARG A C 1
ATOM 6295 O O . ARG A 1 769 ? 5.990 9.561 -21.204 1.00 83.19 769 ARG A O 1
ATOM 6302 N N . VAL A 1 770 ? 7.868 10.660 -21.762 1.00 68.12 770 VAL A N 1
ATOM 6303 C CA . VAL A 1 770 ? 8.307 10.900 -20.382 1.00 68.12 770 VAL A CA 1
ATOM 6304 C C . VAL A 1 770 ? 7.194 11.527 -19.532 1.00 68.12 770 VAL A C 1
ATOM 6306 O O . VAL A 1 770 ? 6.565 12.518 -19.922 1.00 68.12 770 VAL A O 1
ATOM 6309 N N . PHE A 1 771 ? 6.984 11.000 -18.322 1.00 64.94 771 PHE A N 1
ATOM 6310 C CA . PHE A 1 771 ? 5.913 11.430 -17.408 1.00 64.94 771 PHE A CA 1
ATOM 6311 C C . PHE A 1 771 ? 5.870 12.951 -17.161 1.00 64.94 771 PHE A C 1
ATOM 6313 O O . PHE A 1 771 ? 4.806 13.544 -16.944 1.00 64.94 771 PHE A O 1
ATOM 6320 N N . GLN A 1 772 ? 7.026 13.621 -17.210 1.00 62.56 772 GLN A N 1
ATOM 6321 C CA . GLN A 1 772 ? 7.105 15.072 -17.057 1.00 62.56 772 GLN A CA 1
ATOM 6322 C C . GLN A 1 772 ? 6.234 15.822 -18.077 1.00 62.56 772 GLN A C 1
ATOM 6324 O O . GLN A 1 772 ? 5.652 16.850 -17.721 1.00 62.56 772 GLN A O 1
ATOM 6329 N N . GLU A 1 773 ? 6.083 15.318 -19.304 1.00 73.19 773 GLU A N 1
ATOM 6330 C CA . GLU A 1 773 ? 5.201 15.920 -20.309 1.00 73.19 773 GLU A CA 1
ATOM 6331 C C . GLU A 1 773 ? 3.731 15.836 -19.901 1.00 73.19 773 GLU A C 1
ATOM 6333 O O . GLU A 1 773 ? 3.026 16.848 -19.934 1.00 73.19 773 GLU A O 1
ATOM 6338 N N . LEU A 1 774 ? 3.286 14.674 -19.416 1.00 76.06 774 LEU A N 1
ATOM 6339 C CA . LEU A 1 774 ? 1.928 14.486 -18.904 1.00 76.06 774 LEU A CA 1
ATOM 6340 C C . LEU A 1 774 ? 1.648 15.420 -17.715 1.00 76.06 774 LEU A C 1
ATOM 6342 O O . LEU A 1 774 ? 0.586 16.042 -17.632 1.00 76.06 774 LEU A O 1
ATOM 6346 N N . SER A 1 775 ? 2.632 15.607 -16.828 1.00 70.88 775 SER A N 1
ATOM 6347 C CA . SER A 1 775 ? 2.501 16.480 -15.654 1.00 70.88 775 SER A CA 1
ATOM 6348 C C . SER A 1 775 ? 2.225 17.953 -16.002 1.00 70.88 775 SER A C 1
ATOM 6350 O O . SER A 1 775 ? 1.569 18.662 -15.228 1.00 70.88 775 SER A O 1
ATOM 6352 N N . ARG A 1 776 ? 2.659 18.417 -17.188 1.00 75.88 776 ARG A N 1
ATOM 6353 C CA . ARG A 1 776 ? 2.391 19.782 -17.681 1.00 75.88 776 ARG A CA 1
ATOM 6354 C C . ARG A 1 776 ? 0.898 20.024 -17.912 1.00 75.88 776 ARG A C 1
ATOM 6356 O O . ARG A 1 776 ? 0.451 21.163 -17.773 1.00 75.88 776 ARG A O 1
ATOM 6363 N N . ARG A 1 777 ? 0.121 18.973 -18.206 1.00 81.00 777 ARG A N 1
ATOM 6364 C CA . ARG A 1 777 ? -1.338 19.058 -18.393 1.00 81.00 777 ARG A CA 1
ATOM 6365 C C . ARG A 1 777 ? -2.082 19.313 -17.092 1.00 81.00 777 ARG A C 1
ATOM 6367 O O . ARG A 1 777 ? -2.928 20.198 -17.034 1.00 81.00 777 ARG A O 1
ATOM 6374 N N . ILE A 1 778 ? -1.723 18.582 -16.037 1.00 72.06 778 ILE A N 1
ATOM 6375 C CA . ILE A 1 778 ? -2.436 18.563 -14.746 1.00 72.06 778 ILE A CA 1
ATOM 6376 C C . ILE A 1 778 ? -2.570 19.972 -14.155 1.00 72.06 778 ILE A C 1
ATOM 6378 O O . ILE A 1 778 ? -3.627 20.362 -13.667 1.00 72.06 778 ILE A O 1
ATOM 6382 N N . LYS A 1 779 ? -1.497 20.768 -14.223 1.00 68.19 779 LYS A N 1
ATOM 6383 C CA . LYS A 1 779 ? -1.451 22.112 -13.624 1.00 68.19 779 LYS A CA 1
ATOM 6384 C C . LYS A 1 779 ? -2.084 23.198 -14.500 1.00 68.19 779 LYS A C 1
ATOM 6386 O O . LYS A 1 779 ? -2.168 24.353 -14.073 1.00 68.19 779 LYS A O 1
ATOM 6391 N N . ARG A 1 780 ? -2.491 22.872 -15.730 1.00 74.94 780 ARG A N 1
ATOM 6392 C CA . ARG A 1 780 ? -2.956 23.858 -16.706 1.00 74.94 780 ARG A CA 1
ATOM 6393 C C . ARG A 1 780 ? -4.410 24.264 -16.437 1.00 74.94 780 ARG A C 1
ATOM 6395 O O . ARG A 1 780 ? -5.242 23.456 -16.032 1.00 74.94 780 ARG A O 1
ATOM 6402 N N . LYS A 1 781 ? -4.702 25.551 -16.658 1.00 67.94 781 LYS A N 1
ATOM 6403 C CA . LYS A 1 781 ? -6.038 26.156 -16.484 1.00 67.94 781 LYS A CA 1
ATOM 6404 C C . LYS A 1 781 ? -6.571 26.880 -17.731 1.00 67.94 781 LYS A C 1
ATOM 6406 O O . LYS A 1 781 ? -7.744 27.226 -17.756 1.00 67.94 781 LYS A O 1
ATOM 6411 N N . TYR A 1 782 ? -5.724 27.096 -18.740 1.00 74.56 782 TYR A N 1
ATOM 6412 C CA . TYR A 1 782 ? -6.029 27.794 -19.997 1.00 74.56 782 TYR A CA 1
ATOM 6413 C C . TYR A 1 782 ? -5.397 27.033 -21.175 1.00 74.56 782 TYR A C 1
ATOM 6415 O O . TYR A 1 782 ? -4.459 26.266 -20.956 1.00 74.56 782 TYR A O 1
ATOM 6423 N N . ASP A 1 783 ? -5.884 27.239 -22.400 1.00 81.94 783 ASP A N 1
ATOM 6424 C CA . ASP A 1 783 ? -5.372 26.602 -23.635 1.00 81.94 783 ASP A CA 1
ATOM 6425 C C . ASP A 1 783 ? -5.363 25.064 -23.582 1.00 81.94 783 ASP A C 1
ATOM 6427 O O . ASP A 1 783 ? -4.450 24.395 -24.068 1.00 81.94 783 ASP A O 1
ATOM 6431 N N . ILE A 1 784 ? -6.386 24.498 -22.936 1.00 86.44 784 ILE A N 1
ATOM 6432 C CA . ILE A 1 784 ? -6.475 23.059 -22.666 1.00 86.44 784 ILE A CA 1
ATOM 6433 C C . ILE A 1 784 ? -6.482 22.262 -23.972 1.00 86.44 784 ILE A C 1
ATOM 6435 O O . ILE A 1 784 ? -5.691 21.340 -24.102 1.00 86.44 784 ILE A O 1
ATOM 6439 N N . GLU A 1 785 ? -7.303 22.649 -24.952 1.00 86.06 785 GLU A N 1
ATOM 6440 C CA . GLU A 1 785 ? -7.403 21.963 -26.252 1.00 86.06 785 GLU A CA 1
ATOM 6441 C C . GLU A 1 785 ? -6.091 22.024 -27.059 1.00 86.06 785 GLU A C 1
ATOM 6443 O O . GLU A 1 785 ? -5.713 21.067 -27.729 1.00 86.06 785 GLU A O 1
ATOM 6448 N N . GLU A 1 786 ? -5.333 23.121 -26.970 1.00 86.38 786 GLU A N 1
ATOM 6449 C CA . GLU A 1 786 ? -4.046 23.232 -27.667 1.00 86.38 786 GLU A CA 1
ATOM 6450 C C . GLU A 1 786 ? -3.020 22.245 -27.092 1.00 86.38 786 GLU A C 1
ATOM 6452 O O . GLU A 1 786 ? -2.332 21.531 -27.825 1.00 86.38 786 GLU A O 1
ATOM 6457 N N . ILE A 1 787 ? -2.945 22.165 -25.762 1.00 85.75 787 ILE A N 1
ATOM 6458 C CA . ILE A 1 787 ? -2.090 21.196 -25.072 1.00 85.75 787 ILE A CA 1
ATOM 6459 C C . ILE A 1 787 ? -2.608 19.766 -25.275 1.00 85.75 787 ILE A C 1
ATOM 6461 O O . ILE A 1 787 ? -1.780 18.859 -25.425 1.00 85.75 787 ILE A O 1
ATOM 6465 N N . ALA A 1 788 ? -3.936 19.577 -25.333 1.00 86.94 788 ALA A N 1
ATOM 6466 C CA . ALA A 1 788 ? -4.619 18.317 -25.649 1.00 86.94 788 ALA A CA 1
ATOM 6467 C C . ALA A 1 788 ? -4.109 17.721 -26.978 1.00 86.94 788 ALA A C 1
ATOM 6469 O O . ALA A 1 788 ? -3.793 16.535 -27.064 1.00 86.94 788 ALA A O 1
ATOM 6470 N N . ASN A 1 789 ? -3.910 18.574 -27.982 1.00 86.75 789 ASN A N 1
ATOM 6471 C CA . ASN A 1 789 ? -3.392 18.167 -29.288 1.00 86.75 789 ASN A CA 1
ATOM 6472 C C . ASN A 1 789 ? -1.870 17.941 -29.306 1.00 86.75 789 ASN A C 1
ATOM 6474 O O . ASN A 1 789 ? -1.382 17.083 -30.036 1.00 86.75 789 ASN A O 1
ATOM 6478 N N . LYS A 1 790 ? -1.096 18.690 -28.507 1.00 88.38 790 LYS A N 1
ATOM 6479 C CA . LYS A 1 790 ? 0.381 18.589 -28.486 1.00 88.38 790 LYS A CA 1
ATOM 6480 C C . LYS A 1 790 ? 0.921 17.338 -27.779 1.00 88.38 790 LYS A C 1
ATOM 6482 O O . LYS A 1 790 ? 2.011 16.870 -28.110 1.00 88.38 790 LYS A O 1
ATOM 6487 N N . ILE A 1 791 ? 0.202 16.832 -26.779 1.00 88.81 791 ILE A N 1
ATOM 6488 C CA . ILE A 1 791 ? 0.671 15.744 -25.895 1.00 88.81 791 ILE A CA 1
ATOM 6489 C C . ILE A 1 791 ? -0.355 14.598 -25.883 1.00 88.81 791 ILE A C 1
ATOM 6491 O O . ILE A 1 791 ? -0.964 14.359 -24.847 1.00 88.81 791 ILE A O 1
ATOM 6495 N N . PRO A 1 792 ? -0.628 13.935 -27.019 1.00 92.00 792 PRO A N 1
ATOM 6496 C CA . PRO A 1 792 ? -1.696 12.940 -27.104 1.00 92.00 792 PRO A CA 1
ATOM 6497 C C . PRO A 1 792 ? -1.579 11.888 -25.995 1.00 92.00 792 PRO A C 1
ATOM 6499 O O . PRO A 1 792 ? -0.478 11.541 -25.565 1.00 92.00 792 PRO A O 1
ATOM 6502 N N . ILE A 1 793 ? -2.727 11.415 -25.514 1.00 93.38 793 ILE A N 1
ATOM 6503 C CA . ILE A 1 793 ? -2.810 10.446 -24.421 1.00 93.38 793 ILE A CA 1
ATOM 6504 C C . ILE A 1 793 ? -3.615 9.222 -24.843 1.00 93.38 793 ILE A C 1
ATOM 6506 O O . ILE A 1 793 ? -4.488 9.315 -25.706 1.00 93.38 793 ILE A O 1
ATOM 6510 N N . GLU A 1 794 ? -3.374 8.112 -24.160 1.00 93.94 794 GLU A N 1
ATOM 6511 C CA . GLU A 1 794 ? -4.319 7.003 -24.031 1.00 93.94 794 GLU A CA 1
ATOM 6512 C C . GLU A 1 794 ? -4.620 6.754 -22.547 1.00 93.94 794 GLU A C 1
ATOM 6514 O O . GLU A 1 794 ? -3.837 7.120 -21.667 1.00 93.94 794 GLU A O 1
ATOM 6519 N N . ILE A 1 795 ? -5.767 6.146 -22.252 1.00 96.44 795 ILE A N 1
ATOM 6520 C CA . ILE A 1 795 ? -6.106 5.640 -20.922 1.00 96.44 795 ILE A CA 1
ATOM 6521 C C . ILE A 1 795 ? -6.361 4.135 -20.982 1.00 96.44 795 ILE A C 1
ATOM 6523 O O . ILE A 1 795 ? -7.161 3.661 -21.786 1.00 96.44 795 ILE A O 1
ATOM 6527 N N . ASN A 1 796 ? -5.693 3.404 -20.092 1.00 97.56 796 ASN A N 1
ATOM 6528 C CA . ASN A 1 796 ? -5.726 1.950 -19.992 1.00 97.56 796 ASN A CA 1
ATOM 6529 C C . ASN A 1 796 ? -6.451 1.536 -18.703 1.00 97.56 796 ASN A C 1
ATOM 6531 O O . ASN A 1 796 ? -5.904 1.643 -17.604 1.00 97.56 796 ASN A O 1
ATOM 6535 N N . LEU A 1 797 ? -7.709 1.109 -18.825 1.00 98.50 797 LEU A N 1
ATOM 6536 C CA . LEU A 1 797 ? -8.598 0.777 -17.708 1.00 98.50 797 LEU A CA 1
ATOM 6537 C C . LEU A 1 797 ? -8.312 -0.617 -17.149 1.00 98.50 797 LEU A C 1
ATOM 6539 O O . LEU A 1 797 ? -8.311 -1.602 -17.890 1.00 98.50 797 LEU A O 1
ATOM 6543 N N . PHE A 1 798 ? -8.154 -0.715 -15.835 1.00 97.88 798 PHE A N 1
ATOM 6544 C CA . PHE A 1 798 ? -7.754 -1.956 -15.170 1.00 97.88 798 PHE A CA 1
ATOM 6545 C C . PHE A 1 798 ? -8.680 -2.409 -14.033 1.00 97.88 798 PHE A C 1
ATOM 6547 O O . PHE A 1 798 ? -8.518 -3.527 -13.549 1.00 97.88 798 PHE A O 1
ATOM 6554 N N . ASP A 1 799 ? -9.631 -1.587 -13.573 1.00 97.88 799 ASP A N 1
ATOM 6555 C CA . ASP A 1 799 ? -10.605 -2.007 -12.549 1.00 97.88 799 ASP A CA 1
ATOM 6556 C C . ASP A 1 799 ? -11.935 -1.233 -12.636 1.00 97.88 799 ASP A C 1
ATOM 6558 O O . ASP A 1 799 ? -12.005 -0.132 -13.191 1.00 97.88 799 ASP A O 1
ATOM 6562 N N . ILE A 1 800 ? -12.990 -1.805 -12.051 1.00 98.00 800 ILE A N 1
ATOM 6563 C CA . ILE A 1 800 ? -14.328 -1.218 -11.904 1.00 98.00 800 ILE A CA 1
ATOM 6564 C C . ILE A 1 800 ? -14.837 -1.452 -10.478 1.00 98.00 800 ILE A C 1
ATOM 6566 O O . ILE A 1 800 ? -14.901 -2.575 -9.987 1.00 98.00 800 ILE A O 1
ATOM 6570 N N . LEU A 1 801 ? -15.197 -0.370 -9.793 1.00 96.94 801 LEU A N 1
ATOM 6571 C CA . LEU A 1 801 ? -15.493 -0.371 -8.354 1.00 96.94 801 LEU A CA 1
ATOM 6572 C C . LEU A 1 801 ? -16.982 -0.215 -8.055 1.00 96.94 801 LEU A C 1
ATOM 6574 O O . LEU A 1 801 ? -17.436 -0.538 -6.959 1.00 96.94 801 LEU A O 1
ATOM 6578 N N . TYR A 1 802 ? -17.745 0.303 -9.013 1.00 96.94 802 TYR A N 1
ATOM 6579 C CA . TYR A 1 802 ? -19.161 0.604 -8.854 1.00 96.94 802 TYR A CA 1
ATOM 6580 C C . TYR A 1 802 ? -19.850 0.581 -10.211 1.00 96.94 802 TYR A C 1
ATOM 6582 O O . TYR A 1 802 ? -19.294 1.112 -11.172 1.00 96.94 802 TYR A O 1
ATOM 6590 N N . LEU A 1 803 ? -21.061 0.031 -10.277 1.00 97.19 803 LEU A N 1
ATOM 6591 C CA . LEU A 1 803 ? -21.879 0.001 -11.487 1.00 97.19 803 LEU A CA 1
ATOM 6592 C C . LEU A 1 803 ? -23.370 0.100 -11.134 1.00 97.19 803 LEU A C 1
ATOM 6594 O O . LEU A 1 803 ? -23.881 -0.709 -10.363 1.00 97.19 803 LEU A O 1
ATOM 6598 N N . ASN A 1 804 ? -24.072 1.074 -11.718 1.00 94.94 804 ASN A N 1
ATOM 6599 C CA . ASN A 1 804 ? -25.530 1.236 -11.686 1.00 94.94 804 ASN A CA 1
ATOM 6600 C C . ASN A 1 804 ? -26.164 1.062 -10.292 1.00 94.94 804 ASN A C 1
ATOM 6602 O O . ASN A 1 804 ? -27.137 0.330 -10.132 1.00 94.94 804 ASN A O 1
ATOM 6606 N N . GLY A 1 805 ? -25.617 1.719 -9.264 1.00 90.56 805 GLY A N 1
ATOM 6607 C CA . GLY A 1 805 ? -26.144 1.613 -7.895 1.00 90.56 805 GLY A CA 1
ATOM 6608 C C . GLY A 1 805 ? -25.411 0.616 -6.998 1.00 90.56 805 GLY A C 1
ATOM 6609 O O . GLY A 1 805 ? -25.509 0.729 -5.777 1.00 90.56 805 GLY A O 1
ATOM 6610 N N . LYS A 1 806 ? -24.668 -0.340 -7.569 1.00 93.12 806 LYS A N 1
ATOM 6611 C CA . LYS A 1 806 ? -24.033 -1.438 -6.831 1.00 93.12 806 LYS A CA 1
ATOM 6612 C C . LYS A 1 806 ? -22.533 -1.197 -6.655 1.00 93.12 806 LYS A C 1
ATOM 6614 O O . LYS A 1 806 ? -21.814 -0.985 -7.630 1.00 93.12 806 LYS A O 1
ATOM 6619 N N . SER A 1 807 ? -22.052 -1.302 -5.415 1.00 93.94 807 SER A N 1
ATOM 6620 C CA . SER A 1 807 ? -20.615 -1.405 -5.131 1.00 93.94 807 SER A CA 1
ATOM 6621 C C . SER A 1 807 ? -20.092 -2.777 -5.559 1.00 93.94 807 SER A C 1
ATOM 6623 O O . SER A 1 807 ? -20.678 -3.803 -5.216 1.00 93.94 807 SER A O 1
ATOM 6625 N N . LEU A 1 808 ? -18.984 -2.788 -6.296 1.00 95.88 808 LEU A N 1
ATOM 6626 C CA . LEU A 1 808 ? -18.273 -3.991 -6.733 1.00 95.88 808 LEU A CA 1
ATOM 6627 C C . LEU A 1 808 ? -16.980 -4.208 -5.939 1.00 95.88 808 LEU A C 1
ATOM 6629 O O . LEU A 1 808 ? -16.252 -5.149 -6.213 1.00 95.88 808 LEU A O 1
ATOM 6633 N N . MET A 1 809 ? -16.674 -3.367 -4.948 1.00 92.06 809 MET A N 1
ATOM 6634 C CA . MET A 1 809 ? -15.398 -3.431 -4.224 1.00 92.06 809 MET A CA 1
ATOM 6635 C C . MET A 1 809 ? -15.180 -4.765 -3.494 1.00 92.06 809 MET A C 1
ATOM 6637 O O . MET A 1 809 ? -14.052 -5.240 -3.432 1.00 92.06 809 MET A O 1
ATOM 6641 N N . ASN A 1 810 ? -16.254 -5.392 -3.008 1.00 91.06 810 ASN A N 1
ATOM 6642 C CA . ASN A 1 810 ? -16.211 -6.705 -2.353 1.00 91.06 810 ASN A CA 1
ATOM 6643 C C . ASN A 1 810 ? -16.305 -7.884 -3.343 1.00 91.06 810 ASN A C 1
ATOM 6645 O O . ASN A 1 810 ? -16.281 -9.036 -2.922 1.00 91.06 810 ASN A O 1
ATOM 6649 N N . GLU A 1 811 ? -16.440 -7.620 -4.645 1.00 96.12 811 GLU A N 1
ATOM 6650 C CA . GLU A 1 811 ? -16.417 -8.656 -5.680 1.00 96.12 811 GLU A CA 1
ATOM 6651 C C . GLU A 1 811 ? -14.968 -9.037 -6.004 1.00 96.12 811 GLU A C 1
ATOM 6653 O O . GLU A 1 811 ? -14.068 -8.195 -5.952 1.00 96.12 811 GLU A O 1
ATOM 6658 N N . LYS A 1 812 ? -14.742 -10.296 -6.391 1.00 97.31 812 LYS A N 1
ATOM 6659 C CA . LYS A 1 812 ? -13.426 -10.798 -6.821 1.00 97.31 812 LYS A CA 1
ATOM 6660 C C . LYS A 1 812 ? -12.893 -10.025 -8.027 1.00 97.31 812 LYS A C 1
ATOM 6662 O O . LYS A 1 812 ? -13.667 -9.684 -8.924 1.00 97.31 812 LYS A O 1
ATOM 6667 N N . PHE A 1 813 ? -11.580 -9.807 -8.090 1.00 97.69 813 PHE A N 1
ATOM 6668 C CA . PHE A 1 813 ? -10.929 -9.082 -9.185 1.00 97.69 813 PHE A CA 1
ATOM 6669 C C . PHE A 1 813 ? -11.283 -9.654 -10.562 1.00 97.69 813 PHE A C 1
ATOM 6671 O O . PHE A 1 813 ? -11.646 -8.888 -11.449 1.00 97.69 813 PHE A O 1
ATOM 6678 N N . GLU A 1 814 ? -11.292 -10.980 -10.726 1.00 97.38 814 GLU A N 1
ATOM 6679 C CA . GLU A 1 814 ? -11.688 -11.614 -11.993 1.00 97.38 814 GLU A CA 1
ATOM 6680 C C . GLU A 1 814 ? -13.104 -11.217 -12.454 1.00 97.38 814 GLU A C 1
ATOM 6682 O O . GLU A 1 814 ? -13.353 -11.029 -13.646 1.00 97.38 814 GLU A O 1
ATOM 6687 N N . ASN A 1 815 ? -14.037 -11.042 -11.514 1.00 98.19 815 ASN A N 1
ATOM 6688 C CA . ASN A 1 815 ? -15.415 -10.669 -11.808 1.00 98.19 815 ASN A CA 1
ATOM 6689 C C . ASN A 1 815 ? -15.494 -9.183 -12.132 1.00 98.19 815 ASN A C 1
ATOM 6691 O O . ASN A 1 815 ? -16.146 -8.809 -13.104 1.00 98.19 815 ASN A O 1
ATOM 6695 N N . ARG A 1 816 ? -14.790 -8.337 -11.369 1.00 98.31 816 ARG A N 1
ATOM 6696 C CA . ARG A 1 816 ? -14.682 -6.903 -11.674 1.00 98.31 816 ARG A CA 1
ATOM 6697 C C . ARG A 1 816 ? -14.095 -6.701 -13.069 1.00 98.31 816 ARG A C 1
ATOM 6699 O O . ARG A 1 816 ? -14.670 -5.968 -13.866 1.00 98.31 816 ARG A O 1
ATOM 6706 N N . ARG A 1 817 ? -13.029 -7.423 -13.418 1.00 98.25 817 ARG A N 1
ATOM 6707 C CA . ARG A 1 817 ? -12.399 -7.344 -14.738 1.00 98.25 817 ARG A CA 1
ATOM 6708 C C . ARG A 1 817 ? -13.356 -7.729 -15.874 1.00 98.25 817 ARG A C 1
ATOM 6710 O O . ARG A 1 817 ? -13.511 -6.947 -16.808 1.00 98.25 817 ARG A O 1
ATOM 6717 N N . LYS A 1 818 ? -14.078 -8.849 -15.749 1.00 98.06 818 LYS A N 1
ATOM 6718 C CA . LYS A 1 818 ? -15.120 -9.254 -16.716 1.00 98.06 818 LYS A CA 1
ATOM 6719 C C . LYS A 1 818 ? -16.247 -8.219 -16.830 1.00 98.06 818 LYS A C 1
ATOM 6721 O O . LYS A 1 818 ? -16.759 -7.960 -17.916 1.00 98.06 818 LYS A O 1
ATOM 6726 N N . ILE A 1 819 ? -16.667 -7.617 -15.714 1.00 98.38 819 ILE A N 1
ATOM 6727 C CA . ILE A 1 819 ? -17.690 -6.559 -15.719 1.00 98.38 819 ILE A CA 1
ATOM 6728 C C . ILE A 1 819 ? -17.166 -5.313 -16.445 1.00 98.38 819 ILE A C 1
ATOM 6730 O O . ILE A 1 819 ? -17.895 -4.734 -17.249 1.00 98.38 819 ILE A O 1
ATOM 6734 N N . LEU A 1 820 ? -15.914 -4.918 -16.202 1.00 98.31 820 LEU A N 1
ATOM 6735 C CA . LEU A 1 820 ? -15.266 -3.792 -16.876 1.00 98.31 820 LEU A CA 1
ATOM 6736 C C . LEU A 1 820 ? -15.223 -4.010 -18.396 1.00 98.31 820 LEU A C 1
ATOM 6738 O O . LEU A 1 820 ? -15.651 -3.132 -19.142 1.00 98.31 820 LEU A O 1
ATOM 6742 N N . GLU A 1 821 ? -14.782 -5.191 -18.833 1.00 97.25 821 GLU A N 1
ATOM 6743 C CA . GLU A 1 821 ? -14.731 -5.602 -20.244 1.00 97.25 821 GLU A CA 1
ATOM 6744 C C . GLU A 1 821 ? -16.092 -5.492 -20.937 1.00 97.25 821 GLU A C 1
ATOM 6746 O O . GLU A 1 821 ? -16.194 -4.946 -22.031 1.00 97.25 821 GLU A O 1
ATOM 6751 N N . ASN A 1 822 ? -17.162 -5.932 -20.274 1.00 97.00 822 ASN A N 1
ATOM 6752 C CA . ASN A 1 822 ? -18.518 -5.848 -20.821 1.00 97.00 822 ASN A CA 1
ATOM 6753 C C . ASN A 1 822 ? -19.105 -4.424 -20.795 1.00 97.00 822 ASN A C 1
ATOM 6755 O O . ASN A 1 822 ? -20.029 -4.115 -21.550 1.00 97.00 822 ASN A O 1
ATOM 6759 N N . THR A 1 823 ? -18.599 -3.553 -19.920 1.00 97.25 823 THR A N 1
ATOM 6760 C CA . THR A 1 823 ? -19.119 -2.187 -19.731 1.00 97.25 823 THR A CA 1
ATOM 6761 C C . THR A 1 823 ? -18.509 -1.191 -20.722 1.00 97.25 823 THR A C 1
ATOM 6763 O O . THR A 1 823 ? -19.138 -0.178 -21.053 1.00 97.25 823 THR A O 1
ATOM 6766 N N . VAL A 1 824 ? -17.296 -1.465 -21.208 1.00 96.69 824 VAL A N 1
ATOM 6767 C CA . VAL A 1 824 ? -16.474 -0.528 -21.981 1.00 96.69 824 VAL A CA 1
ATOM 6768 C C . VAL A 1 824 ? -16.295 -0.995 -23.423 1.00 96.69 824 VAL A C 1
ATOM 6770 O O . VAL A 1 824 ? -15.875 -2.117 -23.677 1.00 96.69 824 VAL A O 1
ATOM 6773 N N . ARG A 1 825 ? -16.544 -0.101 -24.385 1.00 96.75 825 ARG A N 1
ATOM 6774 C CA . ARG A 1 825 ? -16.089 -0.267 -25.775 1.00 96.75 825 ARG A CA 1
ATOM 6775 C C . ARG A 1 825 ? -14.707 0.365 -25.933 1.00 96.75 825 ARG A C 1
ATOM 6777 O O . ARG A 1 825 ? -14.502 1.503 -25.520 1.00 96.75 825 ARG A O 1
ATOM 6784 N N . THR A 1 826 ? -13.753 -0.361 -26.503 1.00 94.25 826 THR A N 1
ATOM 6785 C CA . THR A 1 826 ? -12.384 0.142 -26.657 1.00 94.25 826 THR A CA 1
ATOM 6786 C C . THR A 1 826 ? -12.219 0.993 -27.919 1.00 94.25 826 THR A C 1
ATOM 6788 O O . THR A 1 826 ? -12.894 0.791 -28.927 1.00 94.25 826 THR A O 1
ATOM 6791 N N . THR A 1 827 ? -11.318 1.969 -27.851 1.00 91.12 827 THR A N 1
ATOM 6792 C CA . THR A 1 827 ? -10.891 2.856 -28.947 1.00 91.12 827 THR A CA 1
ATOM 6793 C C . THR A 1 827 ? -9.382 3.092 -28.839 1.00 91.12 827 THR A C 1
ATOM 6795 O O . THR A 1 827 ? -8.759 2.625 -27.890 1.00 91.12 827 THR A O 1
ATOM 6798 N N . ASP A 1 828 ? -8.784 3.870 -29.744 1.00 83.69 828 ASP A N 1
ATOM 6799 C CA . ASP A 1 828 ? -7.356 4.207 -29.653 1.00 83.69 828 ASP A CA 1
ATOM 6800 C C . ASP A 1 828 ? -6.976 4.967 -28.381 1.00 83.69 828 ASP A C 1
ATOM 6802 O O . ASP A 1 828 ? -5.899 4.742 -27.845 1.00 83.69 828 ASP A O 1
ATOM 6806 N N . VAL A 1 829 ? -7.865 5.828 -27.881 1.00 86.25 829 VAL A N 1
ATOM 6807 C CA . VAL A 1 829 ? -7.621 6.653 -26.686 1.00 86.25 829 VAL A CA 1
ATOM 6808 C C . VAL A 1 829 ? -8.129 5.969 -25.415 1.00 86.25 829 VAL A C 1
ATOM 6810 O O . VAL A 1 829 ? -7.655 6.279 -24.329 1.00 86.25 829 VAL A O 1
ATOM 6813 N N . PHE A 1 830 ? -9.101 5.059 -25.519 1.00 94.88 830 PHE A N 1
ATOM 6814 C CA . PHE A 1 830 ? -9.822 4.480 -24.382 1.00 94.88 830 PHE A CA 1
ATOM 6815 C C . PHE A 1 830 ? -9.757 2.959 -24.443 1.00 94.88 830 PHE A C 1
ATOM 6817 O O . PHE A 1 830 ? -10.521 2.330 -25.173 1.00 94.88 830 PHE A O 1
ATOM 6824 N N . ARG A 1 831 ? -8.818 2.371 -23.707 1.00 95.06 831 ARG A N 1
ATOM 6825 C CA . ARG A 1 831 ? -8.459 0.955 -23.798 1.00 95.06 831 ARG A CA 1
ATOM 6826 C C . ARG A 1 831 ? -8.650 0.256 -22.463 1.00 95.06 831 ARG A C 1
ATOM 6828 O O . ARG A 1 831 ? -8.776 0.877 -21.410 1.00 95.06 831 ARG A O 1
ATOM 6835 N N . LEU A 1 832 ? -8.669 -1.065 -22.520 1.00 98.00 832 LEU A N 1
ATOM 6836 C CA . LEU A 1 832 ? -8.491 -1.901 -21.347 1.00 98.00 832 LEU A CA 1
ATOM 6837 C C . LEU A 1 832 ? -6.993 -2.156 -21.176 1.00 98.00 832 LEU A C 1
ATOM 6839 O O . LEU A 1 832 ? -6.303 -2.368 -22.168 1.00 98.00 832 LEU A O 1
ATOM 6843 N N . ALA A 1 833 ? -6.512 -2.164 -19.936 1.00 97.75 833 ALA A N 1
ATOM 6844 C CA . ALA A 1 833 ? -5.164 -2.610 -19.624 1.00 97.75 833 ALA A CA 1
ATOM 6845 C C . ALA A 1 833 ? -4.935 -4.009 -20.201 1.00 97.75 833 ALA A C 1
ATOM 6847 O O . ALA A 1 833 ? -5.785 -4.897 -20.045 1.00 97.75 833 ALA A O 1
ATOM 6848 N N . GLU A 1 834 ? -3.811 -4.170 -20.888 1.00 96.00 834 GLU A N 1
ATOM 6849 C CA . GLU A 1 834 ? -3.401 -5.443 -21.464 1.00 96.00 834 GLU A CA 1
ATOM 6850 C C . GLU A 1 834 ? -3.079 -6.421 -20.340 1.00 96.00 834 GLU A C 1
ATOM 6852 O O . GLU A 1 834 ? -2.454 -6.038 -19.348 1.00 96.00 834 GLU A O 1
ATOM 6857 N N . GLN A 1 835 ? -3.552 -7.660 -20.481 1.00 97.69 835 GLN A N 1
ATOM 6858 C CA . GLN A 1 835 ? -3.519 -8.658 -19.422 1.00 97.69 835 GLN A CA 1
ATOM 6859 C C . GLN A 1 835 ? -3.241 -10.053 -19.983 1.00 97.69 835 GLN A C 1
ATOM 6861 O O . GLN A 1 835 ? -3.816 -10.438 -21.001 1.00 97.69 835 GLN A O 1
ATOM 6866 N N . THR A 1 836 ? -2.443 -10.829 -19.255 1.00 97.88 836 THR A N 1
ATOM 6867 C CA . THR A 1 836 ? -2.409 -12.292 -19.346 1.00 97.88 836 THR A CA 1
ATOM 6868 C C . THR A 1 836 ? -2.795 -12.905 -17.998 1.00 97.88 836 THR A C 1
ATOM 6870 O O . THR A 1 836 ? -2.580 -12.294 -16.952 1.00 97.88 836 THR A O 1
ATOM 6873 N N . ILE A 1 837 ? -3.396 -14.095 -18.002 1.00 98.06 837 ILE A N 1
ATOM 6874 C CA . ILE A 1 837 ? -3.719 -14.847 -16.781 1.00 98.06 837 ILE A CA 1
ATOM 6875 C C . ILE A 1 837 ? -3.023 -16.195 -16.873 1.00 98.06 837 ILE A C 1
ATOM 6877 O O . ILE A 1 837 ? -3.419 -17.028 -17.688 1.00 98.06 837 ILE A O 1
ATOM 6881 N N . THR A 1 838 ? -2.031 -16.413 -16.019 1.00 96.31 838 THR A N 1
ATOM 6882 C CA . THR A 1 838 ? -1.174 -17.598 -16.076 1.00 96.31 838 THR A CA 1
ATOM 6883 C C . THR A 1 838 ? -0.643 -17.955 -14.686 1.00 96.31 838 THR A C 1
ATOM 6885 O O . THR A 1 838 ? -0.629 -17.125 -13.775 1.00 96.31 838 THR A O 1
ATOM 6888 N N . ASP A 1 839 ? -0.273 -19.216 -14.520 1.00 90.88 839 ASP A N 1
ATOM 6889 C CA . ASP A 1 839 ? 0.557 -19.772 -13.447 1.00 90.88 839 ASP A CA 1
ATOM 6890 C C . ASP A 1 839 ? 1.931 -20.221 -13.989 1.00 90.88 839 ASP A C 1
ATOM 6892 O O . ASP A 1 839 ? 2.749 -20.754 -13.248 1.00 90.88 839 ASP A O 1
ATOM 6896 N N . SER A 1 840 ? 2.217 -19.983 -15.274 1.00 89.44 840 SER A N 1
ATOM 6897 C CA . SER A 1 840 ? 3.514 -20.261 -15.884 1.00 89.44 840 SER A CA 1
ATOM 6898 C C . SER A 1 840 ? 4.444 -19.056 -15.757 1.00 89.44 840 SER A C 1
ATOM 6900 O O . SER A 1 840 ? 4.165 -17.977 -16.291 1.00 89.44 840 SER A O 1
ATOM 6902 N N . VAL A 1 841 ? 5.593 -19.268 -15.108 1.00 81.06 841 VAL A N 1
ATOM 6903 C CA . VAL A 1 841 ? 6.674 -18.273 -15.017 1.00 81.06 841 VAL A CA 1
ATOM 6904 C C . VAL A 1 841 ? 7.123 -17.838 -16.415 1.00 81.06 841 VAL A C 1
ATOM 6906 O O . VAL A 1 841 ? 7.221 -16.644 -16.677 1.00 81.06 841 VAL A O 1
ATOM 6909 N N . GLU A 1 842 ? 7.287 -18.778 -17.351 1.00 80.00 842 GLU A N 1
ATOM 6910 C CA . GLU A 1 842 ? 7.735 -18.490 -18.721 1.00 80.00 842 GLU A CA 1
ATOM 6911 C C . GLU A 1 842 ? 6.745 -17.587 -19.484 1.00 80.00 842 GLU A C 1
ATOM 6913 O O . GLU A 1 842 ? 7.141 -16.652 -20.186 1.00 80.00 842 GLU A O 1
ATOM 6918 N N . GLU A 1 843 ? 5.437 -17.838 -19.366 1.00 88.06 843 GLU A N 1
ATOM 6919 C CA . GLU A 1 843 ? 4.420 -16.988 -20.000 1.00 88.06 843 GLU A CA 1
ATOM 6920 C C . GLU A 1 843 ? 4.367 -15.593 -19.371 1.00 88.06 843 GLU A C 1
ATOM 6922 O O . GLU A 1 843 ? 4.256 -14.590 -20.086 1.00 88.06 843 GLU A O 1
ATOM 6927 N N . ALA A 1 844 ? 4.478 -15.516 -18.044 1.00 90.56 844 ALA A N 1
ATOM 6928 C CA . ALA A 1 844 ? 4.514 -14.253 -17.323 1.00 90.56 844 ALA A CA 1
ATOM 6929 C C . ALA A 1 844 ? 5.779 -13.440 -17.653 1.00 90.56 844 ALA A C 1
ATOM 6931 O O . ALA A 1 844 ? 5.691 -12.227 -17.844 1.00 90.56 844 ALA A O 1
ATOM 6932 N N . GLU A 1 845 ? 6.934 -14.086 -17.828 1.00 84.12 845 GLU A N 1
ATOM 6933 C CA . GLU A 1 845 ? 8.180 -13.463 -18.285 1.00 84.12 845 GLU A CA 1
ATOM 6934 C C . GLU A 1 845 ? 8.097 -12.962 -19.726 1.00 84.12 845 GLU A C 1
ATOM 6936 O O . GLU A 1 845 ? 8.552 -11.856 -20.033 1.00 84.12 845 GLU A O 1
ATOM 6941 N N . LYS A 1 846 ? 7.483 -13.733 -20.633 1.00 86.00 846 LYS A N 1
ATOM 6942 C CA . LYS A 1 846 ? 7.211 -13.267 -22.004 1.00 86.00 846 LYS A CA 1
ATOM 6943 C C . LYS A 1 846 ? 6.358 -12.003 -21.983 1.00 86.00 846 LYS A C 1
ATOM 6945 O O . LYS A 1 846 ? 6.655 -11.053 -22.709 1.00 86.00 846 LYS A O 1
ATOM 6950 N N . PHE A 1 847 ? 5.335 -11.971 -21.132 1.00 94.69 847 PHE A N 1
ATOM 6951 C CA . PHE A 1 847 ? 4.475 -10.805 -20.970 1.00 94.69 847 PHE A CA 1
ATOM 6952 C C . PHE A 1 847 ? 5.194 -9.619 -20.305 1.00 94.69 847 PHE A C 1
ATOM 6954 O O . PHE A 1 847 ? 5.011 -8.473 -20.713 1.00 94.69 847 PHE A O 1
ATOM 6961 N N . TYR A 1 848 ? 6.075 -9.878 -19.340 1.00 88.69 848 TYR A N 1
ATOM 6962 C CA . TYR A 1 848 ? 6.929 -8.860 -18.734 1.00 88.69 848 TYR A CA 1
ATOM 6963 C C . TYR A 1 848 ? 7.873 -8.212 -19.750 1.00 88.69 848 TYR A C 1
ATOM 6965 O O . TYR A 1 848 ? 7.896 -6.990 -19.880 1.00 88.69 848 TYR A O 1
ATOM 6973 N N . ASN A 1 849 ? 8.570 -9.020 -20.549 1.00 80.69 849 ASN A N 1
ATOM 6974 C CA . ASN A 1 849 ? 9.433 -8.530 -21.622 1.00 80.69 849 ASN A CA 1
ATOM 6975 C C . ASN A 1 849 ? 8.645 -7.789 -22.710 1.00 80.69 849 ASN A C 1
ATOM 6977 O O . ASN A 1 849 ? 9.138 -6.820 -23.285 1.00 80.69 849 ASN A O 1
ATOM 6981 N N . TYR A 1 850 ? 7.414 -8.219 -22.995 1.00 88.56 850 TYR A N 1
ATOM 6982 C CA . TYR A 1 850 ? 6.505 -7.483 -23.868 1.00 88.56 850 TYR A CA 1
ATOM 6983 C C . TYR A 1 850 ? 6.188 -6.086 -23.312 1.00 88.56 850 TYR A C 1
ATOM 6985 O O . TYR A 1 850 ? 6.298 -5.103 -24.045 1.00 88.56 850 TYR A O 1
ATOM 6993 N N . ALA A 1 851 ? 5.874 -5.976 -22.018 1.00 90.12 851 ALA A N 1
ATOM 6994 C CA . ALA A 1 851 ? 5.600 -4.695 -21.369 1.00 90.12 851 ALA A CA 1
ATOM 6995 C C . ALA A 1 851 ? 6.808 -3.739 -21.410 1.00 90.12 851 ALA A C 1
ATOM 6997 O O . ALA A 1 851 ? 6.627 -2.547 -21.664 1.00 90.12 851 ALA A O 1
ATOM 6998 N N . LEU A 1 852 ? 8.026 -4.261 -21.219 1.00 81.56 852 LEU A N 1
ATOM 6999 C CA . LEU A 1 852 ? 9.262 -3.479 -21.346 1.00 81.56 852 LEU A CA 1
ATOM 7000 C C . LEU A 1 852 ? 9.492 -3.002 -22.785 1.00 81.56 852 LEU A C 1
ATOM 7002 O O . LEU A 1 852 ? 9.756 -1.826 -22.997 1.00 81.56 852 LEU A O 1
ATOM 7006 N N . LYS A 1 853 ? 9.285 -3.866 -23.790 1.00 81.25 853 LYS A N 1
ATOM 7007 C CA . LYS A 1 853 ? 9.405 -3.495 -25.216 1.00 81.25 853 LYS A CA 1
ATOM 7008 C C . LYS A 1 853 ? 8.407 -2.423 -25.660 1.00 81.25 853 LYS A C 1
ATOM 7010 O O . LYS A 1 853 ? 8.679 -1.681 -26.602 1.00 81.25 853 LYS A O 1
ATOM 7015 N N . LEU A 1 854 ? 7.248 -2.334 -25.004 1.00 82.19 854 LEU A N 1
ATOM 7016 C CA . LEU A 1 854 ? 6.304 -1.228 -25.199 1.00 82.19 854 LEU A CA 1
ATOM 7017 C C . LEU A 1 854 ? 6.789 0.096 -24.573 1.00 82.19 854 LEU A C 1
ATOM 7019 O O . LEU A 1 854 ? 6.177 1.135 -24.810 1.00 82.19 854 LEU A O 1
ATOM 7023 N N . GLY A 1 855 ? 7.876 0.075 -23.797 1.00 78.06 855 GLY A N 1
ATOM 7024 C CA . GLY A 1 855 ? 8.458 1.215 -23.088 1.00 78.06 855 GLY A CA 1
ATOM 7025 C C . GLY A 1 855 ? 7.866 1.458 -21.697 1.00 78.06 855 GLY A C 1
ATOM 7026 O O . GLY A 1 855 ? 8.029 2.545 -21.148 1.00 78.06 855 GLY A O 1
ATOM 7027 N N . HIS A 1 856 ? 7.126 0.501 -21.129 1.00 85.44 856 HIS A N 1
ATOM 7028 C CA . HIS A 1 856 ? 6.486 0.639 -19.815 1.00 85.44 856 HIS A CA 1
ATOM 7029 C C . HIS A 1 856 ? 7.327 0.028 -18.682 1.00 85.44 856 HIS A C 1
ATOM 7031 O O . HIS A 1 856 ? 8.288 -0.691 -18.915 1.00 85.44 856 HIS A O 1
ATOM 7037 N N . GLU A 1 857 ? 6.965 0.293 -17.421 1.00 79.62 857 GLU A N 1
ATOM 7038 C CA . GLU A 1 857 ? 7.839 0.019 -16.266 1.00 79.62 857 GLU A CA 1
ATOM 7039 C C . GLU A 1 857 ? 8.014 -1.472 -15.903 1.00 79.62 857 GLU A C 1
ATOM 7041 O O . GLU A 1 857 ? 8.796 -1.787 -14.999 1.00 79.62 857 GLU A O 1
ATOM 7046 N N . GLY A 1 858 ? 7.227 -2.368 -16.502 1.00 89.19 858 GLY A N 1
ATOM 7047 C CA . GLY A 1 858 ? 7.151 -3.789 -16.153 1.00 89.19 858 GLY A CA 1
ATOM 7048 C C . GLY A 1 858 ? 5.707 -4.281 -16.069 1.00 89.19 858 GLY A C 1
ATOM 7049 O O . GLY A 1 858 ? 4.867 -3.885 -16.878 1.00 89.19 858 GLY A O 1
ATOM 7050 N N . VAL A 1 859 ? 5.389 -5.112 -15.070 1.00 95.00 859 VAL A N 1
ATOM 7051 C CA . VAL A 1 859 ? 4.052 -5.714 -14.900 1.00 95.00 859 VAL A CA 1
ATOM 7052 C C . VAL A 1 859 ? 3.487 -5.551 -13.492 1.00 95.00 859 VAL A C 1
ATOM 7054 O O . VAL A 1 859 ? 4.193 -5.356 -12.501 1.00 95.00 859 VAL A O 1
ATOM 7057 N N . MET A 1 860 ? 2.165 -5.612 -13.412 1.00 95.38 860 MET A N 1
ATOM 7058 C CA . MET A 1 860 ? 1.384 -5.708 -12.193 1.00 95.38 860 MET A CA 1
ATOM 7059 C C . MET A 1 860 ? 0.859 -7.137 -12.072 1.00 95.38 860 MET A C 1
ATOM 7061 O O . MET A 1 860 ? 0.020 -7.525 -12.878 1.00 95.38 860 MET A O 1
ATOM 7065 N N . ALA A 1 861 ? 1.295 -7.898 -11.071 1.00 95.50 861 ALA A N 1
ATOM 7066 C CA . ALA A 1 861 ? 0.677 -9.179 -10.732 1.00 95.50 861 ALA A CA 1
ATOM 7067 C C . ALA A 1 861 ? -0.504 -8.937 -9.784 1.00 95.50 861 ALA A C 1
ATOM 7069 O O . ALA A 1 861 ? -0.383 -8.168 -8.829 1.00 95.50 861 ALA A O 1
ATOM 7070 N N . LYS A 1 862 ? -1.654 -9.562 -10.033 1.00 96.00 862 LYS A N 1
ATOM 7071 C CA . LYS A 1 862 ? -2.890 -9.384 -9.263 1.00 96.00 862 LYS A CA 1
ATOM 7072 C C . LYS A 1 862 ? -3.522 -10.728 -8.942 1.00 96.00 862 LYS A C 1
ATOM 7074 O O . LYS A 1 862 ? -3.789 -11.533 -9.836 1.00 96.00 862 LYS A O 1
ATOM 7079 N N . LYS A 1 863 ? -3.856 -10.928 -7.670 1.00 95.56 863 LYS A N 1
ATOM 7080 C CA . LYS A 1 863 ? -4.562 -12.125 -7.214 1.00 95.56 863 LYS A CA 1
ATOM 7081 C C . LYS A 1 863 ? -6.017 -12.113 -7.702 1.00 95.56 863 LYS A C 1
ATOM 7083 O O . LYS A 1 863 ? -6.745 -11.149 -7.449 1.00 95.56 863 LYS A O 1
ATOM 7088 N N . LEU A 1 864 ? -6.454 -13.173 -8.389 1.00 96.75 864 LEU A N 1
ATOM 7089 C CA . LEU A 1 864 ? -7.753 -13.218 -9.086 1.00 96.75 864 LEU A CA 1
ATOM 7090 C C . LEU A 1 864 ? -8.968 -13.115 -8.156 1.00 96.75 864 LEU A C 1
ATOM 7092 O O . LEU A 1 864 ? -9.955 -12.460 -8.494 1.00 96.75 864 LEU A O 1
ATOM 7096 N N . ASP A 1 865 ? -8.897 -13.737 -6.983 1.00 94.31 865 ASP A N 1
ATOM 7097 C CA . ASP A 1 865 ? -9.983 -13.777 -6.004 1.00 94.31 865 ASP A CA 1
ATOM 7098 C C . ASP A 1 865 ? -9.961 -12.601 -5.014 1.00 94.31 865 ASP A C 1
ATOM 7100 O O . ASP A 1 865 ? -10.798 -12.533 -4.113 1.00 94.31 865 ASP A O 1
ATOM 7104 N N . SER A 1 866 ? -9.045 -11.644 -5.198 1.00 93.12 866 SER A N 1
ATOM 7105 C CA . SER A 1 866 ? -8.904 -10.506 -4.295 1.00 93.12 866 SER A CA 1
ATOM 7106 C C . SER A 1 866 ? -10.035 -9.486 -4.429 1.00 93.12 866 SER A C 1
ATOM 7108 O O . SER A 1 866 ? -10.494 -9.141 -5.524 1.00 93.12 866 SER A O 1
ATOM 7110 N N . VAL A 1 867 ? -10.454 -8.947 -3.287 1.00 93.19 867 VAL A N 1
ATOM 7111 C CA . VAL A 1 867 ? -11.362 -7.797 -3.206 1.00 93.19 867 VAL A CA 1
ATOM 7112 C C . VAL A 1 867 ? -10.583 -6.487 -3.342 1.00 93.19 867 VAL A C 1
ATOM 7114 O O . VAL A 1 867 ? -9.379 -6.426 -3.084 1.00 93.19 867 VAL A O 1
ATOM 7117 N N . TYR A 1 868 ? -11.263 -5.416 -3.740 1.00 92.81 868 TYR A N 1
ATOM 7118 C CA . TYR A 1 868 ? -10.661 -4.091 -3.797 1.00 92.81 868 TYR A CA 1
ATOM 7119 C C . TYR A 1 868 ? -10.630 -3.456 -2.404 1.00 92.81 868 TYR A C 1
ATOM 7121 O O . TYR A 1 868 ? -11.667 -3.278 -1.768 1.00 92.81 868 TYR A O 1
ATOM 7129 N N . GLN A 1 869 ? -9.449 -3.033 -1.952 1.00 87.56 869 GLN A N 1
ATOM 7130 C CA . GLN A 1 869 ? -9.270 -2.403 -0.644 1.00 87.56 869 GLN A CA 1
ATOM 7131 C C . GLN A 1 869 ? -8.755 -0.969 -0.782 1.00 87.56 869 GLN A C 1
ATOM 7133 O O . GLN A 1 869 ? -7.559 -0.721 -0.943 1.00 87.56 869 GLN A O 1
ATOM 7138 N N . ALA A 1 870 ? -9.674 -0.007 -0.719 1.00 85.69 870 ALA A N 1
ATOM 7139 C CA . ALA A 1 870 ? -9.352 1.411 -0.851 1.00 85.69 870 ALA A CA 1
ATOM 7140 C C . ALA A 1 870 ? -8.306 1.860 0.182 1.00 85.69 870 ALA A C 1
ATOM 7142 O O . ALA A 1 870 ? -8.418 1.545 1.364 1.00 85.69 870 ALA A O 1
ATOM 7143 N N . GLY A 1 871 ? -7.294 2.605 -0.271 1.00 72.50 871 GLY A N 1
ATOM 7144 C CA . GLY A 1 871 ? -6.222 3.178 0.556 1.00 72.50 871 GLY A CA 1
ATOM 7145 C C . GLY A 1 871 ? -5.232 2.185 1.186 1.00 72.50 871 GLY A C 1
ATOM 7146 O O . GLY A 1 871 ? -4.201 2.620 1.698 1.00 72.50 871 GLY A O 1
ATOM 7147 N N . SER A 1 872 ? -5.491 0.879 1.109 1.00 70.00 872 SER A N 1
ATOM 7148 C CA . SER A 1 872 ? -4.681 -0.162 1.748 1.00 70.00 872 SER A CA 1
ATOM 7149 C C . SER A 1 872 ? -3.596 -0.727 0.828 1.00 70.00 872 SER A C 1
ATOM 7151 O O . SER A 1 872 ? -3.704 -0.692 -0.400 1.00 70.00 872 SER A O 1
ATOM 7153 N N . ARG A 1 873 ? -2.537 -1.279 1.439 1.00 63.44 873 ARG A N 1
ATOM 7154 C CA . ARG A 1 873 ? -1.451 -2.019 0.774 1.00 63.44 873 ARG A CA 1
ATOM 7155 C C . ARG A 1 873 ? -1.387 -3.441 1.343 1.00 63.44 873 ARG A C 1
ATOM 7157 O O . ARG A 1 873 ? -0.774 -3.650 2.382 1.00 63.44 873 ARG A O 1
ATOM 7164 N N . VAL A 1 874 ? -2.023 -4.402 0.679 1.00 56.25 874 VAL A N 1
ATOM 7165 C CA . VAL A 1 874 ? -2.486 -5.657 1.324 1.00 56.25 874 VAL A CA 1
ATOM 7166 C C . VAL A 1 874 ? -2.070 -6.953 0.621 1.00 56.25 874 VAL A C 1
ATOM 7168 O O . VAL A 1 874 ? -2.778 -7.943 0.688 1.00 56.25 874 VAL A O 1
ATOM 7171 N N . GLY A 1 875 ? -0.932 -6.973 -0.075 1.00 63.59 875 GLY A N 1
ATOM 7172 C CA . GLY A 1 875 ? -0.406 -8.212 -0.678 1.00 63.59 875 GLY A CA 1
ATOM 7173 C C . GLY A 1 875 ? -1.307 -8.832 -1.754 1.00 63.59 875 GLY A C 1
ATOM 7174 O O . GLY A 1 875 ? -1.096 -9.952 -2.163 1.00 63.59 875 GLY A O 1
ATOM 7175 N N . HIS A 1 876 ? -2.347 -8.139 -2.228 1.00 81.25 876 HIS A N 1
ATOM 7176 C CA . HIS A 1 876 ? -3.236 -8.641 -3.290 1.00 81.25 876 HIS A CA 1
ATOM 7177 C C . HIS A 1 876 ? -2.763 -8.281 -4.700 1.00 81.25 876 HIS A C 1
ATOM 7179 O O . HIS A 1 876 ? -3.322 -8.749 -5.692 1.00 81.25 876 HIS A O 1
ATOM 7185 N N . MET A 1 877 ? -1.772 -7.395 -4.790 1.00 86.81 877 MET A N 1
ATOM 7186 C CA . MET A 1 877 ? -1.147 -7.038 -6.049 1.00 86.81 877 MET A CA 1
ATOM 7187 C C . MET A 1 877 ? 0.308 -6.620 -5.837 1.00 86.81 877 MET A C 1
ATOM 7189 O O . MET A 1 877 ? 0.629 -5.851 -4.915 1.00 86.81 877 MET A O 1
ATOM 7193 N N . TYR A 1 878 ? 1.153 -7.062 -6.757 1.00 88.38 878 TYR A N 1
ATOM 7194 C CA . TYR A 1 878 ? 2.567 -6.752 -6.816 1.00 88.38 878 TYR A CA 1
ATOM 7195 C C . TYR A 1 878 ? 2.885 -5.905 -8.031 1.00 88.38 878 TYR A C 1
ATOM 7197 O O . TYR A 1 878 ? 2.375 -6.140 -9.120 1.00 88.38 878 TYR A O 1
ATOM 7205 N N . LYS A 1 879 ? 3.730 -4.894 -7.836 1.00 85.62 879 LYS A N 1
ATOM 7206 C CA . LYS A 1 879 ? 4.399 -4.208 -8.942 1.00 85.62 879 LYS A CA 1
ATOM 7207 C C . LYS A 1 879 ? 5.778 -4.831 -9.115 1.00 85.62 879 LYS A C 1
ATOM 7209 O O . LYS A 1 879 ? 6.599 -4.743 -8.199 1.00 85.62 879 LYS A O 1
ATOM 7214 N N . ILE A 1 880 ? 6.000 -5.416 -10.282 1.00 86.56 880 ILE A N 1
ATOM 7215 C CA . ILE A 1 880 ? 7.257 -6.019 -10.707 1.00 86.56 880 ILE A CA 1
ATOM 7216 C C . ILE A 1 880 ? 7.848 -5.064 -11.736 1.00 86.56 880 ILE A C 1
ATOM 7218 O O . ILE A 1 880 ? 7.257 -4.812 -12.787 1.00 86.56 880 ILE A O 1
ATOM 7222 N N . LYS A 1 881 ? 8.959 -4.437 -11.361 1.00 76.62 881 LYS A N 1
ATOM 7223 C CA . LYS A 1 881 ? 9.648 -3.429 -12.169 1.00 76.62 881 LYS A CA 1
ATOM 7224 C C . LYS A 1 881 ? 11.008 -3.958 -12.582 1.00 76.62 881 LYS A C 1
ATOM 7226 O O . LYS A 1 881 ? 11.590 -4.741 -11.835 1.00 76.62 881 LYS A O 1
ATOM 7231 N N . GLN A 1 882 ? 11.542 -3.412 -13.667 1.00 65.94 882 GLN A N 1
ATOM 7232 C CA . GLN A 1 882 ? 12.951 -3.582 -13.992 1.00 65.94 882 GLN A CA 1
ATOM 7233 C C . GLN A 1 882 ? 13.816 -3.130 -12.813 1.00 65.94 882 GLN A C 1
ATOM 7235 O O . GLN A 1 882 ? 13.628 -2.043 -12.248 1.00 65.94 882 GLN A O 1
ATOM 7240 N N . ILE A 1 883 ? 14.714 -4.018 -12.393 1.00 59.00 883 ILE A N 1
ATOM 7241 C CA . ILE A 1 883 ? 15.762 -3.695 -11.435 1.00 59.00 883 ILE A CA 1
ATOM 7242 C C . ILE A 1 883 ? 16.785 -2.897 -12.234 1.00 59.00 883 ILE A C 1
ATOM 7244 O O . ILE A 1 883 ? 17.450 -3.434 -13.113 1.00 59.00 883 ILE A O 1
ATOM 7248 N N . MET A 1 884 ? 16.823 -1.589 -11.993 1.00 61.62 884 MET A N 1
ATOM 7249 C CA . MET A 1 884 ? 17.855 -0.731 -12.562 1.00 61.62 884 MET A CA 1
ATOM 7250 C C . MET A 1 884 ? 19.168 -1.058 -11.865 1.00 61.62 884 MET A C 1
ATOM 7252 O O . MET A 1 884 ? 19.192 -1.144 -10.634 1.00 61.62 884 MET A O 1
ATOM 7256 N N . GLU A 1 885 ? 20.240 -1.205 -12.637 1.00 67.25 885 GLU A N 1
ATOM 7257 C CA . GLU A 1 885 ? 21.578 -1.305 -12.065 1.00 67.25 885 GLU A CA 1
ATOM 7258 C C . GLU A 1 885 ? 21.868 -0.074 -11.201 1.00 67.25 885 GLU A C 1
ATOM 7260 O O . GLU A 1 885 ? 21.539 1.057 -11.574 1.00 67.25 885 GLU A O 1
ATOM 7265 N N . THR A 1 886 ? 22.448 -0.285 -10.023 1.00 80.31 886 THR A N 1
ATOM 7266 C CA . THR A 1 886 ? 22.887 0.810 -9.158 1.00 80.31 886 THR A CA 1
ATOM 7267 C C . THR A 1 886 ? 24.065 1.540 -9.801 1.00 80.31 886 THR A C 1
ATOM 7269 O O . THR A 1 886 ? 24.713 1.031 -10.711 1.00 80.31 886 THR A O 1
ATOM 7272 N N . LEU A 1 887 ? 24.302 2.778 -9.369 1.00 88.38 887 LEU A N 1
ATOM 7273 C CA . LEU A 1 887 ? 25.470 3.549 -9.785 1.00 88.38 887 LEU A CA 1
ATOM 7274 C C . LEU A 1 887 ? 26.351 3.834 -8.573 1.00 88.38 887 LEU A C 1
ATOM 7276 O O . LEU A 1 887 ? 25.872 4.348 -7.561 1.00 88.38 887 LEU A O 1
ATOM 7280 N N . ASP A 1 888 ? 27.640 3.568 -8.707 1.00 89.44 888 ASP A N 1
ATOM 7281 C CA . ASP A 1 888 ? 28.677 3.988 -7.779 1.00 89.44 888 ASP A CA 1
ATOM 7282 C C . ASP A 1 888 ? 29.120 5.410 -8.128 1.00 89.44 888 ASP A C 1
ATOM 7284 O O . ASP A 1 888 ? 29.771 5.660 -9.140 1.00 89.44 888 ASP A O 1
ATOM 7288 N N . VAL A 1 889 ? 28.759 6.375 -7.289 1.00 96.38 889 VAL A N 1
ATOM 7289 C CA . VAL A 1 889 ? 28.947 7.807 -7.554 1.00 96.38 889 VAL A CA 1
ATOM 7290 C C . VAL A 1 889 ? 29.716 8.486 -6.430 1.00 96.38 889 VAL A C 1
ATOM 7292 O O . VAL A 1 889 ? 29.704 8.048 -5.282 1.00 96.38 889 VAL A O 1
ATOM 7295 N N . VAL A 1 890 ? 30.372 9.599 -6.743 1.00 96.94 890 VAL A N 1
ATOM 7296 C CA . VAL A 1 890 ? 31.215 10.343 -5.801 1.00 96.94 890 VAL A CA 1
ATOM 7297 C C . VAL A 1 890 ? 30.442 11.489 -5.161 1.00 96.94 890 VAL A C 1
ATOM 7299 O O . VAL A 1 890 ? 29.730 12.227 -5.845 1.00 96.94 890 VAL A O 1
ATOM 7302 N N . ILE A 1 891 ? 30.614 11.685 -3.854 1.00 96.62 891 ILE A N 1
ATOM 7303 C CA . ILE A 1 891 ? 30.116 12.877 -3.159 1.00 96.62 891 ILE A CA 1
ATOM 7304 C C . ILE A 1 891 ? 31.085 14.039 -3.401 1.00 96.62 891 ILE A C 1
ATOM 7306 O O . ILE A 1 891 ? 32.257 13.968 -3.036 1.00 96.62 891 ILE A O 1
ATOM 7310 N N . VAL A 1 892 ? 30.576 15.121 -3.994 1.00 96.81 892 VAL A N 1
ATOM 7311 C CA . VAL A 1 892 ? 31.355 16.329 -4.342 1.00 96.81 892 VAL A CA 1
ATOM 7312 C C . VAL A 1 892 ? 30.815 17.610 -3.698 1.00 96.81 892 VAL A C 1
ATOM 7314 O O . VAL A 1 892 ? 31.355 18.697 -3.884 1.00 96.81 892 VAL A O 1
ATOM 7317 N N . GLY A 1 893 ? 29.735 17.506 -2.926 1.00 96.19 893 GLY A N 1
ATOM 7318 C CA . GLY A 1 893 ? 29.151 18.630 -2.198 1.00 96.19 893 GLY A CA 1
ATOM 7319 C C . GLY A 1 893 ? 28.007 18.198 -1.290 1.00 96.19 893 GLY A C 1
ATOM 7320 O O . GLY A 1 893 ? 27.635 17.024 -1.254 1.00 96.19 893 GLY A O 1
ATOM 7321 N N . GLY A 1 894 ? 27.412 19.141 -0.569 1.00 95.56 894 GLY A N 1
ATOM 7322 C CA . GLY A 1 894 ? 26.272 18.865 0.297 1.00 95.56 894 GLY A CA 1
ATOM 7323 C C . GLY A 1 894 ? 25.520 20.110 0.753 1.00 95.56 894 GLY A C 1
ATOM 7324 O O . GLY A 1 894 ? 25.948 21.232 0.512 1.00 95.56 894 GLY A O 1
ATOM 7325 N N . THR A 1 895 ? 24.384 19.905 1.415 1.00 95.69 895 THR A N 1
ATOM 7326 C CA . THR A 1 895 ? 23.552 20.970 1.983 1.00 95.69 895 THR A CA 1
ATOM 7327 C C . THR A 1 895 ? 23.259 20.684 3.453 1.00 95.69 895 THR A C 1
ATOM 7329 O O . THR A 1 895 ? 22.782 19.595 3.797 1.00 95.69 895 THR A O 1
ATOM 7332 N N . TRP A 1 896 ? 23.475 21.672 4.321 1.00 93.44 896 TRP A N 1
ATOM 7333 C CA . TRP A 1 896 ? 23.075 21.628 5.728 1.00 93.44 896 TRP A CA 1
ATOM 7334 C C . TRP A 1 896 ? 21.551 21.507 5.882 1.00 93.44 896 TRP A C 1
ATOM 7336 O O . TRP A 1 896 ? 20.778 22.173 5.186 1.00 93.44 896 TRP A O 1
ATOM 7346 N N . GLY A 1 897 ? 21.111 20.655 6.811 1.00 88.31 897 GLY A N 1
ATOM 7347 C CA . GLY A 1 897 ? 19.699 20.390 7.068 1.00 88.31 897 GLY A CA 1
ATOM 7348 C C . GLY A 1 897 ? 18.924 21.557 7.691 1.00 88.31 897 GLY A C 1
ATOM 7349 O O . GLY A 1 897 ? 19.431 22.651 7.940 1.00 88.31 897 GLY A O 1
ATOM 7350 N N . GLU A 1 898 ? 17.646 21.314 7.988 1.00 80.75 898 GLU A N 1
ATOM 7351 C CA . GLU A 1 898 ? 16.773 22.274 8.672 1.00 80.75 898 GLU A CA 1
ATOM 7352 C C . GLU A 1 898 ? 16.141 21.669 9.931 1.00 80.75 898 GLU A C 1
ATOM 7354 O O . GLU A 1 898 ? 16.000 20.450 10.072 1.00 80.75 898 GLU A O 1
ATOM 7359 N N . GLY A 1 899 ? 15.734 22.530 10.868 1.00 83.38 899 GLY A N 1
ATOM 7360 C CA . GLY A 1 899 ? 15.050 22.110 12.092 1.00 83.38 899 GLY A CA 1
ATOM 7361 C C . GLY A 1 899 ? 15.906 21.173 12.947 1.00 83.38 899 GLY A C 1
ATOM 7362 O O . GLY A 1 899 ? 17.031 21.511 13.305 1.00 83.38 899 GLY A O 1
ATOM 7363 N N . LYS A 1 900 ? 15.378 19.983 13.272 1.00 74.19 900 LYS A N 1
ATOM 7364 C CA . LYS A 1 900 ? 16.070 18.991 14.119 1.00 74.19 900 LYS A CA 1
ATOM 7365 C C . LYS A 1 900 ? 17.389 18.486 13.519 1.00 74.19 900 LYS A C 1
ATOM 7367 O O . LYS A 1 900 ? 18.262 18.085 14.275 1.00 74.1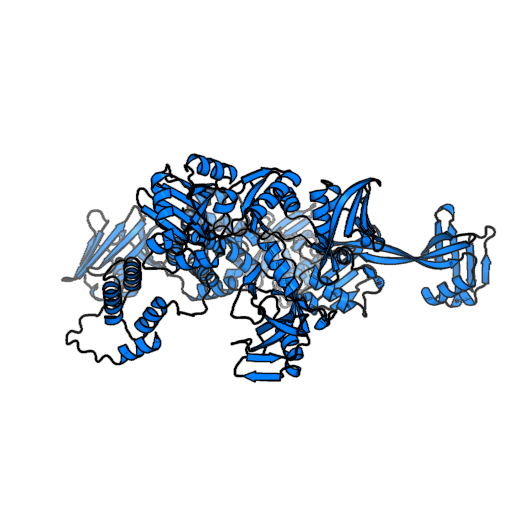9 900 LYS A O 1
ATOM 7372 N N . ARG A 1 901 ? 17.539 18.532 12.188 1.00 76.75 901 ARG A N 1
ATOM 7373 C CA . ARG A 1 901 ? 18.732 18.067 11.456 1.00 76.75 901 ARG A CA 1
ATOM 7374 C C . ARG A 1 901 ? 19.638 19.211 10.991 1.00 76.75 901 ARG A C 1
ATOM 7376 O O . ARG A 1 901 ? 20.514 18.993 10.167 1.00 76.75 901 ARG A O 1
ATOM 7383 N N . ALA A 1 902 ? 19.455 20.428 11.512 1.00 85.25 902 ALA A N 1
ATOM 7384 C CA . ALA A 1 902 ? 20.268 21.587 11.125 1.00 85.25 902 ALA A CA 1
ATOM 7385 C C . ALA A 1 902 ? 21.774 21.423 11.410 1.00 85.25 902 ALA A C 1
ATOM 7387 O O . ALA A 1 902 ? 22.584 22.159 10.865 1.00 85.25 902 ALA A O 1
ATOM 7388 N N . GLN A 1 903 ? 22.140 20.465 12.265 1.00 86.00 903 GLN A N 1
ATOM 7389 C CA . GLN A 1 903 ? 23.519 20.193 12.674 1.00 86.00 903 GLN A CA 1
ATOM 7390 C C . GLN A 1 903 ? 24.257 19.231 11.727 1.00 86.00 903 GLN A C 1
ATOM 7392 O O . GLN A 1 903 ? 25.450 18.988 11.918 1.00 86.00 903 GLN A O 1
ATOM 7397 N N . TRP A 1 904 ? 23.552 18.657 10.745 1.00 92.44 904 TRP A N 1
ATOM 7398 C CA . TRP A 1 904 ? 24.055 17.621 9.844 1.00 92.44 904 TRP A CA 1
ATOM 7399 C C . TRP A 1 904 ? 23.847 18.015 8.382 1.00 92.44 904 TRP A C 1
ATOM 7401 O O . TRP A 1 904 ? 22.889 18.721 8.046 1.00 92.44 904 TRP A O 1
ATOM 7411 N N . LEU A 1 905 ? 24.730 17.537 7.507 1.00 91.69 905 LEU A N 1
ATOM 7412 C CA . LEU A 1 905 ? 24.478 17.534 6.071 1.00 91.69 905 LEU A CA 1
ATOM 7413 C C . LEU A 1 905 ? 23.307 16.585 5.804 1.00 91.69 905 LEU A C 1
ATOM 7415 O O . LEU A 1 905 ? 23.318 15.437 6.240 1.00 91.69 905 LEU A O 1
ATOM 7419 N N . ALA A 1 906 ? 22.273 17.083 5.130 1.00 88.56 906 ALA A N 1
ATOM 7420 C CA . ALA A 1 906 ? 21.017 16.359 4.907 1.00 88.56 906 ALA A CA 1
ATOM 7421 C C . ALA A 1 906 ? 20.748 16.059 3.423 1.00 88.56 906 ALA A C 1
ATOM 7423 O O . ALA A 1 906 ? 19.749 15.423 3.083 1.00 88.56 906 ALA A O 1
ATOM 7424 N N . SER A 1 907 ? 21.615 16.548 2.539 1.00 93.69 907 SER A N 1
ATOM 7425 C CA . SER A 1 907 ? 21.558 16.353 1.093 1.00 93.69 907 SER A CA 1
ATOM 7426 C C . SER A 1 907 ? 22.982 16.370 0.551 1.00 93.69 907 SER A C 1
ATOM 7428 O O . SER A 1 907 ? 23.729 17.281 0.886 1.00 93.69 907 SER A O 1
ATOM 7430 N N . PHE A 1 908 ? 23.363 15.396 -0.268 1.00 95.88 908 PHE A N 1
ATOM 7431 C CA . PHE A 1 908 ? 24.712 15.233 -0.815 1.00 95.88 908 PHE A CA 1
ATOM 7432 C C . PHE A 1 908 ? 24.674 15.375 -2.336 1.00 95.88 908 PHE A C 1
ATOM 7434 O O . PHE A 1 908 ? 23.837 14.760 -2.994 1.00 95.88 908 PHE A O 1
ATOM 7441 N N . LEU A 1 909 ? 25.549 16.198 -2.906 1.00 97.06 909 LEU A N 1
ATOM 7442 C CA . LEU A 1 909 ? 25.694 16.373 -4.348 1.00 97.06 909 LEU A CA 1
ATOM 7443 C C . LEU A 1 909 ? 26.549 15.234 -4.909 1.00 97.06 909 LEU A C 1
ATOM 7445 O O . LEU A 1 909 ? 27.688 15.044 -4.485 1.00 97.06 909 LEU A O 1
ATOM 7449 N N . LEU A 1 910 ? 25.978 14.488 -5.852 1.00 97.69 910 LEU A N 1
ATOM 7450 C CA . LEU A 1 910 ? 26.569 13.297 -6.456 1.00 97.69 910 LEU A CA 1
ATOM 7451 C C . LEU A 1 910 ? 27.192 13.627 -7.809 1.00 97.69 910 LEU A C 1
ATOM 7453 O O . LEU A 1 910 ? 26.633 14.435 -8.560 1.00 97.69 910 LEU A O 1
ATOM 7457 N N . ALA A 1 911 ? 28.283 12.950 -8.152 1.00 97.69 911 ALA A N 1
ATOM 7458 C CA . ALA A 1 911 ? 28.947 13.071 -9.439 1.00 97.69 911 ALA A CA 1
ATOM 7459 C C . ALA A 1 911 ? 29.487 11.734 -9.965 1.00 97.69 911 ALA A C 1
ATOM 7461 O O . ALA A 1 911 ? 29.918 10.879 -9.197 1.00 97.69 911 ALA A O 1
ATOM 7462 N N . VAL A 1 912 ? 29.488 11.594 -11.288 1.00 96.81 912 VAL A N 1
ATOM 7463 C CA . VAL A 1 912 ? 30.118 10.495 -12.035 1.00 96.81 912 VAL A CA 1
ATOM 7464 C C . VAL A 1 912 ? 31.433 10.954 -12.639 1.00 96.81 912 VAL A C 1
ATOM 7466 O O . VAL A 1 912 ? 31.670 12.156 -12.786 1.00 96.81 912 VAL A O 1
ATOM 7469 N N . ARG A 1 913 ? 32.303 10.014 -12.995 1.00 95.69 913 ARG A N 1
ATOM 7470 C CA . ARG A 1 913 ? 33.599 10.342 -13.588 1.00 95.69 913 ARG A CA 1
ATOM 7471 C C . ARG A 1 913 ? 33.476 10.563 -15.097 1.00 95.69 913 ARG A C 1
ATOM 7473 O O . ARG A 1 913 ? 32.861 9.777 -15.806 1.00 95.69 913 ARG A O 1
ATOM 7480 N N . ASP A 1 914 ? 34.106 11.607 -15.609 1.00 93.44 914 ASP A N 1
ATOM 7481 C CA . ASP A 1 914 ? 34.408 11.729 -17.036 1.00 93.44 914 ASP A CA 1
ATOM 7482 C C . ASP A 1 914 ? 35.786 11.098 -17.292 1.00 93.44 914 ASP A C 1
ATOM 7484 O O . ASP A 1 914 ? 36.779 11.633 -16.796 1.00 93.44 914 ASP A O 1
ATOM 7488 N N . PRO A 1 915 ? 35.891 9.978 -18.027 1.00 80.81 915 PRO A N 1
ATOM 7489 C CA . PRO A 1 915 ? 37.164 9.296 -18.244 1.00 80.81 915 PRO A CA 1
ATOM 7490 C C . PRO A 1 915 ? 38.103 10.067 -19.179 1.00 80.81 915 PRO A C 1
ATOM 7492 O O . PRO A 1 915 ? 39.300 9.788 -19.195 1.00 80.81 915 PRO A O 1
ATOM 7495 N N . VAL A 1 916 ? 37.595 11.036 -19.952 1.00 83.31 916 VAL A N 1
ATOM 7496 C CA . VAL A 1 916 ? 38.410 11.859 -20.854 1.00 83.31 916 VAL A CA 1
ATOM 7497 C C . VAL A 1 916 ? 39.061 12.999 -20.083 1.00 83.31 916 VAL A C 1
ATOM 7499 O O . VAL A 1 916 ? 40.266 13.224 -20.199 1.00 83.31 916 VAL A O 1
ATOM 7502 N N . SER A 1 917 ? 38.277 13.738 -19.294 1.00 86.19 917 SER A N 1
ATOM 7503 C CA . SER A 1 917 ? 38.792 14.892 -18.546 1.00 86.19 917 SER A CA 1
ATOM 7504 C C . SER A 1 917 ? 39.248 14.567 -17.121 1.00 86.19 917 SER A C 1
ATOM 7506 O O . SER A 1 917 ? 39.860 15.424 -16.479 1.00 86.19 917 SER A O 1
ATOM 7508 N N . ASN A 1 918 ? 38.955 13.360 -16.622 1.00 81.19 918 ASN A N 1
ATOM 7509 C CA . ASN A 1 918 ? 39.099 12.939 -15.223 1.00 81.19 918 ASN A CA 1
ATOM 7510 C C . ASN A 1 918 ? 38.407 13.878 -14.219 1.00 81.19 918 ASN A C 1
ATOM 7512 O O . ASN A 1 918 ? 38.784 13.947 -13.049 1.00 81.19 918 ASN A O 1
ATOM 7516 N N . LYS A 1 919 ? 37.389 14.622 -14.664 1.00 92.12 919 LYS A N 1
ATOM 7517 C CA . LYS A 1 919 ? 36.576 15.476 -13.794 1.00 92.12 919 LYS A CA 1
ATOM 7518 C C . LYS A 1 919 ? 35.357 14.721 -13.284 1.00 92.12 919 LYS A C 1
ATOM 7520 O O . LYS A 1 919 ? 34.838 13.828 -13.947 1.00 92.12 919 LYS A O 1
ATOM 7525 N N . PHE A 1 920 ? 34.862 15.147 -12.128 1.00 96.69 920 PHE A N 1
ATOM 7526 C CA . PHE A 1 920 ? 33.598 14.671 -11.580 1.00 96.69 920 PHE A CA 1
ATOM 7527 C C . PHE A 1 920 ? 32.449 15.542 -12.089 1.00 96.69 920 PHE A C 1
ATOM 7529 O O . PHE A 1 920 ? 32.370 16.738 -11.799 1.00 96.69 920 PHE A O 1
ATOM 7536 N N . LEU A 1 921 ? 31.569 14.940 -12.884 1.00 96.88 921 LEU A N 1
ATOM 7537 C CA . LEU A 1 921 ? 30.398 15.579 -13.460 1.00 96.88 921 LEU A CA 1
ATOM 7538 C C . LEU A 1 921 ? 29.180 15.290 -12.587 1.00 96.88 921 LEU A C 1
ATOM 7540 O O . LEU A 1 921 ? 28.785 14.142 -12.403 1.00 96.88 921 LEU A O 1
ATOM 7544 N N . THR A 1 922 ? 28.579 16.342 -12.043 1.00 97.50 922 THR A N 1
ATOM 7545 C CA . THR A 1 922 ? 27.412 16.238 -11.161 1.00 97.50 922 THR A CA 1
ATOM 7546 C C . THR A 1 922 ? 26.248 15.553 -11.873 1.00 97.50 922 THR A C 1
ATOM 7548 O O . THR A 1 922 ? 26.063 15.739 -13.078 1.00 97.50 922 THR A O 1
ATOM 7551 N N . ILE A 1 923 ? 25.470 14.758 -11.139 1.00 96.38 923 ILE A N 1
ATOM 7552 C CA . ILE A 1 923 ? 24.377 13.941 -11.694 1.00 96.38 923 ILE A CA 1
ATOM 7553 C C . ILE A 1 923 ? 23.144 13.866 -10.782 1.00 96.38 923 ILE A C 1
ATOM 7555 O O . ILE A 1 923 ? 22.143 13.242 -11.114 1.00 96.38 923 ILE A O 1
ATOM 7559 N N . GLY A 1 924 ? 23.156 14.482 -9.604 1.00 95.69 924 GLY A N 1
ATOM 7560 C CA . GLY A 1 924 ? 21.988 14.428 -8.729 1.00 95.69 924 GLY A CA 1
ATOM 7561 C C . GLY A 1 924 ? 22.275 14.859 -7.308 1.00 95.69 924 GLY A C 1
ATOM 7562 O O . GLY A 1 924 ? 23.409 15.166 -6.952 1.00 95.69 924 GLY A O 1
ATOM 7563 N N . ARG A 1 925 ? 21.227 14.873 -6.484 1.00 94.50 925 ARG A N 1
ATOM 7564 C CA . ARG A 1 925 ? 21.346 15.087 -5.040 1.00 94.50 925 ARG A CA 1
ATOM 7565 C C . ARG A 1 925 ? 20.674 13.970 -4.267 1.00 94.50 925 ARG A C 1
ATOM 7567 O O . ARG A 1 925 ? 19.547 13.598 -4.578 1.00 94.50 925 ARG A O 1
ATOM 7574 N N . LEU A 1 926 ? 21.356 13.498 -3.237 1.00 93.25 926 LEU A N 1
ATOM 7575 C CA . LEU A 1 926 ? 20.980 12.366 -2.415 1.00 93.25 926 LEU A CA 1
ATOM 7576 C C . LEU A 1 926 ? 20.640 12.825 -0.994 1.00 93.25 926 LEU A C 1
ATOM 7578 O O . LEU A 1 926 ? 21.503 13.325 -0.287 1.00 93.25 926 LEU A O 1
ATOM 7582 N N . GLY A 1 927 ? 19.394 12.627 -0.561 1.00 84.75 927 GLY A N 1
ATOM 7583 C CA . GLY A 1 927 ? 18.948 12.933 0.811 1.00 84.75 927 GLY A CA 1
ATOM 7584 C C . GLY A 1 927 ? 18.073 11.842 1.435 1.00 84.75 927 GLY A C 1
ATOM 7585 O O . GLY A 1 927 ? 17.446 12.054 2.470 1.00 84.75 927 GLY A O 1
ATOM 7586 N N . THR A 1 928 ? 17.979 10.681 0.785 1.00 74.06 928 THR A N 1
ATOM 7587 C CA . THR A 1 928 ? 17.109 9.562 1.173 1.00 74.06 928 THR A CA 1
ATOM 7588 C C . THR A 1 928 ? 17.899 8.258 1.229 1.00 74.06 928 THR A C 1
ATOM 7590 O O . THR A 1 928 ? 18.830 8.080 0.452 1.00 74.06 928 THR A O 1
ATOM 7593 N N . GLY A 1 929 ? 17.525 7.342 2.127 1.00 73.38 929 GLY A N 1
ATOM 7594 C CA . GLY A 1 929 ? 18.254 6.081 2.355 1.00 73.38 929 GLY A CA 1
ATOM 7595 C C . GLY A 1 929 ? 19.242 6.114 3.527 1.00 73.38 929 GLY A C 1
ATOM 7596 O O . GLY A 1 929 ? 19.878 5.109 3.796 1.00 73.38 929 GLY A O 1
ATOM 7597 N N . PHE A 1 930 ? 19.335 7.237 4.245 1.00 80.12 930 PHE A N 1
ATOM 7598 C CA . PHE A 1 930 ? 20.163 7.382 5.446 1.00 80.12 930 PHE A CA 1
ATOM 7599 C C . PHE A 1 930 ? 19.315 7.254 6.718 1.00 80.12 930 PHE A C 1
ATOM 7601 O O . PHE A 1 930 ? 18.219 7.825 6.797 1.00 80.12 930 PHE A O 1
ATOM 7608 N N . THR A 1 931 ? 19.845 6.574 7.732 1.00 77.38 931 THR A N 1
ATOM 7609 C CA . THR A 1 931 ? 19.406 6.702 9.130 1.00 77.38 931 THR A CA 1
ATOM 7610 C C . THR A 1 931 ? 19.918 8.012 9.745 1.00 77.38 931 THR A C 1
ATOM 7612 O O . THR A 1 931 ? 20.794 8.676 9.184 1.00 77.38 931 THR A O 1
ATOM 7615 N N . ASP A 1 932 ? 19.373 8.417 10.898 1.00 78.69 932 ASP A N 1
ATOM 7616 C CA . ASP A 1 932 ? 19.854 9.619 11.600 1.00 78.69 932 ASP A CA 1
ATOM 7617 C C . ASP A 1 932 ? 21.332 9.469 12.017 1.00 78.69 932 ASP A C 1
ATOM 7619 O O . ASP A 1 932 ? 22.115 10.408 11.864 1.00 78.69 932 ASP A O 1
ATOM 7623 N N . GLU A 1 933 ? 21.745 8.274 12.449 1.00 80.88 933 GLU A N 1
ATOM 7624 C CA . GLU A 1 933 ? 23.140 7.941 12.752 1.00 80.88 933 GLU A CA 1
ATOM 7625 C C . GLU A 1 933 ? 24.044 8.065 11.518 1.00 80.88 933 GLU A C 1
ATOM 7627 O O . GLU A 1 933 ? 25.112 8.670 11.607 1.00 80.88 933 GLU A O 1
ATOM 7632 N N . GLN A 1 934 ? 23.604 7.573 10.355 1.00 82.62 934 GLN A N 1
ATOM 7633 C CA . GLN A 1 934 ? 24.377 7.661 9.110 1.00 82.62 934 GLN A CA 1
ATOM 7634 C C . GLN A 1 934 ? 24.531 9.107 8.623 1.00 82.62 934 GLN A C 1
ATOM 7636 O O . GLN A 1 934 ? 25.593 9.474 8.122 1.00 82.62 934 GLN A O 1
ATOM 7641 N N . PHE A 1 935 ? 23.513 9.962 8.791 1.00 87.06 935 PHE A N 1
ATOM 7642 C CA . PHE A 1 935 ? 23.654 11.395 8.502 1.00 87.06 935 PHE A CA 1
ATOM 7643 C C . PHE A 1 935 ? 24.721 12.047 9.381 1.00 87.06 935 PHE A C 1
ATOM 7645 O O . PHE A 1 935 ? 25.507 12.867 8.897 1.00 87.06 935 PHE A O 1
ATOM 7652 N N . LYS A 1 936 ? 24.762 11.687 10.667 1.00 88.00 936 LYS A N 1
ATOM 7653 C CA . LYS A 1 936 ? 25.753 12.204 11.609 1.00 88.00 936 LYS A CA 1
ATOM 7654 C C . LYS A 1 936 ? 27.164 11.741 11.244 1.00 88.00 936 LYS A C 1
ATOM 7656 O O . LYS A 1 936 ? 28.040 12.588 11.097 1.00 88.00 936 LYS A O 1
ATOM 7661 N N . GLU A 1 937 ? 27.361 10.439 11.044 1.00 85.56 937 GLU A N 1
ATOM 7662 C CA . GLU A 1 937 ? 28.659 9.861 10.672 1.00 85.56 937 GLU A CA 1
ATOM 7663 C C . GLU A 1 937 ? 29.180 10.465 9.362 1.00 85.56 937 GLU A C 1
ATOM 7665 O O . GLU A 1 937 ? 30.326 10.904 9.278 1.00 85.56 937 GLU A O 1
ATOM 7670 N N . MET A 1 938 ? 28.315 10.568 8.350 1.00 87.12 938 MET A N 1
ATOM 7671 C CA . MET A 1 938 ? 28.694 11.138 7.062 1.00 87.12 938 MET A CA 1
ATOM 7672 C C . MET A 1 938 ? 29.040 12.624 7.179 1.00 87.12 938 MET A C 1
ATOM 7674 O O . MET A 1 938 ? 30.005 13.093 6.583 1.00 87.12 938 MET A O 1
ATOM 7678 N N . THR A 1 939 ? 28.296 13.373 7.995 1.00 90.75 939 THR A N 1
ATOM 7679 C CA . THR A 1 939 ? 28.637 14.769 8.287 1.00 90.75 939 THR A CA 1
ATOM 7680 C C . THR A 1 939 ? 30.019 14.877 8.930 1.00 90.75 939 THR A C 1
ATOM 7682 O O . THR A 1 939 ? 30.778 15.772 8.575 1.00 90.75 939 THR A O 1
ATOM 7685 N N . GLU A 1 940 ? 30.357 13.996 9.872 1.00 90.00 940 GLU A N 1
ATOM 7686 C CA . GLU A 1 940 ? 31.671 13.988 10.526 1.00 90.00 940 GLU A CA 1
ATOM 7687 C C . GLU A 1 940 ? 32.795 13.679 9.527 1.00 90.00 940 GLU A C 1
ATOM 7689 O O . GLU A 1 940 ? 33.755 14.444 9.467 1.00 90.00 940 GLU A O 1
ATOM 7694 N N . LYS A 1 941 ? 32.631 12.658 8.671 1.00 86.88 941 LYS A N 1
ATOM 7695 C CA . LYS A 1 941 ? 33.608 12.312 7.619 1.00 86.88 941 LYS A CA 1
ATOM 7696 C C . LYS A 1 941 ? 33.802 13.437 6.597 1.00 86.88 941 LYS A C 1
ATOM 7698 O O . LYS A 1 941 ? 34.921 13.727 6.187 1.00 86.88 941 LYS A O 1
ATOM 7703 N N . LEU A 1 942 ? 32.715 14.079 6.176 1.00 91.25 942 LEU A N 1
ATOM 7704 C CA . LEU A 1 942 ? 32.753 15.090 5.119 1.00 91.25 942 LEU A CA 1
ATOM 7705 C C . LEU A 1 942 ? 33.190 16.468 5.605 1.00 91.25 942 LEU A C 1
ATOM 7707 O O . LEU A 1 942 ? 33.707 17.237 4.801 1.00 91.25 942 LEU A O 1
ATOM 7711 N N . LYS A 1 943 ? 33.013 16.787 6.894 1.00 90.62 943 LYS A N 1
ATOM 7712 C CA . LYS A 1 943 ? 33.393 18.088 7.470 1.00 90.62 943 LYS A CA 1
ATOM 7713 C C . LYS A 1 943 ? 34.851 18.450 7.203 1.00 90.62 943 LYS A C 1
ATOM 7715 O O . LYS A 1 943 ? 35.135 19.598 6.883 1.00 90.62 943 LYS A O 1
ATOM 7720 N N . GLU A 1 944 ? 35.756 17.480 7.303 1.00 88.94 944 GLU A N 1
ATOM 7721 C CA . GLU A 1 944 ? 37.191 17.685 7.056 1.00 88.94 944 GLU A CA 1
ATOM 7722 C C . GLU A 1 944 ? 37.533 17.831 5.565 1.00 88.94 944 GLU A C 1
ATOM 7724 O O . GLU A 1 944 ? 38.616 18.294 5.209 1.00 88.94 944 GLU A O 1
ATOM 7729 N N . LEU A 1 945 ? 36.600 17.461 4.687 1.00 91.44 945 LEU A N 1
ATOM 7730 C CA . LEU A 1 945 ? 36.742 17.506 3.236 1.00 91.44 945 LEU A CA 1
ATOM 7731 C C . LEU A 1 945 ? 36.054 18.725 2.607 1.00 91.44 945 LEU A C 1
ATOM 7733 O O . LEU A 1 945 ? 36.143 18.895 1.391 1.00 91.44 945 LEU A O 1
ATOM 7737 N N . ILE A 1 946 ? 35.381 19.570 3.395 1.00 95.00 946 ILE A N 1
ATOM 7738 C CA . ILE A 1 946 ? 34.745 20.797 2.900 1.00 95.00 946 ILE A CA 1
ATOM 7739 C C . ILE A 1 946 ? 35.828 21.765 2.412 1.00 95.00 946 ILE A C 1
ATOM 7741 O O . ILE A 1 946 ? 36.704 22.178 3.170 1.00 95.00 946 ILE A O 1
ATOM 7745 N N . THR A 1 947 ? 35.754 22.151 1.140 1.00 93.88 947 THR A N 1
ATOM 7746 C CA . THR A 1 947 ? 36.689 23.099 0.514 1.00 93.88 947 THR A CA 1
ATOM 7747 C C . THR A 1 947 ? 36.127 24.512 0.443 1.00 93.88 947 THR A C 1
ATOM 7749 O O . THR A 1 947 ? 36.892 25.475 0.449 1.00 93.88 947 THR A O 1
ATOM 7752 N N . GLN A 1 948 ? 34.802 24.644 0.386 1.00 93.50 948 GLN A N 1
ATOM 7753 C CA . GLN A 1 948 ? 34.101 25.923 0.333 1.00 93.50 948 GLN A CA 1
ATOM 7754 C C . GLN A 1 948 ? 32.713 25.782 0.963 1.00 93.50 948 GLN A C 1
ATOM 7756 O O . GLN A 1 948 ? 32.058 24.756 0.802 1.00 93.50 948 GLN A O 1
ATOM 7761 N N . GLU A 1 949 ? 32.252 26.816 1.664 1.00 94.06 949 GLU A N 1
ATOM 7762 C CA . GLU A 1 949 ? 30.924 26.860 2.281 1.00 94.06 949 GLU A CA 1
ATOM 7763 C C . GLU A 1 949 ? 30.257 28.207 1.985 1.00 94.06 949 GLU A C 1
ATOM 7765 O O . GLU A 1 949 ? 30.813 29.267 2.281 1.00 94.06 949 GLU A O 1
ATOM 7770 N N . GLU A 1 950 ? 29.061 28.167 1.396 1.00 91.19 950 GLU A N 1
ATOM 7771 C CA . GLU A 1 950 ? 28.259 29.348 1.084 1.00 91.19 950 GLU A CA 1
ATOM 7772 C C . GLU A 1 950 ? 26.811 29.157 1.560 1.00 91.19 950 GLU A C 1
ATOM 7774 O O . GLU A 1 950 ? 25.988 28.444 0.974 1.00 91.19 950 GLU A O 1
ATOM 7779 N N . GLY A 1 951 ? 26.479 29.811 2.674 1.00 90.19 951 GLY A N 1
ATOM 7780 C CA . GLY A 1 951 ? 25.161 29.713 3.293 1.00 90.19 951 GLY A CA 1
ATOM 7781 C C . GLY A 1 951 ? 24.885 28.309 3.830 1.00 90.19 951 GLY A C 1
ATOM 7782 O O . GLY A 1 951 ? 25.341 27.965 4.912 1.00 90.19 951 GLY A O 1
ATOM 7783 N N . LYS A 1 952 ? 24.074 27.528 3.108 1.00 89.81 952 LYS A N 1
ATOM 7784 C CA . LYS A 1 952 ? 23.774 26.129 3.463 1.00 89.81 952 LYS A CA 1
ATOM 7785 C C . LYS A 1 952 ? 24.494 25.119 2.585 1.00 89.81 952 LYS A C 1
ATOM 7787 O O . LYS A 1 952 ? 24.454 23.940 2.911 1.00 89.81 952 LYS A O 1
ATOM 7792 N N . GLU A 1 953 ? 25.066 25.553 1.471 1.00 94.12 953 GLU A N 1
ATOM 7793 C CA . GLU A 1 953 ? 25.719 24.675 0.508 1.00 94.12 953 GLU A CA 1
ATOM 7794 C C . GLU A 1 953 ? 27.208 24.576 0.833 1.00 94.12 953 GLU A C 1
ATOM 7796 O O . GLU A 1 953 ? 27.848 25.573 1.170 1.00 94.12 953 GLU A O 1
ATOM 7801 N N . VAL A 1 954 ? 27.750 23.369 0.717 1.00 95.06 954 VAL A N 1
ATOM 7802 C CA . VAL A 1 954 ? 29.174 23.080 0.874 1.00 95.06 954 VAL A CA 1
ATOM 7803 C C . VAL A 1 954 ? 29.692 22.377 -0.374 1.00 95.06 954 VAL A C 1
ATOM 7805 O O . VAL A 1 954 ? 29.048 21.467 -0.903 1.00 95.06 954 VAL A O 1
ATOM 7808 N N . GLU A 1 955 ? 30.867 22.782 -0.836 1.00 94.50 955 GLU A N 1
ATOM 7809 C CA . GLU A 1 955 ? 31.664 22.011 -1.786 1.00 94.50 955 GLU A CA 1
ATOM 7810 C C . GLU A 1 955 ? 32.601 21.093 -1.014 1.00 94.50 955 GLU A C 1
ATOM 7812 O O . GLU A 1 955 ? 33.185 21.482 -0.000 1.00 94.50 955 GLU A O 1
ATOM 7817 N N . ILE A 1 956 ? 32.724 19.859 -1.488 1.00 95.62 956 ILE A N 1
ATOM 7818 C CA . ILE A 1 956 ? 33.440 18.796 -0.797 1.00 95.62 956 ILE A CA 1
ATOM 7819 C C . ILE A 1 956 ? 34.469 18.219 -1.756 1.00 95.62 956 ILE A C 1
ATOM 7821 O O . ILE A 1 956 ? 34.162 17.881 -2.900 1.00 95.62 956 ILE A O 1
ATOM 7825 N N . LYS A 1 957 ? 35.697 18.055 -1.264 1.00 94.50 957 LYS A N 1
ATOM 7826 C CA . LYS A 1 957 ? 36.759 17.377 -1.997 1.00 94.50 957 LYS A CA 1
ATOM 7827 C C . LYS A 1 957 ? 36.316 15.943 -2.351 1.00 94.50 957 LYS A C 1
ATOM 7829 O O . LYS A 1 957 ? 36.024 15.177 -1.431 1.00 94.50 957 LYS A O 1
ATOM 7834 N N . PRO A 1 958 ? 36.325 15.549 -3.641 1.00 92.94 958 PRO A N 1
ATOM 7835 C CA . PRO A 1 958 ? 35.935 14.206 -4.064 1.00 92.94 958 PRO A CA 1
ATOM 7836 C C . PRO A 1 958 ? 36.791 13.149 -3.358 1.00 92.94 958 PRO A C 1
ATOM 7838 O O . PRO A 1 958 ? 38.014 13.129 -3.512 1.00 92.94 958 PRO A O 1
ATOM 7841 N N . ASN A 1 959 ? 36.159 12.296 -2.555 1.00 91.81 959 ASN A N 1
ATOM 7842 C CA . ASN A 1 959 ? 36.860 11.256 -1.796 1.00 91.81 959 ASN A CA 1
ATOM 7843 C C . ASN A 1 959 ? 35.973 10.052 -1.469 1.00 91.81 959 ASN A C 1
ATOM 7845 O O . ASN A 1 959 ? 36.452 8.928 -1.503 1.00 91.81 959 ASN A O 1
ATOM 7849 N N . ILE A 1 960 ? 34.693 10.288 -1.178 1.00 90.00 960 ILE A N 1
ATOM 7850 C CA . ILE A 1 960 ? 33.764 9.238 -0.757 1.00 90.00 960 ILE A CA 1
ATOM 7851 C C . ILE A 1 960 ? 32.931 8.771 -1.948 1.00 90.00 960 ILE A C 1
ATOM 7853 O O . ILE A 1 960 ? 32.263 9.589 -2.592 1.00 90.00 960 ILE A O 1
ATOM 7857 N N . VAL A 1 961 ? 32.940 7.461 -2.195 1.00 90.50 961 VAL A N 1
ATOM 7858 C CA . VAL A 1 961 ? 32.081 6.786 -3.173 1.00 90.50 961 VAL A CA 1
ATOM 7859 C C . VAL A 1 961 ? 30.890 6.156 -2.459 1.00 90.50 961 VAL A C 1
ATOM 7861 O O . VAL A 1 961 ? 31.010 5.579 -1.375 1.00 90.50 961 VAL A O 1
ATOM 7864 N N . VAL A 1 962 ? 29.715 6.281 -3.062 1.00 88.19 962 VAL A N 1
ATOM 7865 C CA . VAL A 1 962 ? 28.470 5.704 -2.563 1.00 88.19 962 VAL A CA 1
ATOM 7866 C C . VAL A 1 962 ? 27.750 4.967 -3.673 1.00 88.19 962 VAL A C 1
ATOM 7868 O O . VAL A 1 962 ? 27.674 5.453 -4.799 1.00 88.19 962 VAL A O 1
ATOM 7871 N N . GLU A 1 963 ? 27.181 3.819 -3.330 1.00 86.25 963 GLU A N 1
ATOM 7872 C CA . GLU A 1 963 ? 26.310 3.076 -4.228 1.00 86.25 963 GLU A CA 1
ATOM 7873 C C . GLU A 1 963 ? 24.895 3.638 -4.112 1.00 86.25 963 GLU A C 1
ATOM 7875 O O . GLU A 1 963 ? 24.323 3.745 -3.017 1.00 86.25 963 GLU A O 1
ATOM 7880 N N . VAL A 1 964 ? 24.333 4.030 -5.250 1.00 85.44 964 VAL A N 1
ATOM 7881 C CA . VAL A 1 964 ? 23.064 4.740 -5.327 1.00 85.44 964 VAL A CA 1
ATOM 7882 C C . VAL A 1 964 ? 22.102 3.989 -6.230 1.00 85.44 964 VAL A C 1
ATOM 7884 O O . VAL A 1 964 ? 22.329 3.818 -7.425 1.00 85.44 964 VAL A O 1
ATOM 7887 N N . ALA A 1 965 ? 20.963 3.616 -5.655 1.00 77.94 965 ALA A N 1
ATOM 7888 C CA . ALA A 1 965 ? 19.804 3.172 -6.405 1.00 77.94 965 ALA A CA 1
ATOM 7889 C C . ALA A 1 965 ? 19.000 4.391 -6.851 1.00 77.94 965 ALA A C 1
ATOM 7891 O O . ALA A 1 965 ? 18.823 5.349 -6.099 1.00 77.94 965 ALA A O 1
ATOM 7892 N N . TYR A 1 966 ? 18.445 4.340 -8.050 1.00 82.31 966 TYR A N 1
ATOM 7893 C CA . TYR A 1 966 ? 17.636 5.411 -8.620 1.00 82.31 966 TYR A CA 1
ATOM 7894 C C . TYR A 1 966 ? 16.424 4.811 -9.333 1.00 82.31 966 TYR A C 1
ATOM 7896 O O . TYR A 1 966 ? 16.354 3.609 -9.580 1.00 82.31 966 TYR A O 1
ATOM 7904 N N . GLU A 1 967 ? 15.407 5.632 -9.586 1.00 66.25 967 GLU A N 1
ATOM 7905 C CA . GLU A 1 967 ? 14.214 5.177 -10.308 1.00 66.25 967 GLU A CA 1
ATOM 7906 C C . GLU A 1 967 ? 14.353 5.326 -11.824 1.00 66.25 967 GLU A C 1
ATOM 7908 O O . GLU A 1 967 ? 13.710 4.577 -12.550 1.00 66.25 967 GLU A O 1
ATOM 7913 N N . GLU A 1 968 ? 15.143 6.299 -12.288 1.00 75.69 968 GLU A N 1
ATOM 7914 C CA . GLU A 1 968 ? 15.287 6.660 -13.704 1.00 75.69 968 GLU A CA 1
ATOM 7915 C C . GLU A 1 968 ? 16.511 7.578 -13.895 1.00 75.69 968 GLU A C 1
ATOM 7917 O O . GLU A 1 968 ? 16.827 8.366 -12.994 1.00 75.69 968 GLU A O 1
ATOM 7922 N N . ILE A 1 969 ? 17.158 7.527 -15.066 1.00 85.00 969 ILE A N 1
ATOM 7923 C CA . ILE A 1 969 ? 18.165 8.508 -15.509 1.00 85.00 969 ILE A CA 1
ATOM 7924 C C . ILE A 1 969 ? 17.503 9.444 -16.520 1.00 85.00 969 ILE A C 1
ATOM 7926 O O . ILE A 1 969 ? 16.990 9.002 -17.543 1.00 85.00 969 ILE A O 1
ATOM 7930 N N . GLN A 1 970 ? 17.521 10.750 -16.255 1.00 84.25 970 GLN A N 1
ATOM 7931 C CA . GLN A 1 970 ? 16.868 11.753 -17.102 1.00 84.25 970 GLN A CA 1
ATOM 7932 C C . GLN A 1 970 ? 17.883 12.721 -17.694 1.00 84.25 970 GLN A C 1
ATOM 7934 O O . GLN A 1 970 ? 18.778 13.176 -16.989 1.00 84.25 970 GLN A O 1
ATOM 7939 N N . LYS A 1 971 ? 17.707 13.131 -18.954 1.00 86.44 971 LYS A N 1
ATOM 7940 C CA . LYS A 1 971 ? 18.473 14.259 -19.506 1.00 86.44 971 LYS A CA 1
ATOM 7941 C C . LYS A 1 971 ? 18.124 15.539 -18.747 1.00 86.44 971 LYS A C 1
ATOM 7943 O O . LYS A 1 971 ? 16.949 15.885 -18.614 1.00 86.44 971 LYS A O 1
ATOM 7948 N N . SER A 1 972 ? 19.135 16.249 -18.257 1.00 87.19 972 SER A N 1
ATOM 7949 C CA . SER A 1 972 ? 18.955 17.447 -17.440 1.00 87.19 972 SER A CA 1
ATOM 7950 C C . SER A 1 972 ? 20.044 18.487 -17.704 1.00 87.19 972 SER A C 1
ATOM 7952 O O . SER A 1 972 ? 21.224 18.183 -17.554 1.00 87.19 972 SER A O 1
ATOM 7954 N N . PRO A 1 973 ? 19.677 19.745 -18.015 1.00 85.12 973 PRO A N 1
ATOM 7955 C CA . PRO A 1 973 ? 20.643 20.832 -18.147 1.00 85.12 973 PRO A CA 1
ATOM 7956 C C . PRO A 1 973 ? 21.126 21.369 -16.789 1.00 85.12 973 PRO A C 1
ATOM 7958 O O . PRO A 1 973 ? 22.019 22.207 -16.747 1.00 85.12 973 PRO A O 1
ATOM 7961 N N . SER A 1 974 ? 20.510 20.948 -15.677 1.00 87.56 974 SER A N 1
ATOM 7962 C CA . SER A 1 974 ? 20.820 21.455 -14.332 1.00 87.56 974 SER A CA 1
ATOM 7963 C C . SER A 1 974 ? 22.076 20.844 -13.715 1.00 87.56 974 SER A C 1
ATOM 7965 O O . SER A 1 974 ? 22.533 21.328 -12.684 1.00 87.56 974 SER A O 1
ATOM 7967 N N . TYR A 1 975 ? 22.615 19.789 -14.321 1.00 94.75 975 TYR A N 1
ATOM 7968 C CA . TYR A 1 975 ? 23.776 19.061 -13.832 1.00 94.75 975 TYR A CA 1
ATOM 7969 C C . TYR A 1 975 ? 24.840 18.969 -14.922 1.00 94.75 975 TYR A C 1
ATOM 7971 O O . TYR A 1 975 ? 24.530 18.876 -16.109 1.00 94.75 975 TYR A O 1
ATOM 7979 N N . THR A 1 976 ? 26.107 18.995 -14.517 1.00 94.88 976 THR A N 1
ATOM 7980 C CA . THR A 1 976 ? 27.242 19.082 -15.447 1.00 94.88 976 THR A CA 1
ATOM 7981 C C . THR A 1 976 ? 27.478 17.811 -16.263 1.00 94.88 976 THR A C 1
ATOM 7983 O O . THR A 1 976 ? 28.117 17.896 -17.305 1.00 94.88 976 THR A O 1
ATOM 7986 N N . SER A 1 977 ? 26.928 16.663 -15.853 1.00 93.88 977 SER A N 1
ATOM 7987 C CA . SER A 1 977 ? 26.918 15.436 -16.672 1.00 93.88 977 SER A CA 1
ATOM 7988 C C . SER A 1 977 ? 25.946 15.496 -17.854 1.00 93.88 977 SER A C 1
ATOM 7990 O O . SER A 1 977 ? 26.027 14.664 -18.751 1.00 93.88 977 SER A O 1
ATOM 7992 N N . GLY A 1 978 ? 25.001 16.445 -17.859 1.00 92.31 978 GLY A N 1
ATOM 7993 C CA . GLY A 1 978 ? 23.868 16.448 -18.788 1.00 92.31 978 GLY A CA 1
ATOM 7994 C C . GLY A 1 978 ? 22.748 15.471 -18.407 1.00 92.31 978 GLY A C 1
ATOM 7995 O O . GLY A 1 978 ? 21.732 15.409 -19.105 1.00 92.31 978 GLY A O 1
ATOM 7996 N N . TYR A 1 979 ? 22.898 14.749 -17.290 1.00 94.50 979 TYR A N 1
ATOM 7997 C CA . TYR A 1 979 ? 21.943 13.769 -16.778 1.00 94.50 979 TYR A CA 1
ATOM 7998 C C . TYR A 1 979 ? 21.603 14.017 -15.300 1.00 94.50 979 TYR A C 1
ATOM 8000 O O . TYR A 1 979 ? 22.322 14.699 -14.571 1.00 94.50 979 TYR A O 1
ATOM 8008 N N . ALA A 1 980 ? 20.466 13.486 -14.858 1.00 93.88 980 ALA A N 1
ATOM 8009 C CA . ALA A 1 980 ? 19.982 13.550 -13.488 1.00 93.88 980 ALA A CA 1
ATOM 8010 C C . ALA A 1 980 ? 19.463 12.184 -13.030 1.00 93.88 980 ALA A C 1
ATOM 8012 O O . ALA A 1 980 ? 18.616 11.592 -13.702 1.00 93.88 980 ALA A O 1
ATOM 8013 N N . LEU A 1 981 ? 19.889 11.734 -11.851 1.00 91.19 981 LEU A N 1
ATOM 8014 C CA . LEU A 1 981 ? 19.284 10.596 -11.165 1.00 91.19 981 LEU A CA 1
ATOM 8015 C C . LEU A 1 981 ? 17.954 11.019 -10.541 1.00 91.19 981 LEU A C 1
ATOM 8017 O O . LEU A 1 981 ? 17.890 11.961 -9.743 1.00 91.19 981 LEU A O 1
ATOM 8021 N N . ARG A 1 982 ? 16.879 10.304 -10.874 1.00 85.19 982 ARG A N 1
ATOM 8022 C CA . ARG A 1 982 ? 15.559 10.509 -10.278 1.00 85.19 982 ARG A CA 1
ATOM 8023 C C . ARG A 1 982 ? 15.417 9.665 -9.014 1.00 85.19 982 ARG A C 1
ATOM 8025 O O . ARG A 1 982 ? 15.581 8.450 -9.047 1.00 85.19 982 ARG A O 1
ATOM 8032 N N . PHE A 1 983 ? 15.065 10.319 -7.907 1.00 80.56 983 PHE A N 1
ATOM 8033 C CA . PHE A 1 983 ? 14.931 9.707 -6.575 1.00 80.56 983 PHE A CA 1
ATOM 8034 C C . PHE A 1 983 ? 16.124 8.823 -6.167 1.00 80.56 983 PHE A C 1
ATOM 8036 O O . PHE A 1 983 ? 15.925 7.658 -5.805 1.00 80.56 983 PHE A O 1
ATOM 8043 N N . PRO A 1 984 ? 17.356 9.366 -6.205 1.00 88.00 984 PRO A N 1
ATOM 8044 C CA . PRO A 1 984 ? 18.525 8.634 -5.753 1.00 88.00 984 PRO A CA 1
ATOM 8045 C C . PRO A 1 984 ? 18.379 8.286 -4.269 1.00 88.00 984 PRO A C 1
ATOM 8047 O O . PRO A 1 984 ? 17.952 9.106 -3.447 1.00 88.00 984 PRO A O 1
ATOM 8050 N N . ARG A 1 985 ? 18.729 7.054 -3.924 1.00 82.44 985 ARG A N 1
ATOM 8051 C CA . ARG A 1 985 ? 18.707 6.512 -2.570 1.00 82.44 985 ARG A CA 1
ATOM 8052 C C . ARG A 1 985 ? 20.019 5.811 -2.295 1.00 82.44 985 ARG A C 1
ATOM 8054 O O . ARG A 1 985 ? 20.508 5.077 -3.148 1.00 82.44 985 ARG A O 1
ATOM 8061 N N . LEU A 1 986 ? 20.553 6.039 -1.102 1.00 84.75 986 LEU A N 1
ATOM 8062 C CA . LEU A 1 986 ? 21.742 5.344 -0.645 1.00 84.75 986 LEU A CA 1
ATOM 8063 C C . LEU A 1 986 ? 21.409 3.856 -0.537 1.00 84.75 986 LEU A C 1
ATOM 8065 O O . LEU A 1 986 ? 20.423 3.505 0.115 1.00 84.75 986 LEU A O 1
ATOM 8069 N N . VAL A 1 987 ? 22.216 3.024 -1.186 1.00 71.50 987 VAL A N 1
ATOM 8070 C CA . VAL A 1 987 ? 22.242 1.574 -0.965 1.00 71.50 987 VAL A CA 1
ATOM 8071 C C . VAL A 1 987 ? 23.265 1.294 0.125 1.00 71.50 987 VAL A C 1
ATOM 8073 O O . VAL A 1 987 ? 22.908 0.834 1.206 1.00 71.50 987 VAL A O 1
ATOM 8076 N N . ARG A 1 988 ? 24.520 1.694 -0.117 1.00 67.38 988 ARG A N 1
ATOM 8077 C CA . ARG A 1 988 ? 25.620 1.596 0.848 1.00 67.38 988 ARG A CA 1
ATOM 8078 C C . ARG A 1 988 ? 26.745 2.582 0.550 1.00 67.38 988 ARG A C 1
ATOM 8080 O O . ARG A 1 988 ? 26.814 3.181 -0.523 1.00 67.38 988 ARG A O 1
ATOM 8087 N N . PHE A 1 989 ? 27.653 2.706 1.508 1.00 79.56 989 PHE A N 1
ATOM 8088 C CA . PHE A 1 989 ? 28.953 3.335 1.307 1.00 79.56 989 PHE A CA 1
ATOM 8089 C C . PHE A 1 989 ? 29.899 2.345 0.623 1.00 79.56 989 PHE A C 1
ATOM 8091 O O . PHE A 1 989 ? 29.844 1.146 0.901 1.00 79.56 989 PHE A O 1
ATOM 8098 N N . ARG A 1 990 ? 30.738 2.841 -0.288 1.00 73.88 990 ARG A N 1
ATOM 8099 C CA . ARG A 1 990 ? 31.706 2.035 -1.037 1.00 73.88 990 ARG A CA 1
ATOM 8100 C C . ARG A 1 990 ? 33.112 2.327 -0.552 1.00 73.88 990 ARG A C 1
ATOM 8102 O O . ARG A 1 990 ? 33.934 2.866 -1.283 1.00 73.88 990 ARG A O 1
ATOM 8109 N N . ASP A 1 991 ? 33.370 1.969 0.703 1.00 74.88 991 ASP A N 1
ATOM 8110 C CA . ASP A 1 991 ? 34.703 2.086 1.312 1.00 74.88 991 ASP A CA 1
ATOM 8111 C C . ASP A 1 991 ? 35.735 1.177 0.608 1.00 74.88 991 ASP A C 1
ATOM 8113 O O . ASP A 1 991 ? 36.941 1.366 0.751 1.00 74.88 991 ASP A O 1
ATOM 8117 N N . ASP A 1 992 ? 35.254 0.204 -0.174 1.00 62.41 992 ASP A N 1
ATOM 8118 C CA . ASP A 1 992 ? 36.028 -0.681 -1.040 1.00 62.41 992 ASP A CA 1
ATOM 8119 C C . ASP A 1 992 ? 36.415 -0.057 -2.393 1.00 62.41 992 ASP A C 1
ATOM 8121 O O . ASP A 1 992 ? 37.242 -0.644 -3.088 1.00 62.41 992 ASP A O 1
ATOM 8125 N N . LYS A 1 993 ? 35.851 1.100 -2.779 1.00 65.69 993 LYS A N 1
ATOM 8126 C CA . LYS A 1 993 ? 36.127 1.749 -4.071 1.00 65.69 993 LYS A CA 1
ATOM 8127 C C . LYS A 1 993 ? 36.782 3.118 -3.930 1.00 65.69 993 LYS A C 1
ATOM 8129 O O . LYS A 1 993 ? 36.347 3.971 -3.158 1.00 65.69 993 LYS A O 1
ATOM 8134 N N . SER A 1 994 ? 37.784 3.363 -4.766 1.00 83.00 994 SER A N 1
ATOM 8135 C CA . SER A 1 994 ? 38.356 4.696 -4.965 1.00 83.00 994 SER A CA 1
ATOM 8136 C C . SER A 1 994 ? 37.479 5.561 -5.880 1.00 83.00 994 SER A C 1
ATOM 8138 O O . SER A 1 994 ? 36.626 5.062 -6.618 1.00 83.00 994 SER A O 1
ATOM 8140 N N . THR A 1 995 ? 37.682 6.882 -5.871 1.00 88.81 995 THR A N 1
ATOM 8141 C CA . THR A 1 995 ? 36.911 7.794 -6.735 1.00 88.81 995 THR A CA 1
ATOM 8142 C C . THR A 1 995 ? 37.224 7.590 -8.219 1.00 88.81 995 THR A C 1
ATOM 8144 O O . THR A 1 995 ? 36.421 7.961 -9.076 1.00 88.81 995 THR A O 1
ATOM 8147 N N . GLU A 1 996 ? 38.353 6.958 -8.542 1.00 84.25 996 GLU A N 1
ATOM 8148 C CA . GLU A 1 996 ? 38.717 6.529 -9.888 1.00 84.25 996 GLU A CA 1
ATOM 8149 C C . GLU A 1 996 ? 37.890 5.334 -10.391 1.00 84.25 996 GLU A C 1
ATOM 8151 O O . GLU A 1 996 ? 37.772 5.158 -11.604 1.00 84.25 996 GLU A O 1
ATOM 8156 N N . GLU A 1 997 ? 37.313 4.547 -9.479 1.00 78.56 997 GLU A N 1
ATOM 8157 C CA . GLU A 1 997 ? 36.463 3.373 -9.746 1.00 78.56 997 GLU A CA 1
ATOM 8158 C C . GLU A 1 997 ? 34.961 3.695 -9.707 1.00 78.56 997 GLU A C 1
ATOM 8160 O O . GLU A 1 997 ? 34.126 2.792 -9.834 1.00 78.56 997 GLU A O 1
ATOM 8165 N N . ALA A 1 998 ? 34.613 4.971 -9.516 1.00 89.94 998 ALA A N 1
ATOM 8166 C CA . ALA A 1 998 ? 33.246 5.447 -9.656 1.00 89.94 998 ALA A CA 1
ATOM 8167 C C . ALA A 1 998 ? 32.776 5.328 -11.113 1.00 89.94 998 ALA A C 1
ATOM 8169 O O . ALA A 1 998 ? 33.562 5.486 -12.056 1.00 89.94 998 ALA A O 1
ATOM 8170 N N . ASP A 1 999 ? 31.479 5.093 -11.289 1.00 93.88 999 ASP A N 1
ATOM 8171 C CA . ASP A 1 999 ? 30.869 4.937 -12.600 1.00 93.88 999 ASP A CA 1
ATOM 8172 C C . ASP A 1 999 ? 31.042 6.186 -13.458 1.00 93.88 999 ASP A C 1
ATOM 8174 O O . ASP A 1 999 ? 31.111 7.326 -12.975 1.00 93.88 999 ASP A O 1
ATOM 8178 N N . THR A 1 1000 ? 31.136 5.952 -14.766 1.00 93.94 1000 THR A N 1
ATOM 8179 C CA . THR A 1 1000 ? 31.449 7.002 -15.726 1.00 93.94 1000 THR A CA 1
ATOM 8180 C C . THR A 1 1000 ? 30.211 7.609 -16.369 1.00 93.94 1000 THR A C 1
ATOM 8182 O O . THR A 1 1000 ? 29.117 7.040 -16.353 1.00 93.94 1000 THR A O 1
ATOM 8185 N N . VAL A 1 1001 ? 30.377 8.782 -16.978 1.00 93.69 1001 VAL A N 1
ATOM 8186 C CA . VAL A 1 1001 ? 29.311 9.407 -17.769 1.00 93.69 1001 VAL A CA 1
ATOM 8187 C C . VAL A 1 1001 ? 28.888 8.533 -18.959 1.00 93.69 1001 VAL A C 1
ATOM 8189 O O . VAL A 1 1001 ? 27.711 8.519 -19.301 1.00 93.69 1001 VAL A O 1
ATOM 8192 N N . GLU A 1 1002 ? 29.788 7.746 -19.551 1.00 90.75 1002 GLU A N 1
ATOM 8193 C CA . GLU A 1 1002 ? 29.451 6.770 -20.597 1.00 90.75 1002 GLU A CA 1
ATOM 8194 C C . GLU A 1 1002 ? 28.561 5.659 -20.044 1.00 90.75 1002 GLU A C 1
ATOM 8196 O O . GLU A 1 1002 ? 27.542 5.352 -20.655 1.00 90.75 1002 GLU A O 1
ATOM 8201 N N . ARG A 1 1003 ? 28.871 5.129 -18.850 1.00 85.44 1003 ARG A N 1
ATOM 8202 C CA . ARG A 1 1003 ? 28.028 4.126 -18.185 1.00 85.44 1003 ARG A CA 1
ATOM 8203 C C . ARG A 1 1003 ? 26.619 4.656 -17.920 1.00 85.44 1003 ARG A C 1
ATOM 8205 O O . ARG A 1 1003 ? 25.633 3.952 -18.114 1.00 85.44 1003 ARG A O 1
ATOM 8212 N N . VAL A 1 1004 ? 26.511 5.923 -17.529 1.00 89.88 1004 VAL A N 1
ATOM 8213 C CA . VAL A 1 1004 ? 25.220 6.609 -17.366 1.00 89.88 1004 VAL A CA 1
ATOM 8214 C C . VAL A 1 1004 ? 24.462 6.696 -18.688 1.00 89.88 1004 VAL A C 1
ATOM 8216 O O . VAL A 1 1004 ? 23.251 6.485 -18.699 1.00 89.88 1004 VAL A O 1
ATOM 8219 N N . VAL A 1 1005 ? 25.147 7.002 -19.795 1.00 86.12 1005 VAL A N 1
ATOM 8220 C CA . VAL A 1 1005 ? 24.530 7.033 -21.128 1.00 86.12 1005 VAL A CA 1
ATOM 8221 C C . VAL A 1 1005 ? 24.027 5.644 -21.510 1.00 86.12 1005 VAL A C 1
ATOM 8223 O O . VAL A 1 1005 ? 22.853 5.526 -21.850 1.00 86.12 1005 VAL A O 1
ATOM 8226 N N . GLU A 1 1006 ? 24.852 4.605 -21.361 1.00 80.81 1006 GLU A N 1
ATOM 8227 C CA . GLU A 1 1006 ? 24.476 3.209 -21.625 1.00 80.81 1006 GLU A CA 1
ATOM 8228 C C . GLU A 1 1006 ? 23.220 2.805 -20.849 1.00 80.81 1006 GLU A C 1
ATOM 8230 O O . GLU A 1 1006 ? 22.246 2.344 -21.442 1.00 80.81 1006 GLU A O 1
ATOM 8235 N N . LEU A 1 1007 ? 23.204 3.037 -19.533 1.00 76.94 1007 LEU A N 1
ATOM 8236 C CA . LEU A 1 1007 ? 22.062 2.709 -18.676 1.00 76.94 1007 LEU A CA 1
ATOM 8237 C C . LEU A 1 1007 ? 20.825 3.554 -19.015 1.00 76.94 1007 LEU A C 1
ATOM 8239 O O . LEU A 1 1007 ? 19.697 3.075 -18.911 1.00 76.94 1007 LEU A O 1
ATOM 8243 N N . SER A 1 1008 ? 21.013 4.802 -19.456 1.00 77.44 1008 SER A N 1
ATOM 8244 C CA . SER A 1 1008 ? 19.908 5.650 -19.915 1.00 77.44 1008 SER A CA 1
ATOM 8245 C C . SER A 1 1008 ? 19.318 5.186 -21.249 1.00 77.44 1008 SER A C 1
ATOM 8247 O O . SER A 1 1008 ? 18.122 5.346 -21.466 1.00 77.44 1008 SER A O 1
ATOM 8249 N N . GLU A 1 1009 ? 20.130 4.600 -22.132 1.00 70.69 1009 GLU A N 1
ATOM 8250 C CA . GLU A 1 1009 ? 19.698 4.075 -23.430 1.00 70.69 1009 GLU A CA 1
ATOM 8251 C C . GLU A 1 1009 ? 19.052 2.691 -23.288 1.00 70.69 1009 GLU A C 1
ATOM 8253 O O . GLU A 1 1009 ? 18.023 2.438 -23.912 1.00 70.69 1009 GLU A O 1
ATOM 8258 N N . GLN A 1 1010 ? 19.577 1.837 -22.404 1.00 58.03 1010 GLN A N 1
ATOM 8259 C CA . GLN A 1 1010 ? 18.980 0.541 -22.051 1.00 58.03 1010 GLN A CA 1
ATOM 8260 C C . GLN A 1 1010 ? 17.620 0.666 -21.355 1.00 58.03 1010 GLN A C 1
ATOM 8262 O O . GLN A 1 1010 ? 16.804 -0.240 -21.450 1.00 58.03 1010 GLN A O 1
ATOM 8267 N N . ALA A 1 1011 ? 17.359 1.776 -20.663 1.00 49.78 1011 ALA A N 1
ATOM 8268 C CA . ALA A 1 1011 ? 16.055 2.048 -20.059 1.00 49.78 1011 ALA A CA 1
ATOM 8269 C C . ALA A 1 1011 ? 14.994 2.529 -21.071 1.00 49.78 1011 ALA A C 1
ATOM 8271 O O . ALA A 1 1011 ? 13.824 2.662 -20.715 1.00 49.78 1011 ALA A O 1
ATOM 8272 N N . VAL A 1 1012 ? 15.402 2.856 -22.304 1.00 40.59 1012 VAL A N 1
ATOM 8273 C CA . VAL A 1 1012 ? 14.539 3.405 -23.368 1.00 40.59 1012 VAL A CA 1
ATOM 8274 C C . VAL A 1 1012 ? 14.295 2.390 -24.498 1.00 40.59 1012 VAL A C 1
ATOM 8276 O O . VAL A 1 1012 ? 13.350 2.570 -25.273 1.00 40.59 1012 VAL A O 1
ATOM 8279 N N . GLY A 1 1013 ? 15.126 1.346 -24.607 1.00 30.09 1013 GLY A N 1
ATOM 8280 C CA . GLY A 1 1013 ? 15.004 0.249 -25.580 1.00 30.09 1013 GLY A CA 1
ATOM 8281 C C . GLY A 1 1013 ? 14.382 -1.003 -24.983 1.00 30.09 1013 GLY A C 1
ATOM 8282 O O . GLY A 1 1013 ? 13.714 -1.725 -25.760 1.00 30.09 1013 GLY A O 1
#